Protein AF-0000000067839248 (afdb_homodimer)

Structure (mmCIF, N/CA/C/O backbone):
data_AF-0000000067839248-model_v1
#
loop_
_entity.id
_entity.type
_entity.pdbx_description
1 polymer 'CBS domain-containing protein'
#
loop_
_atom_site.group_PDB
_atom_site.id
_atom_site.type_symbol
_atom_site.label_atom_id
_atom_site.label_alt_id
_atom_site.label_comp_id
_atom_site.label_asym_id
_atom_site.label_entity_id
_atom_site.label_seq_id
_atom_site.pdbx_PDB_ins_code
_atom_site.Cartn_x
_atom_site.Cartn_y
_atom_site.Cartn_z
_atom_site.occupancy
_atom_site.B_iso_or_equiv
_atom_site.auth_seq_id
_atom_site.auth_comp_id
_atom_site.auth_asym_id
_atom_site.auth_atom_id
_atom_site.pdbx_PDB_model_num
ATOM 1 N N . MET A 1 1 ? 16.812 -4.574 10.031 1 22.66 1 MET A N 1
ATOM 2 C CA . MET A 1 1 ? 16.094 -4.441 11.305 1 22.66 1 MET A CA 1
ATOM 3 C C . MET A 1 1 ? 14.625 -4.109 11.078 1 22.66 1 MET A C 1
ATOM 5 O O . MET A 1 1 ? 14.305 -3.066 10.508 1 22.66 1 MET A O 1
ATOM 9 N N . SER A 1 2 ? 13.789 -5.133 10.984 1 28.45 2 SER A N 1
ATOM 10 C CA . SER A 1 2 ? 12.336 -5.137 10.789 1 28.45 2 SER A CA 1
ATOM 11 C C . SER A 1 2 ? 11.641 -4.273 11.836 1 28.45 2 SER A C 1
ATOM 13 O O . SER A 1 2 ? 12.055 -4.23 12.992 1 28.45 2 SER A O 1
ATOM 15 N N . VAL A 1 3 ? 11.047 -3.254 11.461 1 34.28 3 VAL A N 1
ATOM 16 C CA . VAL A 1 3 ? 10.148 -2.605 12.406 1 34.28 3 VAL A CA 1
ATOM 17 C C . VAL A 1 3 ? 9.445 -3.66 13.258 1 34.28 3 VAL A C 1
ATOM 19 O O . VAL A 1 3 ? 8.977 -4.676 12.734 1 34.28 3 VAL A O 1
ATOM 22 N N . PRO A 1 4 ? 9.688 -3.688 14.555 1 31.14 4 PRO A N 1
ATOM 23 C CA . PRO A 1 4 ? 8.977 -4.668 15.375 1 31.14 4 PRO A CA 1
ATOM 24 C C . PRO A 1 4 ? 7.488 -4.754 15.031 1 31.14 4 PRO A C 1
ATOM 26 O O . PRO A 1 4 ? 6.891 -3.766 14.602 1 31.14 4 PRO A O 1
ATOM 29 N N . PRO A 1 5 ? 6.934 -6.02 14.789 1 31.59 5 PRO A N 1
ATOM 30 C CA . PRO A 1 5 ? 5.48 -6.125 14.617 1 31.59 5 PRO A CA 1
ATOM 31 C C . PRO A 1 5 ? 4.707 -5.395 15.719 1 31.59 5 PRO A C 1
ATOM 33 O O . PRO A 1 5 ? 4.801 -5.762 16.891 1 31.59 5 PRO A O 1
ATOM 36 N N . GLN A 1 6 ? 4.762 -4.16 15.898 1 31.19 6 GLN A N 1
ATOM 37 C CA . GLN A 1 6 ? 3.861 -3.709 16.953 1 31.19 6 GLN A CA 1
ATOM 38 C C . GLN A 1 6 ? 2.57 -4.523 16.953 1 31.19 6 GLN A C 1
ATOM 40 O O . GLN A 1 6 ? 2.191 -5.105 15.945 1 31.19 6 GLN A O 1
ATOM 45 N N . GLY A 1 7 ? 1.897 -4.719 18.109 1 30.78 7 GLY A N 1
ATOM 46 C CA . GLY A 1 7 ? 0.679 -5.469 18.359 1 30.78 7 GLY A CA 1
ATOM 47 C C . GLY A 1 7 ? -0.285 -5.461 17.188 1 30.78 7 GLY A C 1
ATOM 48 O O . GLY A 1 7 ? -0.151 -4.648 16.266 1 30.78 7 GLY A O 1
ATOM 49 N N . GLU A 1 8 ? -1.078 -6.586 16.891 1 36.09 8 GLU A N 1
ATOM 50 C CA . GLU A 1 8 ? -2.133 -6.973 15.961 1 36.09 8 GLU A CA 1
ATOM 51 C C . GLU A 1 8 ? -3.041 -5.793 15.633 1 36.09 8 GLU A C 1
ATOM 53 O O . GLU A 1 8 ? -4.203 -5.766 16.047 1 36.09 8 GLU A O 1
ATOM 58 N N . GLN A 1 9 ? -2.674 -4.605 15.852 1 37.56 9 GLN A N 1
ATOM 59 C CA . GLN A 1 9 ? -3.703 -3.592 15.641 1 37.56 9 GLN A CA 1
ATOM 60 C C . GLN A 1 9 ? -4.238 -3.646 14.211 1 37.56 9 GLN A C 1
ATOM 62 O O . GLN A 1 9 ? -3.467 -3.625 13.25 1 37.56 9 GLN A O 1
ATOM 67 N N . THR A 1 10 ? -5.27 -4.34 13.844 1 44.19 10 THR A N 1
ATOM 68 C CA . THR A 1 10 ? -6.102 -4.246 12.648 1 44.19 10 THR A CA 1
ATOM 69 C C . THR A 1 10 ? -5.902 -2.902 11.953 1 44.19 10 THR A C 1
ATOM 71 O O . THR A 1 10 ? -6.34 -1.865 12.461 1 44.19 10 THR A O 1
ATOM 74 N N . THR A 1 11 ? -4.809 -2.695 11.391 1 53.12 11 THR A N 1
ATOM 75 C CA . THR A 1 11 ? -4.527 -1.387 10.805 1 53.12 11 THR A CA 1
ATOM 76 C C . THR A 1 11 ? -5.66 -0.953 9.883 1 53.12 11 THR A C 1
ATOM 78 O O . THR A 1 11 ? -6.004 -1.661 8.93 1 53.12 11 THR A O 1
ATOM 81 N N . SER A 1 12 ? -6.527 -0.133 10.383 1 62.44 12 SER A N 1
ATOM 82 C CA . SER A 1 12 ? -7.652 0.557 9.758 1 62.44 12 SER A CA 1
ATOM 83 C C . SER A 1 12 ? -7.27 1.115 8.391 1 62.44 12 SER A C 1
ATOM 85 O O . SER A 1 12 ? -6.094 1.381 8.133 1 62.44 12 SER A O 1
ATOM 87 N N . ARG A 1 13 ? -8.086 0.992 7.445 1 65.94 13 ARG A N 1
ATOM 88 C CA . ARG A 1 13 ? -7.992 1.507 6.086 1 65.94 13 ARG A CA 1
ATOM 89 C C . ARG A 1 13 ? -7.547 2.965 6.078 1 65.94 13 ARG A C 1
ATOM 91 O O . ARG A 1 13 ? -6.965 3.438 5.102 1 65.94 13 ARG A O 1
ATOM 98 N N . THR A 1 14 ? -7.676 3.576 7.215 1 73.38 14 THR A N 1
ATOM 99 C CA . THR A 1 14 ? -7.414 5.012 7.227 1 73.38 14 THR A CA 1
ATOM 100 C C . THR A 1 14 ? -6.289 5.352 8.203 1 73.38 14 THR A C 1
ATOM 102 O O . THR A 1 14 ? -6.074 6.52 8.523 1 73.38 14 THR A O 1
ATOM 105 N N . ALA A 1 15 ? -5.617 4.301 8.617 1 76.19 15 ALA A N 1
ATOM 106 C CA . ALA A 1 15 ? -4.605 4.512 9.648 1 76.19 15 ALA A CA 1
ATOM 107 C C . ALA A 1 15 ? -3.545 5.508 9.188 1 76.19 15 ALA A C 1
ATOM 109 O O . ALA A 1 15 ? -3.104 6.359 9.961 1 76.19 15 ALA A O 1
ATOM 110 N N . VAL A 1 16 ? -3.246 5.555 7.941 1 83.25 16 VAL A N 1
ATOM 111 C CA . VAL A 1 16 ? -2.168 6.379 7.406 1 83.25 16 VAL A CA 1
ATOM 112 C C . VAL A 1 16 ? -2.539 7.855 7.523 1 83.25 16 VAL A C 1
ATOM 114 O O . VAL A 1 16 ? -1.663 8.719 7.652 1 83.25 16 VAL A O 1
ATOM 117 N N . PHE A 1 17 ? -3.779 8.172 7.535 1 85.56 17 PHE A N 1
ATOM 118 C CA . PHE A 1 17 ? -4.219 9.562 7.582 1 85.56 17 PHE A CA 1
ATOM 119 C C . PHE A 1 17 ? -4.172 10.102 9.008 1 85.56 17 PHE A C 1
ATOM 121 O O . PHE A 1 17 ? -4.023 11.305 9.219 1 85.56 17 PHE A O 1
ATOM 128 N N . SER A 1 18 ? -4.273 9.18 9.961 1 86.06 18 SER A N 1
ATOM 129 C CA . SER A 1 18 ? -4.379 9.641 11.344 1 86.06 18 SER A CA 1
ATOM 130 C C . SER A 1 18 ? -3.096 9.359 12.125 1 86.06 18 SER A C 1
ATOM 132 O O . SER A 1 18 ? -2.932 9.828 13.25 1 86.06 18 SER A O 1
ATOM 134 N N . MET A 1 19 ? -2.176 8.68 11.492 1 87.69 19 MET A N 1
ATOM 135 C CA . MET A 1 19 ? -0.908 8.383 12.156 1 87.69 19 MET A CA 1
ATOM 136 C C . MET A 1 19 ? 0.045 9.57 12.07 1 87.69 19 MET A C 1
ATOM 138 O O . MET A 1 19 ? 0.131 10.227 11.031 1 87.69 19 MET A O 1
ATOM 142 N N . LEU A 1 20 ? 0.708 9.758 13.195 1 90.88 20 LEU A N 1
ATOM 143 C CA . LEU A 1 20 ? 1.718 10.812 13.219 1 90.88 20 LEU A CA 1
ATOM 144 C C . LEU A 1 20 ? 3.08 10.266 12.797 1 90.88 20 LEU A C 1
ATOM 146 O O . LEU A 1 20 ? 3.363 9.078 12.984 1 90.88 20 LEU A O 1
ATOM 150 N N . VAL A 1 21 ? 3.908 11.148 12.258 1 93.75 21 VAL A N 1
ATOM 151 C CA . VAL A 1 21 ? 5.242 10.797 11.781 1 93.75 21 VAL A CA 1
ATOM 152 C C . VAL A 1 21 ? 6.055 10.188 12.93 1 93.75 21 VAL A C 1
ATOM 154 O O . VAL A 1 21 ? 6.727 9.172 12.742 1 93.75 21 VAL A O 1
ATOM 157 N N . ARG A 1 22 ? 5.914 10.695 14.117 1 93.44 22 ARG A N 1
ATOM 158 C CA . ARG A 1 22 ? 6.707 10.258 15.266 1 93.44 22 ARG A CA 1
ATOM 159 C C . ARG A 1 22 ? 6.391 8.805 15.617 1 93.44 22 ARG A C 1
ATOM 161 O O . ARG A 1 22 ? 7.234 8.102 16.172 1 93.44 22 ARG A O 1
ATOM 168 N N . ASP A 1 23 ? 5.195 8.383 15.32 1 90.12 23 ASP A N 1
ATOM 169 C CA . ASP A 1 23 ? 4.77 7.035 15.695 1 90.12 23 ASP A CA 1
ATOM 170 C C . ASP A 1 23 ? 5.312 5.996 14.719 1 90.12 23 ASP A C 1
ATOM 172 O O . ASP A 1 23 ? 5.27 4.797 14.992 1 90.12 23 ASP A O 1
ATOM 176 N N . PHE A 1 24 ? 5.934 6.5 13.68 1 89.81 24 PHE A N 1
ATOM 177 C CA . PHE A 1 24 ? 6.34 5.574 12.633 1 89.81 24 PHE A CA 1
ATOM 178 C C . PHE A 1 24 ? 7.812 5.766 12.281 1 89.81 24 PHE A C 1
ATOM 180 O O . PHE A 1 24 ? 8.461 4.848 11.773 1 89.81 24 PHE A O 1
ATOM 187 N N . MET A 1 25 ? 8.352 6.797 12.5 1 93.88 25 MET A N 1
ATOM 188 C CA . MET A 1 25 ? 9.695 7.16 12.062 1 93.88 25 MET A CA 1
ATOM 189 C C . MET A 1 25 ? 10.742 6.281 12.734 1 93.88 25 MET A C 1
ATOM 191 O O . MET A 1 25 ? 10.492 5.719 13.805 1 93.88 25 MET A O 1
ATOM 195 N N . ARG A 1 26 ? 11.836 6.086 12.039 1 94.56 26 ARG A N 1
ATOM 196 C CA . ARG A 1 26 ? 13.031 5.582 12.711 1 94.56 26 ARG A CA 1
ATOM 197 C C . ARG A 1 26 ? 13.586 6.613 13.695 1 94.56 26 ARG A C 1
ATOM 199 O O . ARG A 1 26 ? 13.797 7.77 13.328 1 94.56 26 ARG A O 1
ATOM 206 N N . PRO A 1 27 ? 13.789 6.148 14.883 1 95.5 27 PRO A N 1
ATOM 207 C CA . PRO A 1 27 ? 14.273 7.105 15.883 1 95.5 27 PRO A CA 1
ATOM 208 C C . PRO A 1 27 ? 15.688 7.598 15.586 1 95.5 27 PRO A C 1
ATOM 210 O O . PRO A 1 27 ? 16.422 6.973 14.812 1 95.5 27 PRO A O 1
ATOM 213 N N . ARG A 1 28 ? 16.062 8.68 16.203 1 95.12 28 ARG A N 1
ATOM 214 C CA . ARG A 1 28 ? 17.344 9.359 15.977 1 95.12 28 ARG A CA 1
ATOM 215 C C . ARG A 1 28 ? 18.516 8.398 16.141 1 95.12 28 ARG A C 1
ATOM 217 O O . ARG A 1 28 ? 19.5 8.477 15.406 1 95.12 28 ARG A O 1
ATOM 224 N N . LYS A 1 29 ? 18.422 7.473 17.031 1 93.5 29 LYS A N 1
ATOM 225 C CA . LYS A 1 29 ? 19.516 6.555 17.344 1 93.5 29 LYS A CA 1
ATOM 226 C C . LYS A 1 29 ? 19.797 5.617 16.172 1 93.5 29 LYS A C 1
ATOM 228 O O . LYS A 1 29 ? 20.906 5.07 16.062 1 93.5 29 LYS A O 1
ATOM 233 N N . GLU A 1 30 ? 18.875 5.492 15.297 1 94.44 30 GLU A N 1
ATOM 234 C CA . GLU A 1 30 ? 19.016 4.586 14.164 1 94.44 30 GLU A CA 1
ATOM 235 C C . GLU A 1 30 ? 19.344 5.348 12.883 1 94.44 30 GLU A C 1
ATOM 237 O O . GLU A 1 30 ? 19.375 4.766 11.797 1 94.44 30 GLU A O 1
ATOM 242 N N . VAL A 1 31 ? 19.484 6.613 12.984 1 96.56 31 VAL A N 1
ATOM 243 C CA . VAL A 1 31 ? 19.828 7.461 11.844 1 96.56 31 VAL A CA 1
ATOM 244 C C . VAL A 1 31 ? 21.297 7.879 11.93 1 96.56 31 VAL A C 1
ATOM 246 O O . VAL A 1 31 ? 21.734 8.438 12.938 1 96.56 31 VAL A O 1
ATOM 249 N N . LEU A 1 32 ? 22.062 7.543 10.953 1 97.56 32 LEU A N 1
ATOM 250 C CA . LEU A 1 32 ? 23.469 7.949 10.938 1 97.56 32 LEU A CA 1
ATOM 251 C C . LEU A 1 32 ? 23.594 9.461 10.758 1 97.56 32 LEU A C 1
ATOM 253 O O . LEU A 1 32 ? 23.266 9.992 9.703 1 97.56 32 LEU A O 1
ATOM 257 N N . ALA A 1 33 ? 24 10.109 11.789 1 97.81 33 ALA A N 1
ATOM 258 C CA . ALA A 1 33 ? 24.281 11.539 11.766 1 97.81 33 ALA A CA 1
ATOM 259 C C . ALA A 1 33 ? 25.781 11.812 11.914 1 97.81 33 ALA A C 1
ATOM 261 O O . ALA A 1 33 ? 26.438 11.242 12.789 1 97.81 33 ALA A O 1
ATOM 262 N N . ILE A 1 34 ? 26.328 12.594 11.016 1 97.81 34 ILE A N 1
ATOM 263 C CA . ILE A 1 34 ? 27.75 12.914 11.055 1 97.81 34 ILE A CA 1
ATOM 264 C C . ILE A 1 34 ? 27.938 14.43 11.078 1 97.81 34 ILE A C 1
ATOM 266 O O . ILE A 1 34 ? 27 15.18 10.789 1 97.81 34 ILE A O 1
ATOM 270 N N . ARG A 1 35 ? 29.109 14.867 11.383 1 96.56 35 ARG A N 1
ATOM 271 C CA . ARG A 1 35 ? 29.406 16.297 11.484 1 96.56 35 ARG A CA 1
ATOM 272 C C . ARG A 1 35 ? 29.938 16.844 10.164 1 96.56 35 ARG A C 1
ATOM 274 O O . ARG A 1 35 ? 30.5 16.094 9.359 1 96.56 35 ARG A O 1
ATOM 281 N N . ALA A 1 36 ? 29.656 18.188 10.047 1 95.44 36 ALA A N 1
ATOM 282 C CA . ALA A 1 36 ? 30.328 18.891 8.953 1 95.44 36 ALA A CA 1
ATOM 283 C C . ALA A 1 36 ? 31.844 18.703 9.031 1 95.44 36 ALA A C 1
ATOM 285 O O . ALA A 1 36 ? 32.406 18.656 10.117 1 95.44 36 ALA A O 1
ATOM 286 N N . GLY A 1 37 ? 32.469 18.484 7.844 1 95.88 37 GLY A N 1
ATOM 287 C CA . GLY A 1 37 ? 33.906 18.328 7.809 1 95.88 37 GLY A CA 1
ATOM 288 C C . GLY A 1 37 ? 34.344 16.875 7.785 1 95.88 37 GLY A C 1
ATOM 289 O O . GLY A 1 37 ? 35.5 16.578 7.5 1 95.88 37 GLY A O 1
ATOM 290 N N . THR A 1 38 ? 33.469 15.938 8.109 1 97.12 38 THR A N 1
ATOM 291 C CA . THR A 1 38 ? 33.781 14.523 8.055 1 97.12 38 THR A CA 1
ATOM 292 C C . THR A 1 38 ? 34.281 14.141 6.668 1 97.12 38 THR A C 1
ATOM 294 O O . THR A 1 38 ? 33.75 14.586 5.656 1 97.12 38 THR A O 1
ATOM 297 N N . ARG A 1 39 ? 35.375 13.328 6.633 1 96.94 39 ARG A N 1
ATOM 298 C CA . ARG A 1 39 ? 35.938 12.875 5.359 1 96.94 39 ARG A CA 1
ATOM 299 C C . ARG A 1 39 ? 35.031 11.844 4.703 1 96.94 39 ARG A C 1
ATOM 301 O O . ARG A 1 39 ? 34.406 11.008 5.387 1 96.94 39 ARG A O 1
ATOM 308 N N . CYS A 1 40 ? 34.906 11.828 3.328 1 97.25 40 CYS A N 1
ATOM 309 C CA . CYS A 1 40 ? 34.062 10.898 2.576 1 97.25 40 CYS A CA 1
ATOM 310 C C . CYS A 1 40 ? 34.375 9.453 2.932 1 97.25 40 CYS A C 1
ATOM 312 O O . CYS A 1 40 ? 33.469 8.641 3.117 1 97.25 40 CYS A O 1
ATOM 314 N N . ALA A 1 41 ? 35.625 9.164 3.072 1 96.69 41 ALA A N 1
ATOM 315 C CA . ALA A 1 41 ? 36.031 7.801 3.402 1 96.69 41 ALA A CA 1
ATOM 316 C C . ALA A 1 41 ? 35.469 7.383 4.762 1 96.69 41 ALA A C 1
ATOM 318 O O . ALA A 1 41 ? 35 6.25 4.93 1 96.69 41 ALA A O 1
ATOM 319 N N . ASP A 1 42 ? 35.562 8.25 5.738 1 97.31 42 ASP A N 1
ATOM 320 C CA . ASP A 1 42 ? 35.031 7.965 7.07 1 97.31 42 ASP A CA 1
ATOM 321 C C . ASP A 1 42 ? 33.531 7.789 7.047 1 97.31 42 ASP A C 1
ATOM 323 O O . ASP A 1 42 ? 33 6.902 7.711 1 97.31 42 ASP A O 1
ATOM 327 N N . MET A 1 43 ? 32.875 8.641 6.316 1 97.38 43 MET A N 1
ATOM 328 C CA . MET A 1 43 ? 31.438 8.555 6.176 1 97.38 43 MET A CA 1
ATOM 329 C C . MET A 1 43 ? 31.016 7.211 5.578 1 97.38 43 MET A C 1
ATOM 331 O O . MET A 1 43 ? 30.109 6.555 6.082 1 97.38 43 MET A O 1
ATOM 335 N N . VAL A 1 44 ? 31.672 6.805 4.516 1 96.75 44 VAL A N 1
ATOM 336 C CA . VAL A 1 44 ? 31.375 5.535 3.859 1 96.75 44 VAL A CA 1
ATOM 337 C C . VAL A 1 44 ? 31.625 4.383 4.824 1 96.75 44 VAL A C 1
ATOM 339 O O . VAL A 1 44 ? 30.828 3.432 4.883 1 96.75 44 VAL A O 1
ATOM 342 N N . GLY A 1 45 ? 32.688 4.473 5.562 1 96.12 45 GLY A N 1
ATOM 343 C CA . GLY A 1 45 ? 32.969 3.475 6.578 1 96.12 45 GLY A CA 1
ATOM 344 C C . GLY A 1 45 ? 31.875 3.363 7.629 1 96.12 45 GLY A C 1
ATOM 345 O O . GLY A 1 45 ? 31.469 2.258 7.996 1 96.12 45 GLY A O 1
ATOM 346 N N . GLN A 1 46 ? 31.453 4.465 8.094 1 96.44 46 GLN A N 1
ATOM 347 C CA . GLN A 1 46 ? 30.391 4.488 9.094 1 96.44 46 GLN A CA 1
ATOM 348 C C . GLN A 1 46 ? 29.078 3.969 8.523 1 96.44 46 GLN A C 1
ATOM 350 O O . GLN A 1 46 ? 28.344 3.238 9.195 1 96.44 46 GLN A O 1
ATOM 355 N N . LEU A 1 47 ? 28.797 4.434 7.332 1 95.75 47 LEU A N 1
ATOM 356 C CA . LEU A 1 47 ? 27.594 3.982 6.641 1 95.75 47 LEU A CA 1
ATOM 357 C C . LEU A 1 47 ? 27.562 2.461 6.539 1 95.75 47 LEU A C 1
ATOM 359 O O . LEU A 1 47 ? 26.516 1.841 6.766 1 95.75 47 LEU A O 1
ATOM 363 N N . THR A 1 48 ? 28.625 1.881 6.234 1 93.12 48 THR A N 1
ATOM 364 C CA . THR A 1 48 ? 28.766 0.434 6.105 1 93.12 48 THR A CA 1
ATOM 365 C C . THR A 1 48 ? 28.641 -0.245 7.465 1 93.12 48 THR A C 1
ATOM 367 O O . THR A 1 48 ? 27.906 -1.231 7.605 1 93.12 48 THR A O 1
ATOM 370 N N . ALA A 1 49 ? 29.297 0.273 8.445 1 94.25 49 ALA A N 1
ATOM 371 C CA . ALA A 1 49 ? 29.312 -0.309 9.789 1 94.25 49 ALA A CA 1
ATOM 372 C C . ALA A 1 49 ? 27.906 -0.314 10.391 1 94.25 49 ALA A C 1
ATOM 374 O O . ALA A 1 49 ? 27.531 -1.258 11.086 1 94.25 49 ALA A O 1
ATOM 375 N N . GLU A 1 50 ? 27.109 0.653 10.062 1 93.56 50 GLU A N 1
ATOM 376 C CA . GLU A 1 50 ? 25.781 0.798 10.672 1 93.56 50 GLU A CA 1
ATOM 377 C C . GLU A 1 50 ? 24.688 0.287 9.742 1 93.56 50 GLU A C 1
ATOM 379 O O . GLU A 1 50 ? 23.5 0.344 10.078 1 93.56 50 GLU A O 1
ATOM 384 N N . ASN A 1 51 ? 25.062 -0.153 8.602 1 91.62 51 ASN A N 1
ATOM 385 C CA . ASN A 1 51 ? 24.109 -0.59 7.59 1 91.62 51 ASN A CA 1
ATOM 386 C C . ASN A 1 51 ? 23.062 0.484 7.309 1 91.62 51 ASN A C 1
ATOM 388 O O . ASN A 1 51 ? 21.859 0.202 7.309 1 91.62 51 ASN A O 1
ATOM 392 N N . ALA A 1 52 ? 23.562 1.737 7.18 1 93.44 52 ALA A N 1
ATOM 393 C CA . ALA A 1 52 ? 22.688 2.873 6.945 1 93.44 52 ALA A CA 1
ATOM 394 C C . ALA A 1 52 ? 22.484 3.115 5.453 1 93.44 52 ALA A C 1
ATOM 396 O O . ALA A 1 52 ? 23.344 2.775 4.641 1 93.44 52 ALA A O 1
ATOM 397 N N . SER A 1 53 ? 21.297 3.697 5.098 1 91.38 53 SER A N 1
ATOM 398 C CA . SER A 1 53 ? 20.984 3.965 3.699 1 91.38 53 SER A CA 1
ATOM 399 C C . SER A 1 53 ? 21.266 5.418 3.338 1 91.38 53 SER A C 1
ATOM 401 O O . SER A 1 53 ? 21.188 5.801 2.168 1 91.38 53 SER A O 1
ATOM 403 N N . CYS A 1 54 ? 21.578 6.195 4.305 1 94.94 54 CYS A N 1
ATOM 404 C CA . CYS A 1 54 ? 22.016 7.566 4.074 1 94.94 54 CYS A CA 1
ATOM 405 C C . CYS A 1 54 ? 22.766 8.109 5.281 1 94.94 54 CYS A C 1
ATOM 407 O O . CYS A 1 54 ? 22.734 7.516 6.359 1 94.94 54 CYS A O 1
ATOM 409 N N . ALA A 1 55 ? 23.547 9.148 5.078 1 97.5 55 ALA A N 1
ATOM 410 C CA . ALA A 1 55 ? 24.219 9.898 6.133 1 97.5 55 ALA A CA 1
ATOM 411 C C . ALA A 1 55 ? 23.703 11.336 6.191 1 97.5 55 ALA A C 1
ATOM 413 O O . ALA A 1 55 ? 23.656 12.031 5.172 1 97.5 55 ALA A O 1
ATOM 414 N N . VAL A 1 56 ? 23.266 11.703 7.406 1 98.19 56 VAL A N 1
ATOM 415 C CA . VAL A 1 56 ? 22.766 13.062 7.594 1 98.19 56 VAL A CA 1
ATOM 416 C C . VAL A 1 56 ? 23.859 13.93 8.219 1 98.19 56 VAL A C 1
ATOM 418 O O . VAL A 1 56 ? 24.422 13.578 9.25 1 98.19 56 VAL A O 1
ATOM 421 N N . VAL A 1 57 ? 24.188 15.047 7.539 1 98.31 57 VAL A N 1
ATOM 422 C CA . VAL A 1 57 ? 25.141 16 8.094 1 98.31 57 VAL A CA 1
ATOM 423 C C . VAL A 1 57 ? 24.422 16.984 9 1 98.31 57 VAL A C 1
ATOM 425 O O . VAL A 1 57 ? 23.469 17.656 8.57 1 98.31 57 VAL A O 1
ATOM 428 N N . VAL A 1 58 ? 24.812 17.109 10.242 1 97.38 58 VAL A N 1
ATOM 429 C CA . VAL A 1 58 ? 24.125 17.969 11.195 1 97.38 58 VAL A CA 1
ATOM 430 C C . VAL A 1 58 ? 25.094 19.062 11.68 1 97.38 58 VAL A C 1
ATOM 432 O O . VAL A 1 58 ? 26.297 18.859 11.68 1 97.38 58 VAL A O 1
ATOM 435 N N . ASP A 1 59 ? 24.547 20.172 12.047 1 95.5 59 ASP A N 1
ATOM 436 C CA . ASP A 1 59 ? 25.359 21.25 12.609 1 95.5 59 ASP A CA 1
ATOM 437 C C . ASP A 1 59 ? 25.516 21.094 14.117 1 95.5 59 ASP A C 1
ATOM 439 O O . ASP A 1 59 ? 25.234 20.031 14.672 1 95.5 59 ASP A O 1
ATOM 443 N N . ALA A 1 60 ? 26.031 22.141 14.773 1 93.75 60 ALA A N 1
ATOM 444 C CA . ALA A 1 60 ? 26.359 22.094 16.203 1 93.75 60 ALA A CA 1
ATOM 445 C C . ALA A 1 60 ? 25.094 21.953 17.031 1 93.75 60 ALA A C 1
ATOM 447 O O . ALA A 1 60 ? 25.125 21.422 18.156 1 93.75 60 ALA A O 1
ATOM 448 N N . ASN A 1 61 ? 23.969 22.344 16.484 1 93.12 61 ASN A N 1
ATOM 449 C CA . ASN A 1 61 ? 22.703 22.281 17.203 1 93.12 61 ASN A CA 1
ATOM 450 C C . ASN A 1 61 ? 21.875 21.062 16.766 1 93.12 61 ASN A C 1
ATOM 452 O O . ASN A 1 61 ? 20.672 21.016 16.969 1 93.12 61 ASN A O 1
ATOM 456 N N . ALA A 1 62 ? 22.453 20.141 16.109 1 94.81 62 ALA A N 1
ATOM 457 C CA . ALA A 1 62 ? 21.875 18.875 15.664 1 94.81 62 ALA A CA 1
ATOM 458 C C . ALA A 1 62 ? 20.812 19.109 14.594 1 94.81 62 ALA A C 1
ATOM 460 O O . ALA A 1 62 ? 19.891 18.312 14.422 1 94.81 62 ALA A O 1
ATOM 461 N N . ARG A 1 63 ? 20.922 20.25 13.953 1 94.94 63 ARG A N 1
ATOM 462 C CA . ARG A 1 63 ? 20.031 20.516 12.828 1 94.94 63 ARG A CA 1
ATOM 463 C C . ARG A 1 63 ? 20.594 19.922 11.539 1 94.94 63 ARG A C 1
ATOM 465 O O . ARG A 1 63 ? 21.781 20.062 11.242 1 94.94 63 ARG A O 1
ATOM 472 N N . PRO A 1 64 ? 19.734 19.203 10.773 1 96.88 64 PRO A N 1
ATOM 473 C CA . PRO A 1 64 ? 20.219 18.641 9.508 1 96.88 64 PRO A CA 1
ATOM 474 C C . PRO A 1 64 ? 20.516 19.719 8.461 1 96.88 64 PRO A C 1
ATOM 476 O O . PRO A 1 64 ? 19.656 20.531 8.141 1 96.88 64 PRO A O 1
ATOM 479 N N . ILE A 1 65 ? 21.75 19.719 7.957 1 96.12 65 ILE A N 1
ATOM 480 C CA . ILE A 1 65 ? 22.156 20.75 7.004 1 96.12 65 ILE A CA 1
ATOM 481 C C . ILE A 1 65 ? 22.469 20.109 5.652 1 96.12 65 ILE A C 1
ATOM 483 O O . ILE A 1 65 ? 22.609 20.797 4.645 1 96.12 65 ILE A O 1
ATOM 487 N N . GLY A 1 66 ? 22.578 18.797 5.586 1 96.75 66 GLY A N 1
ATOM 488 C CA . GLY A 1 66 ? 22.828 18.062 4.355 1 96.75 66 GLY A CA 1
ATOM 489 C C . GLY A 1 66 ? 22.531 16.578 4.473 1 96.75 66 GLY A C 1
ATOM 490 O O . GLY A 1 66 ? 22.375 16.062 5.578 1 96.75 66 GLY A O 1
ATOM 491 N N . VAL A 1 67 ? 22.422 15.93 3.369 1 97.12 67 VAL A N 1
ATOM 492 C CA . VAL A 1 67 ? 22.188 14.492 3.342 1 97.12 67 VAL A CA 1
ATOM 493 C C . VAL A 1 67 ? 22.969 13.859 2.199 1 97.12 67 VAL A C 1
ATOM 495 O O . VAL A 1 67 ? 23.156 14.477 1.145 1 97.12 67 VAL A O 1
ATOM 498 N N . ILE A 1 68 ? 23.578 12.758 2.412 1 97 68 ILE A N 1
ATOM 499 C CA . ILE A 1 68 ? 24.266 11.961 1.401 1 97 68 ILE A CA 1
ATOM 500 C C . ILE A 1 68 ? 23.656 10.57 1.33 1 97 68 ILE A C 1
ATOM 502 O O . ILE A 1 68 ? 23.656 9.828 2.316 1 97 68 ILE A O 1
ATOM 506 N N . THR A 1 69 ? 23.047 10.234 0.189 1 94.5 69 THR A N 1
ATOM 507 C CA . THR A 1 69 ? 22.391 8.945 0.008 1 94.5 69 THR A CA 1
ATOM 508 C C . THR A 1 69 ? 23.312 7.965 -0.715 1 94.5 69 THR A C 1
ATOM 510 O O . THR A 1 69 ? 24.391 8.344 -1.178 1 94.5 69 THR A O 1
ATOM 513 N N . LEU A 1 70 ? 22.891 6.738 -0.802 1 94 70 LEU A N 1
ATOM 514 C CA . LEU A 1 70 ? 23.625 5.73 -1.562 1 94 70 LEU A CA 1
ATOM 515 C C . LEU A 1 70 ? 23.75 6.133 -3.027 1 94 70 LEU A C 1
ATOM 517 O O . LEU A 1 70 ? 24.766 5.883 -3.66 1 94 70 LEU A O 1
ATOM 521 N N . GLN A 1 71 ? 22.75 6.715 -3.482 1 92.5 71 GLN A N 1
ATOM 522 C CA . GLN A 1 71 ? 22.781 7.215 -4.852 1 92.5 71 GLN A CA 1
ATOM 523 C C . GLN A 1 71 ? 23.875 8.273 -5.02 1 92.5 71 GLN A C 1
ATOM 525 O O . GLN A 1 71 ? 24.594 8.281 -6.023 1 92.5 71 GLN A O 1
ATOM 530 N N . ASP A 1 72 ? 23.969 9.156 -4.062 1 93.88 72 ASP A N 1
ATOM 531 C CA . ASP A 1 72 ? 25 10.18 -4.09 1 93.88 72 ASP A CA 1
ATOM 532 C C . ASP A 1 72 ? 26.391 9.555 -4.082 1 93.88 72 ASP A C 1
ATOM 534 O O . ASP A 1 72 ? 27.281 9.992 -4.824 1 93.88 72 ASP A O 1
ATOM 538 N N . ILE A 1 73 ? 26.578 8.617 -3.277 1 95.94 73 ILE A N 1
ATOM 539 C CA . ILE A 1 73 ? 27.859 7.945 -3.162 1 95.94 73 ILE A CA 1
ATOM 540 C C . ILE A 1 73 ? 28.219 7.277 -4.488 1 95.94 73 ILE A C 1
ATOM 542 O O . ILE A 1 73 ? 29.328 7.434 -4.992 1 95.94 73 ILE A O 1
ATOM 546 N N . ALA A 1 74 ? 27.266 6.594 -5.047 1 93.88 74 ALA A N 1
ATOM 547 C CA . ALA A 1 74 ? 27.5 5.855 -6.285 1 93.88 74 ALA A CA 1
ATOM 548 C C . ALA A 1 74 ? 27.781 6.805 -7.445 1 93.88 74 ALA A C 1
ATOM 550 O O . ALA A 1 74 ? 28.703 6.582 -8.227 1 93.88 74 ALA A O 1
ATOM 551 N N . ARG A 1 75 ? 27.094 7.922 -7.504 1 92.06 75 ARG A N 1
ATOM 552 C CA . ARG A 1 75 ? 27.094 8.742 -8.711 1 92.06 75 ARG A CA 1
ATOM 553 C C . ARG A 1 75 ? 28.078 9.906 -8.578 1 92.06 75 ARG A C 1
ATOM 555 O O . ARG A 1 75 ? 28.641 10.367 -9.57 1 92.06 75 ARG A O 1
ATOM 562 N N . ARG A 1 76 ? 28.297 10.336 -7.355 1 93.06 76 ARG A N 1
ATOM 563 C CA . ARG A 1 76 ? 29.047 11.578 -7.207 1 93.06 76 ARG A CA 1
ATOM 564 C C . ARG A 1 76 ? 30.375 11.336 -6.488 1 93.06 76 ARG A C 1
ATOM 566 O O . ARG A 1 76 ? 31.297 12.148 -6.582 1 93.06 76 ARG A O 1
ATOM 573 N N . ILE A 1 77 ? 30.531 10.227 -5.871 1 95.25 77 ILE A N 1
ATOM 574 C CA . ILE A 1 77 ? 31.688 10.047 -5.012 1 95.25 77 ILE A CA 1
ATOM 575 C C . ILE A 1 77 ? 32.594 8.953 -5.582 1 95.25 77 ILE A C 1
ATOM 577 O O . ILE A 1 77 ? 33.812 9.148 -5.723 1 95.25 77 ILE A O 1
ATOM 581 N N . THR A 1 78 ? 32.031 7.852 -5.957 1 95.94 78 THR A N 1
ATOM 582 C CA . THR A 1 78 ? 32.781 6.664 -6.359 1 95.94 78 THR A CA 1
ATOM 583 C C . THR A 1 78 ? 33.656 6.961 -7.582 1 95.94 78 THR A C 1
ATOM 585 O O . THR A 1 78 ? 33.125 7.316 -8.641 1 95.94 78 THR A O 1
ATOM 588 N N . PHE A 1 79 ? 34.938 6.914 -7.418 1 94.19 79 PHE A N 1
ATOM 589 C CA . PHE A 1 79 ? 35.969 7.113 -8.414 1 94.19 79 PHE A CA 1
ATOM 590 C C . PHE A 1 79 ? 36 8.562 -8.891 1 94.19 79 PHE A C 1
ATOM 592 O O . PHE A 1 79 ? 36.531 8.859 -9.969 1 94.19 79 PHE A O 1
ATOM 599 N N . GLN A 1 80 ? 35.375 9.484 -8.18 1 92.88 80 GLN A N 1
ATOM 600 C CA . GLN A 1 80 ? 35.25 10.867 -8.633 1 92.88 80 GLN A CA 1
ATOM 601 C C . GLN A 1 80 ? 35.844 11.828 -7.605 1 92.88 80 GLN A C 1
ATOM 603 O O . GLN A 1 80 ? 36.281 12.938 -7.953 1 92.88 80 GLN A O 1
ATOM 608 N N . VAL A 1 81 ? 35.781 11.43 -6.402 1 94.19 81 VAL A N 1
ATOM 609 C CA . VAL A 1 81 ? 36.281 12.305 -5.348 1 94.19 81 VAL A CA 1
ATOM 610 C C . VAL A 1 81 ? 37.312 11.562 -4.508 1 94.19 81 VAL A C 1
ATOM 612 O O . VAL A 1 81 ? 37.281 10.336 -4.402 1 94.19 81 VAL A O 1
ATOM 615 N N . ASP A 1 82 ? 38.219 12.43 -3.943 1 94.81 82 ASP A N 1
ATOM 616 C CA . ASP A 1 82 ? 39.25 11.859 -3.066 1 94.81 82 ASP A CA 1
ATOM 617 C C . ASP A 1 82 ? 38.625 11.43 -1.729 1 94.81 82 ASP A C 1
ATOM 619 O O . ASP A 1 82 ? 37.719 12.062 -1.229 1 94.81 82 ASP A O 1
ATOM 623 N N . ALA A 1 83 ? 39.219 10.398 -1.159 1 95.06 83 ALA A N 1
ATOM 624 C CA . ALA A 1 83 ? 38.781 9.82 0.104 1 95.06 83 ALA A CA 1
ATOM 625 C C . ALA A 1 83 ? 38.781 10.867 1.217 1 95.06 83 ALA A C 1
ATOM 627 O O . ALA A 1 83 ? 37.969 10.789 2.152 1 95.06 83 ALA A O 1
ATOM 628 N N . SER A 1 84 ? 39.625 11.844 1.087 1 96.19 84 SER A N 1
ATOM 629 C CA . SER A 1 84 ? 39.812 12.82 2.152 1 96.19 84 SER A CA 1
ATOM 630 C C . SER A 1 84 ? 38.906 14.031 1.967 1 96.19 84 SER A C 1
ATOM 632 O O . SER A 1 84 ? 38.844 14.906 2.832 1 96.19 84 SER A O 1
ATOM 634 N N . THR A 1 85 ? 38.156 14.062 0.88 1 96.94 85 THR A N 1
ATOM 635 C CA . THR A 1 85 ? 37.25 15.18 0.615 1 96.94 85 THR A CA 1
ATOM 636 C C . THR A 1 85 ? 36.188 15.281 1.702 1 96.94 85 THR A C 1
ATOM 638 O O . THR A 1 85 ? 35.594 14.273 2.088 1 96.94 85 THR A O 1
ATOM 641 N N . PRO A 1 86 ? 36 16.484 2.238 1 97.5 86 PRO A N 1
ATOM 642 C CA . PRO A 1 86 ? 34.938 16.641 3.238 1 97.5 86 PRO A CA 1
ATOM 643 C C . PRO A 1 86 ? 33.562 16.453 2.656 1 97.5 86 PRO A C 1
ATOM 645 O O . PRO A 1 86 ? 33.281 16.859 1.52 1 97.5 86 PRO A O 1
ATOM 648 N N . VAL A 1 87 ? 32.594 15.938 3.438 1 97.38 87 VAL A N 1
ATOM 649 C CA . VAL A 1 87 ? 31.25 15.594 2.992 1 97.38 87 VAL A CA 1
ATOM 650 C C . VAL A 1 87 ? 30.516 16.859 2.574 1 97.38 87 VAL A C 1
ATOM 652 O O . VAL A 1 87 ? 29.562 16.797 1.786 1 97.38 87 VAL A O 1
ATOM 655 N N . ASP A 1 88 ? 30.891 18.031 3.053 1 95.69 88 ASP A N 1
ATOM 656 C CA . ASP A 1 88 ? 30.25 19.312 2.777 1 95.69 88 ASP A CA 1
ATOM 657 C C . ASP A 1 88 ? 30.25 19.609 1.281 1 95.69 88 ASP A C 1
ATOM 659 O O . ASP A 1 88 ? 29.344 20.266 0.773 1 95.69 88 ASP A O 1
ATOM 663 N N . VAL A 1 89 ? 31.188 19.062 0.604 1 94.75 89 VAL A N 1
ATOM 664 C CA . VAL A 1 89 ? 31.391 19.344 -0.812 1 94.75 89 VAL A CA 1
ATOM 665 C C . VAL A 1 89 ? 30.438 18.5 -1.652 1 94.75 89 VAL A C 1
ATOM 667 O O . VAL A 1 89 ? 30.078 18.891 -2.762 1 94.75 89 VAL A O 1
ATOM 670 N N . VAL A 1 90 ? 30 17.406 -1.083 1 95.5 90 VAL A N 1
ATOM 671 C CA . VAL A 1 90 ? 29.297 16.453 -1.925 1 95.5 90 VAL A CA 1
ATOM 672 C C . VAL A 1 90 ? 27.859 16.297 -1.432 1 95.5 90 VAL A C 1
ATOM 674 O O . VAL A 1 90 ? 27.016 15.727 -2.127 1 95.5 90 VAL A O 1
ATOM 677 N N . MET A 1 91 ? 27.531 16.766 -0.266 1 95.88 91 MET A N 1
ATOM 678 C CA . MET A 1 91 ? 26.203 16.547 0.327 1 95.88 91 MET A CA 1
ATOM 679 C C . MET A 1 91 ? 25.125 17.312 -0.442 1 95.88 91 MET A C 1
ATOM 681 O O . MET A 1 91 ? 25.422 18.281 -1.135 1 95.88 91 MET A O 1
ATOM 685 N N . THR A 1 92 ? 23.906 16.828 -0.417 1 94.44 92 THR A N 1
ATOM 686 C CA . THR A 1 92 ? 22.766 17.531 -0.975 1 94.44 92 THR A CA 1
ATOM 687 C C . THR A 1 92 ? 22.188 18.516 0.038 1 94.44 92 THR A C 1
ATOM 689 O O . THR A 1 92 ? 21.938 18.156 1.192 1 94.44 92 THR A O 1
ATOM 692 N N . THR A 1 93 ? 22.062 19.734 -0.316 1 92.12 93 THR A N 1
ATOM 693 C CA . THR A 1 93 ? 21.484 20.828 0.462 1 92.12 93 THR A CA 1
ATOM 694 C C . THR A 1 93 ? 20.672 21.75 -0.432 1 92.12 93 THR A C 1
ATOM 696 O O . THR A 1 93 ? 20.953 21.891 -1.624 1 92.12 93 THR A O 1
ATOM 699 N N . PRO A 1 94 ? 19.484 22.453 -0.02 1 87.94 94 PRO A N 1
ATOM 700 C CA . PRO A 1 94 ? 18.906 22.312 1.324 1 87.94 94 PRO A CA 1
ATOM 701 C C . PRO A 1 94 ? 18.172 20.984 1.517 1 87.94 94 PRO A C 1
ATOM 703 O O . PRO A 1 94 ? 17.828 20.312 0.538 1 87.94 94 PRO A O 1
ATOM 706 N N . VAL A 1 95 ? 18.062 20.578 2.791 1 92.25 95 VAL A N 1
ATOM 707 C CA . VAL A 1 95 ? 17.406 19.312 3.102 1 92.25 95 VAL A CA 1
ATOM 708 C C . VAL A 1 95 ? 15.914 19.547 3.297 1 92.25 95 VAL A C 1
ATOM 710 O O . VAL A 1 95 ? 15.5 20.578 3.832 1 92.25 95 VAL A O 1
ATOM 713 N N . MET A 1 96 ? 15.117 18.688 2.85 1 89.88 96 MET A N 1
ATOM 714 C CA . MET A 1 96 ? 13.688 18.703 3.131 1 89.88 96 MET A CA 1
ATOM 715 C C . MET A 1 96 ? 13.367 17.922 4.398 1 89.88 96 MET A C 1
ATOM 717 O O . MET A 1 96 ? 13.852 16.797 4.574 1 89.88 96 MET A O 1
ATOM 721 N N . THR A 1 97 ? 12.625 18.547 5.254 1 93.81 97 THR A N 1
ATOM 722 C CA . THR A 1 97 ? 12.297 17.922 6.531 1 93.81 97 THR A CA 1
ATOM 723 C C . THR A 1 97 ? 10.789 17.922 6.758 1 93.81 97 THR A C 1
ATOM 725 O O . THR A 1 97 ? 10.039 18.562 6.02 1 93.81 97 THR A O 1
ATOM 728 N N . ILE A 1 98 ? 10.367 17.125 7.711 1 93.56 98 ILE A N 1
ATOM 729 C CA . ILE A 1 98 ? 8.984 17.078 8.172 1 93.56 98 ILE A CA 1
ATOM 730 C C . ILE A 1 98 ? 8.945 17.062 9.695 1 93.56 98 ILE A C 1
ATOM 732 O O . ILE A 1 98 ? 9.891 16.594 10.336 1 93.56 98 ILE A O 1
ATOM 736 N N . GLY A 1 99 ? 7.906 17.641 10.172 1 92.81 99 GLY A N 1
ATOM 737 C CA . GLY A 1 99 ? 7.781 17.656 11.625 1 92.81 99 GLY A CA 1
ATOM 738 C C . GLY A 1 99 ? 7.336 16.328 12.195 1 92.81 99 GLY A C 1
ATOM 739 O O . GLY A 1 99 ? 6.551 15.602 11.578 1 92.81 99 GLY A O 1
ATOM 740 N N . ARG A 1 100 ? 7.793 16.047 13.453 1 93.75 100 ARG A N 1
ATOM 741 C CA . ARG A 1 100 ? 7.453 14.773 14.094 1 93.75 100 ARG A CA 1
ATOM 742 C C . ARG A 1 100 ? 5.961 14.688 14.383 1 93.75 100 ARG A C 1
ATOM 744 O O . ARG A 1 100 ? 5.414 13.594 14.539 1 93.75 100 ARG A O 1
ATOM 751 N N . HIS A 1 101 ? 5.227 15.852 14.414 1 88.44 101 HIS A N 1
ATOM 752 C CA . HIS A 1 101 ? 3.803 15.852 14.734 1 88.44 101 HIS A CA 1
ATOM 753 C C . HIS A 1 101 ? 2.957 16 13.477 1 88.44 101 HIS A C 1
ATOM 755 O O . HIS A 1 101 ? 1.738 16.172 13.555 1 88.44 101 HIS A O 1
ATOM 761 N N . ASP A 1 102 ? 3.611 15.984 12.328 1 90.06 102 ASP A N 1
ATOM 762 C CA . ASP A 1 102 ? 2.865 15.945 11.07 1 90.06 102 ASP A CA 1
ATOM 763 C C . ASP A 1 102 ? 2.271 14.555 10.828 1 90.06 102 ASP A C 1
ATOM 765 O O . ASP A 1 102 ? 2.643 13.594 11.5 1 90.06 102 ASP A O 1
ATOM 769 N N . TYR A 1 103 ? 1.355 14.562 9.93 1 91.12 103 TYR A N 1
ATOM 770 C CA . TYR A 1 103 ? 0.698 13.289 9.641 1 91.12 103 TYR A CA 1
ATOM 771 C C . TYR A 1 103 ? 1.479 12.5 8.602 1 91.12 103 TYR A C 1
ATOM 773 O O . TYR A 1 103 ? 2.08 13.078 7.691 1 91.12 103 TYR A O 1
ATOM 781 N N . LEU A 1 104 ? 1.4 11.203 8.695 1 91.38 104 LEU A N 1
ATOM 782 C CA . LEU A 1 104 ? 2.152 10.297 7.832 1 91.38 104 LEU A CA 1
ATOM 783 C C . LEU A 1 104 ? 1.734 10.461 6.375 1 91.38 104 LEU A C 1
ATOM 785 O O . LEU A 1 104 ? 2.576 10.422 5.477 1 91.38 104 LEU A O 1
ATOM 789 N N . TYR A 1 105 ? 0.462 10.617 6.07 1 90.12 105 TYR A N 1
ATOM 790 C CA . TYR A 1 105 ? 0.012 10.758 4.691 1 90.12 105 TYR A CA 1
ATOM 791 C C . TYR A 1 105 ? 0.664 11.961 4.023 1 90.12 105 TYR A C 1
ATOM 793 O O . TYR A 1 105 ? 0.943 11.938 2.82 1 90.12 105 TYR A O 1
ATOM 801 N N . HIS A 1 106 ? 0.85 12.992 4.836 1 90.38 106 HIS A N 1
ATOM 802 C CA . HIS A 1 106 ? 1.508 14.188 4.32 1 90.38 106 HIS A CA 1
ATOM 803 C C . HIS A 1 106 ? 2.967 13.906 3.973 1 90.38 106 HIS A C 1
ATOM 805 O O . HIS A 1 106 ? 3.473 14.398 2.961 1 90.38 106 HIS A O 1
ATOM 811 N N . ALA A 1 107 ? 3.607 13.18 4.828 1 92.12 107 ALA A N 1
ATOM 812 C CA . ALA A 1 107 ? 4.984 12.773 4.555 1 92.12 107 ALA A CA 1
ATOM 813 C C . ALA A 1 107 ? 5.078 11.984 3.25 1 92.12 107 ALA A C 1
ATOM 815 O O . ALA A 1 107 ? 5.938 12.266 2.41 1 92.12 107 ALA A O 1
ATOM 816 N N . ILE A 1 108 ? 4.219 11.023 3.092 1 89.88 108 ILE A N 1
ATOM 817 C CA . ILE A 1 108 ? 4.199 10.188 1.9 1 89.88 108 ILE A CA 1
ATOM 818 C C . ILE A 1 108 ? 3.982 11.047 0.661 1 89.88 108 ILE A C 1
ATOM 820 O O . ILE A 1 108 ? 4.688 10.898 -0.34 1 89.88 108 ILE A O 1
ATOM 824 N N . ALA A 1 109 ? 3.076 11.945 0.732 1 87.81 109 ALA A N 1
ATOM 825 C CA . ALA A 1 109 ? 2.773 12.836 -0.389 1 87.81 109 ALA A CA 1
ATOM 826 C C . ALA A 1 109 ? 3.998 13.656 -0.785 1 87.81 109 ALA A C 1
ATOM 828 O O . ALA A 1 109 ? 4.324 13.766 -1.97 1 87.81 109 ALA A O 1
ATOM 829 N N . GLN A 1 110 ? 4.621 14.227 0.19 1 88.31 110 GLN A N 1
ATOM 830 C CA . GLN A 1 110 ? 5.797 15.055 -0.071 1 88.31 110 GLN A CA 1
ATOM 831 C C . GLN A 1 110 ? 6.926 14.227 -0.675 1 88.31 110 GLN A C 1
ATOM 833 O O . GLN A 1 110 ? 7.598 14.672 -1.608 1 88.31 110 GLN A O 1
ATOM 838 N N . MET A 1 111 ? 7.133 13.102 -0.157 1 90.69 111 MET A N 1
ATOM 839 C CA . MET A 1 111 ? 8.203 12.234 -0.643 1 90.69 111 MET A CA 1
ATOM 840 C C . MET A 1 111 ? 7.953 11.82 -2.09 1 90.69 111 MET A C 1
ATOM 842 O O . MET A 1 111 ? 8.867 11.836 -2.912 1 90.69 111 MET A O 1
ATOM 846 N N . ARG A 1 112 ? 6.777 11.469 -2.375 1 84.25 112 ARG A N 1
ATOM 847 C CA . ARG A 1 112 ? 6.43 11.07 -3.734 1 84.25 112 ARG A CA 1
ATOM 848 C C . ARG A 1 112 ? 6.551 12.242 -4.699 1 84.25 112 ARG A C 1
ATOM 850 O O . ARG A 1 112 ? 7.086 12.094 -5.801 1 84.25 112 ARG A O 1
ATOM 857 N N . ARG A 1 113 ? 6.098 13.367 -4.273 1 82.31 113 ARG A N 1
ATOM 858 C CA . ARG A 1 113 ? 6.125 14.562 -5.109 1 82.31 113 ARG A CA 1
ATOM 859 C C . ARG A 1 113 ? 7.559 14.961 -5.445 1 82.31 113 ARG A C 1
ATOM 861 O O . ARG A 1 113 ? 7.828 15.453 -6.543 1 82.31 113 ARG A O 1
ATOM 868 N N . HIS A 1 114 ? 8.422 14.805 -4.508 1 86.5 114 HIS A N 1
ATOM 869 C CA . HIS A 1 114 ? 9.789 15.273 -4.684 1 86.5 114 HIS A CA 1
ATOM 870 C C . HIS A 1 114 ? 10.734 14.109 -4.973 1 86.5 114 HIS A C 1
ATOM 872 O O . HIS A 1 114 ? 11.953 14.273 -4.949 1 86.5 114 HIS A O 1
ATOM 878 N N . ASP A 1 115 ? 10.172 12.93 -5.129 1 84.88 115 ASP A N 1
ATOM 879 C CA . ASP A 1 115 ? 10.922 11.727 -5.453 1 84.88 115 ASP A CA 1
ATOM 880 C C . ASP A 1 115 ? 11.992 11.445 -4.395 1 84.88 115 ASP A C 1
ATOM 882 O O . ASP A 1 115 ? 13.172 11.281 -4.727 1 84.88 115 ASP A O 1
ATOM 886 N N . LEU A 1 116 ? 11.547 11.508 -3.17 1 90.38 116 LEU A N 1
ATOM 887 C CA . LEU A 1 116 ? 12.445 11.25 -2.051 1 90.38 116 LEU A CA 1
ATOM 888 C C . LEU A 1 116 ? 12.234 9.852 -1.489 1 90.38 116 LEU A C 1
ATOM 890 O O . LEU A 1 116 ? 11.102 9.438 -1.251 1 90.38 116 LEU A O 1
ATOM 894 N N . ARG A 1 117 ? 13.336 9.164 -1.238 1 88.94 117 ARG A N 1
ATOM 895 C CA . ARG A 1 117 ? 13.266 7.859 -0.593 1 88.94 117 ARG A CA 1
ATOM 896 C C . ARG A 1 117 ? 13.344 7.996 0.924 1 88.94 117 ARG A C 1
ATOM 898 O O . ARG A 1 117 ? 12.891 7.109 1.654 1 88.94 117 ARG A O 1
ATOM 905 N N . HIS A 1 118 ? 14.023 9.125 1.357 1 92.94 118 HIS A N 1
ATOM 906 C CA . HIS A 1 118 ? 14.188 9.438 2.773 1 92.94 118 HIS A CA 1
ATOM 907 C C . HIS A 1 118 ? 13.672 10.836 3.088 1 92.94 118 HIS A C 1
ATOM 909 O O . HIS A 1 118 ? 13.836 11.758 2.281 1 92.94 118 HIS A O 1
ATOM 915 N N . MET A 1 119 ? 13.062 10.906 4.203 1 95.88 119 MET A N 1
ATOM 916 C CA . MET A 1 119 ? 12.664 12.219 4.703 1 95.88 119 MET A CA 1
ATOM 917 C C . MET A 1 119 ? 13.062 12.391 6.164 1 95.88 119 MET A C 1
ATOM 919 O O . MET A 1 119 ? 12.781 11.523 6.996 1 95.88 119 MET A O 1
ATOM 923 N N . LEU A 1 120 ? 13.812 13.469 6.398 1 97.5 120 LEU A N 1
ATOM 924 C CA . LEU A 1 120 ? 14.328 13.734 7.734 1 97.5 120 LEU A CA 1
ATOM 925 C C . LEU A 1 120 ? 13.242 14.328 8.633 1 97.5 120 LEU A C 1
ATOM 927 O O . LEU A 1 120 ? 12.453 15.164 8.188 1 97.5 120 LEU A O 1
ATOM 931 N N . VAL A 1 121 ? 13.094 13.836 9.852 1 97.69 121 VAL A N 1
ATOM 932 C CA . VAL A 1 121 ? 12.102 14.297 10.82 1 97.69 121 VAL A CA 1
ATOM 933 C C . VAL A 1 121 ? 12.758 15.211 11.844 1 97.69 121 VAL A C 1
ATOM 935 O O . VAL A 1 121 ? 13.805 14.875 12.406 1 97.69 121 VAL A O 1
ATOM 938 N N . VAL A 1 122 ? 12.133 16.359 12.07 1 95.81 122 VAL A N 1
ATOM 939 C CA . VAL A 1 122 ? 12.695 17.328 13.008 1 95.81 122 VAL A CA 1
ATOM 940 C C . VAL A 1 122 ? 11.672 17.672 14.086 1 95.81 122 VAL A C 1
ATOM 942 O O . VAL A 1 122 ? 10.477 17.422 13.914 1 95.81 122 VAL A O 1
ATOM 945 N N . ASN A 1 123 ? 12.164 18.078 15.242 1 92.75 123 ASN A N 1
ATOM 946 C CA . ASN A 1 123 ? 11.281 18.609 16.281 1 92.75 123 ASN A CA 1
ATOM 947 C C . ASN A 1 123 ? 11.023 20.109 16.078 1 92.75 123 ASN A C 1
ATOM 949 O O . ASN A 1 123 ? 11.344 20.656 15.023 1 92.75 123 ASN A O 1
ATOM 953 N N . ARG A 1 124 ? 10.383 20.766 17.047 1 81.38 124 ARG A N 1
ATOM 954 C CA . ARG A 1 124 ? 9.977 22.172 16.953 1 81.38 124 ARG A CA 1
ATOM 955 C C . ARG A 1 124 ? 11.188 23.094 16.859 1 81.38 124 ARG A C 1
ATOM 957 O O . ARG A 1 124 ? 11.125 24.156 16.234 1 81.38 124 ARG A O 1
ATOM 964 N N . GLN A 1 125 ? 12.297 22.656 17.359 1 82.88 125 GLN A N 1
ATOM 965 C CA . GLN A 1 125 ? 13.516 23.453 17.375 1 82.88 125 GLN A CA 1
ATOM 966 C C . GLN A 1 125 ? 14.328 23.219 16.094 1 82.88 125 GLN A C 1
ATOM 968 O O . GLN A 1 125 ? 15.367 23.859 15.891 1 82.88 125 GLN A O 1
ATOM 973 N N . GLY A 1 126 ? 13.883 22.297 15.258 1 89.44 126 GLY A N 1
ATOM 974 C CA . GLY A 1 126 ? 14.57 22.016 14 1 89.44 126 GLY A CA 1
ATOM 975 C C . GLY A 1 126 ? 15.625 20.938 14.133 1 89.44 126 GLY A C 1
ATOM 976 O O . GLY A 1 126 ? 16.375 20.688 13.188 1 89.44 126 GLY A O 1
ATOM 977 N N . GLU A 1 127 ? 15.625 20.359 15.305 1 95.19 127 GLU A N 1
ATOM 978 C CA . GLU A 1 127 ? 16.609 19.297 15.539 1 95.19 127 GLU A CA 1
ATOM 979 C C . GLU A 1 127 ? 16.172 18 14.883 1 95.19 127 GLU A C 1
ATOM 981 O O . GLU A 1 127 ? 14.984 17.672 14.867 1 95.19 127 GLU A O 1
ATOM 986 N N . LEU A 1 128 ? 17.266 17.234 14.398 1 97.19 128 LEU A N 1
ATOM 987 C CA . LEU A 1 128 ? 16.984 15.93 13.812 1 97.19 128 LEU A CA 1
ATOM 988 C C . LEU A 1 128 ? 16.531 14.938 14.883 1 97.19 128 LEU A C 1
ATOM 990 O O . LEU A 1 128 ? 17.25 14.695 15.859 1 97.19 128 LEU A O 1
ATOM 994 N N . VAL A 1 129 ? 15.359 14.352 14.648 1 97.62 129 VAL A N 1
ATOM 995 C CA . VAL A 1 129 ? 14.867 13.438 15.68 1 97.62 129 VAL A CA 1
ATOM 996 C C . VAL A 1 129 ? 14.562 12.078 15.055 1 97.62 129 VAL A C 1
ATOM 998 O O . VAL A 1 129 ? 14.273 11.117 15.773 1 97.62 129 VAL A O 1
ATOM 1001 N N . GLY A 1 130 ? 14.602 11.984 13.805 1 97.5 130 GLY A N 1
ATOM 1002 C CA . GLY A 1 130 ? 14.344 10.703 13.164 1 97.5 130 GLY A CA 1
ATOM 1003 C C . GLY A 1 130 ? 14.328 10.789 11.648 1 97.5 130 GLY A C 1
ATOM 1004 O O . GLY A 1 130 ? 14.781 11.781 11.07 1 97.5 130 GLY A O 1
ATOM 1005 N N . MET A 1 131 ? 13.883 9.695 11.016 1 97 131 MET A N 1
ATOM 1006 C CA . MET A 1 131 ? 13.82 9.609 9.555 1 97 131 MET A CA 1
ATOM 1007 C C . MET A 1 131 ? 12.711 8.656 9.117 1 97 131 MET A C 1
ATOM 1009 O O . MET A 1 131 ? 12.398 7.695 9.82 1 97 131 MET A O 1
ATOM 1013 N N . ILE A 1 132 ? 12.102 9.008 7.984 1 95.25 132 ILE A N 1
ATOM 1014 C CA . ILE A 1 132 ? 11.102 8.125 7.383 1 95.25 132 ILE A CA 1
ATOM 1015 C C . ILE A 1 132 ? 11.625 7.598 6.047 1 95.25 132 ILE A C 1
ATOM 1017 O O . ILE A 1 132 ? 12.219 8.344 5.266 1 95.25 132 ILE A O 1
ATOM 1021 N N . ASP A 1 133 ? 11.445 6.316 5.859 1 91.75 133 ASP A N 1
ATOM 1022 C CA . ASP A 1 133 ? 11.703 5.699 4.559 1 91.75 133 ASP A CA 1
ATOM 1023 C C . ASP A 1 133 ? 10.398 5.496 3.785 1 91.75 133 ASP A C 1
ATOM 1025 O O . ASP A 1 133 ? 9.414 5.004 4.34 1 91.75 133 ASP A O 1
ATOM 1029 N N . LEU A 1 134 ? 10.438 5.852 2.535 1 88.5 134 LEU A N 1
ATOM 1030 C CA . LEU A 1 134 ? 9.227 5.773 1.729 1 88.5 134 LEU A CA 1
ATOM 1031 C C . LEU A 1 134 ? 8.703 4.34 1.666 1 88.5 134 LEU A C 1
ATOM 1033 O O . LEU A 1 134 ? 7.5 4.109 1.757 1 88.5 134 LEU A O 1
ATOM 1037 N N . HIS A 1 135 ? 9.562 3.367 1.454 1 83.06 135 HIS A N 1
ATOM 1038 C CA . HIS A 1 135 ? 9.117 1.983 1.35 1 83.06 135 HIS A CA 1
ATOM 1039 C C . HIS A 1 135 ? 8.438 1.525 2.635 1 83.06 135 HIS A C 1
ATOM 1041 O O . HIS A 1 135 ? 7.438 0.802 2.59 1 83.06 135 HIS A O 1
ATOM 1047 N N . ASP A 1 136 ? 8.984 1.905 3.746 1 84.25 136 ASP A N 1
ATOM 1048 C CA . ASP A 1 136 ? 8.367 1.557 5.023 1 84.25 136 ASP A CA 1
ATOM 1049 C C . ASP A 1 136 ? 7 2.213 5.176 1 84.25 136 ASP A C 1
ATOM 1051 O O . ASP A 1 136 ? 6.055 1.589 5.668 1 84.25 136 ASP A O 1
ATOM 1055 N N . ALA A 1 137 ? 7.004 3.445 4.812 1 86.94 137 ALA A N 1
ATOM 1056 C CA . ALA A 1 137 ? 5.746 4.184 4.91 1 86.94 137 ALA A CA 1
ATOM 1057 C C . ALA A 1 137 ? 4.672 3.549 4.027 1 86.94 137 ALA A C 1
ATOM 1059 O O . ALA A 1 137 ? 3.52 3.408 4.449 1 86.94 137 ALA A O 1
ATOM 1060 N N . LEU A 1 138 ? 5.055 3.182 2.822 1 83.94 138 LEU A N 1
ATOM 1061 C CA . LEU A 1 138 ? 4.113 2.574 1.886 1 83.94 138 LEU A CA 1
ATOM 1062 C C . LEU A 1 138 ? 3.672 1.199 2.375 1 83.94 138 LEU A C 1
ATOM 1064 O O . LEU A 1 138 ? 2.521 0.802 2.166 1 83.94 138 LEU A O 1
ATOM 1068 N N . ALA A 1 139 ? 4.551 0.529 2.936 1 79.56 139 ALA A N 1
ATOM 1069 C CA . ALA A 1 139 ? 4.203 -0.772 3.504 1 79.56 139 ALA A CA 1
ATOM 1070 C C . ALA A 1 139 ? 3.15 -0.629 4.598 1 79.56 139 ALA A C 1
ATOM 1072 O O . ALA A 1 139 ? 2.23 -1.445 4.691 1 79.56 139 ALA A O 1
ATOM 1073 N N . VAL A 1 140 ? 3.283 0.349 5.363 1 77 140 VAL A N 1
ATOM 1074 C CA . VAL A 1 140 ? 2.301 0.621 6.406 1 77 140 VAL A CA 1
ATOM 1075 C C . VAL A 1 140 ? 0.962 0.992 5.773 1 77 140 VAL A C 1
ATOM 1077 O O . VAL A 1 140 ? -0.092 0.535 6.219 1 77 140 VAL A O 1
ATOM 1080 N N . ALA A 1 141 ? 1.078 1.766 4.832 1 76.25 141 ALA A N 1
ATOM 1081 C CA . ALA A 1 141 ? -0.116 2.209 4.117 1 76.25 141 ALA A CA 1
ATOM 1082 C C . ALA A 1 141 ? -0.852 1.025 3.492 1 76.25 141 ALA A C 1
ATOM 1084 O O . ALA A 1 141 ? -2.084 1.01 3.439 1 76.25 141 ALA A O 1
ATOM 1085 N N . ALA A 1 142 ? -0.051 0.086 3.102 1 76.94 142 ALA A N 1
ATOM 1086 C CA . ALA A 1 142 ? -0.622 -1.101 2.471 1 76.94 142 ALA A CA 1
ATOM 1087 C C . ALA A 1 142 ? -0.778 -2.236 3.477 1 76.94 142 ALA A C 1
ATOM 1089 O O . ALA A 1 142 ? -0.779 -3.412 3.1 1 76.94 142 ALA A O 1
ATOM 1090 N N . GLY A 1 143 ? -0.804 -1.942 4.68 1 76 143 GLY A N 1
ATOM 1091 C CA . GLY A 1 143 ? -0.698 -2.918 5.75 1 76 143 GLY A CA 1
ATOM 1092 C C . GLY A 1 143 ? -1.692 -4.059 5.621 1 76 143 GLY A C 1
ATOM 1093 O O . GLY A 1 143 ? -1.328 -5.227 5.773 1 76 143 GLY A O 1
ATOM 1094 N N . ARG A 1 144 ? -2.938 -3.73 5.398 1 73.5 144 ARG A N 1
ATOM 1095 C CA . ARG A 1 144 ? -3.953 -4.77 5.27 1 73.5 144 ARG A CA 1
ATOM 1096 C C . ARG A 1 144 ? -3.639 -5.707 4.109 1 73.5 144 ARG A C 1
ATOM 1098 O O . ARG A 1 144 ? -3.779 -6.926 4.23 1 73.5 144 ARG A O 1
ATOM 1105 N N . LEU A 1 145 ? -3.301 -5.133 3.049 1 77.25 145 LEU A N 1
ATOM 1106 C CA . LEU A 1 145 ? -2.941 -5.926 1.878 1 77.25 145 LEU A CA 1
ATOM 1107 C C . LEU A 1 145 ? -1.702 -6.77 2.152 1 77.25 145 LEU A C 1
ATOM 1109 O O . LEU A 1 145 ? -1.644 -7.938 1.764 1 77.25 145 LEU A O 1
ATOM 1113 N N . MET A 1 146 ? -0.757 -6.199 2.816 1 79.88 146 MET A N 1
ATOM 1114 C CA . MET A 1 146 ? 0.47 -6.918 3.143 1 79.88 146 MET A CA 1
ATOM 1115 C C . MET A 1 146 ? 0.175 -8.117 4.039 1 79.88 146 MET A C 1
ATOM 1117 O O . MET A 1 146 ? 0.772 -9.18 3.875 1 79.88 146 MET A O 1
ATOM 1121 N N . ARG A 1 147 ? -0.692 -7.902 4.891 1 81.12 147 ARG A N 1
ATOM 1122 C CA . ARG A 1 147 ? -1.073 -9.008 5.762 1 81.12 147 ARG A CA 1
ATOM 1123 C C . ARG A 1 147 ? -1.715 -10.141 4.961 1 81.12 147 ARG A C 1
ATOM 1125 O O . ARG A 1 147 ? -1.47 -11.312 5.234 1 81.12 147 ARG A O 1
ATOM 1132 N N . GLN A 1 148 ? -2.523 -9.805 4.121 1 84 148 GLN A N 1
ATOM 1133 C CA . GLN A 1 148 ? -3.162 -10.797 3.271 1 84 148 GLN A CA 1
ATOM 1134 C C . GLN A 1 148 ? -2.131 -11.547 2.432 1 84 148 GLN A C 1
ATOM 1136 O O . GLN A 1 148 ? -2.209 -12.773 2.289 1 84 148 GLN A O 1
ATOM 1141 N N . ILE A 1 149 ? -1.201 -10.844 1.869 1 85.62 149 ILE A N 1
ATOM 1142 C CA . ILE A 1 149 ? -0.124 -11.461 1.099 1 85.62 149 ILE A CA 1
ATOM 1143 C C . ILE A 1 149 ? 0.68 -12.398 1.993 1 85.62 149 ILE A C 1
ATOM 1145 O O . ILE A 1 149 ? 0.987 -13.531 1.602 1 85.62 149 ILE A O 1
ATOM 1149 N N . ASP A 1 150 ? 0.925 -11.953 3.154 1 83.94 150 ASP A N 1
ATOM 1150 C CA . ASP A 1 150 ? 1.71 -12.75 4.09 1 83.94 150 ASP A CA 1
ATOM 1151 C C . ASP A 1 150 ? 0.981 -14.047 4.453 1 83.94 150 ASP A C 1
ATOM 1153 O O . ASP A 1 150 ? 1.607 -15.102 4.594 1 83.94 150 ASP A O 1
ATOM 1157 N N . ARG A 1 151 ? -0.266 -13.93 4.648 1 84.56 151 ARG A N 1
ATOM 1158 C CA . ARG A 1 151 ? -1.06 -15.102 4.988 1 84.56 151 ARG A CA 1
ATOM 1159 C C . ARG A 1 151 ? -0.988 -16.156 3.883 1 84.56 151 ARG A C 1
ATOM 1161 O O . ARG A 1 151 ? -1.029 -17.359 4.156 1 84.56 151 ARG A O 1
ATOM 1168 N N . LEU A 1 152 ? -0.822 -15.695 2.701 1 87.44 152 LEU A N 1
ATOM 1169 C CA . LEU A 1 152 ? -0.815 -16.594 1.558 1 87.44 152 LEU A CA 1
ATOM 1170 C C . LEU A 1 152 ? 0.589 -17.141 1.297 1 87.44 152 LEU A C 1
ATOM 1172 O O . LEU A 1 152 ? 0.75 -18.188 0.681 1 87.44 152 LEU A O 1
ATOM 1176 N N . THR A 1 153 ? 1.638 -16.359 1.819 1 82.06 153 THR A N 1
ATOM 1177 C CA . THR A 1 153 ? 2.969 -16.641 1.303 1 82.06 153 THR A CA 1
ATOM 1178 C C . THR A 1 153 ? 3.928 -16.984 2.439 1 82.06 153 THR A C 1
ATOM 1180 O O . THR A 1 153 ? 5.004 -17.547 2.207 1 82.06 153 THR A O 1
ATOM 1183 N N . HIS A 1 154 ? 3.766 -16.469 3.564 1 67.06 154 HIS A N 1
ATOM 1184 C CA . HIS A 1 154 ? 4.844 -16.344 4.539 1 67.06 154 HIS A CA 1
ATOM 1185 C C . HIS A 1 154 ? 5.18 -17.688 5.168 1 67.06 154 HIS A C 1
ATOM 1187 O O . HIS A 1 154 ? 6.352 -18.062 5.27 1 67.06 154 HIS A O 1
ATOM 1193 N N . ASP A 1 155 ? 4.27 -18.484 5.578 1 65.75 155 ASP A N 1
ATOM 1194 C CA . ASP A 1 155 ? 4.59 -19.531 6.551 1 65.75 155 ASP A CA 1
ATOM 1195 C C . ASP A 1 155 ? 5.195 -20.75 5.871 1 65.75 155 ASP A C 1
ATOM 1197 O O . ASP A 1 155 ? 4.707 -21.203 4.832 1 65.75 155 ASP A O 1
ATOM 1201 N N . THR A 1 156 ? 6.434 -21.031 6.387 1 72.31 156 THR A N 1
ATOM 1202 C CA . THR A 1 156 ? 7.043 -22.266 5.891 1 72.31 156 THR A CA 1
ATOM 1203 C C . THR A 1 156 ? 6.723 -23.422 6.816 1 72.31 156 THR A C 1
ATOM 1205 O O . THR A 1 156 ? 7.078 -24.578 6.523 1 72.31 156 THR A O 1
ATOM 1208 N N . THR A 1 157 ? 5.98 -23.125 7.812 1 80.81 157 THR A N 1
ATOM 1209 C CA . THR A 1 157 ? 5.598 -24.188 8.727 1 80.81 157 THR A CA 1
ATOM 1210 C C . THR A 1 157 ? 4.27 -24.812 8.305 1 80.81 157 THR A C 1
ATOM 1212 O O . THR A 1 157 ? 3.461 -24.172 7.637 1 80.81 157 THR A O 1
ATOM 1215 N N . ILE A 1 158 ? 4.156 -26.047 8.648 1 84.94 158 ILE A N 1
ATOM 1216 C CA . ILE A 1 158 ? 2.924 -26.75 8.336 1 84.94 158 ILE A CA 1
ATOM 1217 C C . ILE A 1 158 ? 1.732 -26.016 8.938 1 84.94 158 ILE A C 1
ATOM 1219 O O . ILE A 1 158 ? 0.71 -25.828 8.273 1 84.94 158 ILE A O 1
ATOM 1223 N N . GLU A 1 159 ? 1.879 -25.594 10.148 1 81.75 159 GLU A N 1
ATOM 1224 C CA . GLU A 1 159 ? 0.803 -24.891 10.828 1 81.75 159 GLU A CA 1
ATOM 1225 C C . GLU A 1 159 ? 0.449 -23.594 10.094 1 81.75 159 GLU A C 1
ATOM 1227 O O . GLU A 1 159 ? -0.729 -23.281 9.914 1 81.75 159 GLU A O 1
ATOM 1232 N N . GLY A 1 160 ? 1.509 -22.906 9.75 1 80.94 160 GLY A N 1
ATOM 1233 C CA . GLY A 1 160 ? 1.286 -21.688 9.008 1 80.94 160 GLY A CA 1
ATOM 1234 C C . GLY A 1 160 ? 0.626 -21.906 7.664 1 80.94 160 GLY A C 1
ATOM 1235 O O . GLY A 1 160 ? -0.215 -21.109 7.238 1 80.94 160 GLY A O 1
ATOM 1236 N N . MET A 1 161 ? 0.912 -22.953 7.027 1 86.38 161 MET A N 1
ATOM 1237 C CA . MET A 1 161 ? 0.405 -23.203 5.684 1 86.38 161 MET A CA 1
ATOM 1238 C C . MET A 1 161 ? -1.036 -23.703 5.734 1 86.38 161 MET A C 1
ATOM 1240 O O . MET A 1 161 ? -1.743 -23.672 4.727 1 86.38 161 MET A O 1
ATOM 1244 N N . LYS A 1 162 ? -1.451 -24.188 6.879 1 85.62 162 LYS A N 1
ATOM 1245 C CA . LYS A 1 162 ? -2.859 -24.531 7.047 1 85.62 162 LYS A CA 1
ATOM 1246 C C . LYS A 1 162 ? -3.752 -23.297 6.895 1 85.62 162 LYS A C 1
ATOM 1248 O O . LYS A 1 162 ? -4.883 -23.406 6.422 1 85.62 162 LYS A O 1
ATOM 1253 N N . GLU A 1 163 ? -3.197 -22.188 7.273 1 87 163 GLU A N 1
ATOM 1254 C CA . GLU A 1 163 ? -3.943 -20.938 7.199 1 87 163 GLU A CA 1
ATOM 1255 C C . GLU A 1 163 ? -4.094 -20.453 5.758 1 87 163 GLU A C 1
ATOM 1257 O O . GLU A 1 163 ? -4.988 -19.672 5.445 1 87 163 GLU A O 1
ATOM 1262 N N . VAL A 1 164 ? -3.285 -20.969 4.918 1 89.44 164 VAL A N 1
ATOM 1263 C CA . VAL A 1 164 ? -3.291 -20.562 3.52 1 89.44 164 VAL A CA 1
ATOM 1264 C C . VAL A 1 164 ? -4.641 -20.906 2.887 1 89.44 164 VAL A C 1
ATOM 1266 O O . VAL A 1 164 ? -5.168 -20.125 2.082 1 89.44 164 VAL A O 1
ATOM 1269 N N . LYS A 1 165 ? -5.203 -22.016 3.264 1 86 165 LYS A N 1
ATOM 1270 C CA . LYS A 1 165 ? -6.465 -22.469 2.674 1 86 165 LYS A CA 1
ATOM 1271 C C . LYS A 1 165 ? -7.594 -21.5 3.01 1 86 165 LYS A C 1
ATOM 1273 O O . LYS A 1 165 ? -8.391 -21.125 2.139 1 86 165 LYS A O 1
ATOM 1278 N N . ALA A 1 166 ? -7.645 -21.141 4.27 1 87.94 166 ALA A N 1
ATOM 1279 C CA . ALA A 1 166 ? -8.656 -20.172 4.676 1 87.94 166 ALA A CA 1
ATOM 1280 C C . ALA A 1 166 ? -8.461 -18.844 3.949 1 87.94 166 ALA A C 1
ATOM 1282 O O . ALA A 1 166 ? -9.43 -18.234 3.498 1 87.94 166 ALA A O 1
ATOM 1283 N N . ALA A 1 167 ? -7.246 -18.453 3.879 1 90 167 ALA A N 1
ATOM 1284 C CA . ALA A 1 167 ? -6.922 -17.203 3.195 1 90 167 ALA A CA 1
ATOM 1285 C C . ALA A 1 167 ? -7.273 -17.281 1.713 1 90 167 ALA A C 1
ATOM 1287 O O . ALA A 1 167 ? -7.68 -16.281 1.11 1 90 167 ALA A O 1
ATOM 1288 N N . GLN A 1 168 ? -7.098 -18.406 1.173 1 91.94 168 GLN A N 1
ATOM 1289 C CA . GLN A 1 168 ? -7.414 -18.641 -0.232 1 91.94 168 GLN A CA 1
ATOM 1290 C C . GLN A 1 168 ? -8.906 -18.453 -0.497 1 91.94 168 GLN A C 1
ATOM 1292 O O . GLN A 1 168 ? -9.297 -17.859 -1.507 1 91.94 168 GLN A O 1
ATOM 1297 N N . VAL A 1 169 ? -9.711 -19 0.361 1 93.62 169 VAL A N 1
ATOM 1298 C CA . VAL A 1 169 ? -11.156 -18.891 0.216 1 93.62 169 VAL A CA 1
ATOM 1299 C C . VAL A 1 169 ? -11.578 -17.422 0.317 1 93.62 169 VAL A C 1
ATOM 1301 O O . VAL A 1 169 ? -12.383 -16.938 -0.486 1 93.62 169 VAL A O 1
ATOM 1304 N N . GLU A 1 170 ? -11.031 -16.734 1.28 1 91.69 170 GLU A N 1
ATOM 1305 C CA . GLU A 1 170 ? -11.32 -15.312 1.459 1 91.69 170 GLU A CA 1
ATOM 1306 C C . GLU A 1 170 ? -10.938 -14.516 0.22 1 91.69 170 GLU A C 1
ATOM 1308 O O . GLU A 1 170 ? -11.688 -13.633 -0.212 1 91.69 170 GLU A O 1
ATOM 1313 N N . LEU A 1 171 ? -9.82 -14.789 -0.278 1 91 171 LEU A N 1
ATOM 1314 C CA . LEU A 1 171 ? -9.352 -14.086 -1.467 1 91 171 LEU A CA 1
ATOM 1315 C C . LEU A 1 171 ? -10.266 -14.359 -2.656 1 91 171 LEU A C 1
ATOM 1317 O O . LEU A 1 171 ? -10.617 -13.43 -3.396 1 91 171 LEU A O 1
ATOM 1321 N N . ALA A 1 172 ? -10.594 -15.594 -2.838 1 94.5 172 ALA A N 1
ATOM 1322 C CA . ALA A 1 172 ? -11.484 -15.945 -3.938 1 94.5 172 ALA A CA 1
ATOM 1323 C C . ALA A 1 172 ? -12.797 -15.172 -3.854 1 94.5 172 ALA A C 1
ATOM 1325 O O . ALA A 1 172 ? -13.305 -14.68 -4.867 1 94.5 172 ALA A O 1
ATOM 1326 N N . GLU A 1 173 ? -13.328 -15.07 -2.691 1 94 173 GLU A N 1
ATOM 1327 C CA . GLU A 1 173 ? -14.555 -14.312 -2.469 1 94 173 GLU A CA 1
ATOM 1328 C C . GLU A 1 173 ? -14.383 -12.852 -2.867 1 94 173 GLU A C 1
ATOM 1330 O O . GLU A 1 173 ? -15.266 -12.266 -3.498 1 94 173 GLU A O 1
ATOM 1335 N N . GLN A 1 174 ? -13.305 -12.305 -2.477 1 87.81 174 GLN A N 1
ATOM 1336 C CA . GLN A 1 174 ? -13.031 -10.906 -2.787 1 87.81 174 GLN A CA 1
ATOM 1337 C C . GLN A 1 174 ? -12.883 -10.695 -4.289 1 87.81 174 GLN A C 1
ATOM 1339 O O . GLN A 1 174 ? -13.352 -9.688 -4.828 1 87.81 174 GLN A O 1
ATOM 1344 N N . LEU A 1 175 ? -12.25 -11.578 -4.941 1 90.62 175 LEU A N 1
ATOM 1345 C CA . LEU A 1 175 ? -12.039 -11.484 -6.379 1 90.62 175 LEU A CA 1
ATOM 1346 C C . LEU A 1 175 ? -13.375 -11.555 -7.125 1 90.62 175 LEU A C 1
ATOM 1348 O O . LEU A 1 175 ? -13.586 -10.812 -8.086 1 90.62 175 LEU A O 1
ATOM 1352 N N . PHE A 1 176 ? -14.227 -12.461 -6.676 1 91.81 176 PHE A N 1
ATOM 1353 C CA . PHE A 1 176 ? -15.555 -12.555 -7.277 1 91.81 176 PHE A CA 1
ATOM 1354 C C . PHE A 1 176 ? -16.344 -11.281 -7.035 1 91.81 176 PHE A C 1
ATOM 1356 O O . PHE A 1 176 ? -17.094 -10.828 -7.906 1 91.81 176 PHE A O 1
ATOM 1363 N N . ALA A 1 177 ? -16.219 -10.75 -5.852 1 88.94 177 ALA A N 1
ATOM 1364 C CA . ALA A 1 177 ? -16.906 -9.5 -5.531 1 88.94 177 ALA A CA 1
ATOM 1365 C C . ALA A 1 177 ? -16.453 -8.375 -6.457 1 88.94 177 ALA A C 1
ATOM 1367 O O . ALA A 1 177 ? -17.219 -7.457 -6.754 1 88.94 177 ALA A O 1
ATOM 1368 N N . GLU A 1 178 ? -15.297 -8.461 -6.953 1 84.12 178 GLU A N 1
ATOM 1369 C CA . GLU A 1 178 ? -14.758 -7.453 -7.859 1 84.12 178 GLU A CA 1
ATOM 1370 C C . GLU A 1 178 ? -14.961 -7.852 -9.32 1 84.12 178 GLU A C 1
ATOM 1372 O O . GLU A 1 178 ? -14.352 -7.273 -10.219 1 84.12 178 GLU A O 1
ATOM 1377 N N . ASN A 1 179 ? -15.641 -8.859 -9.562 1 89.81 179 ASN A N 1
ATOM 1378 C CA . ASN A 1 179 ? -16.125 -9.312 -10.859 1 89.81 179 ASN A CA 1
ATOM 1379 C C . ASN A 1 179 ? -14.992 -9.875 -11.719 1 89.81 179 ASN A C 1
ATOM 1381 O O . ASN A 1 179 ? -14.992 -9.695 -12.938 1 89.81 179 ASN A O 1
ATOM 1385 N N . LEU A 1 180 ? -13.977 -10.383 -11.07 1 90.25 180 LEU A N 1
ATOM 1386 C CA . LEU A 1 180 ? -12.969 -11.102 -11.844 1 90.25 180 LEU A CA 1
ATOM 1387 C C . LEU A 1 180 ? -13.555 -12.375 -12.445 1 90.25 180 LEU A C 1
ATOM 1389 O O . LEU A 1 180 ? -14.305 -13.094 -11.773 1 90.25 180 LEU A O 1
ATOM 1393 N N . PRO A 1 181 ? -13.203 -12.641 -13.719 1 94.12 181 PRO A N 1
ATOM 1394 C CA . PRO A 1 181 ? -13.711 -13.867 -14.336 1 94.12 181 PRO A CA 1
ATOM 1395 C C . PRO A 1 181 ? -13.258 -15.125 -13.602 1 94.12 181 PRO A C 1
ATOM 1397 O O . PRO A 1 181 ? -12.109 -15.203 -13.148 1 94.12 181 PRO A O 1
ATOM 1400 N N . ALA A 1 182 ? -14.117 -16.141 -13.562 1 96.44 182 ALA A N 1
ATOM 1401 C CA . ALA A 1 182 ? -13.914 -17.344 -12.766 1 96.44 182 ALA A CA 1
ATOM 1402 C C . ALA A 1 182 ? -12.641 -18.078 -13.18 1 96.44 182 ALA A C 1
ATOM 1404 O O . ALA A 1 182 ? -11.883 -18.562 -12.328 1 96.44 182 ALA A O 1
ATOM 1405 N N . PRO A 1 183 ? -12.344 -18.172 -14.492 1 96.44 183 PRO A N 1
ATOM 1406 C CA . PRO A 1 183 ? -11.117 -18.859 -14.867 1 96.44 183 PRO A CA 1
ATOM 1407 C C . PRO A 1 183 ? -9.859 -18.188 -14.328 1 96.44 183 PRO A C 1
ATOM 1409 O O . PRO A 1 183 ? -8.875 -18.844 -14.016 1 96.44 183 PRO A O 1
ATOM 1412 N N . GLU A 1 184 ? -9.906 -16.891 -14.211 1 93.62 184 GLU A N 1
ATOM 1413 C CA . GLU A 1 184 ? -8.773 -16.172 -13.641 1 93.62 184 GLU A CA 1
ATOM 1414 C C . GLU A 1 184 ? -8.656 -16.438 -12.141 1 93.62 184 GLU A C 1
ATOM 1416 O O . GLU A 1 184 ? -7.547 -16.578 -11.617 1 93.62 184 GLU A O 1
ATOM 1421 N N . VAL A 1 185 ? -9.758 -16.453 -11.477 1 95.38 185 VAL A N 1
ATOM 1422 C CA . VAL A 1 185 ? -9.773 -16.797 -10.062 1 95.38 185 VAL A CA 1
ATOM 1423 C C . VAL A 1 185 ? -9.211 -18.203 -9.859 1 95.38 185 VAL A C 1
ATOM 1425 O O . VAL A 1 185 ? -8.391 -18.422 -8.961 1 95.38 185 VAL A O 1
ATOM 1428 N N . GLN A 1 186 ? -9.641 -19.031 -10.703 1 96.75 186 GLN A N 1
ATOM 1429 C CA . GLN A 1 186 ? -9.18 -20.422 -10.641 1 96.75 186 GLN A CA 1
ATOM 1430 C C . GLN A 1 186 ? -7.668 -20.5 -10.836 1 96.75 186 GLN A C 1
ATOM 1432 O O . GLN A 1 186 ? -6.988 -21.266 -10.148 1 96.75 186 GLN A O 1
ATOM 1437 N N . GLN A 1 187 ? -7.199 -19.844 -11.789 1 94.38 187 GLN A N 1
ATOM 1438 C CA . GLN A 1 187 ? -5.766 -19.828 -12.062 1 94.38 187 GLN A CA 1
ATOM 1439 C C . GLN A 1 187 ? -4.977 -19.344 -10.852 1 94.38 187 GLN A C 1
ATOM 1441 O O . GLN A 1 187 ? -3.928 -19.906 -10.516 1 94.38 187 GLN A O 1
ATOM 1446 N N . LEU A 1 188 ? -5.469 -18.344 -10.266 1 92.31 188 LEU A N 1
ATOM 1447 C CA . LEU A 1 188 ? -4.809 -17.797 -9.086 1 92.31 188 LEU A CA 1
ATOM 1448 C C . LEU A 1 188 ? -4.824 -18.797 -7.938 1 92.31 188 LEU A C 1
ATOM 1450 O O . LEU A 1 188 ? -3.809 -18.984 -7.262 1 92.31 188 LEU A O 1
ATOM 1454 N N . ILE A 1 189 ? -5.941 -19.391 -7.738 1 94.12 189 ILE A N 1
ATOM 1455 C CA . ILE A 1 189 ? -6.066 -20.422 -6.711 1 94.12 189 ILE A CA 1
ATOM 1456 C C . ILE A 1 189 ? -5.051 -21.531 -6.969 1 94.12 189 ILE A C 1
ATOM 1458 O O . ILE A 1 189 ? -4.379 -22 -6.047 1 94.12 189 ILE A O 1
ATOM 1462 N N . SER A 1 190 ? -4.953 -21.906 -8.164 1 94.81 190 SER A N 1
ATOM 1463 C CA . SER A 1 190 ? -4.012 -22.953 -8.539 1 94.81 190 SER A CA 1
ATOM 1464 C C . SER A 1 190 ? -2.572 -22.531 -8.266 1 94.81 190 SER A C 1
ATOM 1466 O O . SER A 1 190 ? -1.759 -23.328 -7.812 1 94.81 190 SER A O 1
ATOM 1468 N N . HIS A 1 191 ? -2.312 -21.328 -8.586 1 91.88 191 HIS A N 1
ATOM 1469 C CA . HIS A 1 191 ? -0.973 -20.812 -8.344 1 91.88 191 HIS A CA 1
ATOM 1470 C C . HIS A 1 191 ? -0.633 -20.844 -6.855 1 91.88 191 HIS A C 1
ATOM 1472 O O . HIS A 1 191 ? 0.503 -21.141 -6.48 1 91.88 191 HIS A O 1
ATOM 1478 N N . ILE A 1 192 ? -1.547 -20.469 -6.016 1 92.06 192 ILE A N 1
ATOM 1479 C CA . ILE A 1 192 ? -1.351 -20.5 -4.57 1 92.06 192 ILE A CA 1
ATOM 1480 C C . ILE A 1 192 ? -1.096 -21.922 -4.109 1 92.06 192 ILE A C 1
ATOM 1482 O O . ILE A 1 192 ? -0.206 -22.172 -3.291 1 92.06 192 ILE A O 1
ATOM 1486 N N . ASN A 1 193 ? -1.852 -22.844 -4.641 1 92.88 193 ASN A N 1
ATOM 1487 C CA . ASN A 1 193 ? -1.632 -24.25 -4.316 1 92.88 193 ASN A CA 1
ATOM 1488 C C . ASN A 1 193 ? -0.238 -24.719 -4.738 1 92.88 193 ASN A C 1
ATOM 1490 O O . ASN A 1 193 ? 0.437 -25.422 -3.988 1 92.88 193 ASN A O 1
ATOM 1494 N N . ASN A 1 194 ? 0.12 -24.359 -5.879 1 91.44 194 ASN A N 1
ATOM 1495 C CA . ASN A 1 194 ? 1.437 -24.75 -6.379 1 91.44 194 ASN A CA 1
ATOM 1496 C C . ASN A 1 194 ? 2.555 -24.156 -5.531 1 91.44 194 ASN A C 1
ATOM 1498 O O . ASN A 1 194 ? 3.615 -24.75 -5.375 1 91.44 194 ASN A O 1
ATOM 1502 N N . ASP A 1 195 ? 2.324 -23 -5.035 1 89.56 195 ASP A N 1
ATOM 1503 C CA . ASP A 1 195 ? 3.299 -22.375 -4.145 1 89.56 195 ASP A CA 1
ATOM 1504 C C . ASP A 1 195 ? 3.455 -23.188 -2.857 1 89.56 195 ASP A C 1
ATOM 1506 O O . ASP A 1 195 ? 4.555 -23.297 -2.312 1 89.56 195 ASP A O 1
ATOM 1510 N N . VAL A 1 196 ? 2.344 -23.672 -2.408 1 91.06 196 VAL A N 1
ATOM 1511 C CA . VAL A 1 196 ? 2.393 -24.547 -1.241 1 91.06 196 VAL A CA 1
ATOM 1512 C C . VAL A 1 196 ? 3.234 -25.781 -1.557 1 91.06 196 VAL A C 1
ATOM 1514 O O . VAL A 1 196 ? 4.09 -26.188 -0.761 1 91.06 196 VAL A O 1
ATOM 1517 N N . TYR A 1 197 ? 3.014 -26.359 -2.752 1 92.38 197 TYR A N 1
ATOM 1518 C CA . TYR A 1 197 ? 3.824 -27.484 -3.209 1 92.38 197 TYR A CA 1
ATOM 1519 C C . TYR A 1 197 ? 5.305 -27.125 -3.197 1 92.38 197 TYR A C 1
ATOM 1521 O O . TYR A 1 197 ? 6.129 -27.891 -2.691 1 92.38 197 TYR A O 1
ATOM 1529 N N . ARG A 1 198 ? 5.594 -26.047 -3.729 1 90.19 198 ARG A N 1
ATOM 1530 C CA . ARG A 1 198 ? 6.973 -25.594 -3.875 1 90.19 198 ARG A CA 1
ATOM 1531 C C . ARG A 1 198 ? 7.641 -25.422 -2.514 1 90.19 198 ARG A C 1
ATOM 1533 O O . ARG A 1 198 ? 8.766 -25.875 -2.303 1 90.19 198 ARG A O 1
AT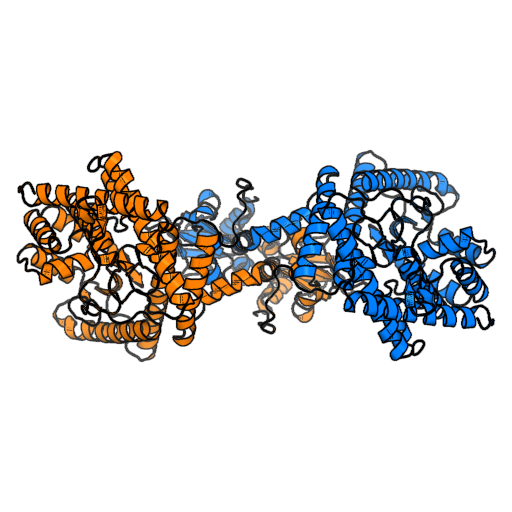OM 1540 N N . ARG A 1 199 ? 6.969 -24.766 -1.638 1 89.12 199 ARG A N 1
ATOM 1541 C CA . ARG A 1 199 ? 7.516 -24.484 -0.314 1 89.12 199 ARG A CA 1
ATOM 1542 C C . ARG A 1 199 ? 7.746 -25.781 0.469 1 89.12 199 ARG A C 1
ATOM 1544 O O . ARG A 1 199 ? 8.781 -25.938 1.122 1 89.12 199 ARG A O 1
ATOM 1551 N N . ILE A 1 200 ? 6.801 -26.672 0.366 1 92.88 200 ILE A N 1
ATOM 1552 C CA . ILE A 1 200 ? 6.93 -27.938 1.081 1 92.88 200 ILE A CA 1
ATOM 1553 C C . ILE A 1 200 ? 8.062 -28.766 0.473 1 92.88 200 ILE A C 1
ATOM 1555 O O . ILE A 1 200 ? 8.898 -29.312 1.196 1 92.88 200 ILE A O 1
ATOM 1559 N N . ALA A 1 201 ? 8.078 -28.844 -0.831 1 92.81 201 ALA A N 1
ATOM 1560 C CA . ALA A 1 201 ? 9.133 -29.609 -1.5 1 92.81 201 ALA A CA 1
ATOM 1561 C C . ALA A 1 201 ? 10.508 -29.047 -1.156 1 92.81 201 ALA A C 1
ATOM 1563 O O . ALA A 1 201 ? 11.445 -29.797 -0.881 1 92.81 201 ALA A O 1
ATOM 1564 N N . ALA A 1 202 ? 10.656 -27.75 -1.159 1 88.25 202 ALA A N 1
ATOM 1565 C CA . ALA A 1 202 ? 11.922 -27.109 -0.826 1 88.25 202 ALA A CA 1
ATOM 1566 C C . ALA A 1 202 ? 12.32 -27.391 0.618 1 88.25 202 ALA A C 1
ATOM 1568 O O . ALA A 1 202 ? 13.492 -27.641 0.904 1 88.25 202 ALA A O 1
ATOM 1569 N N . ALA A 1 203 ? 11.352 -27.297 1.492 1 89.94 203 ALA A N 1
ATOM 1570 C CA . ALA A 1 203 ? 11.602 -27.562 2.902 1 89.94 203 ALA A CA 1
ATOM 1571 C C . ALA A 1 203 ? 12.047 -29.016 3.107 1 89.94 203 ALA A C 1
ATOM 1573 O O . ALA A 1 203 ? 12.953 -29.281 3.902 1 89.94 203 ALA A O 1
ATOM 1574 N N . VAL A 1 204 ? 11.398 -29.891 2.414 1 94.44 204 VAL A N 1
ATOM 1575 C CA . VAL A 1 204 ? 11.727 -31.312 2.508 1 94.44 204 VAL A CA 1
ATOM 1576 C C . VAL A 1 204 ? 13.172 -31.547 2.066 1 94.44 204 VAL A C 1
ATOM 1578 O O . VAL A 1 204 ? 13.93 -32.219 2.752 1 94.44 204 VAL A O 1
ATOM 1581 N N . LEU A 1 205 ? 13.555 -31.031 0.945 1 93.38 205 LEU A N 1
ATOM 1582 C CA . LEU A 1 205 ? 14.906 -31.203 0.421 1 93.38 205 LEU A CA 1
ATOM 1583 C C . LEU A 1 205 ? 15.938 -30.594 1.36 1 93.38 205 LEU A C 1
ATOM 1585 O O . LEU A 1 205 ? 17 -31.172 1.581 1 93.38 205 LEU A O 1
ATOM 1589 N N . LYS A 1 206 ? 15.609 -29.469 1.899 1 90.75 206 LYS A N 1
ATOM 1590 C CA . LYS A 1 206 ? 16.5 -28.797 2.852 1 90.75 206 LYS A CA 1
ATOM 1591 C C . LYS A 1 206 ? 16.688 -29.641 4.105 1 90.75 206 LYS A C 1
ATOM 1593 O O . LYS A 1 206 ? 17.812 -29.812 4.582 1 90.75 206 LYS A O 1
ATOM 1598 N N . ASP A 1 207 ? 15.562 -30.141 4.617 1 94 207 ASP A N 1
ATOM 1599 C CA . ASP A 1 207 ? 15.609 -30.984 5.809 1 94 207 ASP A CA 1
ATOM 1600 C C . ASP A 1 207 ? 16.422 -32.25 5.559 1 94 207 ASP A C 1
ATOM 1602 O O . ASP A 1 207 ? 17.203 -32.656 6.418 1 94 207 ASP A O 1
ATOM 1606 N N . MET A 1 208 ? 16.234 -32.812 4.445 1 96.69 208 MET A N 1
ATOM 1607 C CA . MET A 1 208 ? 16.969 -34.031 4.113 1 96.69 208 MET A CA 1
ATOM 1608 C C . MET A 1 208 ? 18.453 -33.781 4.02 1 96.69 208 MET A C 1
ATOM 1610 O O . MET A 1 208 ? 19.266 -34.594 4.465 1 96.69 208 MET A O 1
ATOM 1614 N N . THR A 1 209 ? 18.75 -32.688 3.426 1 95 209 THR A N 1
ATOM 1615 C CA . THR A 1 209 ? 20.156 -32.312 3.379 1 95 209 THR A CA 1
ATOM 1616 C C . THR A 1 209 ? 20.719 -32.125 4.785 1 95 209 THR A C 1
ATOM 1618 O O . THR A 1 209 ? 21.797 -32.625 5.098 1 95 209 THR A O 1
ATOM 1621 N N . ALA A 1 210 ? 20 -31.5 5.602 1 94.88 210 ALA A N 1
ATOM 1622 C CA . ALA A 1 210 ? 20.422 -31.234 6.977 1 94.88 210 ALA A CA 1
ATOM 1623 C C . ALA A 1 210 ? 20.547 -32.531 7.773 1 94.88 210 ALA A C 1
ATOM 1625 O O . ALA A 1 210 ? 21.375 -32.625 8.68 1 94.88 210 ALA A O 1
ATOM 1626 N N . GLU A 1 211 ? 19.766 -33.5 7.402 1 96.88 211 GLU A N 1
ATOM 1627 C CA . GLU A 1 211 ? 19.734 -34.781 8.125 1 96.88 211 GLU A CA 1
ATOM 1628 C C . GLU A 1 211 ? 20.766 -35.75 7.57 1 96.88 211 GLU A C 1
ATOM 1630 O O . GLU A 1 211 ? 20.828 -36.906 8.008 1 96.88 211 GLU A O 1
ATOM 1635 N N . GLY A 1 212 ? 21.484 -35.312 6.559 1 96.12 212 GLY A N 1
ATOM 1636 C CA . GLY A 1 212 ? 22.609 -36.125 6.109 1 96.12 212 GLY A CA 1
ATOM 1637 C C . GLY A 1 212 ? 22.328 -36.875 4.836 1 96.12 212 GLY A C 1
ATOM 1638 O O . GLY A 1 212 ? 23.188 -37.625 4.34 1 96.12 212 GLY A O 1
ATOM 1639 N N . TRP A 1 213 ? 21.141 -36.75 4.242 1 96.44 213 TRP A N 1
ATOM 1640 C CA . TRP A 1 213 ? 20.828 -37.438 2.986 1 96.44 213 TRP A CA 1
ATOM 1641 C C . TRP A 1 213 ? 21.625 -36.844 1.835 1 96.44 213 TRP A C 1
ATOM 1643 O O . TRP A 1 213 ? 21.781 -37.469 0.789 1 96.44 213 TRP A O 1
ATOM 1653 N N . GLY A 1 214 ? 22.141 -35.562 2.127 1 94.44 214 GLY A N 1
ATOM 1654 C CA . GLY A 1 214 ? 22.844 -34.844 1.071 1 94.44 214 GLY A CA 1
ATOM 1655 C C . GLY A 1 214 ? 21.922 -34.219 0.053 1 94.44 214 GLY A C 1
ATOM 1656 O O . GLY A 1 214 ? 20.703 -34.219 0.233 1 94.44 214 GLY A O 1
ATOM 1657 N N . GLU A 1 215 ? 22.547 -33.656 -1.02 1 94.38 215 GLU A N 1
ATOM 1658 C CA . GLU A 1 215 ? 21.797 -33.094 -2.129 1 94.38 215 GLU A CA 1
ATOM 1659 C C . GLU A 1 215 ? 21.188 -34.188 -3.012 1 94.38 215 GLU A C 1
ATOM 1661 O O . GLU A 1 215 ? 21.625 -35.344 -2.957 1 94.38 215 GLU A O 1
ATOM 1666 N N . PRO A 1 216 ? 20.156 -33.844 -3.773 1 96.38 216 PRO A N 1
ATOM 1667 C CA . PRO A 1 216 ? 19.656 -34.875 -4.707 1 96.38 216 PRO A CA 1
ATOM 1668 C C . PRO A 1 216 ? 20.766 -35.469 -5.559 1 96.38 216 PRO A C 1
ATOM 1670 O O . PRO A 1 216 ? 21.578 -34.75 -6.141 1 96.38 216 PRO A O 1
ATOM 1673 N N . PRO A 1 217 ? 20.766 -36.688 -5.621 1 96.75 217 PRO A N 1
ATOM 1674 C CA . PRO A 1 217 ? 21.875 -37.375 -6.289 1 96.75 217 PRO A CA 1
ATOM 1675 C C . PRO A 1 217 ? 21.906 -37.125 -7.797 1 96.75 217 PRO A C 1
ATOM 1677 O O . PRO A 1 217 ? 22.938 -37.312 -8.445 1 96.75 217 PRO A O 1
ATOM 1680 N N . VAL A 1 218 ? 20.797 -36.812 -8.391 1 97.12 218 VAL A N 1
ATOM 1681 C CA . VAL A 1 218 ? 20.688 -36.438 -9.797 1 97.12 218 VAL A CA 1
ATOM 1682 C C . VAL A 1 218 ? 19.781 -35.219 -9.922 1 97.12 218 VAL A C 1
ATOM 1684 O O . VAL A 1 218 ? 19.062 -34.875 -8.984 1 97.12 218 VAL A O 1
ATOM 1687 N N . SER A 1 219 ? 19.891 -34.562 -11.125 1 96.5 219 SER A N 1
ATOM 1688 C CA . SER A 1 219 ? 18.938 -33.5 -11.391 1 96.5 219 SER A CA 1
ATOM 1689 C C . SER A 1 219 ? 17.5 -34 -11.297 1 96.5 219 SER A C 1
ATOM 1691 O O . SER A 1 219 ? 17.203 -35.156 -11.664 1 96.5 219 SER A O 1
ATOM 1693 N N . SER A 1 220 ? 16.656 -33.188 -10.742 1 97.56 220 SER A N 1
ATOM 1694 C CA . SER A 1 220 ? 15.281 -33.656 -10.539 1 97.56 220 SER A CA 1
ATOM 1695 C C . SER A 1 220 ? 14.312 -32.469 -10.562 1 97.56 220 SER A C 1
ATOM 1697 O O . SER A 1 220 ? 14.711 -31.312 -10.375 1 97.56 220 SER A O 1
ATOM 1699 N N . VAL A 1 221 ? 13.07 -32.781 -10.828 1 96.88 221 VAL A N 1
ATOM 1700 C CA . VAL A 1 221 ? 12 -31.812 -10.727 1 96.88 221 VAL A CA 1
ATOM 1701 C C . VAL A 1 221 ? 10.734 -32.469 -10.18 1 96.88 221 VAL A C 1
ATOM 1703 O O . VAL A 1 221 ? 10.383 -33.594 -10.602 1 96.88 221 VAL A O 1
ATOM 1706 N N . ALA A 1 222 ? 10.203 -31.875 -9.133 1 97.06 222 ALA A N 1
ATOM 1707 C CA . ALA A 1 222 ? 8.867 -32.25 -8.68 1 97.06 222 ALA A CA 1
ATOM 1708 C C . ALA A 1 222 ? 7.789 -31.672 -9.578 1 97.06 222 ALA A C 1
ATOM 1710 O O . ALA A 1 222 ? 7.863 -30.5 -9.969 1 97.06 222 ALA A O 1
ATOM 1711 N N . ILE A 1 223 ? 6.785 -32.5 -9.93 1 96.81 223 ILE A N 1
ATOM 1712 C CA . ILE A 1 223 ? 5.727 -32.031 -10.812 1 96.81 223 ILE A CA 1
ATOM 1713 C C . ILE A 1 223 ? 4.367 -32.219 -10.141 1 96.81 223 ILE A C 1
ATOM 1715 O O . ILE A 1 223 ? 4.223 -33.094 -9.266 1 96.81 223 ILE A O 1
ATOM 1719 N N . VAL A 1 224 ? 3.438 -31.391 -10.5 1 96.81 224 VAL A N 1
ATOM 1720 C CA . VAL A 1 224 ? 2.023 -31.562 -10.18 1 96.81 224 VAL A CA 1
ATOM 1721 C C . VAL A 1 224 ? 1.251 -31.969 -11.43 1 96.81 224 VAL A C 1
ATOM 1723 O O . VAL A 1 224 ? 1.566 -31.516 -12.531 1 96.81 224 VAL A O 1
ATOM 1726 N N . MET A 1 225 ? 0.266 -32.812 -11.273 1 96.12 225 MET A N 1
ATOM 1727 C CA . MET A 1 225 ? -0.434 -33.375 -12.422 1 96.12 225 MET A CA 1
ATOM 1728 C C . MET A 1 225 ? -1.937 -33.125 -12.32 1 96.12 225 MET A C 1
ATOM 1730 O O . MET A 1 225 ? -2.408 -32.531 -11.344 1 96.12 225 MET A O 1
ATOM 1734 N N . GLY A 1 226 ? -2.711 -33.562 -13.352 1 93.94 226 GLY A N 1
ATOM 1735 C CA . GLY A 1 226 ? -4.156 -33.375 -13.367 1 93.94 226 GLY A CA 1
ATOM 1736 C C . GLY A 1 226 ? -4.586 -31.922 -13.422 1 93.94 226 GLY A C 1
ATOM 1737 O O . GLY A 1 226 ? -4.062 -31.141 -14.219 1 93.94 226 GLY A O 1
ATOM 1738 N N . SER A 1 227 ? -5.594 -31.625 -12.562 1 95.06 227 SER A N 1
ATOM 1739 C CA . SER A 1 227 ? -6.094 -30.25 -12.555 1 95.06 227 SER A CA 1
ATOM 1740 C C . SER A 1 227 ? -5.016 -29.266 -12.109 1 95.06 227 SER A C 1
ATOM 1742 O O . SER A 1 227 ? -4.977 -28.125 -12.57 1 95.06 227 SER A O 1
ATOM 1744 N N . GLY A 1 228 ? -4.145 -29.703 -11.242 1 94.31 228 GLY A N 1
ATOM 1745 C CA . GLY A 1 228 ? -3.018 -28.875 -10.844 1 94.31 228 GLY A CA 1
ATOM 1746 C C . GLY A 1 228 ? -2.029 -28.625 -11.977 1 94.31 228 GLY A C 1
ATOM 1747 O O . GLY A 1 228 ? -1.487 -27.531 -12.109 1 94.31 228 GLY A O 1
ATOM 1748 N N . GLY A 1 229 ? -1.822 -29.625 -12.758 1 94.81 229 GLY A N 1
ATOM 1749 C CA . GLY A 1 229 ? -0.947 -29.516 -13.914 1 94.81 229 GLY A CA 1
ATOM 1750 C C . GLY A 1 229 ? -1.474 -28.562 -14.969 1 94.81 229 GLY A C 1
ATOM 1751 O O . GLY A 1 229 ? -0.695 -27.922 -15.68 1 94.81 229 GLY A O 1
ATOM 1752 N N . ARG A 1 230 ? -2.787 -28.469 -15.047 1 95.88 230 ARG A N 1
ATOM 1753 C CA . ARG A 1 230 ? -3.432 -27.562 -15.992 1 95.88 230 ARG A CA 1
ATOM 1754 C C . ARG A 1 230 ? -3.566 -26.172 -15.406 1 95.88 230 ARG A C 1
ATOM 1756 O O . ARG A 1 230 ? -3.932 -25.219 -16.125 1 95.88 230 ARG A O 1
ATOM 1763 N N . GLY A 1 231 ? -3.297 -26.031 -14.102 1 94.88 231 GLY A N 1
ATOM 1764 C CA . GLY A 1 231 ? -3.574 -24.766 -13.43 1 94.88 231 GLY A CA 1
ATOM 1765 C C . GLY A 1 231 ? -5.055 -24.516 -13.219 1 94.88 231 GLY A C 1
ATOM 1766 O O . GLY A 1 231 ? -5.52 -23.391 -13.32 1 94.88 231 GLY A O 1
ATOM 1767 N N . GLU A 1 232 ? -5.77 -25.562 -13 1 97.56 232 GLU A N 1
ATOM 1768 C CA . GLU A 1 232 ? -7.227 -25.484 -12.922 1 97.56 232 GLU A CA 1
ATOM 1769 C C . GLU A 1 232 ? -7.754 -26.125 -11.648 1 97.56 232 GLU A C 1
ATOM 1771 O O . GLU A 1 232 ? -8.773 -26.812 -11.672 1 97.56 232 GLU A O 1
ATOM 1776 N N . ASN A 1 233 ? -7.016 -25.891 -10.586 1 96.19 233 ASN A N 1
ATOM 1777 C CA . ASN A 1 233 ? -7.508 -26.375 -9.305 1 96.19 233 ASN A CA 1
ATOM 1778 C C . ASN A 1 233 ? -8.727 -25.594 -8.836 1 96.19 233 ASN A C 1
ATOM 1780 O O . ASN A 1 233 ? -8.844 -24.406 -9.109 1 96.19 233 ASN A O 1
ATOM 1784 N N . TYR A 1 234 ? -9.555 -26.328 -8.219 1 95.69 234 TYR A N 1
ATOM 1785 C CA . TYR A 1 234 ? -10.578 -25.672 -7.418 1 95.69 234 TYR A CA 1
ATOM 1786 C C . TYR A 1 234 ? -10.117 -25.5 -5.977 1 95.69 234 TYR A C 1
ATOM 1788 O O . TYR A 1 234 ? -8.914 -25.531 -5.695 1 95.69 234 TYR A O 1
ATOM 1796 N N . LEU A 1 235 ? -10.883 -25.219 -4.934 1 93 235 LEU A N 1
ATOM 1797 C CA . LEU A 1 235 ? -10.477 -24.781 -3.604 1 93 235 LEU A CA 1
ATOM 1798 C C . LEU A 1 235 ? -9.852 -25.922 -2.818 1 93 235 LEU A C 1
ATOM 1800 O O . LEU A 1 235 ? -8.93 -25.703 -2.027 1 93 235 LEU A O 1
ATOM 1804 N N . PHE A 1 236 ? -10.219 -27.156 -2.988 1 90.38 236 PHE A N 1
ATOM 1805 C CA . PHE A 1 236 ? -9.711 -28.234 -2.154 1 90.38 236 PHE A CA 1
ATOM 1806 C C . PHE A 1 236 ? -9.391 -29.469 -2.998 1 90.38 236 PHE A C 1
ATOM 1808 O O . PHE A 1 236 ? -10.023 -30.516 -2.846 1 90.38 236 PHE A O 1
ATOM 1815 N N . PRO A 1 237 ? -8.312 -29.297 -3.787 1 93.06 237 PRO A N 1
ATOM 1816 C CA . PRO A 1 237 ? -7.93 -30.438 -4.613 1 93.06 237 PRO A CA 1
ATOM 1817 C C . PRO A 1 237 ? -7.172 -31.516 -3.826 1 93.06 237 PRO A C 1
ATOM 1819 O O . PRO A 1 237 ? -6.629 -31.219 -2.756 1 93.06 237 PRO A O 1
ATOM 1822 N N . ASP A 1 238 ? -7.203 -32.719 -4.297 1 94.19 238 ASP A N 1
ATOM 1823 C CA . ASP A 1 238 ? -6.312 -33.75 -3.768 1 94.19 238 ASP A CA 1
ATOM 1824 C C . ASP A 1 238 ? -4.938 -33.688 -4.43 1 94.19 238 ASP A C 1
ATOM 1826 O O . ASP A 1 238 ? -4.715 -32.875 -5.324 1 94.19 238 ASP A O 1
ATOM 1830 N N . GLN A 1 239 ? -4.062 -34.562 -3.934 1 95.44 239 GLN A N 1
ATOM 1831 C CA . GLN A 1 239 ? -2.697 -34.531 -4.449 1 95.44 239 GLN A CA 1
ATOM 1832 C C . GLN A 1 239 ? -2.582 -35.406 -5.711 1 95.44 239 GLN A C 1
ATOM 1834 O O . GLN A 1 239 ? -3.146 -36.5 -5.781 1 95.44 239 GLN A O 1
ATOM 1839 N N . ASP A 1 240 ? -1.988 -34.906 -6.703 1 95.75 240 ASP A N 1
ATOM 1840 C CA . ASP A 1 240 ? -1.438 -35.594 -7.871 1 95.75 240 ASP A CA 1
ATOM 1841 C C . ASP A 1 240 ? -0.041 -35.062 -8.203 1 95.75 240 ASP A C 1
ATOM 1843 O O . ASP A 1 240 ? 0.107 -33.969 -8.719 1 95.75 240 ASP A O 1
ATOM 1847 N N . ASN A 1 241 ? 0.933 -35.875 -7.895 1 97.38 241 ASN A N 1
ATOM 1848 C CA . ASN A 1 241 ? 2.283 -35.375 -8.062 1 97.38 241 ASN A CA 1
ATOM 1849 C C . ASN A 1 241 ? 3.271 -36.469 -8.438 1 97.38 241 ASN A C 1
ATOM 1851 O O . ASN A 1 241 ? 2.922 -37.656 -8.438 1 97.38 241 ASN A O 1
ATOM 1855 N N . GLY A 1 242 ? 4.445 -36.062 -8.867 1 97.19 242 GLY A N 1
ATOM 1856 C CA . GLY A 1 242 ? 5.504 -36.969 -9.266 1 97.19 242 GLY A CA 1
ATOM 1857 C C . GLY A 1 242 ? 6.863 -36.312 -9.359 1 97.19 242 GLY A C 1
ATOM 1858 O O . GLY A 1 242 ? 7.004 -35.125 -9.023 1 97.19 242 GLY A O 1
ATOM 1859 N N . PHE A 1 243 ? 7.871 -37.156 -9.68 1 98 243 PHE A N 1
ATOM 1860 C CA . PHE A 1 243 ? 9.219 -36.656 -9.938 1 98 243 PHE A CA 1
ATOM 1861 C C . PHE A 1 243 ? 9.68 -37.062 -11.344 1 98 243 PHE A C 1
ATOM 1863 O O . PHE A 1 243 ? 9.406 -38.156 -11.805 1 98 243 PHE A O 1
ATOM 1870 N N . ILE A 1 244 ? 10.297 -36.125 -11.984 1 98.25 244 ILE A N 1
ATOM 1871 C CA . ILE A 1 244 ? 11.109 -36.438 -13.156 1 98.25 244 ILE A CA 1
ATOM 1872 C C . ILE A 1 244 ? 12.586 -36.312 -12.812 1 98.25 244 ILE A C 1
ATOM 1874 O O . ILE A 1 244 ? 13.047 -35.219 -12.406 1 98.25 244 ILE A O 1
ATOM 1878 N N . LEU A 1 245 ? 13.289 -37.344 -12.992 1 98.31 245 LEU A N 1
ATOM 1879 C CA . LEU A 1 245 ? 14.695 -37.406 -12.602 1 98.31 245 LEU A CA 1
ATOM 1880 C C . LEU A 1 245 ? 15.602 -37.406 -13.82 1 98.31 245 LEU A C 1
ATOM 1882 O O . LEU A 1 245 ? 15.227 -37.875 -14.883 1 98.31 245 LEU A O 1
ATOM 1886 N N . GLY A 1 246 ? 16.781 -36.812 -13.625 1 97.94 246 GLY A N 1
ATOM 1887 C CA . GLY A 1 246 ? 17.812 -37 -14.641 1 97.94 246 GLY A CA 1
ATOM 1888 C C . GLY A 1 246 ? 18.188 -38.469 -14.836 1 97.94 246 GLY A C 1
ATOM 1889 O O . GLY A 1 246 ? 18.062 -39.281 -13.906 1 97.94 246 GLY A O 1
ATOM 1890 N N . ASN A 1 247 ? 18.625 -38.75 -16.047 1 97.56 247 ASN A N 1
ATOM 1891 C CA . ASN A 1 247 ? 18.984 -40.125 -16.328 1 97.56 247 ASN A CA 1
ATOM 1892 C C . ASN A 1 247 ? 20.188 -40.594 -15.492 1 97.56 247 ASN A C 1
ATOM 1894 O O . ASN A 1 247 ? 21.062 -39.781 -15.188 1 97.56 247 ASN A O 1
ATOM 1898 N N . TYR A 1 248 ? 20.172 -41.812 -15.133 1 96.56 248 TYR A N 1
ATOM 1899 C CA . TYR A 1 248 ? 21.25 -42.438 -14.375 1 96.56 248 TYR A CA 1
ATOM 1900 C C . TYR A 1 248 ? 21.438 -43.875 -14.75 1 96.56 248 TYR A C 1
ATOM 1902 O O . TYR A 1 248 ? 20.562 -44.5 -15.375 1 96.56 248 T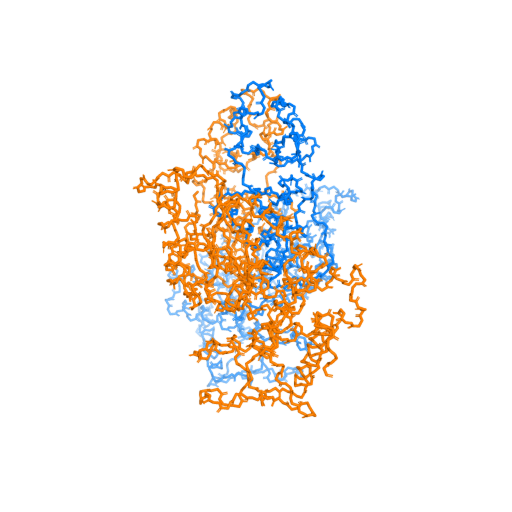YR A O 1
ATOM 1910 N N . ALA A 1 249 ? 22.594 -44.438 -14.312 1 95.94 249 ALA A N 1
ATOM 1911 C CA . ALA A 1 249 ? 22.875 -45.844 -14.594 1 95.94 249 ALA A CA 1
ATOM 1912 C C . ALA A 1 249 ? 21.969 -46.75 -13.758 1 95.94 249 ALA A C 1
ATOM 1914 O O . ALA A 1 249 ? 21.688 -46.469 -12.594 1 95.94 249 ALA A O 1
ATOM 1915 N N . ASP A 1 250 ? 21.531 -47.875 -14.32 1 93.38 250 ASP A N 1
ATOM 1916 C CA . ASP A 1 250 ? 20.625 -48.812 -13.672 1 93.38 250 ASP A CA 1
ATOM 1917 C C . ASP A 1 250 ? 21.203 -49.281 -12.344 1 93.38 250 ASP A C 1
ATOM 1919 O O . ASP A 1 250 ? 20.469 -49.531 -11.391 1 93.38 250 ASP A O 1
ATOM 1923 N N . ALA A 1 251 ? 22.531 -49.406 -12.352 1 95.06 251 ALA A N 1
ATOM 1924 C CA . ALA A 1 251 ? 23.203 -49.875 -11.156 1 95.06 251 ALA A CA 1
ATOM 1925 C C . ALA A 1 251 ? 22.984 -48.938 -9.977 1 95.06 251 ALA A C 1
ATOM 1927 O O . ALA A 1 251 ? 23.078 -49.344 -8.812 1 95.06 251 ALA A O 1
ATOM 1928 N N . GLU A 1 252 ? 22.641 -47.719 -10.273 1 96.5 252 GLU A N 1
ATOM 1929 C CA . GLU A 1 252 ? 22.484 -46.719 -9.227 1 96.5 252 GLU A CA 1
ATOM 1930 C C . GLU A 1 252 ? 21.016 -46.594 -8.797 1 96.5 252 GLU A C 1
ATOM 1932 O O . GLU A 1 252 ? 20.703 -45.781 -7.902 1 96.5 252 GLU A O 1
ATOM 1937 N N . HIS A 1 253 ? 20.109 -47.281 -9.328 1 95.31 253 HIS A N 1
ATOM 1938 C CA . HIS A 1 253 ? 18.672 -47.125 -9.117 1 95.31 253 HIS A CA 1
ATOM 1939 C C . HIS A 1 253 ? 18.312 -47.25 -7.641 1 95.31 253 HIS A C 1
ATOM 1941 O O . HIS A 1 253 ? 17.531 -46.438 -7.121 1 95.31 253 HIS A O 1
ATOM 1947 N N . GLY A 1 254 ? 18.797 -48.25 -7.016 1 95.38 254 GLY A N 1
ATOM 1948 C CA . GLY A 1 254 ? 18.484 -48.469 -5.617 1 95.38 254 GLY A CA 1
ATOM 1949 C C . GLY A 1 254 ? 18.766 -47.281 -4.738 1 95.38 254 GLY A C 1
ATOM 1950 O O . GLY A 1 254 ? 17.922 -46.844 -3.949 1 95.38 254 GLY A O 1
ATOM 1951 N N . ARG A 1 255 ? 19.922 -46.781 -4.922 1 96 255 ARG A N 1
ATOM 1952 C CA . ARG A 1 255 ? 20.359 -45.625 -4.125 1 96 255 ARG A CA 1
ATOM 1953 C C . ARG A 1 255 ? 19.547 -44.375 -4.461 1 96 255 ARG A C 1
ATOM 1955 O O . ARG A 1 255 ? 19.094 -43.656 -3.564 1 96 255 ARG A O 1
ATOM 1962 N N . ILE A 1 256 ? 19.422 -44.125 -5.715 1 97.31 256 ILE A N 1
ATOM 1963 C CA . ILE A 1 256 ? 18.75 -42.938 -6.18 1 97.31 256 ILE A CA 1
ATOM 1964 C C . ILE A 1 256 ? 17.266 -43 -5.832 1 97.31 256 ILE A C 1
ATOM 1966 O O . ILE A 1 256 ? 16.703 -42.031 -5.328 1 97.31 256 ILE A O 1
ATOM 1970 N N . ASP A 1 257 ? 16.656 -44.094 -6.047 1 96.81 257 ASP A N 1
ATOM 1971 C CA . ASP A 1 257 ? 15.227 -44.25 -5.742 1 96.81 257 ASP A CA 1
ATOM 1972 C C . ASP A 1 257 ? 14.969 -44.125 -4.242 1 96.81 257 ASP A C 1
ATOM 1974 O O . ASP A 1 257 ? 13.93 -43.625 -3.828 1 96.81 257 ASP A O 1
ATOM 1978 N N . ALA A 1 258 ? 15.875 -44.594 -3.461 1 97.56 258 ALA A N 1
ATOM 1979 C CA . ALA A 1 258 ? 15.719 -44.5 -2.014 1 97.56 258 ALA A CA 1
ATOM 1980 C C . ALA A 1 258 ? 15.648 -43.031 -1.577 1 97.56 258 ALA A C 1
ATOM 1982 O O . ALA A 1 258 ? 14.852 -42.688 -0.703 1 97.56 258 ALA A O 1
ATOM 1983 N N . TYR A 1 259 ? 16.5 -42.281 -2.121 1 98 259 TYR A N 1
ATOM 1984 C CA . TYR A 1 259 ? 16.5 -40.844 -1.811 1 98 259 TYR A CA 1
ATOM 1985 C C . TYR A 1 259 ? 15.164 -40.219 -2.162 1 98 259 TYR A C 1
ATOM 1987 O O . TYR A 1 259 ? 14.57 -39.5 -1.344 1 98 259 TYR A O 1
ATOM 1995 N N . PHE A 1 260 ? 14.703 -40.5 -3.344 1 98.25 260 PHE A N 1
ATOM 1996 C CA . PHE A 1 260 ? 13.516 -39.781 -3.828 1 98.25 260 PHE A CA 1
ATOM 1997 C C . PHE A 1 260 ? 12.25 -40.406 -3.238 1 98.25 260 PHE A C 1
ATOM 1999 O O . PHE A 1 260 ? 11.203 -39.75 -3.184 1 98.25 260 PHE A O 1
ATOM 2006 N N . LEU A 1 261 ? 12.281 -41.625 -2.801 1 98.19 261 LEU A N 1
ATOM 2007 C CA . LEU A 1 261 ? 11.172 -42.188 -2.039 1 98.19 261 LEU A CA 1
ATOM 2008 C C . LEU A 1 261 ? 11 -41.469 -0.71 1 98.19 261 LEU A C 1
ATOM 2010 O O . LEU A 1 261 ? 9.883 -41.125 -0.311 1 98.19 261 LEU A O 1
ATOM 2014 N N . GLU A 1 262 ? 12.117 -41.25 -0.051 1 98.25 262 GLU A N 1
ATOM 2015 C CA . GLU A 1 262 ? 12.07 -40.5 1.199 1 98.25 262 GLU A CA 1
ATOM 2016 C C . GLU A 1 262 ? 11.508 -39.094 0.981 1 98.25 262 GLU A C 1
ATOM 2018 O O . GLU A 1 262 ? 10.648 -38.656 1.743 1 98.25 262 GLU A O 1
ATOM 2023 N N . ALA A 1 263 ? 11.992 -38.469 -0.046 1 98.06 263 ALA A N 1
ATOM 2024 C CA . ALA A 1 263 ? 11.492 -37.125 -0.38 1 98.06 263 ALA A CA 1
ATOM 2025 C C . ALA A 1 263 ? 10 -37.156 -0.667 1 98.06 263 ALA A C 1
ATOM 2027 O O . ALA A 1 263 ? 9.258 -36.281 -0.228 1 98.06 263 ALA A O 1
ATOM 2028 N N . ALA A 1 264 ? 9.586 -38.125 -1.396 1 98.19 264 ALA A N 1
ATOM 2029 C CA . ALA A 1 264 ? 8.18 -38.281 -1.778 1 98.19 264 ALA A CA 1
ATOM 2030 C C . ALA A 1 264 ? 7.301 -38.5 -0.554 1 98.19 264 ALA A C 1
ATOM 2032 O O . ALA A 1 264 ? 6.207 -37.938 -0.459 1 98.19 264 ALA A O 1
ATOM 2033 N N . GLU A 1 265 ? 7.719 -39.312 0.308 1 98.25 265 GLU A N 1
ATOM 2034 C CA . GLU A 1 265 ? 6.945 -39.625 1.511 1 98.25 265 GLU A CA 1
ATOM 2035 C C . GLU A 1 265 ? 6.746 -38.344 2.359 1 98.25 265 GLU A C 1
ATOM 2037 O O . GLU A 1 265 ? 5.637 -38.094 2.836 1 98.25 265 GLU A O 1
ATOM 2042 N N . ARG A 1 266 ? 7.758 -37.656 2.52 1 97.75 266 ARG A N 1
ATOM 2043 C CA . ARG A 1 266 ? 7.672 -36.406 3.297 1 97.75 266 ARG A CA 1
ATOM 2044 C C . ARG A 1 266 ? 6.793 -35.375 2.598 1 97.75 266 ARG A C 1
ATOM 2046 O O . ARG A 1 266 ? 5.973 -34.719 3.238 1 97.75 266 ARG A O 1
ATOM 2053 N N . LEU A 1 267 ? 7.043 -35.281 1.288 1 97.06 267 LEU A N 1
ATOM 2054 C CA . LEU A 1 267 ? 6.262 -34.344 0.499 1 97.06 267 LEU A CA 1
ATOM 2055 C C . LEU A 1 267 ? 4.77 -34.625 0.615 1 97.06 267 LEU A C 1
ATOM 2057 O O . LEU A 1 267 ? 3.977 -33.75 0.938 1 97.06 267 LEU A O 1
ATOM 2061 N N . CYS A 1 268 ? 4.414 -35.875 0.362 1 98 268 CYS A N 1
ATOM 2062 C CA . CYS A 1 268 ? 3.01 -36.281 0.365 1 98 268 CYS A CA 1
ATOM 2063 C C . CYS A 1 268 ? 2.41 -36.156 1.761 1 98 268 CYS A C 1
ATOM 2065 O O . CYS A 1 268 ? 1.262 -35.719 1.912 1 98 268 CYS A O 1
ATOM 2067 N N . ARG A 1 269 ? 3.133 -36.5 2.754 1 97.19 269 ARG A N 1
ATOM 2068 C CA . ARG A 1 269 ? 2.682 -36.375 4.137 1 97.19 269 ARG A CA 1
ATOM 2069 C C . ARG A 1 269 ? 2.398 -34.906 4.5 1 97.19 269 ARG A C 1
ATOM 2071 O O . ARG A 1 269 ? 1.337 -34.594 5.039 1 97.19 269 ARG A O 1
ATOM 2078 N N . ASP A 1 270 ? 3.375 -34.094 4.242 1 95.44 270 ASP A N 1
ATOM 2079 C CA . ASP A 1 270 ? 3.252 -32.688 4.621 1 95.44 270 ASP A CA 1
ATOM 2080 C C . ASP A 1 270 ? 2.123 -32 3.85 1 95.44 270 ASP A C 1
ATOM 2082 O O . ASP A 1 270 ? 1.415 -31.172 4.395 1 95.44 270 ASP A O 1
ATOM 2086 N N . LEU A 1 271 ? 1.981 -32.312 2.566 1 95.75 271 LEU A N 1
ATOM 2087 C CA . LEU A 1 271 ? 0.866 -31.797 1.785 1 95.75 271 LEU A CA 1
ATOM 2088 C C . LEU A 1 271 ? -0.468 -32.219 2.402 1 95.75 271 LEU A C 1
ATOM 2090 O O . LEU A 1 271 ? -1.382 -31.391 2.508 1 95.75 271 LEU A O 1
ATOM 2094 N N . ASN A 1 272 ? -0.566 -33.438 2.777 1 95.88 272 ASN A N 1
ATOM 2095 C CA . ASN A 1 272 ? -1.776 -33.938 3.432 1 95.88 272 ASN A CA 1
ATOM 2096 C C . ASN A 1 272 ? -2.07 -33.156 4.711 1 95.88 272 ASN A C 1
ATOM 2098 O O . ASN A 1 272 ? -3.221 -32.812 4.98 1 95.88 272 ASN A O 1
ATOM 2102 N N . GLU A 1 273 ? -1.092 -32.906 5.461 1 93.25 273 GLU A N 1
ATOM 2103 C CA . GLU A 1 273 ? -1.235 -32.219 6.73 1 93.25 273 GLU A CA 1
ATOM 2104 C C . GLU A 1 273 ? -1.722 -30.781 6.512 1 93.25 273 GLU A C 1
ATOM 2106 O O . GLU A 1 273 ? -2.463 -30.234 7.336 1 93.25 273 GLU A O 1
ATOM 2111 N N . VAL A 1 274 ? -1.268 -30.203 5.477 1 91.5 274 VAL A N 1
ATOM 2112 C CA . VAL A 1 274 ? -1.604 -28.812 5.25 1 91.5 274 VAL A CA 1
ATOM 2113 C C . VAL A 1 274 ? -3.006 -28.703 4.652 1 91.5 274 VAL A C 1
ATOM 2115 O O . VAL A 1 274 ? -3.6 -27.625 4.633 1 91.5 274 VAL A O 1
ATOM 2118 N N . GLY A 1 275 ? -3.541 -29.797 4.137 1 89.75 275 GLY A N 1
ATOM 2119 C CA . GLY A 1 275 ? -4.918 -29.766 3.664 1 89.75 275 GLY A CA 1
ATOM 2120 C C . GLY A 1 275 ? -5.051 -30.109 2.195 1 89.75 275 GLY A C 1
ATOM 2121 O O . GLY A 1 275 ? -6.066 -29.797 1.568 1 89.75 275 GLY A O 1
ATOM 2122 N N . ILE A 1 276 ? -4.094 -30.594 1.594 1 93.81 276 ILE A N 1
ATOM 2123 C CA . ILE A 1 276 ? -4.16 -31.219 0.276 1 93.81 276 ILE A CA 1
ATOM 2124 C C . ILE A 1 276 ? -4.07 -32.75 0.417 1 93.81 276 ILE A C 1
ATOM 2126 O O . ILE A 1 276 ? -2.977 -33.312 0.415 1 93.81 276 ILE A O 1
ATOM 2130 N N . PRO A 1 277 ? -5.164 -33.312 0.494 1 95.06 277 PRO A N 1
ATOM 2131 C CA . PRO A 1 277 ? -5.227 -34.719 0.925 1 95.06 277 PRO A CA 1
ATOM 2132 C C . PRO A 1 277 ? -4.637 -35.688 -0.106 1 95.06 277 PRO A C 1
ATOM 2134 O O . PRO A 1 277 ? -4.492 -35.312 -1.276 1 95.06 277 PRO A O 1
ATOM 2137 N N . TYR A 1 278 ? -4.375 -36.781 0.333 1 96.38 278 TYR A N 1
ATOM 2138 C CA . TYR A 1 278 ? -3.859 -37.875 -0.517 1 96.38 278 TYR A CA 1
ATOM 2139 C C . TYR A 1 278 ? -4.816 -38.156 -1.666 1 96.38 278 TYR A C 1
ATOM 2141 O O . TYR A 1 278 ? -6.031 -38.031 -1.517 1 96.38 278 TYR A O 1
ATOM 2149 N N . CYS A 1 279 ? -4.223 -38.469 -2.742 1 93.56 279 CYS A N 1
ATOM 2150 C CA . CYS A 1 279 ? -5.027 -38.875 -3.889 1 93.56 279 CYS A CA 1
ATOM 2151 C C . CYS A 1 279 ? -5.539 -40.312 -3.711 1 93.56 279 CYS A C 1
ATOM 2153 O O . CYS A 1 279 ? -4.754 -41.219 -3.482 1 93.56 279 CYS A O 1
ATOM 2155 N N . ASN A 1 280 ? -6.789 -40.5 -3.934 1 88.06 280 ASN A N 1
ATOM 2156 C CA . ASN A 1 280 ? -7.395 -41.844 -3.797 1 88.06 280 ASN A CA 1
ATOM 2157 C C . ASN A 1 280 ? -6.875 -42.812 -4.855 1 88.06 280 ASN A C 1
ATOM 2159 O O . ASN A 1 280 ? -6.789 -44 -4.613 1 88.06 280 ASN A O 1
ATOM 2163 N N . GLY A 1 281 ? -6.535 -42.281 -5.98 1 87.56 281 GLY A N 1
ATOM 2164 C CA . GLY A 1 281 ? -6.012 -43.094 -7.066 1 87.56 281 GLY A CA 1
ATOM 2165 C C . GLY A 1 281 ? -4.527 -43.375 -6.949 1 87.56 281 GLY A C 1
ATOM 2166 O O . GLY A 1 281 ? -3.93 -43.969 -7.832 1 87.56 281 GLY A O 1
ATOM 2167 N N . TYR A 1 282 ? -3.977 -42.875 -5.926 1 91.94 282 TYR A N 1
ATOM 2168 C CA . TYR A 1 282 ? -2.578 -43.094 -5.582 1 91.94 282 TYR A CA 1
ATOM 2169 C C . TYR A 1 282 ? -1.656 -42.562 -6.672 1 91.94 282 TYR A C 1
ATOM 2171 O O . TYR A 1 282 ? -0.659 -43.188 -7.023 1 91.94 282 TYR A O 1
ATOM 2179 N N . CYS A 1 283 ? -2.014 -41.562 -7.281 1 94.25 283 CYS A N 1
ATOM 2180 C CA . CYS A 1 283 ? -1.198 -40.844 -8.258 1 94.25 283 CYS A CA 1
ATOM 2181 C C . CYS A 1 283 ? -0.269 -39.844 -7.57 1 94.25 283 CYS A C 1
ATOM 2183 O O . CYS A 1 283 ? -0.394 -38.625 -7.762 1 94.25 283 CYS A O 1
ATOM 2185 N N . MET A 1 284 ? 0.664 -40.406 -6.816 1 97.12 284 MET A N 1
ATOM 2186 C CA . MET A 1 284 ? 1.596 -39.594 -6.02 1 97.12 284 MET A CA 1
ATOM 2187 C C . MET A 1 284 ? 3.02 -40.125 -6.168 1 97.12 284 MET A C 1
ATOM 2189 O O . MET A 1 284 ? 3.225 -41.281 -6.52 1 97.12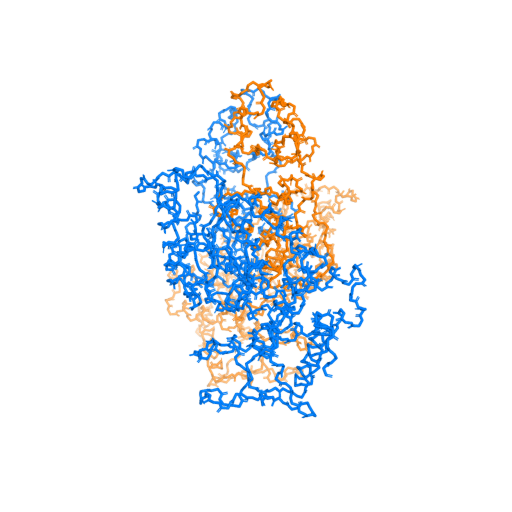 284 MET A O 1
ATOM 2193 N N . ALA A 1 285 ? 3.918 -39.344 -5.797 1 96.88 285 ALA A N 1
ATOM 2194 C CA . ALA A 1 285 ? 5.336 -39.625 -5.988 1 96.88 285 ALA A CA 1
ATOM 2195 C C . ALA A 1 285 ? 5.773 -40.812 -5.129 1 96.88 285 ALA A C 1
ATOM 2197 O O . ALA A 1 285 ? 6.812 -41.406 -5.387 1 96.88 285 ALA A O 1
ATOM 2198 N N . VAL A 1 286 ? 4.996 -41.094 -4.094 1 96.94 286 VAL A N 1
ATOM 2199 C CA . VAL A 1 286 ? 5.32 -42.219 -3.252 1 96.94 286 VAL A CA 1
ATOM 2200 C C . VAL A 1 286 ? 5.191 -43.531 -4.062 1 96.94 286 VAL A C 1
ATOM 2202 O O . VAL A 1 286 ? 5.82 -44.531 -3.74 1 96.94 286 VAL A O 1
ATOM 2205 N N . ASN A 1 287 ? 4.293 -43.531 -5.031 1 96.12 287 ASN A N 1
ATOM 2206 C CA . ASN A 1 287 ? 4.156 -44.625 -6.004 1 96.12 287 ASN A CA 1
ATOM 2207 C C . ASN A 1 287 ? 5.27 -44.594 -7.043 1 96.12 287 ASN A C 1
ATOM 2209 O O . ASN A 1 287 ? 5.441 -43.594 -7.742 1 96.12 287 ASN A O 1
ATOM 2213 N N . PRO A 1 288 ? 6.031 -45.688 -7.16 1 95.25 288 PRO A N 1
ATOM 2214 C CA . PRO A 1 288 ? 7.164 -45.688 -8.086 1 95.25 288 PRO A CA 1
ATOM 2215 C C . PRO A 1 288 ? 6.746 -45.375 -9.523 1 95.25 288 PRO A C 1
ATOM 2217 O O . PRO A 1 288 ? 7.566 -44.906 -10.328 1 95.25 288 PRO A O 1
ATOM 2220 N N . LEU A 1 289 ? 5.508 -45.531 -9.844 1 94.25 289 LEU A N 1
ATOM 2221 C CA . LEU A 1 289 ? 4.996 -45.25 -11.18 1 94.25 289 LEU A CA 1
ATOM 2222 C C . LEU A 1 289 ? 5.164 -43.75 -11.508 1 94.25 289 LEU A C 1
ATOM 2224 O O . LEU A 1 289 ? 5.234 -43.375 -12.672 1 94.25 289 LEU A O 1
ATOM 2228 N N . TRP A 1 290 ? 5.27 -42.969 -10.469 1 96.62 290 TRP A N 1
ATOM 2229 C CA . TRP A 1 290 ? 5.281 -41.531 -10.672 1 96.62 290 TRP A CA 1
ATOM 2230 C C . TRP A 1 290 ? 6.641 -40.938 -10.297 1 96.62 290 TRP A C 1
ATOM 2232 O O . TRP A 1 290 ? 6.77 -39.719 -10.117 1 96.62 290 TRP A O 1
ATOM 2242 N N . ARG A 1 291 ? 7.609 -41.719 -10.125 1 96.62 291 ARG A N 1
ATOM 2243 C CA . ARG A 1 291 ? 8.992 -41.344 -9.82 1 96.62 291 ARG A CA 1
ATOM 2244 C C . ARG A 1 291 ? 9.961 -42.031 -10.781 1 96.62 291 ARG A C 1
ATOM 2246 O O . ARG A 1 291 ? 10.438 -43.125 -10.508 1 96.62 291 ARG A O 1
ATOM 2253 N N . LYS A 1 292 ? 10.297 -41.344 -11.875 1 96.94 292 LYS A N 1
ATOM 2254 C CA . LYS A 1 292 ? 11.062 -42 -12.945 1 96.94 292 LYS A CA 1
ATOM 2255 C C . LYS A 1 292 ? 12.07 -41.031 -13.555 1 96.94 292 LYS A C 1
ATOM 2257 O O . LYS A 1 292 ? 11.883 -39.812 -13.492 1 96.94 292 LYS A O 1
ATOM 2262 N N . SER A 1 293 ? 13.133 -41.594 -14.078 1 97.62 293 SER A N 1
ATOM 2263 C CA . SER A 1 293 ? 14.047 -40.812 -14.891 1 97.62 293 SER A CA 1
ATOM 2264 C C . SER A 1 293 ? 13.398 -40.406 -16.203 1 97.62 293 SER A C 1
ATOM 2266 O O . SER A 1 293 ? 12.352 -40.938 -16.578 1 97.62 293 SER A O 1
ATOM 2268 N N . LEU A 1 294 ? 14 -39.438 -16.875 1 97.31 294 LEU A N 1
ATOM 2269 C CA . LEU A 1 294 ? 13.469 -38.969 -18.141 1 97.31 294 LEU A CA 1
ATOM 2270 C C . LEU A 1 294 ? 13.289 -40.094 -19.125 1 97.31 294 LEU A C 1
ATOM 2272 O O . LEU A 1 294 ? 12.227 -40.25 -19.75 1 97.31 294 LEU A O 1
ATOM 2276 N N . SER A 1 295 ? 14.281 -40.969 -19.266 1 96.44 295 SER A N 1
ATOM 2277 C CA . SER A 1 295 ? 14.219 -42.094 -20.188 1 96.44 295 SER A CA 1
ATOM 2278 C C . SER A 1 295 ? 13.156 -43.094 -19.766 1 96.44 295 SER A C 1
ATOM 2280 O O . SER A 1 295 ? 12.461 -43.656 -20.609 1 96.44 295 SER A O 1
ATOM 2282 N N . GLN A 1 296 ? 13.07 -43.344 -18.516 1 95.75 296 GLN A N 1
ATOM 2283 C CA . GLN A 1 296 ? 12.062 -44.25 -17.984 1 95.75 296 GLN A CA 1
ATOM 2284 C C . GLN A 1 296 ? 10.656 -43.719 -18.266 1 95.75 296 GLN A C 1
ATOM 2286 O O . GLN A 1 296 ? 9.742 -44.5 -18.562 1 95.75 296 GLN A O 1
ATOM 2291 N N . TRP A 1 297 ? 10.422 -42.469 -18.109 1 95.88 297 TRP A N 1
ATOM 2292 C CA . TRP A 1 297 ? 9.133 -41.875 -18.438 1 95.88 297 TRP A CA 1
ATOM 2293 C C . TRP A 1 297 ? 8.789 -42.062 -19.906 1 95.88 297 TRP A C 1
ATOM 2295 O O . TRP A 1 297 ? 7.656 -42.438 -20.234 1 95.88 297 TRP A O 1
ATOM 2305 N N . ILE A 1 298 ? 9.719 -41.781 -20.719 1 93.75 298 ILE A N 1
ATOM 2306 C CA . ILE A 1 298 ? 9.508 -41.938 -22.156 1 93.75 298 ILE A CA 1
ATOM 2307 C C . ILE A 1 298 ? 9.133 -43.375 -22.484 1 93.75 298 ILE A C 1
ATOM 2309 O O . ILE A 1 298 ? 8.195 -43.625 -23.25 1 93.75 298 ILE A O 1
ATOM 2313 N N . GLU A 1 299 ? 9.836 -44.281 -21.906 1 92.88 299 GLU A N 1
ATOM 2314 C CA . GLU A 1 299 ? 9.523 -45.688 -22.109 1 92.88 299 GLU A CA 1
ATOM 2315 C C . GLU A 1 299 ? 8.133 -46.031 -21.594 1 92.88 299 GLU A C 1
ATOM 2317 O O . GLU A 1 299 ? 7.406 -46.812 -22.203 1 92.88 299 GLU A O 1
ATOM 2322 N N . GLN A 1 300 ? 7.82 -45.5 -20.469 1 91.25 300 GLN A N 1
ATOM 2323 C CA . GLN A 1 300 ? 6.504 -45.75 -19.891 1 91.25 300 GLN A CA 1
ATOM 2324 C C . GLN A 1 300 ? 5.395 -45.25 -20.812 1 91.25 300 GLN A C 1
ATOM 2326 O O . GLN A 1 300 ? 4.379 -45.938 -20.984 1 91.25 300 GLN A O 1
ATOM 2331 N N . ILE A 1 301 ? 5.523 -44.188 -21.375 1 87.69 301 ILE A N 1
ATOM 2332 C CA . ILE A 1 301 ? 4.516 -43.625 -22.266 1 87.69 301 ILE A CA 1
ATOM 2333 C C . ILE A 1 301 ? 4.41 -44.469 -23.531 1 87.69 301 ILE A C 1
ATOM 2335 O O . ILE A 1 301 ? 3.312 -44.688 -24.047 1 87.69 301 ILE A O 1
ATOM 2339 N N . ARG A 1 302 ? 5.539 -44.938 -23.984 1 86.81 302 ARG A N 1
ATOM 2340 C CA . ARG A 1 302 ? 5.531 -45.844 -25.125 1 86.81 302 ARG A CA 1
ATOM 2341 C C . ARG A 1 302 ? 4.742 -47.125 -24.797 1 86.81 302 ARG A C 1
ATOM 2343 O O . ARG A 1 302 ? 3.986 -47.625 -25.641 1 86.81 302 ARG A O 1
ATOM 2350 N N . LEU A 1 303 ? 4.977 -47.531 -23.609 1 86.06 303 LEU A N 1
ATOM 2351 C CA . LEU A 1 303 ? 4.285 -48.75 -23.172 1 86.06 303 LEU A CA 1
ATOM 2352 C C . LEU A 1 303 ? 2.785 -48.5 -23.062 1 86.06 303 LEU A C 1
ATOM 2354 O O . LEU A 1 303 ? 1.985 -49.344 -23.453 1 86.06 303 LEU A O 1
ATOM 2358 N N . TRP A 1 304 ? 2.369 -47.375 -22.5 1 83.62 304 TRP A N 1
ATOM 2359 C CA . TRP A 1 304 ? 0.954 -47.031 -22.422 1 83.62 304 TRP A CA 1
ATOM 2360 C C . TRP A 1 304 ? 0.332 -46.938 -23.797 1 83.62 304 TRP A C 1
ATOM 2362 O O . TRP A 1 304 ? -0.833 -47.312 -24 1 83.62 304 TRP A O 1
ATOM 2372 N N . GLY A 1 305 ? 1.054 -46.531 -24.734 1 78.75 305 GLY A N 1
ATOM 2373 C CA . GLY A 1 305 ? 0.579 -46.406 -26.109 1 78.75 305 GLY A CA 1
ATOM 2374 C C . GLY A 1 305 ? 0.403 -47.719 -26.812 1 78.75 305 GLY A C 1
ATOM 2375 O O . GLY A 1 305 ? -0.439 -47.875 -27.703 1 78.75 305 GLY A O 1
ATOM 2376 N N . LYS A 1 306 ? 1.269 -48.688 -26.469 1 77.94 306 LYS A N 1
ATOM 2377 C CA . LYS A 1 306 ? 1.263 -50 -27.141 1 77.94 306 LYS A CA 1
ATOM 2378 C C . LYS A 1 306 ? 0.224 -50.938 -26.516 1 77.94 306 LYS A C 1
ATOM 2380 O O . LYS A 1 306 ? -0.477 -51.656 -27.234 1 77.94 306 LYS A O 1
ATOM 2385 N N . LYS A 1 307 ? 0.307 -51.094 -25.219 1 68.06 307 LYS A N 1
ATOM 2386 C CA . LYS A 1 307 ? -0.572 -52 -24.516 1 68.06 307 LYS A CA 1
ATOM 2387 C C . LYS A 1 307 ? -1.6 -51.25 -23.672 1 68.06 307 LYS A C 1
ATOM 2389 O O . LYS A 1 307 ? -1.397 -51.031 -22.469 1 68.06 307 LYS A O 1
ATOM 2394 N N . SER A 1 308 ? -2.746 -50.875 -24.328 1 63.38 308 SER A N 1
ATOM 2395 C CA . SER A 1 308 ? -3.646 -49.938 -23.656 1 63.38 308 SER A CA 1
ATOM 2396 C C . SER A 1 308 ? -4.746 -50.688 -22.906 1 63.38 308 SER A C 1
ATOM 2398 O O . SER A 1 308 ? -5.453 -51.531 -23.484 1 63.38 308 SER A O 1
ATOM 2400 N N . ASN A 1 309 ? -4.477 -50.812 -21.547 1 71.88 309 ASN A N 1
ATOM 2401 C CA . ASN A 1 309 ? -5.637 -51.188 -20.75 1 71.88 309 ASN A CA 1
ATOM 2402 C C . ASN A 1 309 ? -6.238 -49.969 -20.047 1 71.88 309 ASN A C 1
ATOM 2404 O O . ASN A 1 309 ? -5.68 -48.875 -20.109 1 71.88 309 ASN A O 1
ATOM 2408 N N . PHE A 1 310 ? -7.398 -50.156 -19.562 1 69.88 310 PHE A N 1
ATOM 2409 C CA . PHE A 1 310 ? -8.203 -49.094 -19.016 1 69.88 310 PHE A CA 1
ATOM 2410 C C . PHE A 1 310 ? -7.434 -48.312 -17.938 1 69.88 310 PHE A C 1
ATOM 2412 O O . PHE A 1 310 ? -7.484 -47.094 -17.875 1 69.88 310 PHE A O 1
ATOM 2419 N N . VAL A 1 311 ? -6.73 -49.031 -17.156 1 72.38 311 VAL A N 1
ATOM 2420 C CA . VAL A 1 311 ? -5.984 -48.406 -16.062 1 72.38 311 VAL A CA 1
ATOM 2421 C C . VAL A 1 311 ? -4.855 -47.562 -16.609 1 72.38 311 VAL A C 1
ATOM 2423 O O . VAL A 1 311 ? -4.652 -46.406 -16.172 1 72.38 311 VAL A O 1
ATOM 2426 N N . ALA A 1 312 ? -4.172 -48.062 -17.641 1 76.81 312 ALA A N 1
ATOM 2427 C CA . ALA A 1 312 ? -3.066 -47.344 -18.266 1 76.81 312 ALA A CA 1
ATOM 2428 C C . ALA A 1 312 ? -3.547 -46.031 -18.906 1 76.81 312 ALA A C 1
ATOM 2430 O O . ALA A 1 312 ? -2.861 -45.031 -18.828 1 76.81 312 ALA A O 1
ATOM 2431 N N . ILE A 1 313 ? -4.691 -46.125 -19.438 1 76.31 313 ILE A N 1
ATOM 2432 C CA . ILE A 1 313 ? -5.258 -44.969 -20.109 1 76.31 313 ILE A CA 1
ATOM 2433 C C . ILE A 1 313 ? -5.609 -43.875 -19.078 1 76.31 313 ILE A C 1
ATOM 2435 O O . ILE A 1 313 ? -5.328 -42.719 -19.297 1 76.31 313 ILE A O 1
ATOM 2439 N N . ARG A 1 314 ? -6.215 -44.281 -18.016 1 76.56 314 ARG A N 1
ATOM 2440 C CA . ARG A 1 314 ? -6.566 -43.344 -16.953 1 76.56 314 ARG A CA 1
ATOM 2441 C C . ARG A 1 314 ? -5.324 -42.656 -16.391 1 76.56 314 ARG A C 1
ATOM 2443 O O . ARG A 1 314 ? -5.328 -41.469 -16.125 1 76.56 314 ARG A O 1
ATOM 2450 N N . LEU A 1 315 ? -4.332 -43.438 -16.172 1 79.69 315 LEU A N 1
ATOM 2451 C CA . LEU A 1 315 ? -3.08 -42.938 -15.633 1 79.69 315 LEU A CA 1
ATOM 2452 C C . LEU A 1 315 ? -2.418 -41.969 -16.625 1 79.69 315 LEU A C 1
ATOM 2454 O O . LEU A 1 315 ? -1.884 -40.938 -16.219 1 79.69 315 LEU A O 1
ATOM 2458 N N . ALA A 1 316 ? -2.553 -42.344 -17.844 1 82.5 316 ALA A N 1
ATOM 2459 C CA . ALA A 1 316 ? -1.991 -41.469 -18.891 1 82.5 316 ALA A CA 1
ATOM 2460 C C . ALA A 1 316 ? -2.709 -40.125 -18.922 1 82.5 316 ALA A C 1
ATOM 2462 O O . ALA A 1 316 ? -2.078 -39.094 -19.125 1 82.5 316 ALA A O 1
ATOM 2463 N N . ASP A 1 317 ? -3.963 -40.188 -18.688 1 83.75 317 ASP A N 1
ATOM 2464 C CA . ASP A 1 317 ? -4.777 -38.969 -18.703 1 83.75 317 ASP A CA 1
ATOM 2465 C C . ASP A 1 317 ? -4.293 -38 -17.641 1 83.75 317 ASP A C 1
ATOM 2467 O O . ASP A 1 317 ? -4.203 -36.781 -17.906 1 83.75 317 ASP A O 1
ATOM 2471 N N . ILE A 1 318 ? -4.031 -38.469 -16.531 1 86.25 318 ILE A N 1
ATOM 2472 C CA . ILE A 1 318 ? -3.59 -37.656 -15.422 1 86.25 318 ILE A CA 1
ATOM 2473 C C . ILE A 1 318 ? -2.184 -37.125 -15.695 1 86.25 318 ILE A C 1
ATOM 2475 O O . ILE A 1 318 ? -1.885 -35.938 -15.406 1 86.25 318 ILE A O 1
ATOM 2479 N N . PHE A 1 319 ? -1.396 -37.875 -16.328 1 90.38 319 PHE A N 1
ATOM 2480 C CA . PHE A 1 319 ? 0.011 -37.562 -16.547 1 90.38 319 PHE A CA 1
ATOM 2481 C C . PHE A 1 319 ? 0.168 -36.5 -17.594 1 90.38 319 PHE A C 1
ATOM 2483 O O . PHE A 1 319 ? 1.034 -35.625 -17.469 1 90.38 319 PHE A O 1
ATOM 2490 N N . PHE A 1 320 ? -0.649 -36.531 -18.594 1 91.5 320 PHE A N 1
ATOM 2491 C CA . PHE A 1 320 ? -0.451 -35.656 -19.719 1 91.5 320 PHE A CA 1
ATOM 2492 C C . PHE A 1 320 ? -0.614 -34.188 -19.312 1 91.5 320 PHE A C 1
ATOM 2494 O O . PHE A 1 320 ? -0.158 -33.281 -20 1 91.5 320 PHE A O 1
ATOM 2501 N N . ASP A 1 321 ? -1.244 -34.062 -18.266 1 95 321 ASP A N 1
ATOM 2502 C CA . ASP A 1 321 ? -1.366 -32.719 -17.703 1 95 321 ASP A CA 1
ATOM 2503 C C . ASP A 1 321 ? -0.43 -32.531 -16.5 1 95 321 ASP A C 1
ATOM 2505 O O . ASP A 1 321 ? -0.771 -32.906 -15.383 1 95 321 ASP A O 1
ATOM 2509 N N . PHE A 1 322 ? 0.777 -32.031 -16.75 1 95.94 322 PHE A N 1
ATOM 2510 C CA . PHE A 1 322 ? 1.69 -31.797 -15.633 1 95.94 322 PHE A CA 1
ATOM 2511 C C . PHE A 1 322 ? 2.42 -30.469 -15.789 1 95.94 322 PHE A C 1
ATOM 2513 O O . PHE A 1 322 ? 2.484 -29.906 -16.891 1 95.94 322 PHE A O 1
ATOM 2520 N N . GLN A 1 323 ? 2.844 -29.891 -14.695 1 94.44 323 GLN A N 1
ATOM 2521 C CA . GLN A 1 323 ? 3.729 -28.734 -14.695 1 94.44 323 GLN A CA 1
ATOM 2522 C C . GLN A 1 323 ? 4.773 -28.844 -13.586 1 94.44 323 GLN A C 1
ATOM 2524 O O . GLN A 1 323 ? 4.52 -29.453 -12.547 1 94.44 323 GLN A O 1
ATOM 2529 N N . PRO A 1 324 ? 5.934 -28.281 -13.852 1 93.69 324 PRO A N 1
ATOM 2530 C CA . PRO A 1 324 ? 6.973 -28.328 -12.82 1 93.69 324 PRO A CA 1
ATOM 2531 C C . PRO A 1 324 ? 6.688 -27.391 -11.656 1 93.69 324 PRO A C 1
ATOM 2533 O O . PRO A 1 324 ? 6.117 -26.312 -11.852 1 93.69 324 PRO A O 1
ATOM 2536 N N . VAL A 1 325 ? 7.113 -27.75 -10.445 1 90.62 325 VAL A N 1
ATOM 2537 C CA . VAL A 1 325 ? 6.906 -26.906 -9.266 1 90.62 325 VAL A CA 1
ATOM 2538 C C . VAL A 1 325 ? 8.258 -26.531 -8.664 1 90.62 325 VAL A C 1
ATOM 2540 O O . VAL A 1 325 ? 8.492 -25.359 -8.352 1 90.62 325 VAL A O 1
ATOM 2543 N N . VAL A 1 326 ? 9.164 -27.484 -8.438 1 89.88 326 VAL A N 1
ATOM 2544 C CA . VAL A 1 326 ? 10.477 -27.203 -7.867 1 89.88 326 VAL A CA 1
ATOM 2545 C C . VAL A 1 326 ? 11.523 -28.109 -8.508 1 89.88 326 VAL A C 1
ATOM 2547 O O . VAL A 1 326 ? 11.281 -29.297 -8.727 1 89.88 326 VAL A O 1
ATOM 2550 N N . GLY A 1 327 ? 12.617 -27.469 -8.836 1 90.5 327 GLY A N 1
ATOM 2551 C CA . GLY A 1 327 ? 13.719 -28.234 -9.398 1 90.5 327 GLY A CA 1
ATOM 2552 C C . GLY A 1 327 ? 14.094 -27.797 -10.805 1 90.5 327 GLY A C 1
ATOM 2553 O O . GLY A 1 327 ? 13.891 -26.641 -11.172 1 90.5 327 GLY A O 1
ATOM 2554 N N . ASP A 1 328 ? 14.656 -28.75 -11.547 1 91.5 328 ASP A N 1
ATOM 2555 C CA . ASP A 1 328 ? 15.148 -28.484 -12.891 1 91.5 328 ASP A CA 1
ATOM 2556 C C . ASP A 1 328 ? 14.008 -28.531 -13.914 1 91.5 328 ASP A C 1
ATOM 2558 O O . ASP A 1 328 ? 13.734 -29.594 -14.484 1 91.5 328 ASP A O 1
ATOM 2562 N N . ALA A 1 329 ? 13.531 -27.469 -14.281 1 89.12 329 ALA A N 1
ATOM 2563 C CA . ALA A 1 329 ? 12.352 -27.359 -15.133 1 89.12 329 ALA A CA 1
ATOM 2564 C C . ALA A 1 329 ? 12.648 -27.859 -16.547 1 89.12 329 ALA A C 1
ATOM 2566 O O . ALA A 1 329 ? 11.734 -28.188 -17.297 1 89.12 329 ALA A O 1
ATOM 2567 N N . GLU A 1 330 ? 13.898 -27.844 -16.875 1 90.06 330 GLU A N 1
ATOM 2568 C CA . GLU A 1 330 ? 14.266 -28.328 -18.203 1 90.06 330 GLU A CA 1
ATOM 2569 C C . GLU A 1 330 ? 13.883 -29.797 -18.391 1 90.06 330 GLU A C 1
ATOM 2571 O O . GLU A 1 330 ? 13.531 -30.219 -19.5 1 90.06 330 GLU A O 1
ATOM 2576 N N . LEU A 1 331 ? 13.93 -30.578 -17.328 1 95.56 331 LEU A N 1
ATOM 2577 C CA . LEU A 1 331 ? 13.508 -31.969 -17.375 1 95.56 331 LEU 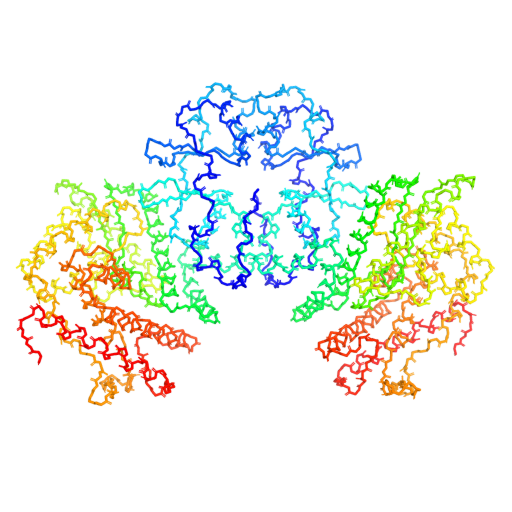A CA 1
ATOM 2578 C C . LEU A 1 331 ? 12.039 -32.094 -17.781 1 95.56 331 LEU A C 1
ATOM 2580 O O . LEU A 1 331 ? 11.688 -32.906 -18.625 1 95.56 331 LEU A O 1
ATOM 2584 N N . ALA A 1 332 ? 11.227 -31.297 -17.203 1 95.19 332 ALA A N 1
ATOM 2585 C CA . ALA A 1 332 ? 9.789 -31.281 -17.484 1 95.19 332 ALA A CA 1
ATOM 2586 C C . ALA A 1 332 ? 9.523 -30.844 -18.922 1 95.19 332 ALA A C 1
ATOM 2588 O O . ALA A 1 332 ? 8.664 -31.406 -19.609 1 95.19 332 ALA A O 1
ATOM 2589 N N . ARG A 1 333 ? 10.203 -29.828 -19.344 1 92.12 333 ARG A N 1
ATOM 2590 C CA . ARG A 1 333 ? 10.031 -29.328 -20.703 1 92.12 333 ARG A CA 1
ATOM 2591 C C . ARG A 1 333 ? 10.406 -30.375 -21.734 1 92.12 333 ARG A C 1
ATOM 2593 O O . ARG A 1 333 ? 9.695 -30.578 -22.719 1 92.12 333 ARG A O 1
ATOM 2600 N N . THR A 1 334 ? 11.508 -30.984 -21.484 1 94.75 334 THR A N 1
ATOM 2601 C CA . THR A 1 334 ? 11.977 -32.031 -22.375 1 94.75 334 THR A CA 1
ATOM 2602 C C . THR A 1 334 ? 10.969 -33.188 -22.438 1 94.75 334 THR A C 1
ATOM 2604 O O . THR A 1 334 ? 10.648 -33.656 -23.516 1 94.75 334 THR A O 1
ATOM 2607 N N . LEU A 1 335 ? 10.516 -33.562 -21.328 1 96.12 335 LEU A N 1
ATOM 2608 C CA . LEU A 1 335 ? 9.547 -34.656 -21.281 1 96.12 335 LEU A CA 1
ATOM 2609 C C . LEU A 1 335 ? 8.266 -34.281 -22.031 1 96.12 335 LEU A C 1
ATOM 2611 O O . LEU A 1 335 ? 7.703 -35.094 -22.766 1 96.12 335 LEU A O 1
ATOM 2615 N N . ARG A 1 336 ? 7.785 -33.062 -21.812 1 94.94 336 ARG A N 1
ATOM 2616 C CA . ARG A 1 336 ? 6.586 -32.594 -22.484 1 94.94 336 ARG A CA 1
ATOM 2617 C C . ARG A 1 336 ? 6.758 -32.688 -24 1 94.94 336 ARG A C 1
ATOM 2619 O O . ARG A 1 336 ? 5.855 -33.125 -24.719 1 94.94 336 ARG A O 1
ATOM 2626 N N . HIS A 1 337 ? 7.84 -32.219 -24.484 1 92.94 337 HIS A N 1
ATOM 2627 C CA . HIS A 1 337 ? 8.133 -32.25 -25.906 1 92.94 337 HIS A CA 1
ATOM 2628 C C . HIS A 1 337 ? 8.141 -33.656 -26.453 1 92.94 337 HIS A C 1
ATOM 2630 O O . HIS A 1 337 ? 7.547 -33.938 -27.5 1 92.94 337 HIS A O 1
ATOM 2636 N N . GLU A 1 338 ? 8.758 -34.5 -25.75 1 91.62 338 GLU A N 1
ATOM 2637 C CA . GLU A 1 338 ? 8.875 -35.875 -26.203 1 91.62 338 GLU A CA 1
ATOM 2638 C C . GLU A 1 338 ? 7.52 -36.594 -26.172 1 91.62 338 GLU A C 1
ATOM 2640 O O . GLU A 1 338 ? 7.188 -37.344 -27.078 1 91.62 338 GLU A O 1
ATOM 2645 N N . VAL A 1 339 ? 6.797 -36.375 -25.141 1 88.69 339 VAL A N 1
ATOM 2646 C CA . VAL A 1 339 ? 5.492 -37 -24.984 1 88.69 339 VAL A CA 1
ATOM 2647 C C . VAL A 1 339 ? 4.551 -36.531 -26.094 1 88.69 339 VAL A C 1
ATOM 2649 O O . VAL A 1 339 ? 3.816 -37.312 -26.688 1 88.69 339 VAL A O 1
ATOM 2652 N N . THR A 1 340 ? 4.551 -35.281 -26.344 1 90.88 340 THR A N 1
ATOM 2653 C CA . THR A 1 340 ? 3.703 -34.688 -27.375 1 90.88 340 THR A CA 1
ATOM 2654 C C . THR A 1 340 ? 4.039 -35.281 -28.734 1 90.88 340 THR A C 1
ATOM 2656 O O . THR A 1 340 ? 3.143 -35.625 -29.516 1 90.88 340 THR A O 1
ATOM 2659 N N . ARG A 1 341 ? 5.27 -35.438 -29.016 1 89.44 341 ARG A N 1
ATOM 2660 C CA . ARG A 1 341 ? 5.723 -36.031 -30.266 1 89.44 341 ARG A CA 1
ATOM 2661 C C . ARG A 1 341 ? 5.281 -37.469 -30.391 1 89.44 341 ARG A C 1
ATOM 2663 O O . ARG A 1 341 ? 4.777 -37.875 -31.438 1 89.44 341 ARG A O 1
ATOM 2670 N N . LEU A 1 342 ? 5.402 -38.219 -29.359 1 87.75 342 LEU A N 1
ATOM 2671 C CA . LEU A 1 342 ? 5.09 -39.656 -29.344 1 87.75 342 LEU A CA 1
ATOM 2672 C C . LEU A 1 342 ? 3.594 -39.875 -29.531 1 87.75 342 LEU A C 1
ATOM 2674 O O . LEU A 1 342 ? 3.184 -40.781 -30.25 1 87.75 342 LEU A O 1
ATOM 2678 N N . VAL A 1 343 ? 2.836 -39.062 -28.906 1 87.75 343 VAL A N 1
ATOM 2679 C CA . VAL A 1 343 ? 1.394 -39.281 -28.875 1 87.75 343 VAL A CA 1
ATOM 2680 C C . VAL A 1 343 ? 0.752 -38.75 -30.156 1 87.75 343 VAL A C 1
ATOM 2682 O O . VAL A 1 343 ? -0.211 -39.344 -30.656 1 87.75 343 VAL A O 1
ATOM 2685 N N . ARG A 1 344 ? 1.211 -37.594 -30.625 1 86.44 344 ARG A N 1
ATOM 2686 C CA . ARG A 1 344 ? 0.692 -37.031 -31.859 1 86.44 344 ARG A CA 1
ATOM 2687 C C . ARG A 1 344 ? 0.649 -38.031 -33 1 86.44 344 ARG A C 1
ATOM 2689 O O . ARG A 1 344 ? -0.282 -38.062 -33.781 1 86.44 344 ARG A O 1
ATOM 2696 N N . ASN A 1 345 ? 1.403 -38.938 -33.031 1 75.19 345 ASN A N 1
ATOM 2697 C CA . ASN A 1 345 ? 1.584 -39.906 -34.125 1 75.19 345 ASN A CA 1
ATOM 2698 C C . ASN A 1 345 ? 0.938 -41.25 -33.781 1 75.19 345 ASN A C 1
ATOM 2700 O O . ASN A 1 345 ? 1.11 -42.219 -34.5 1 75.19 345 ASN A O 1
ATOM 2704 N N . ASN A 1 346 ? 0.166 -41.281 -32.719 1 80 346 ASN A N 1
ATOM 2705 C CA . ASN A 1 346 ? -0.348 -42.594 -32.281 1 80 346 ASN A CA 1
ATOM 2706 C C . ASN A 1 346 ? -1.874 -42.594 -32.25 1 80 346 ASN A C 1
ATOM 2708 O O . ASN A 1 346 ? -2.467 -42.594 -31.172 1 80 346 ASN A O 1
ATOM 2712 N N . HIS A 1 347 ? -2.461 -42.844 -33.312 1 77.88 347 HIS A N 1
ATOM 2713 C CA . HIS A 1 347 ? -3.912 -42.781 -33.469 1 77.88 347 HIS A CA 1
ATOM 2714 C C . HIS A 1 347 ? -4.586 -43.906 -32.688 1 77.88 347 HIS A C 1
ATOM 2716 O O . HIS A 1 347 ? -5.676 -43.719 -32.125 1 77.88 347 HIS A O 1
ATOM 2722 N N . ALA A 1 348 ? -3.865 -44.938 -32.594 1 77.69 348 ALA A N 1
ATOM 2723 C CA . ALA A 1 348 ? -4.426 -46.062 -31.875 1 77.69 348 ALA A CA 1
ATOM 2724 C C . ALA A 1 348 ? -4.52 -45.75 -30.375 1 77.69 348 ALA A C 1
ATOM 2726 O O . ALA A 1 348 ? -5.531 -46.062 -29.75 1 77.69 348 ALA A O 1
ATOM 2727 N N . PHE A 1 349 ? -3.594 -45.219 -29.859 1 79.88 349 PHE A N 1
ATOM 2728 C CA . PHE A 1 349 ? -3.562 -44.844 -28.453 1 79.88 349 PHE A CA 1
ATOM 2729 C C . PHE A 1 349 ? -4.633 -43.812 -28.141 1 79.88 349 PHE A C 1
ATOM 2731 O O . PHE A 1 349 ? -5.344 -43.906 -27.141 1 79.88 349 PHE A O 1
ATOM 2738 N N . LEU A 1 350 ? -4.812 -42.844 -28.984 1 80.5 350 LEU A N 1
ATOM 2739 C CA . LEU A 1 350 ? -5.781 -41.781 -28.781 1 80.5 350 LEU A CA 1
ATOM 2740 C C . LEU A 1 350 ? -7.207 -42.312 -28.844 1 80.5 350 LEU A C 1
ATOM 2742 O O . LEU A 1 350 ? -8.078 -41.875 -28.109 1 80.5 350 LEU A O 1
ATOM 2746 N N . ARG A 1 351 ? -7.371 -43.25 -29.656 1 78.12 351 ARG A N 1
ATOM 2747 C CA . ARG A 1 351 ? -8.672 -43.906 -29.734 1 78.12 351 ARG A CA 1
ATOM 2748 C C . ARG A 1 351 ? -9.016 -44.625 -28.453 1 78.12 351 ARG A C 1
ATOM 2750 O O . ARG A 1 351 ? -10.164 -44.594 -28 1 78.12 351 ARG A O 1
ATOM 2757 N N . GLN A 1 352 ? -8.07 -45.219 -27.922 1 76.81 352 GLN A N 1
ATOM 2758 C CA . GLN A 1 352 ? -8.273 -45.938 -26.656 1 76.81 352 GLN A CA 1
ATOM 2759 C C . GLN A 1 352 ? -8.562 -44.969 -25.516 1 76.81 352 GLN A C 1
ATOM 2761 O O . GLN A 1 352 ? -9.391 -45.281 -24.641 1 76.81 352 GLN A O 1
ATOM 2766 N N . MET A 1 353 ? -7.902 -43.969 -25.5 1 78.12 353 MET A N 1
ATOM 2767 C CA . MET A 1 353 ? -8.125 -42.938 -24.484 1 78.12 353 MET A CA 1
ATOM 2768 C C . MET A 1 353 ? -9.555 -42.406 -24.531 1 78.12 353 MET A C 1
ATOM 2770 O O . MET A 1 353 ? -10.156 -42.125 -23.5 1 78.12 353 MET A O 1
ATOM 2774 N N . PHE A 1 354 ? -10.031 -42.312 -25.656 1 73.75 354 PHE A N 1
ATOM 2775 C CA . PHE A 1 354 ? -11.406 -41.875 -25.844 1 73.75 354 PHE A CA 1
ATOM 2776 C C . PHE A 1 354 ? -12.391 -42.875 -25.312 1 73.75 354 PHE A C 1
ATOM 2778 O O . PHE A 1 354 ? -13.375 -42.531 -24.656 1 73.75 354 PHE A O 1
ATOM 2785 N N . GLN A 1 355 ? -12.203 -44.062 -25.609 1 66.69 355 GLN A N 1
ATOM 2786 C CA . GLN A 1 355 ? -13.133 -45.125 -25.234 1 66.69 355 GLN A CA 1
ATOM 2787 C C . GLN A 1 355 ? -13.281 -45.219 -23.719 1 66.69 355 GLN A C 1
ATOM 2789 O O . GLN A 1 355 ? -14.352 -45.562 -23.219 1 66.69 355 GLN A O 1
ATOM 2794 N N . ASP A 1 356 ? -12.344 -44.875 -23.016 1 60.06 356 ASP A N 1
ATOM 2795 C CA . ASP A 1 356 ? -12.359 -44.906 -21.562 1 60.06 356 ASP A CA 1
ATOM 2796 C C . ASP A 1 356 ? -13.281 -43.812 -21.016 1 60.06 356 ASP A C 1
ATOM 2798 O O . ASP A 1 356 ? -13.812 -43.938 -19.906 1 60.06 356 ASP A O 1
ATOM 2802 N N . LYS A 1 357 ? -13.539 -42.812 -21.719 1 60.88 357 LYS A N 1
ATOM 2803 C CA . LYS A 1 357 ? -14.289 -41.656 -21.234 1 60.88 357 LYS A CA 1
ATOM 2804 C C . LYS A 1 357 ? -15.781 -41.812 -21.531 1 60.88 357 LYS A C 1
ATOM 2806 O O . LYS A 1 357 ? -16.594 -41.031 -21.031 1 60.88 357 LYS A O 1
ATOM 2811 N N . THR A 1 358 ? -16.109 -42.75 -22.328 1 56.03 358 THR A N 1
ATOM 2812 C CA . THR A 1 358 ? -17.484 -42.906 -22.766 1 56.03 358 THR A CA 1
ATOM 2813 C C . THR A 1 358 ? -18.406 -43.219 -21.594 1 56.03 358 THR A C 1
ATOM 2815 O O . THR A 1 358 ? -19.625 -43.125 -21.703 1 56.03 358 THR A O 1
ATOM 2818 N N . GLU A 1 359 ? -17.797 -43.469 -20.484 1 55.16 359 GLU A N 1
ATOM 2819 C CA . GLU A 1 359 ? -18.641 -43.781 -19.328 1 55.16 359 GLU A CA 1
ATOM 2820 C C . GLU A 1 359 ? -19.141 -42.5 -18.656 1 55.16 359 GLU A C 1
ATOM 2822 O O . GLU A 1 359 ? -20.125 -42.531 -17.922 1 55.16 359 GLU A O 1
ATOM 2827 N N . HIS A 1 360 ? -18.531 -41.406 -18.969 1 60.88 360 HIS A N 1
ATOM 2828 C CA . HIS A 1 360 ? -18.984 -40.188 -18.359 1 60.88 360 HIS A CA 1
ATOM 2829 C C . HIS A 1 360 ? -19.828 -39.344 -19.328 1 60.88 360 HIS A C 1
ATOM 2831 O O . HIS A 1 360 ? -19.281 -38.688 -20.219 1 60.88 360 HIS A O 1
ATOM 2837 N N . ASN A 1 361 ? -21.172 -39.531 -19.203 1 64.56 361 ASN A N 1
ATOM 2838 C CA . ASN A 1 361 ? -22.094 -38.781 -20.047 1 64.56 361 ASN A CA 1
ATOM 2839 C C . ASN A 1 361 ? -22.469 -37.438 -19.406 1 64.56 361 ASN A C 1
ATOM 2841 O O . ASN A 1 361 ? -22.359 -37.281 -18.188 1 64.56 361 ASN A O 1
ATOM 2845 N N . VAL A 1 362 ? -22.672 -36.469 -20.281 1 74.31 362 VAL A N 1
ATOM 2846 C CA . VAL A 1 362 ? -23.172 -35.188 -19.797 1 74.31 362 VAL A CA 1
ATOM 2847 C C . VAL A 1 362 ? -24.516 -35.375 -19.094 1 74.31 362 VAL A C 1
ATOM 2849 O O . VAL A 1 362 ? -25.297 -36.25 -19.484 1 74.31 362 VAL A O 1
ATOM 2852 N N . ALA A 1 363 ? -24.641 -34.719 -18.031 1 70.25 363 ALA A N 1
ATOM 2853 C CA . ALA A 1 363 ? -25.844 -34.875 -17.203 1 70.25 363 ALA A CA 1
ATOM 2854 C C . ALA A 1 363 ? -27.016 -34.094 -17.797 1 70.25 363 ALA A C 1
ATOM 2856 O O . ALA A 1 363 ? -27.688 -33.344 -17.109 1 70.25 363 ALA A O 1
ATOM 2857 N N . LEU A 1 364 ? -27.156 -34.25 -19.047 1 73.62 364 LEU A N 1
ATOM 2858 C CA . LEU A 1 364 ? -28.297 -33.594 -19.688 1 73.62 364 LEU A CA 1
ATOM 2859 C C . LEU A 1 364 ? -29.234 -34.625 -20.312 1 73.62 364 LEU A C 1
ATOM 2861 O O . LEU A 1 364 ? -28.781 -35.5 -21.062 1 73.62 364 LEU A O 1
ATOM 2865 N N . GLY A 1 365 ? -30.406 -34.656 -19.75 1 67 365 GLY A N 1
ATOM 2866 C CA . GLY A 1 365 ? -31.422 -35.531 -20.312 1 67 365 GLY A CA 1
ATOM 2867 C C . GLY A 1 365 ? -32.156 -34.906 -21.484 1 67 365 GLY A C 1
ATOM 2868 O O . GLY A 1 365 ? -31.703 -33.938 -22.062 1 67 365 GLY A O 1
ATOM 2869 N N . PHE A 1 366 ? -33.344 -35.594 -21.688 1 62.56 366 PHE A N 1
ATOM 2870 C CA . PHE A 1 366 ? -34.219 -35.094 -22.75 1 62.56 366 PHE A CA 1
ATOM 2871 C C . PHE A 1 366 ? -34.812 -33.75 -22.391 1 62.56 366 PHE A C 1
ATOM 2873 O O . PHE A 1 366 ? -35.156 -33.5 -21.234 1 62.56 366 PHE A O 1
ATOM 2880 N N . PHE A 1 367 ? -34.812 -32.812 -23.312 1 55.91 367 PHE A N 1
ATOM 2881 C CA . PHE A 1 367 ? -35.438 -31.484 -23.281 1 55.91 367 PHE A CA 1
ATOM 2882 C C . PHE A 1 367 ? -34.688 -30.547 -22.328 1 55.91 367 PHE A C 1
ATOM 2884 O O . PHE A 1 367 ? -35.281 -29.688 -21.688 1 55.91 367 PHE A O 1
ATOM 2891 N N . GLY A 1 368 ? -33.5 -30.859 -22 1 66.62 368 GLY A N 1
ATOM 2892 C CA . GLY A 1 368 ? -32.719 -29.922 -21.234 1 66.62 368 GLY A CA 1
ATOM 2893 C C . GLY A 1 368 ? -32.812 -30.141 -19.734 1 66.62 368 GLY A C 1
ATOM 2894 O O . GLY A 1 368 ? -32.469 -29.25 -18.953 1 66.62 368 GLY A O 1
ATOM 2895 N N . ARG A 1 369 ? -33.375 -31.234 -19.375 1 74.12 369 ARG A N 1
ATOM 2896 C CA . ARG A 1 369 ? -33.5 -31.547 -17.953 1 74.12 369 ARG A CA 1
ATOM 2897 C C . ARG A 1 369 ? -32.188 -32.125 -17.422 1 74.12 369 ARG A C 1
ATOM 2899 O O . ARG A 1 369 ? -31.578 -32.969 -18.078 1 74.12 369 ARG A O 1
ATOM 2906 N N . PHE A 1 370 ? -31.828 -31.703 -16.25 1 80 370 PHE A N 1
ATOM 2907 C CA . PHE A 1 370 ? -30.594 -32.188 -15.625 1 80 370 PHE A CA 1
ATOM 2908 C C . PHE A 1 370 ? -30.766 -33.594 -15.102 1 80 370 PHE A C 1
ATOM 2910 O O . PHE A 1 370 ? -31.812 -33.938 -14.547 1 80 370 PHE A O 1
ATOM 2917 N N . ILE A 1 371 ? -29.828 -34.406 -15.375 1 77.25 371 ILE A N 1
ATOM 2918 C CA . ILE A 1 371 ? -29.797 -35.719 -14.742 1 77.25 371 ILE A CA 1
ATOM 2919 C C . ILE A 1 371 ? -29.047 -35.625 -13.414 1 77.25 371 ILE A C 1
ATOM 2921 O O . ILE A 1 371 ? -27.828 -35.438 -13.391 1 77.25 371 ILE A O 1
ATOM 2925 N N . THR A 1 372 ? -29.828 -35.844 -12.336 1 80.69 372 THR A N 1
ATOM 2926 C CA . THR A 1 372 ? -29.266 -35.594 -11.016 1 80.69 372 THR A CA 1
ATOM 2927 C C . THR A 1 372 ? -28.906 -36.906 -10.32 1 80.69 372 THR A C 1
ATOM 2929 O O . THR A 1 372 ? -29.25 -38 -10.812 1 80.69 372 THR A O 1
ATOM 2932 N N . GLU A 1 373 ? -28.109 -36.844 -9.297 1 80.94 373 GLU A N 1
ATOM 2933 C CA . GLU A 1 373 ? -27.688 -37.969 -8.477 1 80.94 373 GLU A CA 1
ATOM 2934 C C . GLU A 1 373 ? -28.891 -38.625 -7.801 1 80.94 373 GLU A C 1
ATOM 2936 O O . GLU A 1 373 ? -29.734 -37.938 -7.234 1 80.94 373 GLU A O 1
ATOM 2941 N N . LYS A 1 374 ? -28.953 -39.938 -7.887 1 80.44 374 LYS A N 1
ATOM 2942 C CA . LYS A 1 374 ? -30.094 -40.656 -7.328 1 80.44 374 LYS A CA 1
ATOM 2943 C C . LYS A 1 374 ? -29.656 -41.625 -6.238 1 80.44 374 LYS A C 1
ATOM 2945 O O . LYS A 1 374 ? -30.422 -41.938 -5.324 1 80.44 374 LYS A O 1
ATOM 2950 N N . GLU A 1 375 ? -28.5 -42 -6.273 1 81.69 375 GLU A N 1
ATOM 2951 C CA . GLU A 1 375 ? -28.047 -43.125 -5.438 1 81.69 375 GLU A CA 1
ATOM 2952 C C . GLU A 1 375 ? -27.5 -42.625 -4.102 1 81.69 375 GLU A C 1
ATOM 2954 O O . GLU A 1 375 ? -27.844 -43.156 -3.047 1 81.69 375 GLU A O 1
ATOM 2959 N N . ASN A 1 376 ? -26.719 -41.688 -4.094 1 85 376 ASN A N 1
ATOM 2960 C CA . ASN A 1 376 ? -26.141 -41.156 -2.863 1 85 376 ASN A CA 1
ATOM 2961 C C . ASN A 1 376 ? -27.141 -40.281 -2.127 1 85 376 ASN A C 1
ATOM 2963 O O . ASN A 1 376 ? -27.484 -39.188 -2.607 1 85 376 ASN A O 1
ATOM 2967 N N . PRO A 1 377 ? -27.531 -40.625 -0.992 1 84.94 377 PRO A N 1
ATOM 2968 C CA . PRO A 1 377 ? -28.578 -39.875 -0.283 1 84.94 377 PRO A CA 1
ATOM 2969 C C . PRO A 1 377 ? -28.141 -38.469 0.108 1 84.94 377 PRO A C 1
ATOM 2971 O O . PRO A 1 377 ? -28.969 -37.562 0.181 1 84.94 377 PRO A O 1
ATOM 2974 N N . ASP A 1 378 ? -26.922 -38.344 0.29 1 86.94 378 ASP A N 1
ATOM 2975 C CA . ASP A 1 378 ? -26.406 -37.062 0.755 1 86.94 378 ASP A CA 1
ATOM 2976 C C . ASP A 1 378 ? -26.469 -36 -0.353 1 86.94 378 ASP A C 1
ATOM 2978 O O . ASP A 1 378 ? -26.484 -34.812 -0.078 1 86.94 378 ASP A O 1
ATOM 2982 N N . TYR A 1 379 ? -26.609 -36.438 -1.599 1 89.94 379 TYR A N 1
ATOM 2983 C CA . TYR A 1 379 ? -26.562 -35.5 -2.719 1 89.94 379 TYR A CA 1
ATOM 2984 C C . TYR A 1 379 ? -27.734 -35.719 -3.664 1 89.94 379 TYR A C 1
ATOM 2986 O O . TYR A 1 379 ? -27.656 -35.375 -4.848 1 89.94 379 TYR A O 1
ATOM 2994 N N . ARG A 1 380 ? -28.719 -36.312 -3.15 1 88.75 380 ARG A N 1
ATOM 2995 C CA . ARG A 1 380 ? -29.891 -36.594 -3.973 1 88.75 380 ARG A CA 1
ATOM 2996 C C . ARG A 1 380 ? -30.438 -35.281 -4.59 1 88.75 380 ARG A C 1
ATOM 2998 O O . ARG A 1 380 ? -30.578 -34.281 -3.9 1 88.75 380 ARG A O 1
ATOM 3005 N N . GLY A 1 381 ? -30.625 -35.406 -5.887 1 89.06 381 GLY A N 1
ATOM 3006 C CA . GLY A 1 381 ? -31.188 -34.25 -6.59 1 89.06 381 GLY A CA 1
ATOM 3007 C C . GLY A 1 381 ? -30.125 -33.25 -7.031 1 89.06 381 GLY A C 1
ATOM 3008 O O . GLY A 1 381 ? -30.438 -32.312 -7.738 1 89.06 381 GLY A O 1
ATOM 3009 N N . GLN A 1 382 ? -28.969 -33.5 -6.691 1 92.62 382 GLN A N 1
ATOM 3010 C CA . GLN A 1 382 ? -27.891 -32.594 -7.035 1 92.62 382 GLN A CA 1
ATOM 3011 C C . GLN A 1 382 ? -27.125 -33.062 -8.266 1 92.62 382 GLN A C 1
ATOM 3013 O O . GLN A 1 382 ? -27.281 -34.219 -8.695 1 92.62 382 GLN A O 1
ATOM 3018 N N . LEU A 1 383 ? -26.406 -32.125 -8.852 1 91.69 383 LEU A N 1
ATOM 3019 C CA . LEU A 1 383 ? -25.625 -32.375 -10.047 1 91.69 383 LEU A CA 1
ATOM 3020 C C . LEU A 1 383 ? -24.125 -32.344 -9.734 1 91.69 383 LEU A C 1
ATOM 3022 O O . LEU A 1 383 ? -23.641 -31.344 -9.188 1 91.69 383 LEU A O 1
ATOM 3026 N N . ASN A 1 384 ? -23.422 -33.469 -10 1 93.31 384 ASN A N 1
ATOM 3027 C CA . ASN A 1 384 ? -21.969 -33.438 -9.906 1 93.31 384 ASN A CA 1
ATOM 3028 C C . ASN A 1 384 ? -21.344 -32.875 -11.18 1 93.31 384 ASN A C 1
ATOM 3030 O O . ASN A 1 384 ? -21.141 -33.594 -12.156 1 93.31 384 ASN A O 1
ATOM 3034 N N . LEU A 1 385 ? -20.875 -31.688 -11.133 1 93.25 385 LEU A N 1
ATOM 3035 C CA . LEU A 1 385 ? -20.453 -30.969 -12.336 1 93.25 385 LEU A CA 1
ATOM 3036 C C . LEU A 1 385 ? -19.047 -31.391 -12.758 1 93.25 385 LEU A C 1
ATOM 3038 O O . LEU A 1 385 ? -18.625 -31.156 -13.891 1 93.25 385 LEU A O 1
ATOM 3042 N N . LYS A 1 386 ? -18.312 -31.984 -11.844 1 92.69 386 LYS A N 1
ATOM 3043 C CA . LYS A 1 386 ? -17.016 -32.531 -12.234 1 92.69 386 LYS A CA 1
ATOM 3044 C C . LYS A 1 386 ? -17.188 -33.656 -13.258 1 92.69 386 LYS A C 1
ATOM 3046 O O . LYS A 1 386 ? -16.562 -33.625 -14.328 1 92.69 386 LYS A O 1
ATOM 3051 N N . TYR A 1 387 ? -18.031 -34.531 -12.953 1 88.44 387 TYR A N 1
ATOM 3052 C CA . TYR A 1 387 ? -18.219 -35.719 -13.797 1 88.44 387 TYR A CA 1
ATOM 3053 C C . TYR A 1 387 ? -19.156 -35.406 -14.961 1 88.44 387 TYR A C 1
ATOM 3055 O O . TYR A 1 387 ? -18.969 -35.938 -16.062 1 88.44 387 TYR A O 1
ATOM 3063 N N . ALA A 1 388 ? -20.062 -34.531 -14.695 1 87.38 388 ALA A N 1
ATOM 3064 C CA . ALA A 1 388 ? -21.094 -34.25 -15.695 1 87.38 388 ALA A CA 1
ATOM 3065 C C . ALA A 1 388 ? -20.641 -33.219 -16.703 1 87.38 388 ALA A C 1
ATOM 3067 O O . ALA A 1 388 ? -21.219 -33.062 -17.781 1 87.38 388 ALA A O 1
ATOM 3068 N N . GLY A 1 389 ? -19.656 -32.531 -16.375 1 91 389 GLY A N 1
ATOM 3069 C CA . GLY A 1 389 ? -19.297 -31.438 -17.25 1 91 389 GLY A CA 1
ATOM 3070 C C . GLY A 1 389 ? -17.797 -31.281 -17.438 1 91 389 GLY A C 1
ATOM 3071 O O . GLY A 1 389 ? -17.297 -31.391 -18.547 1 91 389 GLY A O 1
ATOM 3072 N N . LEU A 1 390 ? -17.094 -31.156 -16.359 1 93.31 390 LEU A N 1
ATOM 3073 C CA . LEU A 1 390 ? -15.695 -30.781 -16.375 1 93.31 390 LEU A CA 1
ATOM 3074 C C . LEU A 1 390 ? -14.844 -31.859 -17.031 1 93.31 390 LEU A C 1
ATOM 3076 O O . LEU A 1 390 ? -14.055 -31.578 -17.938 1 93.31 390 LEU A O 1
ATOM 3080 N N . ILE A 1 391 ? -14.93 -33.094 -16.562 1 91 391 ILE A N 1
ATOM 3081 C CA . ILE A 1 391 ? -14.086 -34.188 -17.016 1 91 391 ILE A CA 1
ATOM 3082 C C . ILE A 1 391 ? -14.32 -34.406 -18.516 1 91 391 ILE A C 1
ATOM 3084 O O . ILE A 1 391 ? -13.375 -34.5 -19.297 1 91 391 ILE A O 1
ATOM 3088 N N . PRO A 1 392 ? -15.617 -34.438 -18.984 1 90.75 392 PRO A N 1
ATOM 3089 C CA . PRO A 1 392 ? -15.844 -34.625 -20.422 1 90.75 392 PRO A CA 1
ATOM 3090 C C . PRO A 1 392 ? -15.266 -33.469 -21.25 1 90.75 392 PRO A C 1
ATOM 3092 O O . PRO A 1 392 ? -14.711 -33.719 -22.328 1 90.75 392 PRO A O 1
ATOM 3095 N N . LEU A 1 393 ? -15.43 -32.312 -20.797 1 94.5 393 LEU A N 1
ATOM 3096 C CA . LEU A 1 393 ? -14.93 -31.156 -21.516 1 94.5 393 LEU A CA 1
ATOM 3097 C C . LEU A 1 393 ? -13.406 -31.188 -21.609 1 94.5 393 LEU A C 1
ATOM 3099 O O . LEU A 1 393 ? -12.844 -31.125 -22.719 1 94.5 393 LEU A O 1
ATOM 3103 N N . VAL A 1 394 ? -12.742 -31.297 -20.5 1 94.81 394 VAL A N 1
ATOM 3104 C CA . VAL A 1 394 ? -11.281 -31.281 -20.422 1 94.81 394 VAL A CA 1
ATOM 3105 C C . VAL A 1 394 ? -10.711 -32.469 -21.188 1 94.81 394 VAL A C 1
ATOM 3107 O O . VAL A 1 394 ? -9.719 -32.344 -21.906 1 94.81 394 VAL A O 1
ATOM 3110 N N . GLY A 1 395 ? -11.352 -33.594 -20.984 1 91.31 395 GLY A N 1
ATOM 3111 C CA . GLY A 1 395 ? -10.906 -34.781 -21.672 1 91.31 395 GLY A CA 1
ATOM 3112 C C . GLY A 1 395 ? -10.969 -34.688 -23.172 1 91.31 395 GLY A C 1
ATOM 3113 O O . GLY A 1 395 ? -10.031 -35.062 -23.875 1 91.31 395 GLY A O 1
ATOM 3114 N N . ALA A 1 396 ? -12.094 -34.156 -23.688 1 91.5 396 ALA A N 1
ATOM 3115 C CA . ALA A 1 396 ? -12.266 -34 -25.141 1 91.5 396 ALA A CA 1
ATOM 3116 C C . ALA A 1 396 ? -11.227 -33.062 -25.719 1 91.5 396 ALA A C 1
ATOM 3118 O O . ALA A 1 396 ? -10.602 -33.344 -26.734 1 91.5 396 ALA A O 1
ATOM 3119 N N . ILE A 1 397 ? -11.078 -31.969 -25.062 1 95.25 397 ILE A N 1
ATOM 3120 C CA . ILE A 1 397 ? -10.156 -30.953 -25.562 1 95.25 397 ILE A CA 1
ATOM 3121 C C . ILE A 1 397 ? -8.719 -31.469 -25.5 1 95.25 397 ILE A C 1
ATOM 3123 O O . ILE A 1 397 ? -7.922 -31.219 -26.406 1 95.25 397 ILE A O 1
ATOM 3127 N N . ARG A 1 398 ? -8.383 -32.188 -24.422 1 93.44 398 ARG A N 1
ATOM 3128 C CA . ARG A 1 398 ? -7.051 -32.75 -24.297 1 93.44 398 ARG A CA 1
ATOM 3129 C C . ARG A 1 398 ? -6.766 -33.719 -25.438 1 93.44 398 ARG A C 1
ATOM 3131 O O . ARG A 1 398 ? -5.672 -33.719 -26 1 93.44 398 ARG A O 1
ATOM 3138 N N . LEU A 1 399 ? -7.727 -34.562 -25.719 1 90.38 399 LEU A N 1
ATOM 3139 C CA . LEU A 1 399 ? -7.555 -35.562 -26.766 1 90.38 399 LEU A CA 1
ATOM 3140 C C . LEU A 1 399 ? -7.262 -34.875 -28.109 1 90.38 399 LEU A C 1
ATOM 3142 O O . LEU A 1 399 ? -6.367 -35.312 -28.844 1 90.38 399 LEU A O 1
ATOM 3146 N N . ILE A 1 400 ? -8.055 -33.875 -28.438 1 93 400 ILE A N 1
ATOM 3147 C CA . ILE A 1 400 ? -7.832 -33.156 -29.688 1 93 400 ILE A CA 1
ATOM 3148 C C . ILE A 1 400 ? -6.461 -32.5 -29.656 1 93 400 ILE A C 1
ATOM 3150 O O . ILE A 1 400 ? -5.738 -32.5 -30.656 1 93 400 ILE A O 1
ATOM 3154 N N . ALA A 1 401 ? -6.121 -31.953 -28.531 1 94.38 401 ALA A N 1
ATOM 3155 C CA . ALA A 1 401 ? -4.84 -31.266 -28.375 1 94.38 401 ALA A CA 1
ATOM 3156 C C . ALA A 1 401 ? -3.678 -32.25 -28.594 1 94.38 401 ALA A C 1
ATOM 3158 O O . ALA A 1 401 ? -2.709 -31.906 -29.281 1 94.38 401 ALA A O 1
ATOM 3159 N N . LEU A 1 402 ? -3.771 -33.406 -27.969 1 91.25 402 LEU A N 1
ATOM 3160 C CA . LEU A 1 402 ? -2.73 -34.406 -28.109 1 91.25 402 LEU A CA 1
ATOM 3161 C C . LEU A 1 402 ? -2.6 -34.844 -29.562 1 91.25 402 LEU A C 1
ATOM 3163 O O . LEU A 1 402 ? -1.486 -35 -30.062 1 91.25 402 LEU A O 1
ATOM 3167 N N . ARG A 1 403 ? -3.703 -35.062 -30.172 1 90.62 403 ARG A N 1
ATOM 3168 C CA . ARG A 1 403 ? -3.709 -35.469 -31.578 1 90.62 403 ARG A CA 1
ATOM 3169 C C . ARG A 1 403 ? -3.004 -34.406 -32.438 1 90.62 403 ARG A C 1
ATOM 3171 O O . ARG A 1 403 ? -2.291 -34.781 -33.375 1 90.62 403 ARG A O 1
ATOM 3178 N N . GLU A 1 404 ? -3.236 -33.156 -32.156 1 93.38 404 GLU A N 1
ATOM 3179 C CA . GLU A 1 404 ? -2.725 -32.062 -32.969 1 93.38 404 GLU A CA 1
ATOM 3180 C C . GLU A 1 404 ? -1.325 -31.641 -32.531 1 93.38 404 GLU A C 1
ATOM 3182 O O . GLU A 1 404 ? -0.703 -30.781 -33.125 1 93.38 404 GLU A O 1
ATOM 3187 N N . GLY A 1 405 ? -0.858 -32.219 -31.438 1 93.56 405 GLY A N 1
ATOM 3188 C CA . GLY A 1 405 ? 0.481 -31.906 -30.953 1 93.56 405 GLY A CA 1
ATOM 3189 C C . GLY A 1 405 ? 0.558 -30.594 -30.188 1 93.56 405 GLY A C 1
ATOM 3190 O O . GLY A 1 405 ? 1.583 -29.922 -30.219 1 93.56 405 GLY A O 1
ATOM 3191 N N . VAL A 1 406 ? -0.497 -30.203 -29.625 1 94.38 406 VAL A N 1
ATOM 3192 C CA . VAL A 1 406 ? -0.537 -29 -28.828 1 94.38 406 VAL A CA 1
ATOM 3193 C C . VAL A 1 406 ? 0.085 -29.266 -27.453 1 94.38 406 VAL A C 1
ATOM 3195 O O . VAL A 1 406 ? -0.346 -30.172 -26.734 1 94.38 406 VAL A O 1
ATOM 3198 N N . GLU A 1 407 ? 1.053 -28.438 -26.969 1 93.62 407 GLU A N 1
ATOM 3199 C CA . GLU A 1 407 ? 1.822 -28.719 -25.766 1 93.62 407 GLU A CA 1
ATOM 3200 C C . GLU A 1 407 ? 1.231 -28.016 -24.547 1 93.62 407 GLU A C 1
ATOM 3202 O O . GLU A 1 407 ? 1.469 -28.438 -23.406 1 93.62 407 GLU A O 1
ATOM 3207 N N . VAL A 1 408 ? 0.425 -26.938 -24.781 1 93.5 408 VAL A N 1
ATOM 3208 C CA . VAL A 1 408 ? -0.097 -26.203 -23.641 1 93.5 408 VAL A CA 1
ATOM 3209 C C . VAL A 1 408 ? -1.104 -27.078 -22.891 1 93.5 408 VAL A C 1
ATOM 3211 O O . VAL A 1 408 ? -1.805 -27.891 -23.484 1 93.5 408 VAL A O 1
ATOM 3214 N N . SER A 1 409 ? -1.198 -26.875 -21.562 1 93.5 409 SER A N 1
ATOM 3215 C CA . SER A 1 409 ? -2.002 -27.797 -20.766 1 93.5 409 SER A CA 1
ATOM 3216 C C . SER A 1 409 ? -3.318 -27.156 -20.344 1 93.5 409 SER A C 1
ATOM 3218 O O . SER A 1 409 ? -4.344 -27.828 -20.25 1 93.5 409 SER A O 1
ATOM 3220 N N . PRO A 1 410 ? -3.367 -25.828 -20.062 1 96.19 410 PRO A N 1
ATOM 3221 C CA . PRO A 1 410 ? -4.637 -25.25 -19.609 1 96.19 410 PRO A CA 1
ATOM 3222 C C . PRO A 1 410 ? -5.734 -25.344 -20.672 1 96.19 410 PRO A C 1
ATOM 3224 O O . PRO A 1 410 ? -5.469 -25.141 -21.859 1 96.19 410 PRO A O 1
ATOM 3227 N N . THR A 1 411 ? -6.891 -25.656 -20.25 1 98 411 THR A N 1
ATOM 3228 C CA . THR A 1 411 ? -7.996 -25.984 -21.156 1 98 411 THR A CA 1
ATOM 3229 C C . THR A 1 411 ? -8.312 -24.812 -22.062 1 98 411 THR A C 1
ATOM 3231 O O . THR A 1 411 ? -8.414 -24.984 -23.281 1 98 411 THR A O 1
ATOM 3234 N N . LEU A 1 412 ? -8.43 -23.625 -21.516 1 97.94 412 LEU A N 1
ATOM 3235 C CA . LEU A 1 412 ? -8.75 -22.469 -22.344 1 97.94 412 LEU A CA 1
ATOM 3236 C C . LEU A 1 412 ? -7.617 -22.156 -23.312 1 97.94 412 LEU A C 1
ATOM 3238 O O . LEU A 1 412 ? -7.855 -21.703 -24.438 1 97.94 412 LEU A O 1
ATOM 3242 N N . ALA A 1 413 ? -6.398 -22.359 -22.906 1 96.56 413 ALA A N 1
ATOM 3243 C CA . ALA A 1 413 ? -5.258 -22.172 -23.812 1 96.56 413 ALA A CA 1
ATOM 3244 C C . ALA A 1 413 ? -5.281 -23.188 -24.953 1 96.56 413 ALA A C 1
ATOM 3246 O O . ALA A 1 413 ? -4.953 -22.859 -26.094 1 96.56 413 ALA A O 1
ATOM 3247 N N . ARG A 1 414 ? -5.621 -24.406 -24.641 1 97.75 414 ARG A N 1
ATOM 3248 C CA . ARG A 1 414 ? -5.762 -25.438 -25.656 1 97.75 414 ARG A CA 1
ATOM 3249 C C . ARG A 1 414 ? -6.832 -25.062 -26.672 1 97.75 414 ARG A C 1
ATOM 3251 O O . ARG A 1 414 ? -6.613 -25.172 -27.891 1 97.75 414 ARG A O 1
ATOM 3258 N N . ILE A 1 415 ? -7.973 -24.609 -26.141 1 98.25 415 ILE A N 1
ATOM 3259 C CA . ILE A 1 415 ? -9.07 -24.203 -27.016 1 98.25 415 ILE A CA 1
ATOM 3260 C C . ILE A 1 415 ? -8.609 -23.094 -27.953 1 98.25 415 ILE A C 1
ATOM 3262 O O . ILE A 1 415 ? -8.867 -23.141 -29.156 1 98.25 415 ILE A O 1
ATOM 3266 N N . ARG A 1 416 ? -7.957 -22.156 -27.422 1 97.62 416 ARG A N 1
ATOM 3267 C CA . ARG A 1 416 ? -7.461 -21.031 -28.219 1 97.62 416 ARG A CA 1
ATOM 3268 C C . ARG A 1 416 ? -6.488 -21.516 -29.297 1 97.62 416 ARG A C 1
ATOM 3270 O O . ARG A 1 416 ? -6.582 -21.109 -30.453 1 97.62 416 ARG A O 1
ATOM 3277 N N . THR A 1 417 ? -5.523 -22.359 -28.906 1 97.5 417 THR A N 1
ATOM 3278 C CA . THR A 1 417 ? -4.516 -22.875 -29.828 1 97.5 417 THR A CA 1
ATOM 3279 C C . THR A 1 417 ? -5.168 -23.703 -30.938 1 97.5 417 THR A C 1
ATOM 3281 O O . THR A 1 417 ? -4.809 -23.578 -32.094 1 97.5 417 THR A O 1
ATOM 3284 N N . LEU A 1 418 ? -6.113 -24.5 -30.547 1 97.5 418 LEU A N 1
ATOM 3285 C CA . LEU A 1 418 ? -6.801 -25.359 -31.516 1 97.5 418 LEU A CA 1
ATOM 3286 C C . LEU A 1 418 ? -7.605 -24.531 -32.5 1 97.5 418 LEU A C 1
ATOM 3288 O O . LEU A 1 418 ? -7.738 -24.891 -33.688 1 97.5 418 LEU A O 1
ATOM 3292 N N . TYR A 1 419 ? -8.133 -23.422 -32 1 97.88 419 TYR A N 1
ATOM 3293 C CA . TYR A 1 419 ? -8.812 -22.484 -32.906 1 97.88 419 TYR A CA 1
ATOM 3294 C C . TYR A 1 419 ? -7.82 -21.828 -33.844 1 97.88 419 TYR A C 1
ATOM 3296 O O . TYR A 1 419 ? -8.07 -21.734 -35.062 1 97.88 419 TYR A O 1
ATOM 3304 N N . GLU A 1 420 ? -6.75 -21.359 -33.375 1 97.38 420 GLU A N 1
ATOM 3305 C CA . GLU A 1 420 ? -5.727 -20.719 -34.156 1 97.38 420 GLU A CA 1
ATOM 3306 C C . GLU A 1 420 ? -5.176 -21.656 -35.219 1 97.38 420 GLU A C 1
ATOM 3308 O O . GLU A 1 420 ? -4.805 -21.234 -36.312 1 97.38 420 GLU A O 1
ATOM 3313 N N . ASP A 1 421 ? -5.152 -22.938 -34.938 1 96.25 421 ASP A N 1
ATOM 3314 C CA . ASP A 1 421 ? -4.668 -23.969 -35.875 1 96.25 421 ASP A CA 1
ATOM 3315 C C . ASP A 1 421 ? -5.781 -24.438 -36.812 1 96.25 421 ASP A C 1
ATOM 3317 O O . ASP A 1 421 ? -5.613 -25.422 -37.531 1 96.25 421 ASP A O 1
ATOM 3321 N N . SER A 1 422 ? -6.961 -23.812 -36.688 1 96.44 422 SER A N 1
ATOM 3322 C CA . SER A 1 422 ? -8.117 -24.047 -37.562 1 96.44 422 SER A CA 1
ATOM 3323 C C . SER A 1 422 ? -8.688 -25.438 -37.344 1 96.44 422 SER A C 1
ATOM 3325 O O . SER A 1 422 ? -9.273 -26.031 -38.25 1 96.44 422 SER A O 1
ATOM 3327 N N . VAL A 1 423 ? -8.469 -26 -36.156 1 95.75 423 VAL A N 1
ATOM 3328 C CA . VAL A 1 423 ? -9.031 -27.297 -35.812 1 95.75 423 VAL A CA 1
ATOM 3329 C C . VAL A 1 423 ? -10.438 -27.109 -35.25 1 95.75 423 VAL A C 1
ATOM 3331 O O . VAL A 1 423 ? -11.328 -27.922 -35.5 1 95.75 423 VAL A O 1
ATOM 3334 N N . LEU A 1 424 ? -10.609 -26.062 -34.5 1 97 424 LEU A N 1
ATOM 3335 C CA . LEU A 1 424 ? -11.93 -25.688 -34 1 97 424 LEU A CA 1
ATOM 3336 C C . LEU A 1 424 ? -12.484 -24.5 -34.75 1 97 424 LEU A C 1
ATOM 3338 O O . LEU A 1 424 ? -11.742 -23.594 -35.125 1 97 424 LEU A O 1
ATOM 3342 N N . SER A 1 425 ? -13.805 -24.484 -35 1 96.88 425 SER A N 1
ATOM 3343 C CA . SER A 1 425 ? -14.469 -23.328 -35.562 1 96.88 425 SER A CA 1
ATOM 3344 C C . SER A 1 425 ? -14.602 -22.203 -34.562 1 96.88 425 SER A C 1
ATOM 3346 O O . SER A 1 425 ? -14.367 -22.406 -33.344 1 96.88 425 SER A O 1
ATOM 3348 N N . VAL A 1 426 ? -14.898 -21.047 -35.062 1 97.06 426 VAL A N 1
ATOM 3349 C CA . VAL A 1 426 ? -15.102 -19.891 -34.188 1 97.06 426 VAL A CA 1
ATOM 3350 C C . VAL A 1 426 ? -16.234 -20.188 -33.188 1 97.06 426 VAL A C 1
ATOM 3352 O O . VAL A 1 426 ? -16.156 -19.828 -32.031 1 97.06 426 VAL A O 1
ATOM 3355 N N . ARG A 1 427 ? -17.266 -20.781 -33.719 1 96.56 427 ARG A N 1
ATOM 3356 C CA . ARG A 1 427 ? -18.406 -21.125 -32.875 1 96.56 427 ARG A CA 1
ATOM 3357 C C . ARG A 1 427 ? -18.016 -22.109 -31.781 1 96.56 427 ARG A C 1
ATOM 3359 O O . ARG A 1 427 ? -18.406 -21.953 -30.625 1 96.56 427 ARG A O 1
ATOM 3366 N N . GLU A 1 428 ? -17.281 -23.125 -32.125 1 97.12 428 GLU A N 1
ATOM 3367 C CA . GLU A 1 428 ? -16.844 -24.109 -31.156 1 97.12 428 GLU A CA 1
ATOM 3368 C C . GLU A 1 428 ? -15.953 -23.469 -30.094 1 97.12 428 GLU A C 1
ATOM 3370 O O . GLU A 1 428 ? -16.109 -23.75 -28.891 1 97.12 428 GLU A O 1
ATOM 3375 N N . ARG A 1 429 ? -15 -22.641 -30.547 1 98 429 ARG A N 1
ATOM 3376 C CA . ARG A 1 429 ? -14.133 -21.938 -29.609 1 98 429 ARG A CA 1
ATOM 3377 C C . ARG A 1 429 ? -14.953 -21.172 -28.594 1 98 429 ARG A C 1
ATOM 3379 O O . ARG A 1 429 ? -14.719 -21.297 -27.375 1 98 429 ARG A O 1
ATOM 3386 N N . ASP A 1 430 ? -15.898 -20.406 -29.062 1 97.81 430 ASP A N 1
ATOM 3387 C CA . ASP A 1 430 ? -16.688 -19.547 -28.188 1 97.81 430 ASP A CA 1
ATOM 3388 C C . ASP A 1 430 ? -17.578 -20.359 -27.25 1 97.81 430 ASP A C 1
ATOM 3390 O O . ASP A 1 430 ? -17.656 -20.078 -26.047 1 97.81 430 ASP A O 1
ATOM 3394 N N . ASP A 1 431 ? -18.203 -21.375 -27.781 1 97.75 431 ASP A N 1
ATOM 3395 C CA . ASP A 1 431 ? -19.109 -22.203 -27 1 97.75 431 ASP A CA 1
ATOM 3396 C C . ASP A 1 431 ? -18.344 -22.969 -25.906 1 97.75 431 ASP A C 1
ATOM 3398 O O . ASP A 1 431 ? -18.797 -23.047 -24.766 1 97.75 431 ASP A O 1
ATOM 3402 N N . LEU A 1 432 ? -17.234 -23.516 -26.266 1 98.25 432 LEU A N 1
ATOM 3403 C CA . LEU A 1 432 ? -16.469 -24.344 -25.344 1 98.25 432 LEU A CA 1
ATOM 3404 C C . LEU A 1 432 ? -15.82 -23.469 -24.266 1 98.25 432 LEU A C 1
ATOM 3406 O O . LEU A 1 432 ? -15.758 -23.859 -23.094 1 98.25 432 LEU A O 1
ATOM 3410 N N . SER A 1 433 ? -15.297 -22.297 -24.688 1 98.5 433 SER A N 1
ATOM 3411 C CA . SER A 1 433 ? -14.727 -21.375 -23.703 1 98.5 433 SER A CA 1
ATOM 3412 C C . SER A 1 433 ? -15.773 -20.906 -22.703 1 98.5 433 SER A C 1
ATOM 3414 O O . SER A 1 433 ? -15.508 -20.828 -21.5 1 98.5 433 SER A O 1
ATOM 3416 N N . ARG A 1 434 ? -16.938 -20.594 -23.203 1 97.88 434 ARG A N 1
ATOM 3417 C CA . ARG A 1 434 ? -18.047 -20.188 -22.344 1 97.88 434 ARG A CA 1
ATOM 3418 C C . ARG A 1 434 ? -18.453 -21.328 -21.406 1 97.88 434 ARG A C 1
ATOM 3420 O O . ARG A 1 434 ? -18.75 -21.094 -20.234 1 97.88 434 ARG A O 1
ATOM 3427 N N . ALA A 1 435 ? -18.531 -22.516 -21.953 1 97.56 435 ALA A N 1
ATOM 3428 C CA . ALA A 1 435 ? -18.891 -23.672 -21.141 1 97.56 435 ALA A CA 1
ATOM 3429 C C . ALA A 1 435 ? -17.922 -23.844 -19.969 1 97.56 435 ALA A C 1
ATOM 3431 O O . ALA A 1 435 ? -18.359 -24.047 -18.828 1 97.56 435 ALA A O 1
ATOM 3432 N N . PHE A 1 436 ? -16.656 -23.766 -20.234 1 98.06 436 PHE A N 1
ATOM 3433 C CA . PHE A 1 436 ? -15.641 -23.875 -19.188 1 98.06 436 PHE A CA 1
ATOM 3434 C C . PHE A 1 436 ? -15.836 -22.781 -18.125 1 98.06 436 PHE A C 1
ATOM 3436 O O . PHE A 1 436 ? -15.773 -23.062 -16.922 1 98.06 436 PHE A O 1
ATOM 3443 N N . THR A 1 437 ? -16.062 -21.594 -18.641 1 98.06 437 THR A N 1
ATOM 3444 C CA . THR A 1 437 ? -16.219 -20.438 -17.75 1 98.06 437 THR A CA 1
ATOM 3445 C C . THR A 1 437 ? -17.453 -20.609 -16.859 1 98.06 437 THR A C 1
ATOM 3447 O O . THR A 1 437 ? -17.375 -20.359 -15.648 1 98.06 437 THR A O 1
ATOM 3450 N N . VAL A 1 438 ? -18.531 -21.047 -17.391 1 97.44 438 VAL A N 1
ATOM 3451 C CA . VAL A 1 438 ? -19.781 -21.203 -16.656 1 97.44 438 VAL A CA 1
ATOM 3452 C C . VAL A 1 438 ? -19.625 -22.281 -15.602 1 97.44 438 VAL A C 1
ATOM 3454 O O . VAL A 1 438 ? -20.031 -22.094 -14.453 1 97.44 438 VAL A O 1
ATOM 3457 N N . ILE A 1 439 ? -19.047 -23.375 -15.977 1 97.25 439 ILE A N 1
ATOM 3458 C CA . ILE A 1 439 ? -18.875 -24.484 -15.047 1 97.25 439 ILE A CA 1
ATOM 3459 C C . ILE A 1 439 ? -17.938 -24.078 -13.922 1 97.25 439 ILE A C 1
ATOM 3461 O O . ILE A 1 439 ? -18.203 -24.344 -12.742 1 97.25 439 ILE A O 1
ATOM 3465 N N . THR A 1 440 ? -16.844 -23.469 -14.273 1 97.88 440 THR A N 1
ATOM 3466 C CA . THR A 1 440 ? -15.859 -23.031 -13.289 1 97.88 440 THR A CA 1
ATOM 3467 C C . THR A 1 440 ? -16.469 -22.031 -12.32 1 97.88 440 THR A C 1
ATOM 3469 O O . THR A 1 440 ? -16.25 -22.109 -11.109 1 97.88 440 THR A O 1
ATOM 3472 N N . ASP A 1 441 ? -17.219 -21.078 -12.875 1 97.5 441 ASP A N 1
ATOM 3473 C CA . ASP A 1 441 ? -17.891 -20.078 -12.062 1 97.5 441 ASP A CA 1
ATOM 3474 C C . ASP A 1 441 ? -18.859 -20.734 -11.086 1 97.5 441 ASP A C 1
ATOM 3476 O O . ASP A 1 441 ? -18.859 -20.422 -9.891 1 97.5 441 ASP A O 1
ATOM 3480 N N . THR A 1 442 ? -19.656 -21.625 -11.586 1 96.94 442 THR A N 1
ATOM 3481 C CA . THR A 1 442 ? -20.672 -22.297 -10.797 1 96.94 442 THR A CA 1
ATOM 3482 C C . THR A 1 442 ? -20.031 -23.109 -9.672 1 96.94 442 THR A C 1
ATOM 3484 O O . THR A 1 442 ? -20.469 -23.031 -8.516 1 96.94 442 THR A O 1
ATOM 3487 N N . LEU A 1 443 ? -19 -23.797 -10.008 1 96.94 443 LEU A N 1
ATOM 3488 C CA . LEU A 1 443 ? -18.359 -24.688 -9.047 1 96.94 443 LEU A CA 1
ATOM 3489 C C . LEU A 1 443 ? -17.641 -23.875 -7.965 1 96.94 443 LEU A C 1
ATOM 3491 O O . LEU A 1 443 ? -17.781 -24.172 -6.773 1 96.94 443 LEU A O 1
ATOM 3495 N N . LEU A 1 444 ? -16.875 -22.891 -8.336 1 97.44 444 LEU A N 1
ATOM 3496 C CA . LEU A 1 444 ? -16.109 -22.125 -7.355 1 97.44 444 LEU A CA 1
ATOM 3497 C C . LEU A 1 444 ? -17.031 -21.375 -6.402 1 97.44 444 LEU A C 1
ATOM 3499 O O . LEU A 1 444 ? -16.781 -21.328 -5.195 1 97.44 444 LEU A O 1
ATOM 3503 N N . ARG A 1 445 ? -18.078 -20.781 -6.898 1 96.31 445 ARG A N 1
ATOM 3504 C CA . ARG A 1 445 ? -19.031 -20.078 -6.043 1 96.31 445 ARG A CA 1
ATOM 3505 C C . ARG A 1 445 ? -19.703 -21.031 -5.062 1 96.31 445 ARG A C 1
ATOM 3507 O O . ARG A 1 445 ? -19.875 -20.703 -3.889 1 96.31 445 ARG A O 1
ATOM 3514 N N . GLN A 1 446 ? -20.094 -22.203 -5.59 1 96.12 446 GLN A N 1
ATOM 3515 C CA . GLN A 1 446 ? -20.703 -23.219 -4.719 1 96.12 446 GLN A CA 1
ATOM 3516 C C . GLN A 1 446 ? -19.734 -23.641 -3.625 1 96.12 446 GLN A C 1
ATOM 3518 O O . GLN A 1 446 ? -20.125 -23.797 -2.465 1 96.12 446 GLN A O 1
ATOM 3523 N N . GLN A 1 447 ? -18.516 -23.844 -3.98 1 96.69 447 GLN A N 1
ATOM 3524 C CA . GLN A 1 447 ? -17.516 -24.312 -3.02 1 96.69 447 GLN A CA 1
ATOM 3525 C C . GLN A 1 447 ? -17.25 -23.25 -1.949 1 96.69 447 GLN A C 1
ATOM 3527 O O . GLN A 1 447 ? -17.078 -23.578 -0.773 1 96.69 447 GLN A O 1
ATOM 3532 N N . ILE A 1 448 ? -17.172 -22 -2.338 1 96.25 448 ILE A N 1
ATOM 3533 C CA . ILE A 1 448 ? -17.016 -20.906 -1.387 1 96.25 448 ILE A CA 1
ATOM 3534 C C . ILE A 1 448 ? -18.188 -20.891 -0.417 1 96.25 448 ILE A C 1
ATOM 3536 O O . ILE A 1 448 ? -18 -20.797 0.797 1 96.25 448 ILE A O 1
ATOM 3540 N N . HIS A 1 449 ? -19.391 -20.984 -0.987 1 95.44 449 HIS A N 1
ATOM 3541 C CA . HIS A 1 449 ? -20.625 -21.016 -0.189 1 95.44 449 HIS A CA 1
ATOM 3542 C C . HIS A 1 449 ? -20.594 -22.172 0.812 1 95.44 449 HIS A C 1
ATOM 3544 O O . HIS A 1 449 ? -20.891 -21.969 1.995 1 95.44 449 HIS A O 1
ATOM 3550 N N . ASP A 1 450 ? -20.25 -23.344 0.332 1 95.12 450 ASP A N 1
ATOM 3551 C CA . ASP A 1 450 ? -20.203 -24.531 1.185 1 95.12 450 ASP A CA 1
ATOM 3552 C C . ASP A 1 450 ? -19.172 -24.359 2.301 1 95.12 450 ASP A C 1
ATOM 3554 O O . ASP A 1 450 ? -19.438 -24.688 3.457 1 95.12 450 ASP A O 1
ATOM 3558 N N . TYR A 1 451 ? -18.047 -23.891 1.918 1 94.38 451 TYR A N 1
ATOM 3559 C CA . TYR A 1 451 ? -17 -23.656 2.902 1 94.38 451 TYR A CA 1
ATOM 3560 C C . TYR A 1 451 ? -17.469 -22.719 3.998 1 94.38 451 TYR A C 1
ATOM 3562 O O . TYR A 1 451 ? -17.266 -22.969 5.184 1 94.38 451 TYR A O 1
ATOM 3570 N N . ASN A 1 452 ? -18.062 -21.641 3.623 1 93.62 452 ASN A N 1
ATOM 3571 C CA . ASN A 1 452 ? -18.516 -20.609 4.559 1 93.62 452 ASN A CA 1
ATOM 3572 C C . ASN A 1 452 ? -19.594 -21.141 5.5 1 93.62 452 ASN A C 1
ATOM 3574 O O . ASN A 1 452 ? -19.719 -20.672 6.633 1 93.62 452 ASN A O 1
ATOM 3578 N N . LEU A 1 453 ? -20.328 -22.172 5.105 1 94.56 453 LEU A N 1
ATOM 3579 C CA . LEU A 1 453 ? -21.391 -22.766 5.91 1 94.56 453 LEU A CA 1
ATOM 3580 C C . LEU A 1 453 ? -20.859 -23.938 6.727 1 94.56 453 LEU A C 1
ATOM 3582 O O . LEU A 1 453 ? -21.609 -24.562 7.48 1 94.56 453 LEU A O 1
ATOM 3586 N N . GLY A 1 454 ? -19.594 -24.297 6.508 1 92.69 454 GLY A N 1
ATOM 3587 C CA . GLY A 1 454 ? -19 -25.406 7.219 1 92.69 454 GLY A CA 1
ATOM 3588 C C . GLY A 1 454 ? -19.406 -26.766 6.656 1 92.69 454 GLY A C 1
ATOM 3589 O O . GLY A 1 454 ? -19.375 -27.766 7.363 1 92.69 454 GLY A O 1
ATOM 3590 N N . GLN A 1 455 ? -19.891 -26.781 5.48 1 92.06 455 GLN A N 1
ATOM 3591 C CA . GLN A 1 455 ? -20.281 -28.016 4.797 1 92.06 455 GLN A CA 1
ATOM 3592 C C . GLN A 1 455 ? -19.109 -28.594 4 1 92.06 455 GLN A C 1
ATOM 3594 O O . GLN A 1 455 ? -18.156 -27.875 3.688 1 92.06 455 GLN A O 1
ATOM 3599 N N . PRO A 1 456 ? -19.188 -29.875 3.748 1 91.12 456 PRO A N 1
ATOM 3600 C CA . PRO A 1 456 ? -18.156 -30.438 2.887 1 91.12 456 PRO A CA 1
ATOM 3601 C C . PRO A 1 456 ? -18.094 -29.766 1.514 1 91.12 456 PRO A C 1
ATOM 3603 O O . PRO A 1 456 ? -19.141 -29.516 0.899 1 91.12 456 PRO A O 1
ATOM 3606 N N . VAL A 1 457 ? -16.938 -29.484 1.115 1 93.56 457 VAL A N 1
ATOM 3607 C CA . VAL A 1 457 ? -16.719 -28.875 -0.194 1 93.56 457 VAL A CA 1
ATOM 3608 C C . VAL A 1 457 ? -16.578 -29.969 -1.252 1 93.56 457 VAL A C 1
ATOM 3610 O O . VAL A 1 457 ? -15.688 -30.812 -1.169 1 93.56 457 VAL A O 1
ATOM 3613 N N . THR A 1 458 ? -17.453 -29.969 -2.193 1 93.75 458 THR A N 1
ATOM 3614 C CA . THR A 1 458 ? -17.516 -31 -3.215 1 93.75 458 THR A CA 1
ATOM 3615 C C . THR A 1 458 ? -17.734 -30.391 -4.598 1 93.75 458 THR A C 1
ATOM 3617 O O . THR A 1 458 ? -17.438 -29.219 -4.809 1 93.75 458 THR A O 1
ATOM 3620 N N . TYR A 1 459 ? -18.125 -31.219 -5.52 1 94.56 459 TYR A N 1
ATOM 3621 C CA . TYR A 1 459 ? -18.391 -30.766 -6.879 1 94.56 459 TYR A CA 1
ATOM 3622 C C . TYR A 1 459 ? -19.875 -30.828 -7.191 1 94.56 459 TYR A C 1
ATOM 3624 O O . TYR A 1 459 ? -20.281 -30.75 -8.359 1 94.56 459 TYR A O 1
ATOM 3632 N N . PHE A 1 460 ? -20.625 -31.016 -6.117 1 94.62 460 PHE A N 1
ATOM 3633 C CA . PHE A 1 460 ? -22.078 -31.094 -6.281 1 94.62 460 PHE A CA 1
ATOM 3634 C C . PHE A 1 460 ? -22.688 -29.703 -6.223 1 94.62 460 PHE A C 1
ATOM 3636 O O . PHE A 1 460 ? -22.266 -28.859 -5.43 1 94.62 460 PHE A O 1
ATOM 3643 N N . VAL A 1 461 ? -23.672 -29.484 -7.07 1 94.88 461 VAL A N 1
ATOM 3644 C CA . VAL A 1 461 ? -24.438 -28.25 -7.082 1 94.88 461 VAL A CA 1
ATOM 3645 C C . VAL A 1 461 ? -25.938 -28.562 -7.113 1 94.88 461 VAL A C 1
ATOM 3647 O O . VAL A 1 461 ? -26.344 -29.578 -7.672 1 94.88 461 VAL A O 1
ATOM 3650 N N . ASP A 1 462 ? -26.719 -27.703 -6.543 1 92.94 462 ASP A N 1
ATOM 3651 C CA . ASP A 1 462 ? -28.156 -27.859 -6.523 1 92.94 462 ASP A CA 1
ATOM 3652 C C . ASP A 1 462 ? -28.812 -27.062 -7.645 1 92.94 462 ASP A C 1
ATOM 3654 O O . ASP A 1 462 ? -28.906 -25.828 -7.559 1 92.94 462 ASP A O 1
ATOM 3658 N N . PRO A 1 463 ? -29.359 -27.75 -8.648 1 90.88 463 PRO A N 1
ATOM 3659 C CA . PRO A 1 463 ? -29.969 -27.047 -9.773 1 90.88 463 PRO A CA 1
ATOM 3660 C C . PRO A 1 463 ? -31.156 -26.172 -9.352 1 90.88 463 PRO A C 1
ATOM 3662 O O . PRO A 1 463 ? -31.469 -25.188 -10.016 1 90.88 463 PRO A O 1
ATOM 3665 N N . GLU A 1 464 ? -31.797 -26.484 -8.289 1 90.56 464 GLU A N 1
ATOM 3666 C CA . GLU A 1 464 ? -32.969 -25.75 -7.832 1 90.56 464 GLU A CA 1
ATOM 3667 C C . GLU A 1 464 ? -32.594 -24.391 -7.25 1 90.56 464 GLU A C 1
ATOM 3669 O O . GLU A 1 464 ? -33.406 -23.5 -7.141 1 90.56 464 GLU A O 1
ATOM 3674 N N . ALA A 1 465 ? -31.406 -24.328 -6.871 1 91.88 465 ALA A N 1
ATOM 3675 C CA . ALA A 1 465 ? -30.922 -23.094 -6.27 1 91.88 465 ALA A CA 1
ATOM 3676 C C . ALA A 1 465 ? -30.562 -22.062 -7.344 1 91.88 465 ALA A C 1
ATOM 3678 O O . ALA A 1 465 ? -30.375 -20.891 -7.047 1 91.88 465 ALA A O 1
ATOM 3679 N N . PHE A 1 466 ? -30.562 -22.453 -8.609 1 92.44 466 PHE A N 1
ATOM 3680 C CA . PHE A 1 466 ? -30.125 -21.578 -9.695 1 92.44 466 PHE A CA 1
ATOM 3681 C C . PHE A 1 466 ? -31.25 -20.625 -10.086 1 92.44 466 PHE A C 1
ATOM 3683 O O . PHE A 1 466 ? -32.438 -20.984 -10.086 1 92.44 466 PHE A O 1
ATOM 3690 N N . SER A 1 467 ? -30.844 -19.422 -10.422 1 93.69 467 SER A N 1
ATOM 3691 C CA . SER A 1 467 ? -31.766 -18.547 -11.125 1 93.69 467 SER A CA 1
ATOM 3692 C C . SER A 1 467 ? -32.094 -19.078 -12.523 1 93.69 467 SER A C 1
ATOM 3694 O O . SER A 1 467 ? -31.406 -20 -13.008 1 93.69 467 SER A O 1
ATOM 3696 N N . LYS A 1 468 ? -33.062 -18.484 -13.164 1 92.88 468 LYS A N 1
ATOM 3697 C CA . LYS A 1 468 ? -33.438 -18.875 -14.523 1 92.88 468 LYS A CA 1
ATOM 3698 C C . LYS A 1 468 ? -32.281 -18.688 -15.484 1 92.88 468 LYS A C 1
ATOM 3700 O O . LYS A 1 468 ? -32.031 -19.531 -16.344 1 92.88 468 LYS A O 1
ATOM 3705 N N . ARG A 1 469 ? -31.609 -17.641 -15.25 1 93.31 469 ARG A N 1
ATOM 3706 C CA . ARG A 1 469 ? -30.5 -17.328 -16.141 1 93.31 469 ARG A CA 1
ATOM 3707 C C . ARG A 1 469 ? -29.344 -18.312 -15.93 1 93.31 469 ARG A C 1
ATOM 3709 O O . ARG A 1 469 ? -28.766 -18.797 -16.906 1 93.31 469 ARG A O 1
ATOM 3716 N N . GLN A 1 470 ? -29.062 -18.625 -14.727 1 93.31 470 GLN A N 1
ATOM 3717 C CA . GLN A 1 470 ? -2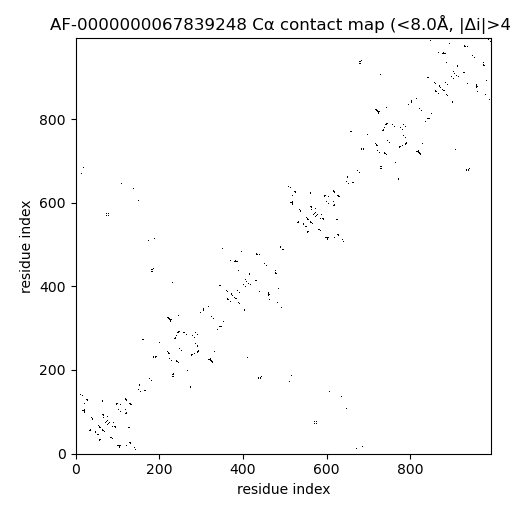7.984 -19.547 -14.406 1 93.31 470 GLN A CA 1
ATOM 3718 C C . GLN A 1 470 ? -28.281 -20.938 -14.977 1 93.31 470 GLN A C 1
ATOM 3720 O O . GLN A 1 470 ? -27.375 -21.609 -15.5 1 93.31 470 GLN A O 1
ATOM 3725 N N . ARG A 1 471 ? -29.484 -21.344 -14.844 1 92.5 471 ARG A N 1
ATOM 3726 C CA . ARG A 1 471 ? -29.906 -22.641 -15.359 1 92.5 471 ARG A CA 1
ATOM 3727 C C . ARG A 1 471 ? -29.75 -22.703 -16.875 1 92.5 471 ARG A C 1
ATOM 3729 O O . ARG A 1 471 ? -29.25 -23.688 -17.422 1 92.5 471 ARG A O 1
ATOM 3736 N N . ALA A 1 472 ? -30.172 -21.656 -17.5 1 93.31 472 ALA A N 1
ATOM 3737 C CA . ALA A 1 472 ? -30.062 -21.594 -18.953 1 93.31 472 ALA A CA 1
ATOM 3738 C C . ALA A 1 472 ? -28.609 -21.641 -19.406 1 93.31 472 ALA A C 1
ATOM 3740 O O . ALA A 1 472 ? -28.281 -22.328 -20.375 1 93.31 472 ALA A O 1
ATOM 3741 N N . ASP A 1 473 ? -27.781 -20.906 -18.75 1 94.56 473 ASP A N 1
ATOM 3742 C CA . ASP A 1 473 ? -26.359 -20.875 -19.078 1 94.56 473 ASP A CA 1
ATOM 3743 C C . ASP A 1 473 ? -25.734 -22.25 -18.922 1 94.56 473 ASP A C 1
ATOM 3745 O O . ASP A 1 473 ? -24.922 -22.672 -19.75 1 94.56 473 ASP A O 1
ATOM 3749 N N . LEU A 1 474 ? -26.078 -22.938 -17.844 1 94.44 474 LEU A N 1
ATOM 3750 C CA . LEU A 1 474 ? -25.5 -24.25 -17.578 1 94.44 474 LEU A CA 1
ATOM 3751 C C . LEU A 1 474 ? -25.984 -25.266 -18.609 1 94.44 474 LEU A C 1
ATOM 3753 O O . LEU A 1 474 ? -25.219 -26.141 -19.031 1 94.44 474 LEU A O 1
ATOM 3757 N N . ILE A 1 475 ? -27.234 -25.141 -19 1 93.44 475 ILE A N 1
ATOM 3758 C CA . ILE A 1 475 ? -27.781 -26.031 -20.016 1 93.44 475 ILE A CA 1
ATOM 3759 C C . ILE A 1 475 ? -27.031 -25.828 -21.328 1 93.44 475 ILE A C 1
ATOM 3761 O O . ILE A 1 475 ? -26.625 -26.797 -21.969 1 93.44 475 ILE A O 1
ATOM 3765 N N . GLU A 1 476 ? -26.859 -24.625 -21.656 1 94.19 476 GLU A N 1
ATOM 3766 C CA . GLU A 1 476 ? -26.125 -24.312 -22.891 1 94.19 476 GLU A CA 1
ATOM 3767 C C . GLU A 1 476 ? -24.703 -24.828 -22.828 1 94.19 476 GLU A C 1
ATOM 3769 O O . GLU A 1 476 ? -24.156 -25.312 -23.812 1 94.19 476 GLU A O 1
ATOM 3774 N N . ALA A 1 477 ? -24.109 -24.719 -21.688 1 95.38 477 ALA A N 1
ATOM 3775 C CA . ALA A 1 477 ? -22.75 -25.219 -21.484 1 95.38 477 ALA A CA 1
ATOM 3776 C C . ALA A 1 477 ? -22.688 -26.734 -21.672 1 95.38 477 ALA A C 1
ATOM 3778 O O . ALA A 1 477 ? -21.797 -27.25 -22.375 1 95.38 477 ALA A O 1
ATOM 3779 N N . LEU A 1 478 ? -23.578 -27.438 -21.078 1 93.69 478 LEU A N 1
ATOM 3780 C CA . LEU A 1 478 ? -23.594 -28.891 -21.156 1 93.69 478 LEU A CA 1
ATOM 3781 C C . LEU A 1 478 ? -23.891 -29.375 -22.578 1 93.69 478 LEU A C 1
ATOM 3783 O O . LEU A 1 478 ? -23.391 -30.406 -23.016 1 93.69 478 LEU A O 1
ATOM 3787 N N . LYS A 1 479 ? -24.688 -28.562 -23.297 1 93.5 479 LYS A N 1
ATOM 3788 C CA . LYS A 1 479 ? -24.938 -28.875 -24.703 1 93.5 479 LYS A CA 1
ATOM 3789 C C . LYS A 1 479 ? -23.672 -28.766 -25.547 1 93.5 479 LYS A C 1
ATOM 3791 O O . LYS A 1 479 ? -23.422 -29.594 -26.406 1 93.5 479 LYS A O 1
ATOM 3796 N N . ALA A 1 480 ? -23.031 -27.719 -25.297 1 94.94 480 ALA A N 1
ATOM 3797 C CA . ALA A 1 480 ? -21.766 -27.516 -26.016 1 94.94 480 ALA A CA 1
ATOM 3798 C C . ALA A 1 480 ? -20.797 -28.656 -25.734 1 94.94 480 ALA A C 1
ATOM 3800 O O . ALA A 1 480 ? -20.094 -29.109 -26.641 1 94.94 480 ALA A O 1
ATOM 3801 N N . ILE A 1 481 ? -20.719 -29.141 -24.516 1 94.25 481 ILE A N 1
ATOM 3802 C CA . ILE A 1 481 ? -19.844 -30.219 -24.109 1 94.25 481 ILE A CA 1
ATOM 3803 C C . ILE A 1 481 ? -20.281 -31.516 -24.781 1 94.25 481 ILE A C 1
ATOM 3805 O O . ILE A 1 481 ? -19.453 -32.281 -25.281 1 94.25 481 ILE A O 1
ATOM 3809 N N . ASP A 1 482 ? -21.531 -31.703 -24.797 1 90.88 482 ASP A N 1
ATOM 3810 C CA . ASP A 1 482 ? -22.062 -32.906 -25.453 1 90.88 482 ASP A CA 1
ATOM 3811 C C . ASP A 1 482 ? -21.719 -32.906 -26.938 1 90.88 482 ASP A C 1
ATOM 3813 O O . ASP A 1 482 ? -21.391 -33.938 -27.5 1 90.88 482 ASP A O 1
ATOM 3817 N N . ALA A 1 483 ? -21.844 -31.75 -27.516 1 92.31 483 ALA A N 1
ATOM 3818 C CA . ALA A 1 483 ? -21.562 -31.625 -28.953 1 92.31 483 ALA A CA 1
ATOM 3819 C C . ALA A 1 483 ? -20.109 -31.984 -29.25 1 92.31 483 ALA A C 1
ATOM 3821 O O . ALA A 1 483 ? -19.812 -32.688 -30.219 1 92.31 483 ALA A O 1
ATOM 3822 N N . ILE A 1 484 ? -19.219 -31.469 -28.469 1 93.12 484 ILE A N 1
ATOM 3823 C CA . ILE A 1 484 ? -17.812 -31.719 -28.734 1 93.12 484 ILE A CA 1
ATOM 3824 C C . ILE A 1 484 ? -17.484 -33.188 -28.438 1 93.12 484 ILE A C 1
ATOM 3826 O O . ILE A 1 484 ? -16.641 -33.781 -29.109 1 93.12 484 ILE A O 1
ATOM 3830 N N . ARG A 1 485 ? -18.047 -33.688 -27.453 1 88.94 485 ARG A N 1
ATOM 3831 C CA . ARG A 1 485 ? -17.875 -35.125 -27.141 1 88.94 485 ARG A CA 1
ATOM 3832 C C . ARG A 1 485 ? -18.281 -36 -28.328 1 88.94 485 ARG A C 1
ATOM 3834 O O . ARG A 1 485 ? -17.578 -36.938 -28.672 1 88.94 485 ARG A O 1
ATOM 3841 N N . LYS A 1 486 ? -19.375 -35.688 -28.891 1 86.56 486 LYS A N 1
ATOM 3842 C CA . LYS A 1 486 ? -19.875 -36.406 -30.047 1 86.56 486 LYS A CA 1
ATOM 3843 C C . LYS A 1 486 ? -18.922 -36.281 -31.234 1 86.56 486 LYS A C 1
ATOM 3845 O O . LYS A 1 486 ? -18.672 -37.25 -31.953 1 86.56 486 LYS A O 1
ATOM 3850 N N . ARG A 1 487 ? -18.516 -35.125 -31.344 1 89 487 ARG A N 1
ATOM 3851 C CA . ARG A 1 487 ? -17.578 -34.906 -32.438 1 89 487 ARG A CA 1
ATOM 3852 C C . ARG A 1 487 ? -16.312 -35.75 -32.219 1 89 487 ARG A C 1
ATOM 3854 O O . ARG A 1 487 ? -15.844 -36.375 -33.188 1 89 487 ARG A O 1
ATOM 3861 N N . VAL A 1 488 ? -15.789 -35.75 -31.062 1 87.12 488 VAL A N 1
ATOM 3862 C CA . VAL A 1 488 ? -14.57 -36.5 -30.75 1 87.12 488 VAL A CA 1
ATOM 3863 C C . VAL A 1 488 ? -14.836 -38 -30.906 1 87.12 488 VAL A C 1
ATOM 3865 O O . VAL A 1 488 ? -13.977 -38.719 -31.391 1 87.12 488 VAL A O 1
ATOM 3868 N N . HIS A 1 489 ? -15.977 -38.344 -30.469 1 81.25 489 HIS A N 1
ATOM 3869 C CA . HIS A 1 489 ? -16.359 -39.75 -30.641 1 81.25 489 HIS A CA 1
ATOM 3870 C C . HIS A 1 489 ? -16.344 -40.156 -32.125 1 81.25 489 HIS A C 1
ATOM 3872 O O . HIS A 1 489 ? -15.805 -41.219 -32.469 1 81.25 489 HIS A O 1
ATOM 3878 N N . MET A 1 490 ? -16.875 -39.344 -32.938 1 80.69 490 MET A N 1
ATOM 3879 C CA . MET A 1 490 ? -16.922 -39.625 -34.375 1 80.69 490 MET A CA 1
ATOM 3880 C C . MET A 1 490 ? -15.516 -39.625 -34.969 1 80.69 490 MET A C 1
ATOM 3882 O O . MET A 1 490 ? -15.195 -40.5 -35.781 1 80.69 490 MET A O 1
ATOM 3886 N N . GLU A 1 491 ? -14.797 -38.75 -34.562 1 82.69 491 GLU A N 1
ATOM 3887 C CA . GLU A 1 491 ? -13.461 -38.594 -35.156 1 82.69 491 GLU A CA 1
ATOM 3888 C C . GLU A 1 491 ? -12.539 -39.719 -34.75 1 82.69 491 GLU A C 1
ATOM 3890 O O . GLU A 1 491 ? -11.648 -40.125 -35.5 1 82.69 491 GLU A O 1
ATOM 3895 N N . PHE A 1 492 ? -12.75 -40.25 -33.562 1 78.38 492 PHE A N 1
ATOM 3896 C CA . PHE A 1 492 ? -11.781 -41.219 -33.031 1 78.38 492 PHE A CA 1
ATOM 3897 C C . PHE A 1 492 ? -12.305 -42.625 -33.188 1 78.38 492 PHE A C 1
ATOM 3899 O O . PHE A 1 492 ? -11.531 -43.594 -33.125 1 78.38 492 PHE A O 1
ATOM 3906 N N . THR A 1 493 ? -13.508 -42.844 -33.219 1 72.12 493 THR A N 1
ATOM 3907 C CA . THR A 1 493 ? -14.031 -44.188 -33.344 1 72.12 493 THR A CA 1
ATOM 3908 C C . THR A 1 493 ? -14.547 -44.438 -34.75 1 72.12 493 THR A C 1
ATOM 3910 O O . THR A 1 493 ? -14.719 -45.594 -35.188 1 72.12 493 THR A O 1
ATOM 3913 N N . GLY A 1 494 ? -14.695 -43.5 -35.656 1 62.84 494 GLY A N 1
ATOM 3914 C CA . GLY A 1 494 ? -15.32 -43.625 -36.969 1 62.84 494 GLY A CA 1
ATOM 3915 C C . GLY A 1 494 ? -16.812 -43.906 -36.906 1 62.84 494 GLY A C 1
ATOM 3916 O O . GLY A 1 494 ? -17.469 -44.125 -37.906 1 62.84 494 GLY A O 1
ATOM 3917 N N . GLN A 1 495 ? -17.328 -44.156 -35.656 1 56.03 495 GLN A N 1
ATOM 3918 C CA . GLN A 1 495 ? -18.719 -44.531 -35.469 1 56.03 495 GLN A CA 1
ATOM 3919 C C . GLN A 1 495 ? -19.578 -43.312 -35.125 1 56.03 495 GLN A C 1
ATOM 3921 O O . GLN A 1 495 ? -19.109 -42.406 -34.438 1 56.03 495 GLN A O 1
ATOM 3926 N N . VAL A 1 496 ? -20.703 -43.062 -36.031 1 47.22 496 VAL A N 1
ATOM 3927 C CA . VAL A 1 496 ? -21.656 -42 -35.781 1 47.22 496 VAL A CA 1
ATOM 3928 C C . VAL A 1 496 ? -22.5 -42.375 -34.562 1 47.22 496 VAL A C 1
ATOM 3930 O O . VAL A 1 496 ? -22.875 -43.531 -34.375 1 47.22 496 VAL A O 1
ATOM 3933 N N . PHE A 1 497 ? -22.672 -41.469 -33.469 1 45.28 497 PHE A N 1
ATOM 3934 C CA . PHE A 1 497 ? -23.562 -41.688 -32.312 1 45.28 497 PHE A CA 1
ATOM 3935 C C . PHE A 1 497 ? -24.969 -42 -32.781 1 45.28 497 PHE A C 1
ATOM 3937 O O . PHE A 1 497 ? -25.469 -41.375 -33.719 1 45.28 497 PHE A O 1
ATOM 3944 N N . MET B 1 1 ? 11.609 8.703 -14.281 1 22.78 1 MET B N 1
ATOM 3945 C CA . MET B 1 1 ? 10.602 8.391 -15.297 1 22.78 1 MET B CA 1
ATOM 3946 C C . MET B 1 1 ? 9.398 7.684 -14.672 1 22.78 1 MET B C 1
ATOM 3948 O O . MET B 1 1 ? 9.539 6.59 -14.125 1 22.78 1 MET B O 1
ATOM 3952 N N . SER B 1 2 ? 8.383 8.414 -14.305 1 28.08 2 SER B N 1
ATOM 3953 C CA . SER B 1 2 ? 7.098 8.047 -13.711 1 28.08 2 SER B CA 1
ATOM 3954 C C . SER B 1 2 ? 6.367 7.023 -14.578 1 28.08 2 SER B C 1
ATOM 3956 O O . SER B 1 2 ? 6.383 7.117 -15.805 1 28.08 2 SER B O 1
ATOM 3958 N N . VAL B 1 3 ? 6.23 5.855 -14.133 1 33.84 3 VAL B N 1
ATOM 3959 C CA . VAL B 1 3 ? 5.289 5 -14.844 1 33.84 3 VAL B CA 1
ATOM 3960 C C . VAL B 1 3 ? 4.102 5.828 -15.328 1 33.84 3 VAL B C 1
ATOM 3962 O O . VAL B 1 3 ? 3.555 6.637 -14.57 1 33.84 3 VAL B O 1
ATOM 3965 N N . PRO B 1 4 ? 3.945 6.004 -16.609 1 31.48 4 PRO B N 1
ATOM 3966 C CA . PRO B 1 4 ? 2.758 6.723 -17.062 1 31.48 4 PRO B CA 1
ATOM 3967 C C . PRO B 1 4 ? 1.483 6.285 -16.344 1 31.48 4 PRO B C 1
ATOM 3969 O O . PRO B 1 4 ? 1.383 5.141 -15.906 1 31.48 4 PRO B O 1
ATOM 3972 N N . PRO B 1 5 ? 0.672 7.277 -15.828 1 31.77 5 PRO B N 1
ATOM 3973 C CA . PRO B 1 5 ? -0.632 6.895 -15.281 1 31.77 5 PRO B CA 1
ATOM 3974 C C . PRO B 1 5 ? -1.408 5.957 -16.203 1 31.77 5 PRO B C 1
ATOM 3976 O O . PRO B 1 5 ? -1.757 6.336 -17.328 1 31.77 5 PRO B O 1
ATOM 3979 N N . GLN B 1 6 ? -1.034 4.805 -16.469 1 31.3 6 GLN B N 1
ATOM 3980 C CA . GLN B 1 6 ? -2.006 4.082 -17.281 1 31.3 6 GLN B CA 1
ATOM 3981 C C . GLN B 1 6 ? -3.434 4.477 -16.906 1 31.3 6 GLN B C 1
ATOM 3983 O O . GLN B 1 6 ? -3.684 4.953 -15.805 1 31.3 6 GLN B O 1
ATOM 3988 N N . GLY B 1 7 ? -4.402 4.402 -17.812 1 30.94 7 GLY B N 1
ATOM 3989 C CA . GLY B 1 7 ? -5.805 4.766 -17.719 1 30.94 7 GLY B CA 1
ATOM 3990 C C . GLY B 1 7 ? -6.387 4.531 -16.344 1 30.94 7 GLY B C 1
ATOM 3991 O O . GLY B 1 7 ? -5.801 3.812 -15.523 1 30.94 7 GLY B O 1
ATOM 3992 N N . GLU B 1 8 ? -7.336 5.422 -15.812 1 36.62 8 GLU B N 1
ATOM 3993 C CA . GLU B 1 8 ? -8.164 5.539 -14.617 1 36.62 8 GLU B CA 1
ATOM 3994 C C . GLU B 1 8 ? -8.594 4.164 -14.109 1 36.62 8 GLU B C 1
ATOM 3996 O O . GLU B 1 8 ? -9.766 3.807 -14.188 1 36.62 8 GLU B O 1
ATOM 4001 N N . GLN B 1 9 ? -8.008 3.102 -14.469 1 38.19 9 GLN B N 1
ATOM 4002 C CA . GLN B 1 9 ? -8.625 1.864 -14.008 1 38.19 9 GLN B CA 1
ATOM 4003 C C . GLN B 1 9 ? -8.734 1.834 -12.484 1 38.19 9 GLN B C 1
ATOM 4005 O O . GLN B 1 9 ? -7.746 2.053 -11.781 1 38.19 9 GLN B O 1
ATOM 4010 N N . THR B 1 10 ? -9.766 2.234 -11.836 1 44.47 10 THR B N 1
ATOM 4011 C CA . THR B 1 10 ? -10.164 1.977 -10.453 1 44.47 10 THR B CA 1
ATOM 4012 C C . THR B 1 10 ? -9.43 0.759 -9.898 1 44.47 10 THR B C 1
ATOM 4014 O O . THR B 1 10 ? -9.711 -0.375 -10.297 1 44.47 10 THR B O 1
ATOM 4017 N N . THR B 1 11 ? -8.211 0.875 -9.672 1 53.41 11 THR B N 1
ATOM 4018 C CA . THR B 1 11 ? -7.438 -0.282 -9.234 1 53.41 11 THR B CA 1
ATOM 4019 C C . THR B 1 11 ? -8.117 -0.966 -8.055 1 53.41 11 THR B C 1
ATOM 4021 O O . THR B 1 11 ? -8.375 -0.336 -7.023 1 53.41 11 THR B O 1
ATOM 4024 N N . SER B 1 12 ? -8.836 -2.014 -8.328 1 62.62 12 SER B N 1
ATOM 4025 C CA . SER B 1 12 ? -9.523 -2.951 -7.441 1 62.62 12 SER B CA 1
ATOM 4026 C C . SER B 1 12 ? -8.648 -3.334 -6.254 1 62.62 12 SER B C 1
ATOM 4028 O O . SER B 1 12 ? -7.418 -3.264 -6.336 1 62.62 12 SER B O 1
ATOM 4030 N N . ARG B 1 13 ? -9.18 -3.406 -5.117 1 65.94 13 ARG B N 1
ATOM 4031 C CA . ARG B 1 13 ? -8.586 -3.822 -3.85 1 65.94 13 ARG B CA 1
ATOM 4032 C C . ARG B 1 13 ? -7.773 -5.098 -4.02 1 65.94 13 ARG B C 1
ATOM 4034 O O . ARG B 1 13 ? -6.84 -5.352 -3.256 1 65.94 13 ARG B O 1
ATOM 4041 N N . THR B 1 14 ? -8.008 -5.762 -5.117 1 73.62 14 THR B N 1
ATOM 4042 C CA . THR B 1 14 ? -7.379 -7.07 -5.25 1 73.62 14 THR B CA 1
ATOM 4043 C C . THR B 1 14 ? -6.512 -7.129 -6.504 1 73.62 14 THR B C 1
ATOM 4045 O O . THR B 1 14 ? -6.086 -8.203 -6.922 1 73.62 14 THR B O 1
ATOM 4048 N N . ALA B 1 15 ? -6.289 -5.961 -7.055 1 76.62 15 ALA B N 1
ATOM 4049 C CA . ALA B 1 15 ? -5.574 -5.926 -8.328 1 76.62 15 ALA B CA 1
ATOM 4050 C C . ALA B 1 15 ? -4.199 -6.574 -8.203 1 76.62 15 ALA B C 1
ATOM 4052 O O . ALA B 1 15 ? -3.764 -7.309 -9.094 1 76.62 15 ALA B O 1
ATOM 4053 N N . VAL B 1 16 ? -3.566 -6.5 -7.09 1 83.88 16 VAL B N 1
ATOM 4054 C CA . VAL B 1 16 ? -2.201 -6.977 -6.898 1 83.88 16 VAL B CA 1
ATOM 4055 C C . VAL B 1 16 ? -2.172 -8.5 -6.969 1 83.88 16 VAL B C 1
ATOM 4057 O O . VAL B 1 16 ? -1.163 -9.094 -7.363 1 83.88 16 VAL B O 1
ATOM 4060 N N . PHE B 1 17 ? -3.234 -9.141 -6.652 1 85.81 17 PHE B N 1
ATOM 4061 C CA . PHE B 1 17 ? -3.27 -10.594 -6.629 1 85.81 17 PHE B CA 1
ATOM 4062 C C . PHE B 1 17 ? -3.459 -11.148 -8.039 1 85.81 17 PHE B C 1
ATOM 4064 O O . PHE B 1 17 ? -3.047 -12.281 -8.32 1 85.81 17 PHE B O 1
ATOM 4071 N N . SER B 1 18 ? -4.059 -10.336 -8.898 1 86.31 18 SER B N 1
ATOM 4072 C CA . SER B 1 18 ? -4.398 -10.859 -10.219 1 86.31 18 SER B CA 1
ATOM 4073 C C . SER B 1 18 ? -3.496 -10.258 -11.297 1 86.31 18 SER B C 1
ATOM 4075 O O . SER B 1 18 ? -3.518 -10.703 -12.445 1 86.31 18 SER B O 1
ATOM 4077 N N . MET B 1 19 ? -2.664 -9.336 -10.914 1 87.94 19 MET B N 1
ATOM 4078 C CA . MET B 1 19 ? -1.751 -8.719 -11.867 1 87.94 19 MET B CA 1
ATOM 4079 C C . MET B 1 19 ? -0.519 -9.594 -12.086 1 87.94 19 MET B C 1
ATOM 4081 O O . MET B 1 19 ? 0.021 -10.164 -11.133 1 87.94 19 MET B O 1
ATOM 4085 N N . LEU B 1 20 ? -0.163 -9.648 -13.359 1 91.06 20 LEU B N 1
ATOM 4086 C CA . LEU B 1 20 ? 1.054 -10.383 -13.688 1 91.06 20 LEU B CA 1
ATOM 4087 C C . LEU B 1 20 ? 2.273 -9.469 -13.633 1 91.06 20 LEU B C 1
ATOM 4089 O O . LEU B 1 20 ? 2.158 -8.258 -13.844 1 91.06 20 LEU B O 1
ATOM 4093 N N . VAL B 1 21 ? 3.422 -10.07 -13.359 1 93.94 21 VAL B N 1
ATOM 4094 C CA . VAL B 1 21 ? 4.684 -9.344 -13.25 1 93.94 21 VAL B CA 1
ATOM 4095 C C . VAL B 1 21 ? 4.961 -8.586 -14.539 1 93.94 21 VAL B C 1
ATOM 4097 O O . VAL B 1 21 ? 5.348 -7.414 -14.508 1 93.94 21 VAL B O 1
ATOM 4100 N N . ARG B 1 22 ? 4.652 -9.148 -15.664 1 93.62 22 ARG B N 1
ATOM 4101 C CA . ARG B 1 22 ? 4.953 -8.555 -16.969 1 93.62 22 ARG B CA 1
ATOM 4102 C C . ARG B 1 22 ? 4.16 -7.27 -17.172 1 93.62 22 ARG B C 1
ATOM 4104 O O . ARG B 1 22 ? 4.59 -6.383 -17.922 1 93.62 22 ARG B O 1
ATOM 4111 N N . ASP B 1 23 ? 3.023 -7.18 -16.547 1 90.25 23 ASP B N 1
ATOM 4112 C CA . ASP B 1 23 ? 2.154 -6.02 -16.734 1 90.25 23 ASP B CA 1
ATOM 4113 C C . ASP B 1 23 ? 2.633 -4.832 -15.906 1 90.25 23 ASP B C 1
ATOM 4115 O O . ASP B 1 23 ? 2.176 -3.705 -16.109 1 90.25 23 ASP B O 1
ATOM 4119 N N . PHE B 1 24 ? 3.611 -5.098 -15.094 1 89.88 24 PHE B N 1
ATOM 4120 C CA . PHE B 1 24 ? 4.016 -4.059 -14.156 1 89.88 24 PHE B CA 1
ATOM 4121 C C . PHE B 1 24 ? 5.52 -3.82 -14.234 1 89.88 24 PHE B C 1
ATOM 4123 O O . PHE B 1 24 ? 5.996 -2.73 -13.906 1 89.88 24 PHE B O 1
ATOM 4130 N N . MET B 1 25 ? 6.254 -4.668 -14.609 1 94.12 25 MET B N 1
ATOM 4131 C CA . MET B 1 25 ? 7.715 -4.629 -14.562 1 94.12 25 MET B CA 1
ATOM 4132 C C . MET B 1 25 ? 8.258 -3.521 -15.461 1 94.12 25 MET B C 1
ATOM 4134 O O . MET B 1 25 ? 7.586 -3.092 -16.406 1 94.12 25 MET B O 1
ATOM 4138 N N . ARG B 1 26 ? 9.406 -3.006 -15.062 1 94.69 26 ARG B N 1
ATOM 4139 C CA . ARG B 1 26 ? 10.188 -2.219 -16 1 94.69 26 ARG B CA 1
ATOM 4140 C C . ARG B 1 26 ? 10.727 -3.092 -17.141 1 94.69 26 ARG B C 1
ATOM 4142 O O . ARG B 1 26 ? 11.344 -4.129 -16.891 1 94.69 26 ARG B O 1
ATOM 4149 N N . PRO B 1 27 ? 10.469 -2.641 -18.328 1 95.56 27 PRO B N 1
ATOM 4150 C CA . PRO B 1 27 ? 10.922 -3.467 -19.453 1 95.56 27 PRO B CA 1
ATOM 4151 C C . PRO B 1 27 ? 12.438 -3.533 -19.562 1 95.56 27 PRO B C 1
ATOM 4153 O O . PRO B 1 27 ? 13.141 -2.699 -18.984 1 95.56 27 PRO B O 1
ATOM 4156 N N . ARG B 1 28 ? 12.922 -4.496 -20.297 1 95.19 28 ARG B N 1
ATOM 4157 C CA . ARG B 1 28 ? 14.344 -4.793 -20.438 1 95.19 28 ARG B CA 1
ATOM 4158 C C . ARG B 1 28 ? 15.117 -3.551 -20.875 1 95.19 28 ARG B C 1
ATOM 4160 O O . ARG B 1 28 ? 16.25 -3.326 -20.422 1 95.19 28 ARG B O 1
ATOM 4167 N N . LYS B 1 29 ? 14.555 -2.713 -21.672 1 93.5 29 LYS B N 1
ATOM 4168 C CA . LYS B 1 29 ? 15.219 -1.541 -22.219 1 93.5 29 LYS B CA 1
ATOM 4169 C C . LYS B 1 29 ? 15.539 -0.518 -21.141 1 93.5 29 LYS B C 1
ATOM 4171 O O . LYS B 1 29 ? 16.438 0.314 -21.297 1 93.5 29 LYS B O 1
ATOM 4176 N N . GLU B 1 30 ? 14.883 -0.618 -20.047 1 94.44 30 GLU B N 1
ATOM 4177 C CA . GLU B 1 30 ? 15.062 0.337 -18.969 1 94.44 30 GLU B CA 1
ATOM 4178 C C . GLU B 1 30 ? 15.906 -0.258 -17.844 1 94.44 30 GLU B C 1
ATOM 4180 O O . GLU B 1 30 ? 16.062 0.353 -16.781 1 94.44 30 GLU B O 1
ATOM 4185 N N . VAL B 1 31 ? 16.359 -1.433 -18.031 1 96.56 31 VAL B N 1
ATOM 4186 C CA . VAL B 1 31 ? 17.219 -2.107 -17.062 1 96.56 31 VAL B CA 1
ATOM 4187 C C . VAL B 1 31 ? 18.656 -2.105 -17.547 1 96.56 31 VAL B C 1
ATOM 4189 O O . VAL B 1 31 ? 18.953 -2.564 -18.656 1 96.56 31 VAL B O 1
ATOM 4192 N N . LEU B 1 32 ? 19.547 -1.516 -16.781 1 97.62 32 LEU B N 1
ATOM 4193 C CA . LEU B 1 32 ? 20.969 -1.517 -17.156 1 97.62 32 LEU B CA 1
ATOM 4194 C C . LEU B 1 32 ? 21.547 -2.924 -17.078 1 97.62 32 LEU B C 1
ATOM 4196 O O . LEU B 1 32 ? 21.672 -3.488 -15.984 1 97.62 32 LEU B O 1
ATOM 4200 N N . ALA B 1 33 ? 21.828 -3.482 -18.203 1 97.81 33 ALA B N 1
ATOM 4201 C CA . ALA B 1 33 ? 22.484 -4.781 -18.297 1 97.81 33 ALA B CA 1
ATOM 4202 C C . ALA B 1 33 ? 23.891 -4.637 -18.844 1 97.81 33 ALA B C 1
ATOM 4204 O O . ALA B 1 33 ? 24.109 -3.949 -19.844 1 97.81 33 ALA B O 1
ATOM 4205 N N . ILE B 1 34 ? 24.859 -5.199 -18.156 1 97.81 34 ILE B N 1
ATOM 4206 C CA . ILE B 1 34 ? 26.25 -5.117 -18.594 1 97.81 34 ILE B CA 1
ATOM 4207 C C . ILE B 1 34 ? 26.844 -6.52 -18.719 1 97.81 34 ILE B C 1
ATOM 4209 O O . ILE B 1 34 ? 26.266 -7.488 -18.219 1 97.81 34 ILE B O 1
ATOM 4213 N N . ARG B 1 35 ? 27.969 -6.625 -19.328 1 96.56 35 ARG B N 1
ATOM 4214 C CA . ARG B 1 35 ? 28.609 -7.914 -19.562 1 96.56 35 ARG B CA 1
ATOM 4215 C C . ARG B 1 35 ? 29.594 -8.242 -18.453 1 96.56 35 ARG B C 1
ATOM 4217 O O . ARG B 1 35 ? 30.125 -7.34 -17.797 1 96.56 35 ARG B O 1
ATOM 4224 N N . ALA B 1 36 ? 29.734 -9.617 -18.312 1 95.38 36 ALA B N 1
ATOM 4225 C CA . ALA B 1 36 ? 30.828 -10.062 -17.469 1 95.38 36 ALA B CA 1
ATOM 4226 C C . ALA B 1 36 ? 32.156 -9.469 -17.922 1 95.38 36 ALA B C 1
ATOM 4228 O O . ALA B 1 36 ? 32.406 -9.312 -19.125 1 95.38 36 ALA B O 1
ATOM 4229 N N . GLY B 1 37 ? 33 -9.039 -16.938 1 95.81 37 GLY B N 1
ATOM 4230 C CA . GLY B 1 37 ? 34.281 -8.484 -17.297 1 95.81 37 GLY B CA 1
ATOM 4231 C C . GLY B 1 37 ? 34.312 -6.969 -17.328 1 95.81 37 GLY B C 1
ATOM 4232 O O . GLY B 1 37 ? 35.375 -6.355 -17.344 1 95.81 37 GLY B O 1
ATOM 4233 N N . THR B 1 38 ? 33.125 -6.332 -17.375 1 97.12 38 THR B N 1
ATOM 4234 C CA . THR B 1 38 ? 33.062 -4.875 -17.359 1 97.12 38 THR B CA 1
ATOM 4235 C C . THR B 1 38 ? 33.781 -4.316 -16.141 1 97.12 38 THR B C 1
ATOM 4237 O O . THR B 1 38 ? 33.688 -4.859 -15.031 1 97.12 38 THR B O 1
ATOM 4240 N N . ARG B 1 39 ? 34.562 -3.229 -16.359 1 97 39 ARG B N 1
ATOM 4241 C CA . ARG B 1 39 ? 35.281 -2.59 -15.266 1 97 39 ARG B CA 1
ATOM 4242 C C . ARG B 1 39 ? 34.344 -1.825 -14.352 1 97 39 ARG B C 1
ATOM 4244 O O . ARG B 1 39 ? 33.375 -1.224 -14.82 1 97 39 ARG B O 1
ATOM 4251 N N . CYS B 1 40 ? 34.594 -1.794 -13.008 1 97.31 40 CYS B N 1
ATOM 4252 C CA . CYS B 1 40 ? 33.75 -1.106 -12.023 1 97.31 40 CYS B CA 1
ATOM 4253 C C . CYS B 1 40 ? 33.562 0.357 -12.406 1 97.31 40 CYS B C 1
ATOM 4255 O O . CYS B 1 40 ? 32.469 0.888 -12.305 1 97.31 40 CYS B O 1
ATOM 4257 N N . ALA B 1 41 ? 34.594 0.979 -12.859 1 96.75 41 ALA B N 1
ATOM 4258 C CA . ALA B 1 41 ? 34.5 2.387 -13.242 1 96.75 41 ALA B CA 1
ATOM 4259 C C . ALA B 1 41 ? 33.5 2.584 -14.383 1 96.75 41 ALA B C 1
ATOM 4261 O O . ALA B 1 41 ? 32.719 3.535 -14.375 1 96.75 41 ALA B O 1
ATOM 4262 N N . ASP B 1 42 ? 33.594 1.736 -15.375 1 97.38 42 ASP B N 1
ATOM 4263 C CA . ASP B 1 42 ? 32.688 1.815 -16.516 1 97.38 42 ASP B CA 1
ATOM 4264 C C . ASP B 1 42 ? 31.234 1.567 -16.078 1 97.38 42 ASP B C 1
ATOM 4266 O O . ASP B 1 42 ? 30.312 2.246 -16.531 1 97.38 42 ASP B O 1
ATOM 4270 N N . MET B 1 43 ? 31.062 0.592 -15.234 1 97.38 43 MET B N 1
ATOM 4271 C CA . MET B 1 43 ? 29.734 0.279 -14.711 1 97.38 43 MET B CA 1
ATOM 4272 C C . MET B 1 43 ? 29.141 1.477 -13.977 1 97.38 43 MET B C 1
ATOM 4274 O O . MET B 1 43 ? 27.984 1.838 -14.195 1 97.38 43 MET B O 1
ATOM 4278 N N . VAL B 1 44 ? 29.922 2.098 -13.109 1 96.81 44 VAL B N 1
ATOM 4279 C CA . VAL B 1 44 ? 29.469 3.256 -12.352 1 96.81 44 VAL B CA 1
ATOM 4280 C C . VAL B 1 44 ? 29.125 4.398 -13.305 1 96.81 44 VAL B C 1
ATOM 4282 O O . VAL B 1 44 ? 28.109 5.09 -13.109 1 96.81 44 VAL B O 1
ATOM 4285 N N . GLY B 1 45 ? 29.922 4.578 -14.297 1 96.19 45 GLY B N 1
ATOM 4286 C CA . GLY B 1 45 ? 29.641 5.578 -15.312 1 96.19 45 GLY B CA 1
ATOM 4287 C C . GLY B 1 45 ? 28.328 5.344 -16.031 1 96.19 45 GLY B C 1
ATOM 4288 O O . GLY B 1 45 ? 27.547 6.277 -16.234 1 96.19 45 GLY B O 1
ATOM 4289 N N . GLN B 1 46 ? 28.109 4.152 -16.406 1 96.44 46 GLN B N 1
ATOM 4290 C CA . GLN B 1 46 ? 26.875 3.801 -17.094 1 96.44 46 GLN B CA 1
ATOM 4291 C C . GLN B 1 46 ? 25.672 3.955 -16.172 1 96.44 46 GLN B C 1
ATOM 4293 O O . GLN B 1 46 ? 24.625 4.426 -16.594 1 96.44 46 GLN B O 1
ATOM 4298 N N . LEU B 1 47 ? 25.859 3.473 -14.969 1 95.81 47 LEU B N 1
ATOM 4299 C CA . LEU B 1 47 ? 24.812 3.598 -13.969 1 95.81 47 LEU B CA 1
ATOM 4300 C C . LEU B 1 47 ? 24.391 5.055 -13.805 1 95.81 47 LEU B C 1
ATOM 4302 O O . LEU B 1 47 ? 23.188 5.355 -13.719 1 95.81 47 LEU B O 1
ATOM 4306 N N . THR B 1 48 ? 25.297 5.922 -13.766 1 93.19 48 THR B N 1
ATOM 4307 C CA . THR B 1 48 ? 25.062 7.352 -13.617 1 93.19 48 THR B CA 1
ATOM 4308 C C . THR B 1 48 ? 24.391 7.918 -14.867 1 93.19 48 THR B C 1
ATOM 4310 O O . THR B 1 48 ? 23.406 8.656 -14.773 1 93.19 48 THR B O 1
ATOM 4313 N N . ALA B 1 49 ? 24.875 7.562 -16.016 1 94.19 49 ALA B N 1
ATOM 4314 C CA . ALA B 1 49 ? 24.359 8.07 -17.281 1 94.19 49 ALA B CA 1
ATOM 4315 C C . ALA B 1 49 ? 22.906 7.668 -17.484 1 94.19 49 ALA B C 1
ATOM 4317 O O . ALA B 1 49 ? 22.109 8.445 -18.016 1 94.19 49 ALA B O 1
ATOM 4318 N N . GLU B 1 50 ? 22.516 6.527 -17 1 93.62 50 GLU B N 1
ATOM 4319 C CA . GLU B 1 50 ? 21.188 6 -17.234 1 93.62 50 GLU B CA 1
ATOM 4320 C C . GLU B 1 50 ? 20.281 6.223 -16.031 1 93.62 50 GLU B C 1
ATOM 4322 O O . GLU B 1 50 ? 19.109 5.828 -16.047 1 93.62 50 GLU B O 1
ATOM 4327 N N . ASN B 1 51 ? 20.812 6.793 -15.016 1 91.62 51 ASN B N 1
ATOM 4328 C CA . ASN B 1 51 ? 20.062 6.984 -13.766 1 91.62 51 ASN B CA 1
ATOM 4329 C C . ASN B 1 51 ? 19.469 5.672 -13.266 1 91.62 51 ASN B C 1
ATOM 4331 O O . ASN B 1 51 ? 18.281 5.609 -12.938 1 91.62 51 ASN B O 1
ATOM 4335 N N . ALA B 1 52 ? 20.328 4.613 -13.32 1 93.56 52 ALA B N 1
ATOM 4336 C CA . ALA B 1 52 ? 19.875 3.285 -12.906 1 93.56 52 ALA B CA 1
ATOM 4337 C C . ALA B 1 52 ? 20.156 3.055 -11.422 1 93.56 52 ALA B C 1
ATOM 4339 O O . ALA B 1 52 ? 21.078 3.646 -10.859 1 93.56 52 ALA B O 1
ATOM 4340 N N . SER B 1 53 ? 19.312 2.186 -10.797 1 91.5 53 SER B N 1
ATOM 4341 C CA . SER B 1 53 ? 19.469 1.893 -9.375 1 91.5 53 SER B CA 1
ATOM 4342 C C . SER B 1 53 ? 20.234 0.595 -9.164 1 91.5 53 SER B C 1
ATOM 4344 O O . SER B 1 53 ? 20.578 0.251 -8.031 1 91.5 53 SER B O 1
ATOM 4346 N N . CYS B 1 54 ? 20.484 -0.098 -10.211 1 95 54 CYS B N 1
ATOM 4347 C CA . CYS B 1 54 ? 21.328 -1.285 -10.156 1 95 54 CYS B CA 1
ATOM 4348 C C . CYS B 1 54 ? 21.859 -1.648 -11.539 1 95 54 CYS B C 1
ATOM 4350 O O . CYS B 1 54 ? 21.375 -1.127 -12.547 1 95 54 CYS B O 1
ATOM 4352 N N . ALA B 1 55 ? 22.922 -2.41 -11.586 1 97.56 55 ALA B N 1
ATOM 4353 C CA . ALA B 1 55 ? 23.469 -2.992 -12.805 1 97.56 55 ALA B CA 1
ATOM 4354 C C . ALA B 1 55 ? 23.375 -4.516 -12.781 1 97.56 55 ALA B C 1
ATOM 4356 O O . ALA B 1 55 ? 23.797 -5.152 -11.812 1 97.56 55 ALA B O 1
ATOM 4357 N N . VAL B 1 56 ? 22.734 -5.047 -13.844 1 98.19 56 VAL B N 1
ATOM 4358 C CA . VAL B 1 56 ? 22.594 -6.496 -13.945 1 98.19 56 VAL B CA 1
ATOM 4359 C C . VAL B 1 56 ? 23.688 -7.059 -14.859 1 98.19 56 VAL B C 1
ATOM 4361 O O . VAL B 1 56 ? 23.844 -6.605 -16 1 98.19 56 VAL B O 1
ATOM 4364 N N . VAL B 1 57 ? 24.484 -8 -14.336 1 98.31 57 VAL B N 1
ATOM 4365 C CA . VAL B 1 57 ? 25.484 -8.68 -15.148 1 98.31 57 VAL B CA 1
ATOM 4366 C C . VAL B 1 57 ? 24.859 -9.867 -15.867 1 98.31 57 VAL B C 1
ATOM 4368 O O . VAL B 1 57 ? 24.281 -10.75 -15.227 1 98.31 57 VAL B O 1
ATOM 4371 N N . VAL B 1 58 ? 24.906 -9.922 -17.172 1 97.38 58 VAL B N 1
ATOM 4372 C CA . VAL B 1 58 ? 24.281 -10.977 -17.938 1 97.38 58 VAL B CA 1
ATOM 4373 C C . VAL B 1 58 ? 25.328 -11.781 -18.688 1 97.38 58 VAL B C 1
ATOM 4375 O O . VAL B 1 58 ? 26.406 -11.258 -19 1 97.38 58 VAL B O 1
ATOM 4378 N N . ASP B 1 59 ? 25.047 -13.023 -18.953 1 95.44 59 ASP B N 1
ATOM 4379 C CA . ASP B 1 59 ? 25.938 -13.867 -19.734 1 95.44 59 ASP B CA 1
ATOM 4380 C C . ASP B 1 59 ? 25.656 -13.727 -21.234 1 95.44 59 ASP B C 1
ATOM 4382 O O . ASP B 1 59 ? 24.938 -12.805 -21.656 1 95.44 59 ASP B O 1
ATOM 4386 N N . ALA B 1 60 ? 26.25 -14.617 -22.031 1 93.69 60 ALA B N 1
ATOM 4387 C CA . ALA B 1 60 ? 26.156 -14.539 -23.484 1 93.69 60 ALA B CA 1
ATOM 4388 C C . ALA B 1 60 ? 24.719 -14.797 -23.953 1 93.69 60 ALA B C 1
ATOM 4390 O O . ALA B 1 60 ? 24.312 -14.32 -25.016 1 93.69 60 ALA B O 1
ATOM 4391 N N . ASN B 1 61 ? 23.938 -15.453 -23.141 1 92.94 61 ASN B N 1
ATOM 4392 C CA . ASN B 1 61 ? 22.562 -15.766 -23.484 1 92.94 61 ASN B CA 1
ATOM 4393 C C . ASN B 1 61 ? 21.578 -14.805 -22.812 1 92.94 61 ASN B C 1
ATOM 4395 O O . ASN B 1 61 ? 20.391 -15.109 -22.688 1 92.94 61 ASN B O 1
ATOM 4399 N N . ALA B 1 62 ? 22.031 -13.734 -22.297 1 94.75 62 ALA B N 1
ATOM 4400 C CA . ALA B 1 62 ? 21.25 -12.672 -21.672 1 94.75 62 ALA B CA 1
ATOM 4401 C C . ALA B 1 62 ? 20.625 -13.148 -20.375 1 94.75 62 ALA B C 1
ATOM 4403 O O . ALA B 1 62 ? 19.594 -12.625 -19.938 1 94.75 62 ALA B O 1
ATOM 4404 N N . ARG B 1 63 ? 21.219 -14.172 -19.828 1 95 63 ARG B N 1
ATOM 4405 C CA . ARG B 1 63 ? 20.766 -14.633 -18.516 1 95 63 ARG B CA 1
ATOM 4406 C C . ARG B 1 63 ? 21.453 -13.852 -17.391 1 95 63 ARG B C 1
ATOM 4408 O O . ARG B 1 63 ? 22.672 -13.656 -17.438 1 95 63 ARG B O 1
ATOM 4415 N N . PRO B 1 64 ? 20.672 -13.359 -16.406 1 96.94 64 PRO B N 1
ATOM 4416 C CA . PRO B 1 64 ? 21.297 -12.633 -15.297 1 96.94 64 PRO B CA 1
ATOM 4417 C C . PRO B 1 64 ? 22.141 -13.539 -14.406 1 96.94 64 PRO B C 1
ATOM 4419 O O . PRO B 1 64 ? 21.656 -14.547 -13.891 1 96.94 64 PRO B O 1
ATOM 4422 N N . ILE B 1 65 ? 23.406 -13.172 -14.25 1 96.19 65 ILE B N 1
ATOM 4423 C CA . ILE B 1 65 ? 24.312 -14.008 -13.469 1 96.19 65 ILE B CA 1
ATOM 4424 C C . ILE B 1 65 ? 24.781 -13.258 -12.227 1 96.19 65 ILE B C 1
ATOM 4426 O O . ILE B 1 65 ? 25.375 -13.844 -11.32 1 96.19 65 ILE B O 1
ATOM 4430 N N . GLY B 1 66 ? 24.531 -11.984 -12.148 1 96.88 66 GLY B N 1
ATOM 4431 C CA . GLY B 1 66 ? 24.891 -11.156 -11.008 1 96.88 66 GLY B CA 1
ATOM 4432 C C . GLY B 1 66 ? 24.188 -9.82 -10.992 1 96.88 66 GLY B C 1
ATOM 4433 O O . GLY B 1 66 ? 23.594 -9.406 -11.992 1 96.88 66 GLY B O 1
ATOM 4434 N N . VAL B 1 67 ? 24.188 -9.18 -9.883 1 97.19 67 VAL B N 1
ATOM 4435 C CA . VAL B 1 67 ? 23.578 -7.859 -9.742 1 97.19 67 VAL B CA 1
ATOM 4436 C C . VAL B 1 67 ? 24.438 -6.988 -8.828 1 97.19 67 VAL B C 1
ATOM 4438 O O . VAL B 1 67 ? 25.062 -7.488 -7.883 1 97.19 67 VAL B O 1
ATOM 4441 N N . ILE B 1 68 ? 24.641 -5.77 -9.148 1 97.06 68 ILE B N 1
ATOM 4442 C CA . ILE B 1 68 ? 25.328 -4.773 -8.328 1 97.06 68 ILE B CA 1
ATOM 4443 C C . ILE B 1 68 ? 24.391 -3.604 -8.047 1 97.06 68 ILE B C 1
ATOM 4445 O O . ILE B 1 68 ? 23.938 -2.932 -8.977 1 97.06 68 ILE B O 1
ATOM 4449 N N . THR B 1 69 ? 24.031 -3.404 -6.777 1 94.5 69 THR B N 1
ATOM 4450 C CA . THR B 1 69 ? 23.125 -2.342 -6.383 1 94.5 69 THR B CA 1
ATOM 4451 C C . THR B 1 69 ? 23.891 -1.118 -5.891 1 94.5 69 THR B C 1
ATOM 4453 O O . THR B 1 69 ? 25.109 -1.165 -5.746 1 94.5 69 THR B O 1
ATOM 4456 N N . LEU B 1 70 ? 23.188 -0.048 -5.652 1 94.06 70 LEU B N 1
ATOM 4457 C CA . LEU B 1 70 ? 23.781 1.152 -5.078 1 94.06 70 LEU B CA 1
ATOM 4458 C C . LEU B 1 70 ? 24.406 0.853 -3.713 1 94.06 70 LEU B C 1
ATOM 4460 O O . LEU B 1 70 ? 25.453 1.401 -3.365 1 94.06 70 LEU B O 1
ATOM 4464 N N . GLN B 1 71 ? 23.75 0.029 -3.037 1 92.5 71 GLN B N 1
ATOM 4465 C CA . GLN B 1 71 ? 24.281 -0.392 -1.745 1 92.5 71 GLN B CA 1
ATOM 4466 C C . GLN B 1 71 ? 25.625 -1.104 -1.908 1 92.5 71 GLN B C 1
ATOM 4468 O O . GLN B 1 71 ? 26.562 -0.874 -1.133 1 92.5 71 GLN B O 1
ATOM 4473 N N . ASP B 1 72 ? 25.719 -1.954 -2.887 1 93.94 72 ASP B N 1
ATOM 4474 C CA . ASP B 1 72 ? 26.969 -2.652 -3.174 1 93.94 72 ASP B CA 1
ATOM 4475 C C . ASP B 1 72 ? 28.078 -1.666 -3.525 1 93.94 72 ASP B C 1
ATOM 4477 O O . ASP B 1 72 ? 29.219 -1.812 -3.062 1 93.94 72 ASP B O 1
ATOM 4481 N N . ILE B 1 73 ? 27.781 -0.745 -4.316 1 95.94 73 ILE B N 1
ATOM 4482 C CA . ILE B 1 73 ? 28.75 0.249 -4.746 1 95.94 73 ILE B CA 1
ATOM 4483 C C . ILE B 1 73 ? 29.25 1.043 -3.539 1 95.94 73 ILE B C 1
ATOM 4485 O O . ILE B 1 73 ? 30.453 1.221 -3.355 1 95.94 73 ILE B O 1
ATOM 4489 N N . ALA B 1 74 ? 28.312 1.451 -2.711 1 93.94 74 ALA B N 1
ATOM 4490 C CA . ALA B 1 74 ? 28.672 2.275 -1.556 1 93.94 74 ALA B CA 1
ATOM 4491 C C . ALA B 1 74 ? 29.484 1.485 -0.545 1 93.94 74 ALA B C 1
ATOM 4493 O O . ALA B 1 74 ? 30.5 1.984 -0.028 1 93.94 74 ALA B O 1
ATOM 4494 N N . ARG B 1 75 ? 29.156 0.22 -0.348 1 92 75 ARG B N 1
ATOM 4495 C CA . ARG B 1 75 ? 29.703 -0.522 0.782 1 92 75 ARG B CA 1
ATOM 4496 C C . ARG B 1 75 ? 30.906 -1.376 0.353 1 92 75 ARG B C 1
ATOM 4498 O O . ARG B 1 75 ? 31.812 -1.628 1.146 1 92 75 ARG B O 1
ATOM 4505 N N . ARG B 1 76 ? 30.906 -1.771 -0.898 1 92.88 76 ARG B N 1
ATOM 4506 C CA . ARG B 1 76 ? 31.906 -2.764 -1.285 1 92.88 76 ARG B CA 1
ATOM 4507 C C . ARG B 1 76 ? 32.875 -2.197 -2.318 1 92.88 76 ARG B C 1
ATOM 4509 O O . ARG B 1 76 ? 33.969 -2.727 -2.508 1 92.88 76 ARG B O 1
ATOM 4516 N N . ILE B 1 77 ? 32.531 -1.115 -2.914 1 95.25 77 ILE B N 1
ATOM 4517 C CA . ILE B 1 77 ? 33.344 -0.657 -4.043 1 95.25 77 ILE B CA 1
ATOM 4518 C C . ILE B 1 77 ? 34.031 0.664 -3.689 1 95.25 77 ILE B C 1
ATOM 4520 O O . ILE B 1 77 ? 35.25 0.816 -3.879 1 95.25 77 ILE B O 1
ATOM 4524 N N . THR B 1 78 ? 33.312 1.595 -3.154 1 95.94 78 THR B N 1
ATOM 4525 C CA . THR B 1 78 ? 33.781 2.955 -2.92 1 95.94 78 THR B CA 1
ATOM 4526 C C . THR B 1 78 ? 35 2.957 -1.979 1 95.94 78 THR B C 1
ATOM 4528 O O . THR B 1 78 ? 34.875 2.518 -0.832 1 95.94 78 THR B O 1
ATOM 4531 N N . PHE B 1 79 ? 36.125 3.34 -2.471 1 94.31 79 PHE B N 1
ATOM 4532 C CA . PHE B 1 79 ? 37.406 3.473 -1.789 1 94.31 79 PHE B CA 1
ATOM 4533 C C . PHE B 1 79 ? 37.938 2.107 -1.389 1 94.31 79 PHE B C 1
ATOM 4535 O O . PHE B 1 79 ? 38.812 2.008 -0.501 1 94.31 79 PHE B O 1
ATOM 4542 N N . GLN B 1 80 ? 37.438 1.025 -1.94 1 92.94 80 GLN B N 1
ATOM 4543 C CA . GLN B 1 80 ? 37.812 -0.316 -1.528 1 92.94 80 GLN B CA 1
ATOM 4544 C C . GLN B 1 80 ? 38.375 -1.112 -2.707 1 92.94 80 GLN B C 1
ATOM 4546 O O . GLN B 1 80 ? 39.156 -2.047 -2.521 1 92.94 80 GLN B O 1
ATOM 4551 N N . VAL B 1 81 ? 37.875 -0.803 -3.838 1 94.25 81 VAL B N 1
ATOM 4552 C CA . VAL B 1 81 ? 38.312 -1.547 -5.02 1 94.25 81 VAL B CA 1
ATOM 4553 C C . VAL B 1 81 ? 38.844 -0.581 -6.074 1 94.25 81 VAL B C 1
ATOM 4555 O O . VAL B 1 81 ? 38.438 0.587 -6.109 1 94.25 81 VAL B O 1
ATOM 4558 N N . ASP B 1 82 ? 39.75 -1.18 -6.891 1 94.88 82 ASP B N 1
ATOM 4559 C CA . ASP B 1 82 ? 40.312 -0.386 -7.984 1 94.88 82 ASP B CA 1
ATOM 4560 C C . ASP B 1 82 ? 39.281 -0.189 -9.094 1 94.88 82 ASP B C 1
ATOM 4562 O O . ASP B 1 82 ? 38.469 -1.073 -9.352 1 94.88 82 ASP B O 1
ATOM 4566 N N . ALA B 1 83 ? 39.406 0.945 -9.766 1 95.12 83 ALA B N 1
ATOM 4567 C CA . ALA B 1 83 ? 38.469 1.325 -10.844 1 95.12 83 ALA B CA 1
ATOM 4568 C C . ALA B 1 83 ? 38.469 0.282 -11.953 1 95.12 83 ALA B C 1
ATOM 4570 O O . ALA B 1 83 ? 37.469 0.095 -12.633 1 95.12 83 ALA B O 1
ATOM 4571 N N . SER B 1 84 ? 39.562 -0.423 -12.086 1 96.25 84 SER B N 1
ATOM 4572 C CA . SER B 1 84 ? 39.719 -1.349 -13.203 1 96.25 84 SER B CA 1
ATOM 4573 C C . SER B 1 84 ? 39.25 -2.754 -12.828 1 96.25 84 SER B C 1
ATOM 4575 O O . SER B 1 84 ? 39.219 -3.646 -13.68 1 96.25 84 SER B O 1
ATOM 4577 N N . THR B 1 85 ? 38.844 -2.955 -11.594 1 96.94 85 THR B N 1
ATOM 4578 C CA . THR B 1 85 ? 38.406 -4.266 -11.133 1 96.94 85 THR B CA 1
ATOM 4579 C C . THR B 1 85 ? 37.156 -4.703 -11.906 1 96.94 85 THR B C 1
ATOM 4581 O O . THR B 1 85 ? 36.219 -3.918 -12.078 1 96.94 85 THR B O 1
ATOM 4584 N N . PRO B 1 86 ? 37.188 -5.922 -12.414 1 97.5 86 PRO B N 1
ATOM 4585 C CA . PRO B 1 86 ? 36 -6.406 -13.109 1 97.5 86 PRO B CA 1
ATOM 4586 C C . PRO B 1 86 ? 34.812 -6.578 -12.164 1 97.5 86 PRO B C 1
ATOM 4588 O O . PRO B 1 86 ? 34.969 -6.992 -11.016 1 97.5 86 PRO B O 1
ATOM 4591 N N . VAL B 1 87 ? 33.562 -6.383 -12.648 1 97.38 87 VAL B N 1
ATOM 4592 C CA . VAL B 1 87 ? 32.344 -6.402 -11.852 1 97.38 87 VAL B CA 1
ATOM 4593 C C . VAL B 1 87 ? 32.125 -7.809 -11.297 1 97.38 87 VAL B C 1
ATOM 4595 O O . VAL B 1 87 ? 31.438 -7.98 -10.289 1 97.38 87 VAL B O 1
ATOM 4598 N N . ASP B 1 88 ? 32.688 -8.844 -11.898 1 95.62 88 ASP B N 1
ATOM 4599 C CA . ASP B 1 88 ? 32.5 -10.234 -11.508 1 95.62 88 ASP B CA 1
ATOM 4600 C C . ASP B 1 88 ? 33 -10.469 -10.078 1 95.62 88 ASP B C 1
ATOM 4602 O O . ASP B 1 88 ? 32.469 -11.336 -9.375 1 95.62 88 ASP B O 1
ATOM 4606 N N . VAL B 1 89 ? 33.906 -9.656 -9.664 1 94.81 89 VAL B N 1
ATOM 4607 C CA . VAL B 1 89 ? 34.531 -9.82 -8.367 1 94.81 89 VAL B CA 1
ATOM 4608 C C . VAL B 1 89 ? 33.656 -9.234 -7.27 1 94.81 89 VAL B C 1
ATOM 4610 O O . VAL B 1 89 ? 33.719 -9.672 -6.117 1 94.81 89 VAL B O 1
ATOM 4613 N N . VAL B 1 90 ? 32.781 -8.328 -7.66 1 95.56 90 VAL B N 1
ATOM 4614 C CA . VAL B 1 90 ? 32.094 -7.57 -6.625 1 95.56 90 VAL B CA 1
ATOM 4615 C C . VAL B 1 90 ? 30.594 -7.832 -6.711 1 95.56 90 VAL B C 1
ATOM 4617 O O . VAL B 1 90 ? 29.844 -7.48 -5.801 1 95.56 90 VAL B O 1
ATOM 4620 N N . MET B 1 91 ? 30.109 -8.43 -7.762 1 95.88 91 MET B N 1
ATOM 4621 C CA . MET B 1 91 ? 28.672 -8.609 -7.977 1 95.88 91 MET B CA 1
ATOM 4622 C C . MET B 1 91 ? 28.094 -9.602 -6.977 1 95.88 91 MET B C 1
ATOM 4624 O O . MET B 1 91 ? 28.828 -10.43 -6.422 1 95.88 91 MET B O 1
ATOM 4628 N N . THR B 1 92 ? 26.828 -9.469 -6.656 1 94.56 92 THR B N 1
ATOM 4629 C CA . THR B 1 92 ? 26.109 -10.445 -5.84 1 94.56 92 THR B CA 1
ATOM 4630 C C . THR B 1 92 ? 25.578 -11.586 -6.703 1 94.56 92 THR B C 1
ATOM 4632 O O . THR B 1 92 ? 24.969 -11.352 -7.742 1 94.56 92 THR B O 1
ATOM 4635 N N . THR B 1 93 ? 25.906 -12.781 -6.367 1 92.19 93 THR B N 1
ATOM 4636 C CA . THR B 1 93 ? 25.469 -14.016 -7.004 1 92.19 93 THR B CA 1
ATOM 4637 C C . THR B 1 93 ? 25.219 -15.102 -5.961 1 92.19 93 THR B C 1
ATOM 4639 O O . THR B 1 93 ? 25.828 -15.102 -4.898 1 92.19 93 THR B O 1
ATOM 4642 N N . PRO B 1 94 ? 24.188 -16.125 -6.082 1 88.06 94 PRO B N 1
ATOM 4643 C CA . PRO B 1 94 ? 23.281 -16.188 -7.223 1 88.06 94 PRO B CA 1
ATOM 4644 C C . PRO B 1 94 ? 22.172 -15.125 -7.156 1 88.06 94 PRO B C 1
ATOM 4646 O O . PRO B 1 94 ? 21.938 -14.547 -6.098 1 88.06 94 PRO B O 1
ATOM 4649 N N . VAL B 1 95 ? 21.625 -14.82 -8.336 1 92.31 95 VAL B N 1
ATOM 4650 C CA . VAL B 1 95 ? 20.594 -13.797 -8.406 1 92.31 95 VAL B CA 1
ATOM 4651 C C . VAL B 1 95 ? 19.219 -14.445 -8.211 1 92.31 95 VAL B C 1
ATOM 4653 O O . VAL B 1 95 ? 18.984 -15.57 -8.664 1 92.31 95 VAL B O 1
ATOM 4656 N N . MET B 1 96 ? 18.375 -13.828 -7.531 1 90.06 96 MET B N 1
ATOM 4657 C CA . MET B 1 96 ? 16.984 -14.258 -7.426 1 90.06 96 MET B CA 1
ATOM 4658 C C . MET B 1 96 ? 16.125 -13.641 -8.531 1 90.06 96 MET B C 1
ATOM 4660 O O . MET B 1 96 ? 16.219 -12.438 -8.781 1 90.06 96 MET B O 1
ATOM 4664 N N . THR B 1 97 ? 15.383 -14.477 -9.172 1 93.88 97 THR B N 1
ATOM 4665 C CA . THR B 1 97 ? 14.57 -14.023 -10.297 1 93.88 97 THR B CA 1
ATOM 4666 C C . THR B 1 97 ? 13.117 -14.438 -10.109 1 93.88 97 THR B C 1
ATOM 4668 O O . THR B 1 97 ? 12.797 -15.234 -9.219 1 93.88 97 THR B O 1
ATOM 4671 N N . ILE B 1 98 ? 12.25 -13.836 -10.891 1 93.69 98 ILE B N 1
ATOM 4672 C CA . ILE B 1 98 ? 10.844 -14.195 -10.969 1 93.69 98 ILE B CA 1
ATOM 4673 C C . ILE B 1 98 ? 10.398 -14.25 -12.43 1 93.69 98 ILE B C 1
ATOM 4675 O O . ILE B 1 98 ? 10.961 -13.555 -13.281 1 93.69 98 ILE B O 1
ATOM 4679 N N . GLY B 1 99 ? 9.477 -15.109 -12.633 1 92.88 99 GLY B N 1
ATOM 4680 C CA . GLY B 1 99 ? 8.977 -15.211 -13.992 1 92.88 99 GLY B CA 1
ATOM 4681 C C . GLY B 1 99 ? 8.047 -14.078 -14.375 1 92.88 99 GLY B C 1
ATOM 4682 O O . GLY B 1 99 ? 7.285 -13.578 -13.547 1 92.88 99 GLY B O 1
ATOM 4683 N N . ARG B 1 100 ? 8.055 -13.742 -15.703 1 93.88 100 ARG B N 1
ATOM 4684 C CA . ARG B 1 100 ? 7.219 -12.641 -16.188 1 93.88 100 ARG B CA 1
ATOM 4685 C C . ARG B 1 100 ? 5.738 -12.984 -16.062 1 93.88 100 ARG B C 1
ATOM 4687 O O . ARG B 1 100 ? 4.887 -12.094 -16.031 1 93.88 100 ARG B O 1
ATOM 4694 N N . HIS B 1 101 ? 5.367 -14.305 -15.93 1 88.44 101 HIS B N 1
ATOM 4695 C CA . HIS B 1 101 ? 3.967 -14.711 -15.859 1 88.44 101 HIS B CA 1
ATOM 4696 C C . HIS B 1 101 ? 3.562 -15.039 -14.43 1 88.44 101 HIS B C 1
ATOM 4698 O O . HIS B 1 101 ? 2.461 -15.539 -14.188 1 88.44 101 HIS B O 1
ATOM 4704 N N . ASP B 1 102 ? 4.469 -14.781 -13.492 1 90.06 102 ASP B N 1
ATOM 4705 C CA . ASP B 1 102 ? 4.102 -14.898 -12.086 1 90.06 102 ASP B CA 1
ATOM 4706 C C . ASP B 1 102 ? 3.23 -13.719 -11.648 1 90.06 102 ASP B C 1
ATOM 4708 O O . ASP B 1 102 ? 3.131 -12.719 -12.352 1 90.06 102 ASP B O 1
ATOM 4712 N N . TYR B 1 103 ? 2.615 -13.945 -10.539 1 91.19 103 TYR B N 1
ATOM 4713 C CA . TYR B 1 103 ? 1.735 -12.898 -10.039 1 91.19 103 TYR B CA 1
ATOM 4714 C C . TYR B 1 103 ? 2.516 -11.883 -9.211 1 91.19 103 TYR B C 1
ATOM 4716 O O . TYR B 1 103 ? 3.469 -12.234 -8.516 1 91.19 103 TYR B O 1
ATOM 4724 N N . LEU B 1 104 ? 2.068 -10.664 -9.234 1 91.5 104 LEU B N 1
ATOM 4725 C CA . LEU B 1 104 ? 2.744 -9.547 -8.578 1 91.5 104 LEU B CA 1
ATOM 4726 C C . LEU B 1 104 ? 2.787 -9.766 -7.066 1 91.5 104 LEU B C 1
ATOM 4728 O O . LEU B 1 104 ? 3.791 -9.461 -6.418 1 91.5 104 LEU B O 1
ATOM 4732 N N . TYR B 1 105 ? 1.736 -10.266 -6.445 1 90.19 105 TYR B N 1
ATOM 4733 C CA . TYR B 1 105 ? 1.723 -10.469 -5 1 90.19 105 TYR B CA 1
ATOM 4734 C C . TYR B 1 105 ? 2.836 -11.414 -4.574 1 90.19 105 TYR B C 1
ATOM 4736 O O . TYR B 1 105 ? 3.406 -11.266 -3.488 1 90.19 105 TYR B O 1
ATOM 4744 N N . HIS B 1 106 ? 3.072 -12.375 -5.441 1 90.38 106 HIS B N 1
ATOM 4745 C CA . HIS B 1 106 ? 4.145 -13.328 -5.168 1 90.38 106 HIS B CA 1
ATOM 4746 C C . HIS B 1 106 ? 5.508 -12.641 -5.211 1 90.38 106 HIS B C 1
ATOM 4748 O O . HIS B 1 106 ? 6.379 -12.93 -4.387 1 90.38 106 HIS B O 1
ATOM 4754 N N . ALA B 1 107 ? 5.668 -11.805 -6.172 1 92.25 107 ALA B N 1
ATOM 4755 C CA . ALA B 1 107 ? 6.902 -11.031 -6.262 1 92.25 107 ALA B CA 1
ATOM 4756 C C . ALA B 1 107 ? 7.121 -10.195 -5 1 92.25 107 ALA B C 1
ATOM 4758 O O . ALA B 1 107 ? 8.211 -10.195 -4.43 1 92.25 107 ALA B O 1
ATOM 4759 N N . ILE B 1 108 ? 6.105 -9.5 -4.586 1 89.94 108 ILE B N 1
ATOM 4760 C CA . ILE B 1 108 ? 6.172 -8.648 -3.4 1 89.94 108 ILE B CA 1
ATOM 4761 C C . ILE B 1 108 ? 6.539 -9.492 -2.182 1 89.94 108 ILE B C 1
ATOM 4763 O O . ILE B 1 108 ? 7.414 -9.117 -1.398 1 89.94 108 ILE B O 1
ATOM 4767 N N . ALA B 1 109 ? 5.93 -10.602 -2.045 1 87.75 109 ALA B N 1
ATOM 4768 C CA . ALA B 1 109 ? 6.191 -11.5 -0.92 1 87.75 109 ALA B CA 1
ATOM 4769 C C . ALA B 1 109 ? 7.656 -11.93 -0.897 1 87.75 109 ALA B C 1
ATOM 4771 O O . ALA B 1 109 ? 8.305 -11.906 0.153 1 87.75 109 ALA B O 1
ATOM 4772 N N . GLN B 1 110 ? 8.125 -12.344 -2.023 1 88.38 110 GLN B N 1
ATOM 4773 C CA . GLN B 1 110 ? 9.508 -12.805 -2.115 1 88.38 110 GLN B CA 1
ATOM 4774 C C . GLN B 1 110 ? 10.492 -11.68 -1.802 1 88.38 110 GLN B C 1
ATOM 4776 O O . GLN B 1 110 ? 11.477 -11.883 -1.095 1 88.38 110 GLN B O 1
ATOM 4781 N N . MET B 1 111 ? 10.234 -10.57 -2.32 1 90.75 111 MET B N 1
ATOM 4782 C CA . MET B 1 111 ? 11.117 -9.422 -2.104 1 90.75 111 MET B CA 1
ATOM 4783 C C . MET B 1 111 ? 11.156 -9.039 -0.627 1 90.75 111 MET B C 1
ATOM 4785 O O . MET B 1 111 ? 12.227 -8.766 -0.082 1 90.75 111 MET B O 1
ATOM 4789 N N . ARG B 1 112 ? 10.055 -9.008 -0.025 1 84.19 112 ARG B N 1
ATOM 4790 C CA . ARG B 1 112 ? 9.984 -8.664 1.392 1 84.19 112 ARG B CA 1
ATOM 4791 C C . ARG B 1 112 ? 10.68 -9.727 2.244 1 84.19 112 ARG B C 1
ATOM 4793 O O . ARG B 1 112 ? 11.422 -9.391 3.168 1 84.19 112 ARG B O 1
ATOM 4800 N N . ARG B 1 113 ? 10.445 -10.945 1.909 1 82.31 113 ARG B N 1
ATOM 4801 C CA . ARG B 1 113 ? 11.023 -12.055 2.658 1 82.31 113 ARG B CA 1
ATOM 4802 C C . ARG B 1 113 ? 12.547 -12.031 2.588 1 82.31 113 ARG B C 1
ATOM 4804 O O . ARG B 1 113 ? 13.227 -12.383 3.555 1 82.31 113 ARG B O 1
ATOM 4811 N N . HIS B 1 114 ? 13.047 -11.672 1.469 1 86.62 114 HIS B N 1
ATOM 4812 C CA . HIS B 1 114 ? 14.492 -11.734 1.257 1 86.62 114 HIS B CA 1
ATOM 4813 C C . HIS B 1 114 ? 15.117 -10.344 1.331 1 86.62 114 HIS B C 1
ATOM 4815 O O . HIS B 1 114 ? 16.281 -10.164 0.98 1 86.62 114 HIS B O 1
ATOM 4821 N N . ASP B 1 115 ? 14.312 -9.375 1.673 1 84.81 115 ASP B N 1
ATOM 4822 C CA . ASP B 1 115 ? 14.758 -7.992 1.832 1 84.81 115 ASP B CA 1
ATOM 4823 C C . ASP B 1 115 ? 15.391 -7.465 0.543 1 84.81 115 ASP B C 1
ATOM 4825 O O . ASP B 1 115 ? 16.516 -6.969 0.554 1 84.81 115 ASP B O 1
ATOM 4829 N N . LEU B 1 116 ? 14.68 -7.688 -0.524 1 90.38 116 LEU B N 1
ATOM 4830 C CA . LEU B 1 116 ? 15.141 -7.238 -1.832 1 90.38 116 LEU B CA 1
ATOM 4831 C C . LEU B 1 116 ? 14.414 -5.969 -2.262 1 90.38 116 LEU B C 1
ATOM 4833 O O . LEU B 1 116 ? 13.188 -5.891 -2.166 1 90.38 116 LEU B O 1
ATOM 4837 N N . ARG B 1 117 ? 15.18 -5.02 -2.779 1 88.88 117 ARG B N 1
ATOM 4838 C CA . ARG B 1 117 ? 14.586 -3.809 -3.338 1 88.88 117 ARG B CA 1
ATOM 4839 C C . ARG B 1 117 ? 14.281 -3.979 -4.824 1 88.88 117 ARG B C 1
ATOM 4841 O O . ARG B 1 117 ? 13.422 -3.289 -5.371 1 88.88 117 ARG B O 1
ATOM 4848 N N . HIS B 1 118 ? 15.117 -4.891 -5.457 1 93 118 HIS B N 1
ATOM 4849 C CA . HIS B 1 118 ? 14.977 -5.199 -6.879 1 93 118 HIS B CA 1
ATOM 4850 C C . HIS B 1 118 ? 14.805 -6.699 -7.098 1 93 118 HIS B C 1
ATOM 4852 O O . HIS B 1 118 ? 15.422 -7.508 -6.402 1 93 118 HIS B O 1
ATOM 4858 N N . MET B 1 119 ? 13.961 -6.977 -8.008 1 96 119 MET B N 1
ATOM 4859 C CA . MET B 1 119 ? 13.828 -8.367 -8.43 1 96 119 MET B CA 1
ATOM 4860 C C . MET B 1 119 ? 13.852 -8.477 -9.953 1 96 119 MET B C 1
ATOM 4862 O O . MET B 1 119 ? 13.133 -7.754 -10.648 1 96 119 MET B O 1
ATOM 4866 N N . LEU B 1 120 ? 14.758 -9.32 -10.414 1 97.56 120 LEU B N 1
ATOM 4867 C CA . LEU B 1 120 ? 14.953 -9.484 -11.852 1 97.56 120 LEU B CA 1
ATOM 4868 C C . LEU B 1 120 ? 13.883 -10.391 -12.445 1 97.56 120 LEU B C 1
ATOM 4870 O O . LEU B 1 120 ? 13.508 -11.398 -11.836 1 97.56 120 LEU B O 1
ATOM 4874 N N . VAL B 1 121 ? 13.297 -10.008 -13.562 1 97.75 121 VAL B N 1
ATOM 4875 C CA . VAL B 1 121 ? 12.25 -10.766 -14.242 1 97.75 121 VAL B CA 1
ATOM 4876 C C . VAL B 1 121 ? 12.836 -11.5 -15.438 1 97.75 121 VAL B C 1
ATOM 4878 O O . VAL B 1 121 ? 13.562 -10.914 -16.25 1 97.75 121 VAL B O 1
ATOM 4881 N N . VAL B 1 122 ? 12.508 -12.781 -15.547 1 95.88 122 VAL B N 1
ATOM 4882 C CA . VAL B 1 122 ? 13.055 -13.594 -16.625 1 95.88 122 VAL B CA 1
ATOM 4883 C C . VAL B 1 122 ? 11.914 -14.25 -17.406 1 95.88 122 VAL B C 1
ATOM 4885 O O . VAL B 1 122 ? 10.781 -14.336 -16.906 1 95.88 122 VAL B O 1
ATOM 4888 N N . ASN B 1 123 ? 12.18 -14.555 -18.672 1 92.75 123 ASN B N 1
ATOM 4889 C CA . ASN B 1 123 ? 11.242 -15.359 -19.438 1 92.75 123 ASN B CA 1
ATOM 4890 C C . ASN B 1 123 ? 11.461 -16.844 -19.234 1 92.75 123 ASN B C 1
ATOM 4892 O O . ASN B 1 123 ? 12.195 -17.25 -18.328 1 92.75 123 ASN B O 1
ATOM 4896 N N . ARG B 1 124 ? 10.805 -17.719 -20.016 1 81.31 124 ARG B N 1
ATOM 4897 C CA . ARG B 1 124 ? 10.836 -19.172 -19.859 1 81.31 124 ARG B CA 1
ATOM 4898 C C . ARG B 1 124 ? 12.234 -19.719 -20.109 1 81.31 124 ARG B C 1
ATOM 4900 O O . ARG B 1 124 ? 12.633 -20.734 -19.531 1 81.31 124 ARG B O 1
ATOM 4907 N N . GLN B 1 125 ? 13.008 -19 -20.891 1 82.69 125 GLN B N 1
ATOM 4908 C CA . GLN B 1 125 ? 14.359 -19.438 -21.25 1 82.69 125 GLN B CA 1
ATOM 4909 C C . GLN B 1 125 ? 15.383 -18.938 -20.234 1 82.69 125 GLN B C 1
ATOM 4911 O O . GLN B 1 125 ? 16.562 -19.25 -20.344 1 82.69 125 GLN B O 1
ATOM 4916 N N . GLY B 1 126 ? 14.93 -18.141 -19.266 1 89.56 126 GLY B N 1
ATOM 4917 C CA . GLY B 1 126 ? 15.82 -17.641 -18.234 1 89.56 126 GLY B CA 1
ATOM 4918 C C . GLY B 1 126 ? 16.469 -16.312 -18.609 1 89.56 126 GLY B C 1
ATOM 4919 O O . GLY B 1 126 ? 17.344 -15.82 -17.891 1 89.56 126 GLY B O 1
ATOM 4920 N N . GLU B 1 127 ? 15.992 -15.797 -19.719 1 95.19 127 GLU B N 1
ATOM 4921 C CA . GLU B 1 127 ? 16.547 -14.523 -20.172 1 95.19 127 GLU B CA 1
ATOM 4922 C C . GLU B 1 127 ? 15.953 -13.359 -19.375 1 95.19 127 GLU B C 1
ATOM 4924 O O . GLU B 1 127 ? 14.766 -13.375 -19.031 1 95.19 127 GLU B O 1
ATOM 4929 N N . LEU B 1 128 ? 16.875 -12.312 -19.188 1 97.19 128 LEU B N 1
ATOM 4930 C CA . LEU B 1 128 ? 16.422 -11.109 -18.5 1 97.19 128 LEU B CA 1
ATOM 4931 C C . LEU B 1 128 ? 15.445 -10.32 -19.375 1 97.19 128 LEU B C 1
ATOM 4933 O O . LEU B 1 128 ? 15.781 -9.945 -20.5 1 97.19 128 LEU B O 1
ATOM 4937 N N . VAL B 1 129 ? 14.25 -10.07 -18.812 1 97.69 129 VAL B N 1
ATOM 4938 C CA . VAL B 1 129 ? 13.273 -9.375 -19.641 1 97.69 129 VAL B CA 1
ATOM 4939 C C . VAL B 1 129 ? 12.773 -8.125 -18.906 1 97.69 129 VAL B C 1
ATOM 4941 O O . VAL B 1 129 ? 12.047 -7.312 -19.484 1 97.69 129 VAL B O 1
ATOM 4944 N N . GLY B 1 130 ? 13.117 -7.977 -17.703 1 97.56 130 GLY B N 1
ATOM 4945 C CA . GLY B 1 130 ? 12.695 -6.793 -16.969 1 97.56 130 GLY B CA 1
ATOM 4946 C C . GLY B 1 130 ? 13.109 -6.816 -15.516 1 97.56 130 GLY B C 1
ATOM 4947 O O . GLY B 1 130 ? 13.953 -7.621 -15.117 1 97.56 130 GLY B O 1
ATOM 4948 N N . MET B 1 131 ? 12.562 -5.863 -14.75 1 97.06 131 MET B N 1
ATOM 4949 C CA . MET B 1 131 ? 12.867 -5.746 -13.32 1 97.06 131 MET B CA 1
ATOM 4950 C C . MET B 1 131 ? 11.703 -5.113 -12.57 1 97.06 131 MET B C 1
ATOM 4952 O O . MET B 1 131 ? 10.953 -4.312 -13.133 1 97.06 131 MET B O 1
ATOM 4956 N N . ILE B 1 132 ? 11.539 -5.574 -11.328 1 95.44 132 ILE B N 1
ATOM 4957 C CA . ILE B 1 132 ? 10.539 -4.984 -10.445 1 95.44 132 ILE B CA 1
ATOM 4958 C C . ILE B 1 132 ? 11.227 -4.273 -9.281 1 95.44 132 ILE B C 1
ATOM 4960 O O . ILE B 1 132 ? 12.195 -4.785 -8.727 1 95.44 132 ILE B O 1
ATOM 4964 N N . ASP B 1 133 ? 10.75 -3.072 -9 1 91.88 133 ASP B N 1
ATOM 4965 C CA . ASP B 1 133 ? 11.156 -2.355 -7.797 1 91.88 133 ASP B CA 1
ATOM 4966 C C . ASP B 1 133 ? 10.109 -2.492 -6.695 1 91.88 133 ASP B C 1
ATOM 4968 O O . ASP B 1 133 ? 8.914 -2.322 -6.945 1 91.88 133 ASP B O 1
ATOM 4972 N N . LEU B 1 134 ? 10.578 -2.781 -5.523 1 88.56 134 LEU B N 1
ATOM 4973 C CA . LEU B 1 134 ? 9.648 -3.018 -4.422 1 88.56 134 LEU B CA 1
ATOM 4974 C C . LEU B 1 134 ? 8.781 -1.789 -4.164 1 88.56 134 LEU B C 1
ATOM 4976 O O . LEU B 1 134 ? 7.582 -1.911 -3.92 1 88.56 134 LEU B O 1
ATOM 4980 N N . HIS B 1 135 ? 9.352 -0.598 -4.145 1 83.44 135 HIS B N 1
ATOM 4981 C CA . HIS B 1 135 ? 8.578 0.604 -3.867 1 83.44 135 HIS B CA 1
ATOM 4982 C C . HIS B 1 135 ? 7.48 0.805 -4.91 1 83.44 135 HIS B C 1
ATOM 4984 O O . HIS B 1 135 ? 6.371 1.221 -4.574 1 83.44 135 HIS B O 1
ATOM 4990 N N . ASP B 1 136 ? 7.797 0.545 -6.141 1 84.5 136 ASP B N 1
ATOM 4991 C CA . ASP B 1 136 ? 6.797 0.658 -7.195 1 84.5 136 ASP B CA 1
ATOM 4992 C C . ASP B 1 136 ? 5.676 -0.362 -7.004 1 84.5 136 ASP B C 1
ATOM 4994 O O . ASP B 1 136 ? 4.5 -0.049 -7.207 1 84.5 136 ASP B O 1
ATOM 4998 N N . ALA B 1 137 ? 6.121 -1.533 -6.699 1 87.38 137 ALA B N 1
ATOM 4999 C CA . ALA B 1 137 ? 5.141 -2.596 -6.484 1 87.38 137 ALA B CA 1
ATOM 5000 C C . ALA B 1 137 ? 4.207 -2.256 -5.328 1 87.38 137 ALA B C 1
ATOM 5002 O O . ALA B 1 137 ? 2.994 -2.459 -5.422 1 87.38 137 ALA B O 1
ATOM 5003 N N . LEU B 1 138 ? 4.785 -1.737 -4.254 1 84 138 LEU B N 1
ATOM 5004 C CA . LEU B 1 138 ? 3.996 -1.38 -3.08 1 84 138 LEU B CA 1
ATOM 5005 C C . LEU B 1 138 ? 3.07 -0.206 -3.385 1 84 138 LEU B C 1
ATOM 5007 O O . LEU B 1 138 ? 1.952 -0.143 -2.867 1 84 138 LEU B O 1
ATOM 5011 N N . ALA B 1 139 ? 3.549 0.667 -4.129 1 79.94 139 ALA B N 1
ATOM 5012 C CA . ALA B 1 139 ? 2.713 1.794 -4.535 1 79.94 139 ALA B CA 1
ATOM 5013 C C . ALA B 1 139 ? 1.488 1.317 -5.312 1 79.94 139 ALA B C 1
ATOM 5015 O O . ALA B 1 139 ? 0.386 1.839 -5.129 1 79.94 139 ALA B O 1
ATOM 5016 N N . VAL B 1 140 ? 1.674 0.378 -6.121 1 77.5 140 VAL B N 1
ATOM 5017 C CA . VAL B 1 140 ? 0.565 -0.202 -6.871 1 77.5 140 VAL B CA 1
ATOM 5018 C C . VAL B 1 140 ? -0.396 -0.903 -5.918 1 77.5 140 VAL B C 1
ATOM 5020 O O . VAL B 1 140 ? -1.616 -0.777 -6.047 1 77.5 140 VAL B O 1
ATOM 5023 N N . ALA B 1 141 ? 0.188 -1.571 -5.07 1 76.69 141 ALA B N 1
ATOM 5024 C CA . ALA B 1 141 ? -0.6 -2.299 -4.078 1 76.69 141 ALA B CA 1
ATOM 5025 C C . ALA B 1 141 ? -1.442 -1.344 -3.238 1 76.69 141 ALA B C 1
ATOM 5027 O O . ALA B 1 141 ? -2.568 -1.671 -2.855 1 76.69 141 ALA B O 1
ATOM 5028 N N . ALA B 1 142 ? -0.861 -0.2 -3.049 1 77.06 142 ALA B N 1
ATOM 5029 C CA . ALA B 1 142 ? -1.55 0.805 -2.242 1 77.06 142 ALA B CA 1
ATOM 5030 C C . ALA B 1 142 ? -2.275 1.814 -3.127 1 77.06 142 ALA B C 1
ATOM 5032 O O . ALA B 1 142 ? -2.49 2.961 -2.725 1 77.06 142 ALA B O 1
ATOM 5033 N N . GLY B 1 143 ? -2.555 1.476 -4.285 1 76.12 143 GLY B N 1
ATOM 5034 C CA . GLY B 1 143 ? -3.016 2.4 -5.309 1 76.12 143 GLY B CA 1
ATOM 5035 C C . GLY B 1 143 ? -4.207 3.229 -4.871 1 76.12 143 GLY B C 1
ATOM 5036 O O . GLY B 1 143 ? -4.234 4.445 -5.07 1 76.12 143 GLY B O 1
ATOM 5037 N N . ARG B 1 144 ? -5.215 2.582 -4.336 1 73.75 144 ARG B N 1
ATOM 5038 C CA . ARG B 1 144 ? -6.406 3.307 -3.898 1 73.75 144 ARG B CA 1
ATOM 5039 C C . ARG B 1 144 ? -6.055 4.336 -2.83 1 73.75 144 ARG B C 1
ATOM 5041 O O . ARG B 1 144 ? -6.551 5.465 -2.861 1 73.75 144 ARG B O 1
ATOM 5048 N N . LEU B 1 145 ? -5.301 3.92 -1.922 1 77.31 145 LEU B N 1
ATOM 5049 C CA . LEU B 1 145 ? -4.867 4.824 -0.861 1 77.31 145 LEU B CA 1
ATOM 5050 C C . LEU B 1 145 ? -4.031 5.965 -1.426 1 77.31 145 LEU B C 1
ATOM 5052 O O . LEU B 1 145 ? -4.188 7.117 -1.02 1 77.31 145 LEU B O 1
ATOM 5056 N N . MET B 1 146 ? -3.178 5.656 -2.336 1 80 146 MET B N 1
ATOM 5057 C CA . MET B 1 146 ? -2.328 6.672 -2.955 1 80 146 MET B CA 1
ATOM 5058 C C . MET B 1 146 ? -3.168 7.703 -3.697 1 80 146 MET B C 1
ATOM 5060 O O . MET B 1 146 ? -2.865 8.898 -3.66 1 80 146 MET B O 1
ATOM 5064 N N . ARG B 1 147 ? -4.145 7.227 -4.281 1 81.25 147 ARG B N 1
ATOM 5065 C CA . ARG B 1 147 ? -5.031 8.148 -4.98 1 81.25 147 ARG B CA 1
ATOM 5066 C C . ARG B 1 147 ? -5.723 9.094 -4 1 81.25 147 ARG B C 1
ATOM 5068 O O . ARG B 1 147 ? -5.902 10.281 -4.289 1 81.25 147 ARG B O 1
ATOM 5075 N N . GLN B 1 148 ? -6.152 8.586 -2.982 1 84.06 148 GLN B N 1
ATOM 5076 C CA . GLN B 1 148 ? -6.793 9.398 -1.958 1 84.06 148 GLN B CA 1
ATOM 5077 C C . GLN B 1 148 ? -5.824 10.438 -1.4 1 84.06 148 GLN B C 1
ATOM 5079 O O . GLN B 1 148 ? -6.195 11.602 -1.198 1 84.06 148 GLN B O 1
ATOM 5084 N N . ILE B 1 149 ? -4.613 10.047 -1.138 1 85.75 149 ILE B N 1
ATOM 5085 C CA . ILE B 1 149 ? -3.582 10.961 -0.661 1 85.75 149 ILE B CA 1
ATOM 5086 C C . ILE B 1 149 ? -3.338 12.047 -1.702 1 85.75 149 ILE B C 1
ATOM 5088 O O . ILE B 1 149 ? -3.258 13.234 -1.364 1 85.75 149 ILE B O 1
ATOM 5092 N N . ASP B 1 150 ? -3.305 11.648 -2.898 1 83.94 150 ASP B N 1
ATOM 5093 C CA . ASP B 1 150 ? -3.053 12.594 -3.979 1 83.94 150 ASP B CA 1
ATOM 5094 C C . ASP B 1 150 ? -4.18 13.617 -4.082 1 83.94 150 ASP B C 1
ATOM 5096 O O . ASP B 1 150 ? -3.932 14.797 -4.344 1 83.94 150 ASP B O 1
ATOM 5100 N N . ARG B 1 151 ? -5.355 13.164 -3.941 1 84.62 151 ARG B N 1
ATOM 5101 C CA . ARG B 1 151 ? -6.504 14.062 -4.012 1 84.62 151 ARG B CA 1
ATOM 5102 C C . ARG B 1 151 ? -6.438 15.125 -2.926 1 84.62 151 ARG B C 1
ATOM 5104 O O . ARG B 1 151 ? -6.887 16.25 -3.129 1 84.62 151 ARG B O 1
ATOM 5111 N N . LEU B 1 152 ? -5.836 14.766 -1.849 1 87.69 152 LEU B N 1
ATOM 5112 C CA . LEU B 1 152 ? -5.781 15.68 -0.711 1 87.69 152 LEU B CA 1
ATOM 5113 C C . LEU B 1 152 ? -4.566 16.594 -0.808 1 87.69 152 LEU B C 1
ATOM 5115 O O . LEU B 1 152 ? -4.539 17.672 -0.197 1 87.69 152 LEU B O 1
ATOM 5119 N N . THR B 1 153 ? -3.525 16.125 -1.629 1 81.88 153 THR B N 1
ATOM 5120 C CA . THR B 1 153 ? -2.242 16.812 -1.477 1 81.88 153 THR B CA 1
ATOM 5121 C C . THR B 1 153 ? -1.764 17.375 -2.812 1 81.88 153 THR B C 1
ATOM 5123 O O . THR B 1 153 ? -0.866 18.219 -2.852 1 81.88 153 THR B O 1
ATOM 5126 N N . HIS B 1 154 ? -2.072 16.781 -3.875 1 67.12 154 HIS B N 1
ATOM 5127 C CA . HIS B 1 154 ? -1.307 16.922 -5.109 1 67.12 154 HIS B CA 1
ATOM 5128 C C . HIS B 1 154 ? -1.533 18.297 -5.738 1 67.12 154 HIS B C 1
ATOM 5130 O O . HIS B 1 154 ? -0.578 18.969 -6.129 1 67.12 154 HIS B O 1
ATOM 5136 N N . ASP B 1 155 ? -2.705 18.797 -5.871 1 65.81 155 ASP B N 1
ATOM 5137 C CA . ASP B 1 155 ? -2.951 19.844 -6.863 1 65.81 155 ASP B CA 1
ATOM 5138 C C . ASP B 1 155 ? -2.547 21.219 -6.332 1 65.81 155 ASP B C 1
ATOM 5140 O O . ASP B 1 155 ? -2.832 21.547 -5.18 1 65.81 155 ASP B O 1
ATOM 5144 N N . THR B 1 156 ? -1.62 21.797 -7.145 1 72.06 156 THR B N 1
ATOM 5145 C CA . THR B 1 156 ? -1.271 23.172 -6.789 1 72.06 156 THR B CA 1
ATOM 5146 C C . THR B 1 156 ? -2.141 24.156 -7.555 1 72.06 156 THR B C 1
ATOM 5148 O O . THR B 1 156 ? -2.051 25.375 -7.336 1 72.06 156 THR B O 1
ATOM 5151 N N . THR B 1 157 ? -3.016 23.625 -8.305 1 80.69 157 THR B N 1
ATOM 5152 C CA . THR B 1 157 ? -3.918 24.5 -9.047 1 80.69 157 THR B CA 1
ATOM 5153 C C . THR B 1 157 ? -5.199 24.75 -8.258 1 80.69 157 THR B C 1
ATOM 5155 O O . THR B 1 157 ? -5.59 23.922 -7.422 1 80.69 157 THR B O 1
ATOM 5158 N N . ILE B 1 158 ? -5.723 25.875 -8.508 1 84.62 158 ILE B N 1
ATOM 5159 C CA . ILE B 1 158 ? -6.973 26.234 -7.844 1 84.62 158 ILE B CA 1
ATOM 5160 C C . ILE B 1 158 ? -8.031 25.172 -8.125 1 84.62 158 ILE B C 1
ATOM 5162 O O . ILE B 1 158 ? -8.75 24.734 -7.223 1 84.62 158 ILE B O 1
ATOM 5166 N N . GLU B 1 159 ? -8.102 24.766 -9.344 1 81.44 159 GLU B N 1
ATOM 5167 C CA . GLU B 1 159 ? -9.086 23.75 -9.727 1 81.44 159 GLU B CA 1
ATOM 5168 C C . GLU B 1 159 ? -8.852 22.438 -8.977 1 81.44 159 GLU B C 1
ATOM 5170 O O . GLU B 1 159 ? -9.805 21.812 -8.5 1 81.44 159 GLU B O 1
ATOM 5175 N N . GLY B 1 160 ? -7.602 22.094 -8.961 1 80.62 160 GLY B N 1
ATOM 5176 C CA . GLY B 1 160 ? -7.266 20.875 -8.234 1 80.62 160 GLY B CA 1
ATOM 5177 C C . GLY B 1 160 ? -7.57 20.969 -6.75 1 80.62 160 GLY B C 1
ATOM 5178 O O . GLY B 1 160 ? -8.008 20 -6.141 1 80.62 160 GLY B O 1
ATOM 5179 N N . MET B 1 161 ? -7.422 22.078 -6.184 1 85.94 161 MET B N 1
ATOM 5180 C CA . MET B 1 161 ? -7.598 22.25 -4.742 1 85.94 161 MET B CA 1
ATOM 5181 C C . MET B 1 161 ? -9.078 22.328 -4.383 1 85.94 161 MET B C 1
ATOM 5183 O O . MET B 1 161 ? -9.453 22.125 -3.225 1 85.94 161 MET B O 1
ATOM 5187 N N . LYS B 1 162 ? -9.906 22.625 -5.34 1 85 162 LYS B N 1
ATOM 5188 C CA . LYS B 1 162 ? -11.344 22.562 -5.109 1 85 162 LYS B CA 1
ATOM 5189 C C . LYS B 1 162 ? -11.781 21.141 -4.793 1 85 162 LYS B C 1
ATOM 5191 O O . LYS B 1 162 ? -12.727 20.938 -4.027 1 85 162 LYS B O 1
ATOM 5196 N N . GLU B 1 163 ? -11.062 20.219 -5.355 1 86.62 163 GLU B N 1
ATOM 5197 C CA . GLU B 1 163 ? -11.383 18.797 -5.145 1 86.62 163 GLU B CA 1
ATOM 5198 C C . GLU B 1 163 ? -11 18.359 -3.736 1 86.62 163 GLU B C 1
ATOM 5200 O O . GLU B 1 163 ? -11.531 17.359 -3.23 1 86.62 163 GLU B O 1
ATOM 5205 N N . VAL B 1 164 ? -10.172 19.094 -3.135 1 89.31 164 VAL B N 1
ATOM 5206 C CA . VAL B 1 164 ? -9.688 18.75 -1.802 1 89.31 164 VAL B CA 1
ATOM 5207 C C . VAL B 1 164 ? -10.859 18.719 -0.819 1 89.31 164 VAL B C 1
ATOM 5209 O O . VAL B 1 164 ? -10.922 17.875 0.065 1 89.31 164 VAL B O 1
ATOM 5212 N N . LYS B 1 165 ? -11.805 19.641 -0.99 1 85.81 165 LYS B N 1
ATOM 5213 C CA . LYS B 1 165 ? -12.93 19.734 -0.064 1 85.81 165 LYS B CA 1
ATOM 5214 C C . LYS B 1 165 ? -13.797 18.484 -0.124 1 85.81 165 LYS B C 1
ATOM 5216 O O . LYS B 1 165 ? -14.195 17.953 0.913 1 85.81 165 LYS B O 1
ATOM 5221 N N . ALA B 1 166 ? -14.078 18.078 -1.331 1 87.88 166 ALA B N 1
ATOM 5222 C CA . ALA B 1 166 ? -14.859 16.859 -1.487 1 87.88 166 ALA B CA 1
ATOM 5223 C C . ALA B 1 166 ? -14.117 15.656 -0.89 1 87.88 166 ALA B C 1
ATOM 5225 O O . ALA B 1 166 ? -14.727 14.812 -0.222 1 87.88 166 ALA B O 1
ATOM 5226 N N . ALA B 1 167 ? -12.867 15.609 -1.176 1 89.81 167 ALA B N 1
ATOM 5227 C CA . ALA B 1 167 ? -12.047 14.523 -0.653 1 89.81 167 ALA B CA 1
ATOM 5228 C C . ALA B 1 167 ? -11.992 14.562 0.872 1 89.81 167 ALA B C 1
ATOM 5230 O O . ALA B 1 167 ? -11.93 13.516 1.522 1 89.81 167 ALA B O 1
ATOM 5231 N N . GLN B 1 168 ? -11.984 15.711 1.389 1 91.88 168 GLN B N 1
ATOM 5232 C CA . GLN B 1 168 ? -11.961 15.906 2.834 1 91.88 168 GLN B CA 1
ATOM 5233 C C . GLN B 1 168 ? -13.219 15.336 3.486 1 91.88 168 GLN B C 1
ATOM 5235 O O . GLN B 1 168 ? -13.141 14.703 4.543 1 91.88 168 GLN B O 1
ATOM 5240 N N . VAL B 1 169 ? -14.336 15.609 2.898 1 93.56 169 VAL B N 1
ATOM 5241 C CA . VAL B 1 169 ? -15.602 15.117 3.426 1 93.56 169 VAL B CA 1
ATOM 5242 C C . VAL B 1 169 ? -15.617 13.586 3.387 1 93.56 169 VAL B C 1
ATOM 5244 O O . VAL B 1 169 ? -16.016 12.938 4.359 1 93.56 169 VAL B O 1
ATOM 5247 N N . GLU B 1 170 ? -15.188 13.039 2.289 1 91.62 170 GLU B N 1
ATOM 5248 C CA . GLU B 1 170 ? -15.117 11.586 2.141 1 91.62 170 GLU B CA 1
ATOM 5249 C C . GLU B 1 170 ? -14.211 10.969 3.201 1 91.62 170 GLU B C 1
ATOM 5251 O O . GLU B 1 170 ? -14.547 9.93 3.781 1 91.62 170 GLU B O 1
ATOM 5256 N N . LEU B 1 171 ? -13.117 11.555 3.387 1 90.94 171 LEU B N 1
ATOM 5257 C CA . LEU B 1 171 ? -12.172 11.055 4.379 1 90.94 171 LEU B CA 1
ATOM 5258 C C . LEU B 1 171 ? -12.773 11.102 5.777 1 90.94 171 LEU B C 1
ATOM 5260 O O . LEU B 1 171 ? -12.641 10.148 6.551 1 90.94 171 LEU B O 1
ATOM 5264 N N . ALA B 1 172 ? -13.367 12.219 6.098 1 94.44 172 ALA B N 1
ATOM 5265 C CA . ALA B 1 172 ? -13.992 12.359 7.406 1 94.44 172 ALA B CA 1
ATOM 5266 C C . ALA B 1 172 ? -15.016 11.25 7.648 1 94.44 172 ALA B C 1
ATOM 5268 O O . ALA B 1 172 ? -15.078 10.68 8.742 1 94.44 172 ALA B O 1
ATOM 5269 N N . GLU B 1 173 ? -15.789 10.961 6.668 1 94 173 GLU B N 1
ATOM 5270 C CA . GLU B 1 173 ? -16.781 9.891 6.754 1 94 173 GLU B CA 1
ATOM 5271 C C . GLU B 1 173 ? -16.109 8.547 7.035 1 94 173 GLU B C 1
ATOM 5273 O O . GLU B 1 173 ? -16.594 7.766 7.859 1 94 173 GLU B O 1
ATOM 5278 N N . GLN B 1 174 ? -15.07 8.305 6.344 1 87.81 174 GLN B N 1
ATOM 5279 C CA . GLN B 1 174 ? -14.352 7.043 6.516 1 87.81 174 GLN B CA 1
ATOM 5280 C C . GLN B 1 174 ? -13.758 6.938 7.914 1 87.81 174 GLN B C 1
ATOM 5282 O O . GLN B 1 174 ? -13.766 5.863 8.516 1 87.81 174 GLN B O 1
ATOM 5287 N N . LEU B 1 175 ? -13.234 7.992 8.406 1 90.62 175 LEU B N 1
ATOM 5288 C CA . LEU B 1 175 ? -12.633 8.008 9.734 1 90.62 175 LEU B CA 1
ATOM 5289 C C . LEU B 1 175 ? -13.68 7.738 10.812 1 90.62 175 LEU B C 1
ATOM 5291 O O . LEU B 1 175 ? -13.422 7.008 11.766 1 90.62 175 LEU B O 1
ATOM 5295 N N . PHE B 1 176 ? -14.844 8.352 10.641 1 91.69 176 PHE B N 1
ATOM 5296 C CA . PHE B 1 176 ? -15.938 8.102 11.578 1 91.69 176 PHE B CA 1
ATOM 5297 C C . PHE B 1 176 ? -16.391 6.648 11.508 1 91.69 176 PHE B C 1
ATOM 5299 O O . PHE B 1 176 ? -16.719 6.047 12.531 1 91.69 176 PHE B O 1
ATOM 5306 N N . ALA B 1 177 ? -16.438 6.121 10.312 1 88.88 177 ALA B N 1
ATOM 5307 C CA . ALA B 1 177 ? -16.797 4.719 10.133 1 88.88 177 ALA B CA 1
ATOM 5308 C C . ALA B 1 177 ? -15.828 3.797 10.867 1 88.88 177 ALA B C 1
ATOM 5310 O O . ALA B 1 177 ? -16.219 2.717 11.32 1 88.88 177 ALA B O 1
ATOM 5311 N N . GLU B 1 178 ? -14.656 4.223 11.039 1 84.12 178 GLU B N 1
ATOM 5312 C CA . GLU B 1 178 ? -13.641 3.439 11.727 1 84.12 178 GLU B CA 1
ATOM 5313 C C . GLU B 1 178 ? -13.555 3.82 13.203 1 84.12 178 GLU B C 1
ATOM 5315 O O . GLU B 1 178 ? -12.594 3.461 13.891 1 84.12 178 GLU B O 1
ATOM 5320 N N . ASN B 1 179 ? -14.383 4.621 13.656 1 89.81 179 ASN B N 1
ATOM 5321 C CA . ASN B 1 179 ? -14.617 4.973 15.047 1 89.81 179 ASN B CA 1
ATOM 5322 C C . ASN B 1 179 ? -13.492 5.848 15.602 1 89.81 179 ASN B C 1
ATOM 5324 O O . ASN B 1 179 ? -13.117 5.727 16.766 1 89.81 179 ASN B O 1
ATOM 5328 N N . LEU B 1 180 ? -12.859 6.582 14.727 1 90.31 180 LEU B N 1
ATOM 5329 C CA . LEU B 1 180 ? -11.922 7.582 15.234 1 90.31 180 LEU B CA 1
ATOM 5330 C C . LEU B 1 180 ? -12.656 8.664 16.016 1 90.31 180 LEU B C 1
ATOM 5332 O O . LEU B 1 180 ? -13.719 9.133 15.594 1 90.31 180 LEU B O 1
ATOM 5336 N N . PRO B 1 181 ? -12.062 9.07 17.156 1 94.12 181 PRO B N 1
ATOM 5337 C CA . PRO B 1 181 ? -12.711 10.125 17.938 1 94.12 181 PRO B CA 1
ATOM 5338 C C . PRO B 1 181 ? -12.828 11.438 17.156 1 94.12 181 PRO B C 1
ATOM 5340 O O . PRO B 1 181 ? -11.914 11.805 16.422 1 94.12 181 PRO B O 1
ATOM 5343 N N . ALA B 1 182 ? -13.914 12.172 17.391 1 96.44 182 ALA B N 1
ATOM 5344 C CA . ALA B 1 182 ? -14.273 13.359 16.609 1 96.44 182 ALA B CA 1
ATOM 5345 C C . ALA B 1 182 ? -13.18 14.422 16.703 1 96.44 182 ALA B C 1
ATOM 5347 O O . ALA B 1 182 ? -12.844 15.062 15.703 1 96.44 182 ALA B O 1
ATOM 5348 N N . PRO B 1 183 ? -12.578 14.633 17.891 1 96.44 183 PRO B N 1
ATOM 5349 C CA . PRO B 1 183 ? -11.531 15.656 17.953 1 96.44 183 PRO B CA 1
ATOM 5350 C C . PRO B 1 183 ? -10.328 15.32 17.078 1 96.44 183 PRO B C 1
ATOM 5352 O O . PRO B 1 183 ? -9.688 16.219 16.547 1 96.44 183 PRO B O 1
ATOM 5355 N N . GLU B 1 184 ? -10.062 14.07 16.922 1 93.62 184 GLU B N 1
ATOM 5356 C CA . GLU B 1 184 ? -8.969 13.664 16.047 1 93.62 184 GLU B CA 1
ATOM 5357 C C . GLU B 1 184 ? -9.328 13.898 14.578 1 93.62 184 GLU B C 1
ATOM 5359 O O . GLU B 1 184 ? -8.477 14.32 13.789 1 93.62 184 GLU B O 1
ATOM 5364 N N . VAL B 1 185 ? -10.531 13.586 14.227 1 95.38 185 VAL B N 1
ATOM 5365 C CA . VAL B 1 185 ? -11.016 13.852 12.875 1 95.38 185 VAL B CA 1
ATOM 5366 C C . VAL B 1 185 ? -10.938 15.352 12.586 1 95.38 185 VAL B C 1
ATOM 5368 O O . VAL B 1 185 ? -10.484 15.758 11.516 1 95.38 185 VAL B O 1
ATOM 5371 N N . GLN B 1 186 ? -11.336 16.078 13.555 1 96.75 186 GLN B N 1
ATOM 5372 C CA . GLN B 1 186 ? -11.305 17.531 13.422 1 96.75 186 GLN B CA 1
ATOM 5373 C C . GLN B 1 186 ? -9.883 18.031 13.219 1 96.75 186 GLN B C 1
ATOM 5375 O O . GLN B 1 186 ? -9.648 18.938 12.398 1 96.75 186 GLN B O 1
ATOM 5380 N N . GLN B 1 187 ? -9.008 17.562 13.969 1 94.31 187 GLN B N 1
ATOM 5381 C CA . GLN B 1 187 ? -7.605 17.953 13.852 1 94.31 187 GLN B CA 1
ATOM 5382 C C . GLN B 1 187 ? -7.066 17.656 12.453 1 94.31 187 GLN B C 1
ATOM 5384 O O . GLN B 1 187 ? -6.34 18.469 11.875 1 94.31 187 GLN B O 1
ATOM 5389 N N . LEU B 1 188 ? -7.398 16.516 11.984 1 92.25 188 LEU B N 1
ATOM 5390 C CA . LEU B 1 188 ? -6.953 16.141 10.648 1 92.25 188 LEU B CA 1
ATOM 5391 C C . LEU B 1 188 ? -7.551 17.047 9.586 1 92.25 188 LEU B C 1
ATOM 5393 O O . LEU B 1 188 ? -6.848 17.484 8.672 1 92.25 188 LEU B O 1
ATOM 5397 N N . ILE B 1 189 ? -8.805 17.328 9.727 1 94.06 189 ILE B N 1
ATOM 5398 C CA . ILE B 1 189 ? -9.484 18.25 8.812 1 94.06 189 ILE B CA 1
ATOM 5399 C C . ILE B 1 189 ? -8.781 19.594 8.836 1 94.06 189 ILE B C 1
ATOM 5401 O O . ILE B 1 189 ? -8.531 20.203 7.781 1 94.06 189 ILE B O 1
ATOM 5405 N N . SER B 1 190 ? -8.469 20.016 9.969 1 94.81 190 SER B N 1
ATOM 5406 C CA . SER B 1 190 ? -7.781 21.297 10.125 1 94.81 190 SER B CA 1
ATOM 5407 C C . SER B 1 190 ? -6.41 21.281 9.453 1 94.81 190 SER B C 1
ATOM 5409 O O . SER B 1 190 ? -6 22.266 8.828 1 94.81 190 SER B O 1
ATOM 5411 N N . HIS B 1 191 ? -5.758 20.219 9.648 1 91.88 191 HIS B N 1
ATOM 5412 C CA . HIS B 1 191 ? -4.445 20.078 9.031 1 91.88 191 HIS B CA 1
ATOM 5413 C C . HIS B 1 191 ? -4.535 20.141 7.512 1 91.88 191 HIS B C 1
ATOM 5415 O O . HIS B 1 191 ? -3.664 20.719 6.855 1 91.88 191 HIS B O 1
ATOM 5421 N N . ILE B 1 192 ? -5.504 19.5 6.934 1 92 192 ILE B N 1
ATOM 5422 C CA . ILE B 1 192 ? -5.715 19.531 5.488 1 92 192 ILE B CA 1
ATOM 5423 C C . ILE B 1 192 ? -5.996 20.953 5.031 1 92 192 ILE B C 1
ATOM 5425 O O . ILE B 1 192 ? -5.465 21.406 4.012 1 92 192 ILE B O 1
ATOM 5429 N N . ASN B 1 193 ? -6.805 21.672 5.781 1 92.81 193 ASN B N 1
ATOM 5430 C CA . ASN B 1 193 ? -7.07 23.062 5.469 1 92.81 193 ASN B CA 1
ATOM 5431 C C . ASN B 1 193 ? -5.797 23.906 5.516 1 92.81 193 ASN B C 1
ATOM 5433 O O . ASN B 1 193 ? -5.57 24.75 4.648 1 92.81 193 ASN B O 1
ATOM 5437 N N . ASN B 1 194 ? -5.059 23.688 6.504 1 91.25 194 ASN B N 1
ATOM 5438 C CA . ASN B 1 194 ? -3.816 24.438 6.648 1 91.25 194 ASN B CA 1
ATOM 5439 C C . ASN B 1 194 ? -2.844 24.141 5.512 1 91.25 194 ASN B C 1
ATOM 5441 O O . ASN B 1 194 ? -2.074 25 5.098 1 91.25 194 ASN B O 1
ATOM 5445 N N . ASP B 1 195 ? -2.877 22.953 5.047 1 89.5 195 ASP B N 1
ATOM 5446 C CA . ASP B 1 195 ? -2.047 22.594 3.898 1 89.5 195 ASP B CA 1
ATOM 5447 C C . ASP B 1 195 ? -2.471 23.375 2.652 1 89.5 195 ASP B C 1
ATOM 5449 O O . ASP B 1 195 ? -1.631 23.75 1.836 1 89.5 195 ASP B O 1
ATOM 5453 N N . VAL B 1 196 ? -3.756 23.516 2.537 1 91 196 VAL B N 1
ATOM 5454 C CA . VAL B 1 196 ? -4.266 24.328 1.438 1 91 196 VAL B CA 1
ATOM 5455 C C . VAL B 1 196 ? -3.742 25.766 1.564 1 91 196 VAL B C 1
ATOM 5457 O O . VAL B 1 196 ? -3.283 26.344 0.583 1 91 196 VAL B O 1
ATOM 5460 N N . TYR B 1 197 ? -3.777 26.297 2.799 1 92.25 197 TYR B N 1
ATOM 5461 C CA . TYR B 1 197 ? -3.215 27.609 3.066 1 92.25 197 TYR B CA 1
ATOM 5462 C C . TYR B 1 197 ? -1.752 27.672 2.643 1 92.25 197 TYR B C 1
ATOM 5464 O O . TYR B 1 197 ? -1.336 28.625 1.968 1 92.25 197 TYR B O 1
ATOM 5472 N N . ARG B 1 198 ? -1.043 26.734 3.025 1 89.94 198 ARG B N 1
ATOM 5473 C CA . ARG B 1 198 ? 0.394 26.688 2.775 1 89.94 198 ARG B CA 1
ATOM 5474 C C . ARG B 1 198 ? 0.689 26.641 1.28 1 89.94 198 ARG B C 1
ATOM 5476 O O . ARG B 1 198 ? 1.547 27.391 0.79 1 89.94 198 ARG B O 1
ATOM 5483 N N . ARG B 1 199 ? 0.01 25.812 0.594 1 88.94 199 ARG B N 1
ATOM 5484 C CA . ARG B 1 199 ? 0.233 25.641 -0.837 1 88.94 199 ARG B CA 1
ATOM 5485 C C . ARG B 1 199 ? -0.118 26.906 -1.603 1 88.94 199 ARG B C 1
ATOM 5487 O O . ARG B 1 199 ? 0.612 27.312 -2.508 1 88.94 199 ARG B O 1
ATOM 5494 N N . ILE B 1 200 ? -1.213 27.516 -1.205 1 92.62 200 ILE B N 1
ATOM 5495 C CA . ILE B 1 200 ? -1.634 28.75 -1.875 1 92.62 200 ILE B CA 1
ATOM 5496 C C . ILE B 1 200 ? -0.648 29.875 -1.563 1 92.62 200 ILE B C 1
ATOM 5498 O O . ILE B 1 200 ? -0.231 30.609 -2.461 1 92.62 200 ILE B O 1
ATOM 5502 N N . ALA B 1 201 ? -0.307 30 -0.316 1 92.38 201 ALA B N 1
ATOM 5503 C CA . ALA B 1 201 ? 0.644 31.047 0.072 1 92.38 201 ALA B CA 1
ATOM 5504 C C . ALA B 1 201 ? 1.976 30.875 -0.653 1 92.38 201 ALA B C 1
ATOM 5506 O O . ALA B 1 201 ? 2.562 31.844 -1.131 1 92.38 201 ALA B O 1
ATOM 5507 N N . ALA B 1 202 ? 2.457 29.672 -0.738 1 87.75 202 ALA B N 1
ATOM 5508 C CA . ALA B 1 202 ? 3.711 29.375 -1.429 1 87.75 202 ALA B CA 1
ATOM 5509 C C . ALA B 1 202 ? 3.611 29.719 -2.914 1 87.75 202 ALA B C 1
ATOM 5511 O O . ALA B 1 202 ? 4.547 30.266 -3.496 1 87.75 202 ALA B O 1
ATOM 5512 N N . ALA B 1 203 ? 2.51 29.328 -3.486 1 89.62 203 ALA B N 1
ATOM 5513 C CA . ALA B 1 203 ? 2.287 29.609 -4.902 1 89.62 203 ALA B CA 1
ATOM 5514 C C . ALA B 1 203 ? 2.246 31.109 -5.156 1 89.62 203 ALA B C 1
ATOM 5516 O O . ALA B 1 203 ? 2.785 31.594 -6.156 1 89.62 203 ALA B O 1
ATOM 5517 N N . VAL B 1 204 ? 1.599 31.797 -4.277 1 94.19 204 VAL B N 1
ATOM 5518 C CA . VAL B 1 204 ? 1.484 33.25 -4.395 1 94.19 204 VAL B CA 1
ATOM 5519 C C . VAL B 1 204 ? 2.873 33.875 -4.352 1 94.19 204 VAL B C 1
ATOM 5521 O O . VAL B 1 204 ? 3.201 34.719 -5.188 1 94.19 204 VAL B O 1
ATOM 5524 N N . LEU B 1 205 ? 3.674 33.531 -3.416 1 93.06 205 LEU B N 1
ATOM 5525 C CA . LEU B 1 205 ? 5.012 34.094 -3.27 1 93.06 205 LEU B CA 1
ATOM 5526 C C . LEU B 1 205 ? 5.879 33.75 -4.48 1 93.06 205 LEU B C 1
ATOM 5528 O O . LEU B 1 205 ? 6.645 34.594 -4.957 1 93.06 205 LEU B O 1
ATOM 5532 N N . LYS B 1 206 ? 5.727 32.562 -4.945 1 90.44 206 LYS B N 1
ATOM 5533 C CA . LYS B 1 206 ? 6.465 32.125 -6.129 1 90.44 206 LYS B CA 1
ATOM 5534 C C . LYS B 1 206 ? 6.074 32.969 -7.348 1 90.44 206 LYS B C 1
ATOM 5536 O O . LYS B 1 206 ? 6.938 33.406 -8.102 1 90.44 206 LYS B O 1
ATOM 5541 N N . ASP B 1 207 ? 4.781 33.125 -7.52 1 93.94 207 ASP B N 1
ATOM 5542 C CA . ASP B 1 207 ? 4.266 33.906 -8.641 1 93.94 207 ASP B CA 1
ATOM 5543 C C . ASP B 1 207 ? 4.742 35.344 -8.562 1 93.94 207 ASP B C 1
ATOM 5545 O O . ASP B 1 207 ? 5.113 35.938 -9.578 1 93.94 207 ASP B O 1
ATOM 5549 N N . MET B 1 208 ? 4.711 35.875 -7.418 1 96.62 208 MET B N 1
ATOM 5550 C CA . MET B 1 208 ? 5.137 37.25 -7.242 1 96.62 208 MET B CA 1
ATOM 5551 C C . MET B 1 208 ? 6.621 37.406 -7.562 1 96.62 208 MET B C 1
ATOM 5553 O O . MET B 1 208 ? 7.023 38.406 -8.172 1 96.62 208 MET B O 1
ATOM 5557 N N . THR B 1 209 ? 7.336 36.469 -7.125 1 94.94 209 THR B N 1
ATOM 5558 C CA . THR B 1 209 ? 8.75 36.5 -7.477 1 94.94 209 THR B CA 1
ATOM 5559 C C . THR B 1 209 ? 8.938 36.438 -8.992 1 94.94 209 THR B C 1
ATOM 5561 O O . THR B 1 209 ? 9.719 37.219 -9.562 1 94.94 209 THR B O 1
ATOM 5564 N N . ALA B 1 210 ? 8.227 35.625 -9.602 1 94.81 210 ALA B N 1
ATOM 5565 C CA . ALA B 1 210 ? 8.305 35.438 -11.047 1 94.81 210 ALA B CA 1
ATOM 5566 C C . ALA B 1 210 ? 7.855 36.688 -11.789 1 94.81 210 ALA B C 1
ATOM 5568 O O . ALA B 1 210 ? 8.352 36.969 -12.883 1 94.81 210 ALA B O 1
ATOM 5569 N N . GLU B 1 211 ? 6.977 37.406 -11.18 1 96.88 211 GLU B N 1
ATOM 5570 C CA . GLU B 1 211 ? 6.406 38.594 -11.805 1 96.88 211 GLU B CA 1
ATOM 5571 C C . GLU B 1 211 ? 7.242 39.844 -11.508 1 96.88 211 GLU B C 1
ATOM 5573 O O . GLU B 1 211 ? 6.875 40.938 -11.898 1 96.88 211 GLU B O 1
ATOM 5578 N N . GLY B 1 212 ? 8.297 39.656 -10.758 1 96.06 212 GLY B N 1
ATOM 5579 C CA . GLY B 1 212 ? 9.234 40.75 -10.594 1 96.06 212 GLY B CA 1
ATOM 5580 C C . GLY B 1 212 ? 9.109 41.438 -9.25 1 96.06 212 GLY B C 1
ATOM 5581 O O . GLY B 1 212 ? 9.844 42.406 -8.977 1 96.06 212 GLY B O 1
ATOM 5582 N N . TRP B 1 213 ? 8.211 41 -8.375 1 96.38 213 TRP B N 1
ATOM 5583 C CA . TRP B 1 213 ? 8.07 41.625 -7.051 1 96.38 213 TRP B CA 1
ATOM 5584 C C . TRP B 1 213 ? 9.289 41.312 -6.184 1 96.38 213 TRP B C 1
ATOM 5586 O O . TRP B 1 213 ? 9.547 42 -5.191 1 96.38 213 TRP B O 1
ATOM 5596 N N . GLY B 1 214 ? 10.039 40.219 -6.668 1 94.38 214 GLY B N 1
ATOM 5597 C CA . GLY B 1 214 ? 11.172 39.75 -5.871 1 94.38 214 GLY B CA 1
ATOM 5598 C C . GLY B 1 214 ? 10.758 38.938 -4.668 1 94.38 214 GLY B C 1
ATOM 5599 O O . GLY B 1 214 ? 9.586 38.594 -4.512 1 94.38 214 GLY B O 1
ATOM 5600 N N . GLU B 1 215 ? 11.773 38.594 -3.824 1 94.25 215 GLU B N 1
ATOM 5601 C CA . GLU B 1 215 ? 11.523 37.875 -2.578 1 94.25 215 GLU B CA 1
ATOM 5602 C C . GLU B 1 215 ? 10.914 38.812 -1.52 1 94.25 215 GLU B C 1
ATOM 5604 O O . GLU B 1 215 ? 10.984 40.031 -1.638 1 94.25 215 GLU B O 1
ATOM 5609 N N . PRO B 1 216 ? 10.266 38.219 -0.512 1 96.31 216 PRO B N 1
ATOM 5610 C CA . PRO B 1 216 ? 9.781 39.094 0.569 1 96.31 216 PRO B CA 1
ATOM 5611 C C . PRO B 1 216 ? 10.859 40 1.119 1 96.31 216 PRO B C 1
ATOM 5613 O O . PRO B 1 216 ? 11.961 39.562 1.43 1 96.31 216 PRO B O 1
ATOM 5616 N N . PRO B 1 217 ? 10.562 41.188 1.223 1 96.69 217 PRO B N 1
ATOM 5617 C CA . PRO B 1 217 ? 11.578 42.156 1.6 1 96.69 217 PRO B CA 1
ATOM 5618 C C . PRO B 1 217 ? 12.07 41.969 3.031 1 96.69 217 PRO B C 1
ATOM 5620 O O . PRO B 1 217 ? 13.141 42.469 3.385 1 96.69 217 PRO B O 1
ATOM 5623 N N . VAL B 1 218 ? 11.297 41.406 3.891 1 97 218 VAL B N 1
ATOM 5624 C CA . VAL B 1 218 ? 11.672 41.062 5.258 1 97 218 VAL B CA 1
ATOM 5625 C C . VAL B 1 218 ? 11.219 39.625 5.57 1 97 218 VAL B C 1
ATOM 5627 O O . VAL B 1 218 ? 10.391 39.062 4.852 1 97 218 VAL B O 1
ATOM 5630 N N . SER B 1 219 ? 11.797 39.094 6.68 1 96.44 219 SER B N 1
ATOM 5631 C CA . SER B 1 219 ? 11.281 37.812 7.145 1 96.44 219 SER B CA 1
ATOM 5632 C C . SER B 1 219 ? 9.797 37.906 7.461 1 96.44 219 SER B C 1
ATOM 5634 O O . SER B 1 219 ? 9.312 38.938 7.941 1 96.44 219 SER B O 1
ATOM 5636 N N . SER B 1 220 ? 9.094 36.875 7.129 1 97.44 220 SER B N 1
ATOM 5637 C CA . SER B 1 220 ? 7.645 36.906 7.324 1 97.44 220 SER B CA 1
ATOM 5638 C C . SER B 1 220 ? 7.066 35.531 7.559 1 97.44 220 SER B C 1
ATOM 5640 O O . SER B 1 220 ? 7.695 34.531 7.219 1 97.44 220 SER B O 1
ATOM 5642 N N . VAL B 1 221 ? 5.902 35.5 8.164 1 96.69 221 VAL B N 1
ATOM 5643 C CA . VAL B 1 221 ? 5.145 34.281 8.312 1 96.69 221 VAL B CA 1
ATOM 5644 C C . VAL B 1 221 ? 3.654 34.562 8.148 1 96.69 221 VAL B C 1
ATOM 5646 O O . VAL B 1 221 ? 3.143 35.531 8.68 1 96.69 221 VAL B O 1
ATOM 5649 N N . ALA B 1 222 ? 3.053 33.781 7.262 1 96.88 222 ALA B N 1
ATOM 5650 C CA . ALA B 1 222 ? 1.594 33.781 7.199 1 96.88 222 ALA B CA 1
ATOM 5651 C C . ALA B 1 222 ? 0.996 32.938 8.336 1 96.88 222 ALA B C 1
ATOM 5653 O O . ALA B 1 222 ? 1.49 31.859 8.641 1 96.88 222 ALA B O 1
ATOM 5654 N N . ILE B 1 223 ? -0.061 33.469 8.969 1 96.62 223 ILE B N 1
ATOM 5655 C CA . ILE B 1 223 ? -0.679 32.75 10.086 1 96.62 223 ILE B CA 1
ATOM 5656 C C . ILE B 1 223 ? -2.168 32.562 9.812 1 96.62 223 ILE B C 1
ATOM 5658 O O . ILE B 1 223 ? -2.77 33.312 9.039 1 96.62 223 ILE B O 1
ATOM 5662 N N . VAL B 1 224 ? -2.699 31.516 10.367 1 96.62 224 VAL B N 1
ATOM 5663 C CA . VAL B 1 224 ? -4.141 31.297 10.438 1 96.62 224 VAL B CA 1
ATOM 5664 C C . VAL B 1 224 ? -4.625 31.516 11.875 1 96.62 224 VAL B C 1
ATOM 5666 O O . VAL B 1 224 ? -3.906 31.203 12.828 1 96.62 224 VAL B O 1
ATOM 5669 N N . MET B 1 225 ? -5.809 32.031 12.016 1 96.06 225 MET B N 1
ATOM 5670 C CA . MET B 1 225 ? -6.305 32.438 13.328 1 96.06 225 MET B CA 1
ATOM 5671 C C . MET B 1 225 ? -7.652 31.781 13.617 1 96.06 225 MET B C 1
ATOM 5673 O O . MET B 1 225 ? -8.188 31.047 12.789 1 96.06 225 MET B O 1
ATOM 5677 N N . GLY B 1 226 ? -8.211 32 14.836 1 93.75 226 GLY B N 1
ATOM 5678 C CA . GLY B 1 226 ? -9.492 31.453 15.227 1 93.75 226 GLY B CA 1
ATOM 5679 C C . GLY B 1 226 ? -9.477 29.938 15.336 1 93.75 226 GLY B C 1
ATOM 5680 O O . GLY B 1 226 ? -8.562 29.359 15.93 1 93.75 226 GLY B O 1
ATOM 5681 N N . SER B 1 227 ? -10.562 29.344 14.766 1 95 227 SER B N 1
ATOM 5682 C CA . SER B 1 227 ? -10.648 27.891 14.828 1 95 227 SER B CA 1
ATOM 5683 C C . SER B 1 227 ? -9.5 27.234 14.07 1 95 227 SER B C 1
ATOM 5685 O O . SER B 1 227 ? -9.023 26.156 14.461 1 95 227 SER B O 1
ATOM 5687 N N . GLY B 1 228 ? -9.039 27.844 13.039 1 94.25 228 GLY B N 1
ATOM 5688 C CA . GLY B 1 228 ? -7.879 27.344 12.32 1 94.25 228 GLY B CA 1
ATOM 5689 C C . GLY B 1 228 ? -6.598 27.422 13.133 1 94.25 228 GLY B C 1
ATOM 5690 O O . GLY B 1 228 ? -5.762 26.531 13.078 1 94.25 228 GLY B O 1
ATOM 5691 N N . GLY B 1 229 ? -6.473 28.484 13.875 1 94.81 229 GLY B N 1
ATOM 5692 C CA . GLY B 1 229 ? -5.324 28.656 14.75 1 94.81 229 GLY B CA 1
ATOM 5693 C C . GLY B 1 229 ? -5.266 27.625 15.867 1 94.81 229 GLY B C 1
ATOM 5694 O O . GLY B 1 229 ? -4.184 27.25 16.312 1 94.81 229 GLY B O 1
ATOM 5695 N N . ARG B 1 230 ? -6.43 27.188 16.281 1 95.81 230 ARG B N 1
ATOM 5696 C CA . ARG B 1 230 ? -6.523 26.172 17.328 1 95.81 230 ARG B CA 1
ATOM 5697 C C . ARG B 1 230 ? -6.418 24.766 16.75 1 95.81 230 ARG B C 1
ATOM 5699 O O . ARG B 1 230 ? -6.289 23.781 17.5 1 95.81 230 ARG B O 1
ATOM 5706 N N . GLY B 1 231 ? -6.488 24.656 15.406 1 94.81 231 GLY B N 1
ATOM 5707 C CA . GLY B 1 231 ? -6.578 23.344 14.781 1 94.81 231 GLY B CA 1
ATOM 5708 C C . GLY B 1 231 ? -7.934 22.688 14.969 1 94.81 231 GLY B C 1
ATOM 5709 O O . GLY B 1 231 ? -8.023 21.469 15.148 1 94.81 231 GLY B O 1
ATOM 5710 N N . GLU B 1 232 ? -8.945 23.484 15 1 97.56 232 GLU B N 1
ATOM 5711 C CA . GLU B 1 232 ? -10.281 23 15.305 1 97.56 232 GLU B CA 1
ATOM 5712 C C . GLU B 1 232 ? -11.289 23.438 14.242 1 97.56 232 GLU B C 1
ATOM 5714 O O . GLU B 1 232 ? -12.414 23.812 14.57 1 97.56 232 GLU B O 1
ATOM 5719 N N . ASN B 1 233 ? -10.836 23.375 13.016 1 96.12 233 ASN B N 1
ATOM 5720 C CA . ASN B 1 233 ? -11.766 23.672 11.93 1 96.12 233 ASN B CA 1
ATOM 5721 C C . ASN B 1 233 ? -12.805 22.562 11.773 1 96.12 233 ASN B C 1
ATOM 5723 O O . ASN B 1 233 ? -12.508 21.391 12.023 1 96.12 233 ASN B O 1
ATOM 5727 N N . TYR B 1 234 ? -13.93 23.016 11.43 1 95.56 234 TYR B N 1
ATOM 5728 C CA . TYR B 1 234 ? -14.906 22.062 10.898 1 95.56 234 TYR B CA 1
ATOM 5729 C C . TYR B 1 234 ? -14.82 21.984 9.375 1 95.56 234 TYR B C 1
ATOM 5731 O O . TYR B 1 234 ? -13.789 22.328 8.789 1 95.56 234 TYR B O 1
ATOM 5739 N N . LEU B 1 235 ? -15.727 21.469 8.562 1 92.81 235 LEU B N 1
ATOM 5740 C CA . LEU B 1 235 ? -15.578 21.094 7.156 1 92.81 235 LEU B CA 1
ATOM 5741 C C . LEU B 1 235 ? -15.531 22.344 6.277 1 92.81 235 LEU B C 1
ATOM 5743 O O . LEU B 1 235 ? -14.867 22.359 5.234 1 92.81 235 LEU B O 1
ATOM 5747 N 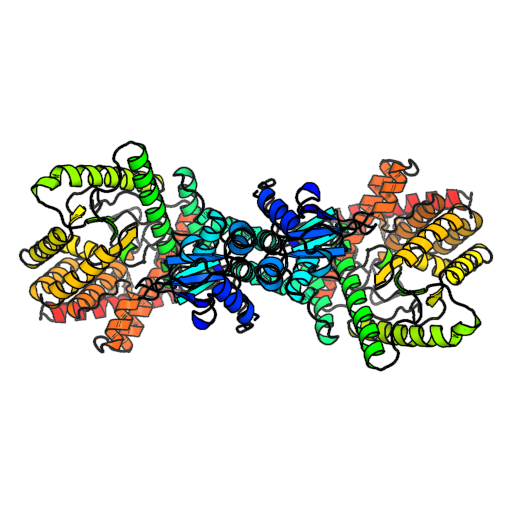N . PHE B 1 236 ? -16.172 23.438 6.602 1 90.12 236 PHE B N 1
ATOM 5748 C CA . PHE B 1 236 ? -16.219 24.594 5.707 1 90.12 236 PHE B CA 1
ATOM 5749 C C . PHE B 1 236 ? -16.031 25.891 6.484 1 90.12 236 PHE B C 1
ATOM 5751 O O . PHE B 1 236 ? -16.953 26.719 6.547 1 90.12 236 PHE B O 1
ATOM 5758 N N . PRO B 1 237 ? -14.789 26.047 6.945 1 92.81 237 PRO B N 1
ATOM 5759 C CA . PRO B 1 237 ? -14.523 27.297 7.684 1 92.81 237 PRO B CA 1
ATOM 5760 C C . PRO B 1 237 ? -14.32 28.5 6.77 1 92.81 237 PRO B C 1
ATOM 5762 O O . PRO B 1 237 ? -14.023 28.328 5.582 1 92.81 237 PRO B O 1
ATOM 5765 N N . ASP B 1 238 ? -14.562 29.672 7.285 1 94.12 238 ASP B N 1
ATOM 5766 C CA . ASP B 1 238 ? -14.164 30.875 6.574 1 94.12 238 ASP B CA 1
ATOM 5767 C C . ASP B 1 238 ? -12.695 31.219 6.844 1 94.12 238 ASP B C 1
ATOM 5769 O O . ASP B 1 238 ? -12.031 30.531 7.621 1 94.12 238 ASP B O 1
ATOM 5773 N N . GLN B 1 239 ? -12.242 32.25 6.172 1 95.31 239 GLN B N 1
ATOM 5774 C CA . GLN B 1 239 ? -10.844 32.656 6.305 1 95.31 239 GLN B CA 1
ATOM 5775 C C . GLN B 1 239 ? -10.633 33.531 7.527 1 95.31 239 GLN B C 1
ATOM 5777 O O . GLN B 1 239 ? -11.445 34.438 7.797 1 95.31 239 GLN B O 1
ATOM 5782 N N . ASP B 1 240 ? -9.688 33.281 8.305 1 95.69 240 ASP B N 1
ATOM 5783 C CA . ASP B 1 240 ? -9.055 34.125 9.312 1 95.69 240 ASP B CA 1
ATOM 5784 C C . ASP B 1 240 ? -7.531 34.031 9.234 1 95.69 240 ASP B C 1
ATOM 5786 O O . ASP B 1 240 ? -6.953 33 9.641 1 95.69 240 ASP B O 1
ATOM 5790 N N . ASN B 1 241 ? -6.934 35.062 8.719 1 97.19 241 ASN B N 1
ATOM 5791 C CA . ASN B 1 241 ? -5.5 34.938 8.492 1 97.19 241 ASN B CA 1
ATOM 5792 C C . ASN B 1 241 ? -4.781 36.281 8.641 1 97.19 241 ASN B C 1
ATOM 5794 O O . ASN B 1 241 ? -5.426 37.312 8.789 1 97.19 241 ASN B O 1
ATOM 5798 N N . GLY B 1 242 ? -3.477 36.25 8.711 1 97 242 GLY B N 1
ATOM 5799 C CA . GLY B 1 242 ? -2.637 37.406 8.852 1 97 242 GLY B CA 1
ATOM 5800 C C . GLY B 1 242 ? -1.176 37.156 8.547 1 97 242 GLY B C 1
ATOM 5801 O O . GLY B 1 242 ? -0.814 36.031 8.148 1 97 242 GLY B O 1
ATOM 5802 N N . PHE B 1 243 ? -0.392 38.25 8.617 1 97.94 243 PHE B N 1
ATOM 5803 C CA . PHE B 1 243 ? 1.057 38.156 8.484 1 97.94 243 PHE B CA 1
ATOM 5804 C C . PHE B 1 243 ? 1.752 38.688 9.719 1 97.94 243 PHE B C 1
ATOM 5806 O O . PHE B 1 243 ? 1.319 39.719 10.289 1 97.94 243 PHE B O 1
ATOM 5813 N N . ILE B 1 244 ? 2.744 38 10.141 1 98.19 244 ILE B N 1
ATOM 5814 C CA . ILE B 1 244 ? 3.729 38.562 11.07 1 98.19 244 ILE B CA 1
ATOM 5815 C C . ILE B 1 244 ? 5.039 38.812 10.336 1 98.19 244 ILE B C 1
ATOM 5817 O O . ILE B 1 244 ? 5.645 37.906 9.781 1 98.19 244 ILE B O 1
ATOM 5821 N N . LEU B 1 245 ? 5.449 40.031 10.359 1 98.31 245 LEU B N 1
ATOM 5822 C CA . LEU B 1 245 ? 6.625 40.469 9.602 1 98.31 245 LEU B CA 1
ATOM 5823 C C . LEU B 1 245 ? 7.797 40.75 10.531 1 98.31 245 LEU B C 1
ATOM 5825 O O . LEU B 1 245 ? 7.602 41.156 11.672 1 98.31 245 LEU B O 1
ATOM 5829 N N . GLY B 1 246 ? 9 40.5 10.008 1 97.94 246 GLY B N 1
ATOM 5830 C CA . GLY B 1 246 ? 10.164 41 10.711 1 97.94 246 GLY B CA 1
ATOM 5831 C C . GLY B 1 246 ? 10.164 42.5 10.852 1 97.94 246 GLY B C 1
ATOM 5832 O O . GLY B 1 246 ? 9.586 43.219 10.023 1 97.94 246 GLY B O 1
ATOM 5833 N N . ASN B 1 247 ? 10.812 42.938 11.914 1 97.56 247 ASN B N 1
ATOM 5834 C CA . ASN B 1 247 ? 10.859 44.375 12.148 1 97.56 247 ASN B CA 1
ATOM 5835 C C . ASN B 1 247 ? 11.609 45.125 11.031 1 97.56 247 ASN B C 1
ATOM 5837 O O . ASN B 1 247 ? 12.562 44.562 10.477 1 97.56 247 ASN B O 1
ATOM 5841 N N . TYR B 1 248 ? 11.172 46.281 10.75 1 96.5 248 TYR B N 1
ATOM 5842 C CA . TYR B 1 248 ? 11.805 47.125 9.742 1 96.5 248 TYR B CA 1
ATOM 5843 C C . TYR B 1 248 ? 11.664 48.594 10.117 1 96.5 248 TYR B C 1
ATOM 5845 O O . TYR B 1 248 ? 10.859 48.969 10.977 1 96.5 248 TYR B O 1
ATOM 5853 N N . ALA B 1 249 ? 12.469 49.438 9.43 1 95.88 249 ALA B N 1
ATOM 5854 C CA . ALA B 1 249 ? 12.422 50.875 9.68 1 95.88 249 ALA B CA 1
ATOM 5855 C C . ALA B 1 249 ? 11.117 51.5 9.148 1 95.88 249 ALA B C 1
ATOM 5857 O O . ALA B 1 249 ? 10.625 51.094 8.094 1 95.88 249 ALA B O 1
ATOM 5858 N N . ASP B 1 250 ? 10.555 52.438 9.859 1 93.31 250 ASP B N 1
ATOM 5859 C CA . ASP B 1 250 ? 9.289 53.094 9.508 1 93.31 250 ASP B CA 1
ATOM 5860 C C . ASP B 1 250 ? 9.336 53.656 8.094 1 93.31 250 ASP B C 1
ATOM 5862 O O . ASP B 1 250 ? 8.328 53.656 7.387 1 93.31 250 ASP B O 1
ATOM 5866 N N . ALA B 1 251 ? 10.539 54.094 7.762 1 95 251 ALA B N 1
ATOM 5867 C CA . ALA B 1 251 ? 10.703 54.719 6.449 1 95 251 ALA B CA 1
ATOM 5868 C C . ALA B 1 251 ? 10.438 53.719 5.332 1 95 251 ALA B C 1
ATOM 5870 O O . ALA B 1 251 ? 10.102 54.094 4.207 1 95 251 ALA B O 1
ATOM 5871 N N . GLU B 1 252 ? 10.531 52.438 5.664 1 96.44 252 GLU B N 1
ATOM 5872 C CA . GLU B 1 252 ? 10.383 51.406 4.66 1 96.44 252 GLU B CA 1
ATOM 5873 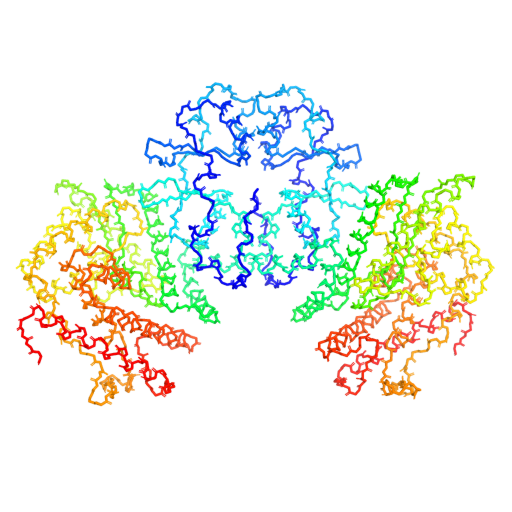C C . GLU B 1 252 ? 8.953 50.875 4.629 1 96.44 252 GLU B C 1
ATOM 5875 O O . GLU B 1 252 ? 8.625 50 3.822 1 96.44 252 GLU B O 1
ATOM 5880 N N . HIS B 1 253 ? 8.062 51.312 5.402 1 95.19 253 HIS B N 1
ATOM 5881 C CA . HIS B 1 253 ? 6.723 50.75 5.586 1 95.19 253 HIS B CA 1
ATOM 5882 C C . HIS B 1 253 ? 5.957 50.719 4.266 1 95.19 253 HIS B C 1
ATOM 5884 O O . HIS B 1 253 ? 5.312 49.719 3.947 1 95.19 253 HIS B O 1
ATOM 5890 N N . GLY B 1 254 ? 5.965 51.812 3.574 1 95.25 254 GLY B N 1
ATOM 5891 C CA . GLY B 1 254 ? 5.223 51.875 2.326 1 95.25 254 GLY B CA 1
ATOM 5892 C C . GLY B 1 254 ? 5.582 50.781 1.351 1 95.25 254 GLY B C 1
ATOM 5893 O O . GLY B 1 254 ? 4.699 50.094 0.804 1 95.25 254 GLY B O 1
ATOM 5894 N N . ARG B 1 255 ? 6.836 50.625 1.2 1 95.94 255 ARG B N 1
ATOM 5895 C CA . ARG B 1 255 ? 7.34 49.594 0.265 1 95.94 255 ARG B CA 1
ATOM 5896 C C . ARG B 1 255 ? 7.027 48.188 0.757 1 95.94 255 ARG B C 1
ATOM 5898 O O . ARG B 1 255 ? 6.562 47.344 -0.014 1 95.94 255 ARG B O 1
ATOM 5905 N N . ILE B 1 256 ? 7.309 47.969 1.982 1 97.31 256 ILE B N 1
ATOM 5906 C CA . ILE B 1 256 ? 7.145 46.656 2.561 1 97.31 256 ILE B CA 1
ATOM 5907 C C . ILE B 1 256 ? 5.66 46.281 2.625 1 97.31 256 ILE B C 1
ATOM 5909 O O . ILE B 1 256 ? 5.266 45.188 2.26 1 97.31 256 ILE B O 1
ATOM 5913 N N . ASP B 1 257 ? 4.855 47.188 3.045 1 96.75 257 ASP B N 1
ATOM 5914 C CA . ASP B 1 257 ? 3.422 46.938 3.139 1 96.75 257 ASP B CA 1
ATOM 5915 C C . ASP B 1 257 ? 2.816 46.688 1.76 1 96.75 257 ASP B C 1
ATOM 5917 O O . ASP B 1 257 ? 1.875 45.906 1.622 1 96.75 257 ASP B O 1
ATOM 5921 N N . ALA B 1 258 ? 3.305 47.375 0.788 1 97.5 258 ALA B N 1
ATOM 5922 C CA . ALA B 1 258 ? 2.801 47.188 -0.569 1 97.5 258 ALA B CA 1
ATOM 5923 C C . ALA B 1 258 ? 3.018 45.75 -1.029 1 97.5 258 ALA B C 1
ATOM 5925 O O . ALA B 1 258 ? 2.148 45.156 -1.678 1 97.5 258 ALA B O 1
ATOM 5926 N N . TYR B 1 259 ? 4.16 45.25 -0.762 1 97.94 259 TYR B N 1
ATOM 5927 C CA . TYR B 1 259 ? 4.465 43.875 -1.121 1 97.94 259 TYR B CA 1
ATOM 5928 C C . TYR B 1 259 ? 3.496 42.906 -0.449 1 97.94 259 TYR B C 1
ATOM 5930 O O . TYR B 1 259 ? 2.924 42.031 -1.105 1 97.94 259 TYR B O 1
ATOM 5938 N N . PHE B 1 260 ? 3.311 43.094 0.818 1 98.19 260 PHE B N 1
ATOM 5939 C CA . PHE B 1 260 ? 2.531 42.125 1.575 1 98.19 260 PHE B CA 1
ATOM 5940 C C . PHE B 1 260 ? 1.038 42.344 1.372 1 98.19 260 PHE B C 1
ATOM 5942 O O . PHE B 1 260 ? 0.232 41.438 1.573 1 98.19 260 PHE B O 1
ATOM 5949 N N . LEU B 1 261 ? 0.619 43.5 1 1 98.12 261 LEU B N 1
ATOM 5950 C CA . LEU B 1 261 ? -0.766 43.719 0.59 1 98.12 261 LEU B CA 1
ATOM 5951 C C . LEU B 1 261 ? -1.083 42.906 -0.674 1 98.12 261 LEU B C 1
ATOM 5953 O O . LEU B 1 261 ? -2.143 42.281 -0.771 1 98.12 261 LEU B O 1
ATOM 5957 N N . GLU B 1 262 ? -0.177 43 -1.624 1 98.25 262 GLU B N 1
ATOM 5958 C CA . GLU B 1 262 ? -0.351 42.219 -2.846 1 98.25 262 GLU B CA 1
ATOM 5959 C C . GLU B 1 262 ? -0.432 40.75 -2.543 1 98.25 262 GLU B C 1
ATOM 5961 O O . GLU B 1 262 ? -1.304 40.031 -3.064 1 98.25 262 GLU B O 1
ATOM 5966 N N . ALA B 1 263 ? 0.466 40.281 -1.714 1 98 263 ALA B N 1
ATOM 5967 C CA . ALA B 1 263 ? 0.464 38.875 -1.315 1 98 263 ALA B CA 1
ATOM 5968 C C . ALA B 1 263 ? -0.85 38.5 -0.636 1 98 263 ALA B C 1
ATOM 5970 O O . ALA B 1 263 ? -1.405 37.438 -0.895 1 98 263 ALA B O 1
ATOM 5971 N N . ALA B 1 264 ? -1.304 39.375 0.216 1 98.12 264 ALA B N 1
ATOM 5972 C CA . ALA B 1 264 ? -2.533 39.125 0.968 1 98.12 264 ALA B CA 1
ATOM 5973 C C . ALA B 1 264 ? -3.74 39.062 0.037 1 98.12 264 ALA B C 1
ATOM 5975 O O . ALA B 1 264 ? -4.625 38.219 0.218 1 98.12 264 ALA B O 1
ATOM 5976 N N . GLU B 1 265 ? -3.803 39.938 -0.867 1 98.19 265 GLU B N 1
ATOM 5977 C CA . GLU B 1 265 ? -4.922 39.969 -1.804 1 98.19 265 GLU B CA 1
ATOM 5978 C C . GLU B 1 265 ? -4.996 38.656 -2.617 1 98.19 265 GLU B C 1
ATOM 5980 O O . GLU B 1 265 ? -6.074 38.094 -2.791 1 98.19 265 GLU B O 1
ATOM 5985 N N . ARG B 1 266 ? -3.91 38.25 -3.076 1 97.62 266 ARG B N 1
ATOM 5986 C CA . ARG B 1 266 ? -3.863 37.031 -3.854 1 97.62 266 ARG B CA 1
ATOM 5987 C C . ARG B 1 266 ? -4.203 35.812 -2.988 1 97.62 266 ARG B C 1
ATOM 5989 O O . ARG B 1 266 ? -4.945 34.938 -3.414 1 97.62 266 ARG B O 1
ATOM 5996 N N . LEU B 1 267 ? -3.592 35.812 -1.8 1 97 267 LEU B N 1
ATOM 5997 C CA . LEU B 1 267 ? -3.844 34.719 -0.87 1 97 267 LEU B CA 1
ATOM 5998 C C . LEU B 1 267 ? -5.336 34.594 -0.569 1 97 267 LEU B C 1
ATOM 6000 O O . LEU B 1 267 ? -5.91 33.5 -0.698 1 97 267 LEU B O 1
ATOM 6004 N N . CYS B 1 268 ? -5.938 35.719 -0.174 1 97.94 268 CYS B N 1
ATOM 6005 C CA . CYS B 1 268 ? -7.344 35.719 0.214 1 97.94 268 CYS B CA 1
ATOM 6006 C C . CYS B 1 268 ? -8.234 35.375 -0.974 1 97.94 268 CYS B C 1
ATOM 6008 O O . CYS B 1 268 ? -9.219 34.656 -0.829 1 97.94 268 CYS B O 1
ATOM 6010 N N . ARG B 1 269 ? -7.93 35.875 -2.111 1 97.12 269 ARG B N 1
ATOM 6011 C CA . ARG B 1 269 ? -8.688 35.562 -3.326 1 97.12 269 ARG B CA 1
ATOM 6012 C C . ARG B 1 269 ? -8.648 34.094 -3.658 1 97.12 269 ARG B C 1
ATOM 6014 O O . ARG B 1 269 ? -9.688 33.469 -3.912 1 97.12 269 ARG B O 1
ATOM 6021 N N . ASP B 1 270 ? -7.445 33.562 -3.709 1 95.38 270 ASP B N 1
ATOM 6022 C CA . ASP B 1 270 ? -7.273 32.188 -4.094 1 95.38 270 ASP B CA 1
ATOM 6023 C C . ASP B 1 270 ? -7.922 31.25 -3.074 1 95.38 270 ASP B C 1
ATOM 6025 O O . ASP B 1 270 ? -8.484 30.219 -3.441 1 95.38 270 ASP B O 1
ATOM 6029 N N . LEU B 1 271 ? -7.801 31.547 -1.791 1 95.69 271 LEU B N 1
ATOM 6030 C CA . LEU B 1 271 ? -8.477 30.766 -0.76 1 95.69 271 LEU B CA 1
ATOM 6031 C C . LEU B 1 271 ? -9.984 30.766 -0.98 1 95.69 271 LEU B C 1
ATOM 6033 O O . LEU B 1 271 ? -10.633 29.719 -0.862 1 95.69 271 LEU B O 1
ATOM 6037 N N . ASN B 1 272 ? -10.516 31.922 -1.27 1 95.75 272 ASN B N 1
ATOM 6038 C CA . ASN B 1 272 ? -11.938 32.031 -1.56 1 95.75 272 ASN B CA 1
ATOM 6039 C C . ASN B 1 272 ? -12.336 31.156 -2.744 1 95.75 272 ASN B C 1
ATOM 6041 O O . ASN B 1 272 ? -13.383 30.5 -2.709 1 95.75 272 ASN B O 1
ATOM 6045 N N . GLU B 1 273 ? -11.57 31.156 -3.734 1 93.19 273 GLU B N 1
ATOM 6046 C CA . GLU B 1 273 ? -11.844 30.406 -4.945 1 93.19 273 GLU B CA 1
ATOM 6047 C C . GLU B 1 273 ? -11.844 28.906 -4.668 1 93.19 273 GLU B C 1
ATOM 6049 O O . GLU B 1 273 ? -12.602 28.141 -5.289 1 93.19 273 GLU B O 1
ATOM 6054 N N . VAL B 1 274 ? -11.008 28.5 -3.809 1 91.44 274 VAL B N 1
ATOM 6055 C CA . VAL B 1 274 ? -10.875 27.078 -3.562 1 91.44 274 VAL B CA 1
ATOM 6056 C C . VAL B 1 274 ? -11.969 26.609 -2.6 1 91.44 274 VAL B C 1
ATOM 6058 O O . VAL B 1 274 ? -12.188 25.406 -2.432 1 91.44 274 VAL B O 1
ATOM 6061 N N . GLY B 1 275 ? -12.648 27.547 -1.936 1 89.75 275 GLY B N 1
ATOM 6062 C CA . GLY B 1 275 ? -13.781 27.156 -1.109 1 89.75 275 GLY B CA 1
ATOM 6063 C C . GLY B 1 275 ? -13.602 27.5 0.355 1 89.75 275 GLY B C 1
ATOM 6064 O O . GLY B 1 275 ? -14.281 26.953 1.22 1 89.75 275 GLY B O 1
ATOM 6065 N N . ILE B 1 276 ? -12.68 28.266 0.701 1 93.62 276 ILE B N 1
ATOM 6066 C CA . ILE B 1 276 ? -12.555 28.891 2.012 1 93.62 276 ILE B CA 1
ATOM 6067 C C . ILE B 1 276 ? -12.93 30.359 1.911 1 93.62 276 ILE B C 1
ATOM 6069 O O . ILE B 1 276 ? -12.07 31.219 1.664 1 93.62 276 ILE B O 1
ATOM 6073 N N . PRO B 1 277 ? -14.117 30.625 2.152 1 95.06 277 PRO B N 1
ATOM 6074 C CA . PRO B 1 277 ? -14.672 31.938 1.81 1 95.06 277 PRO B CA 1
ATOM 6075 C C . PRO B 1 277 ? -14.109 33.062 2.678 1 95.06 277 PRO B C 1
ATOM 6077 O O . PRO B 1 277 ? -13.562 32.812 3.75 1 95.06 277 PRO B O 1
ATOM 6080 N N . TYR B 1 278 ? -14.297 34.188 2.229 1 96.38 278 TYR B N 1
ATOM 6081 C CA . TYR B 1 278 ? -13.883 35.406 2.949 1 96.38 278 TYR B CA 1
ATOM 6082 C C . TYR B 1 278 ? -14.531 35.469 4.324 1 96.38 278 TYR B C 1
ATOM 6084 O O . TYR B 1 278 ? -15.664 35 4.504 1 96.38 278 TYR B O 1
ATOM 6092 N N . CYS B 1 279 ? -13.789 35.938 5.223 1 93.5 279 CYS B N 1
ATOM 6093 C CA . CYS B 1 279 ? -14.336 36.188 6.559 1 93.5 279 CYS B CA 1
ATOM 6094 C C . CYS B 1 279 ? -15.242 37.406 6.582 1 93.5 279 CYS B C 1
ATOM 6096 O O . CYS B 1 279 ? -14.836 38.5 6.188 1 93.5 279 CYS B O 1
ATOM 6098 N N . ASN B 1 280 ? -16.391 37.25 7.137 1 88 280 ASN B N 1
ATOM 6099 C CA . ASN B 1 280 ? -17.344 38.375 7.219 1 88 280 ASN B CA 1
ATOM 6100 C C . ASN B 1 280 ? -16.844 39.469 8.141 1 88 280 ASN B C 1
ATOM 6102 O O . ASN B 1 280 ? -17.156 40.656 7.93 1 88 280 ASN B O 1
ATOM 6106 N N . GLY B 1 281 ? -16.094 39.094 9.109 1 87.5 281 GLY B N 1
ATOM 6107 C CA . GLY B 1 281 ? -15.539 40.062 10.055 1 87.5 281 GLY B CA 1
ATOM 6108 C C . GLY B 1 281 ? -14.266 40.719 9.555 1 87.5 281 GLY B C 1
ATOM 6109 O O . GLY B 1 281 ? -13.656 41.531 10.266 1 87.5 281 GLY B O 1
ATOM 6110 N N . TYR B 1 282 ? -13.898 40.375 8.406 1 92 282 TYR B N 1
ATOM 6111 C CA . TYR B 1 282 ? -12.758 40.969 7.711 1 92 282 TYR B CA 1
ATOM 6112 C C . TYR B 1 282 ? -11.469 40.719 8.492 1 92 282 TYR B C 1
ATOM 6114 O O . TYR B 1 282 ? -10.625 41.625 8.594 1 92 282 TYR B O 1
ATOM 6122 N N . CYS B 1 283 ? -11.367 39.688 9.141 1 94.25 283 CYS B N 1
ATOM 6123 C CA . CYS B 1 283 ? -10.164 39.25 9.828 1 94.25 283 CYS B CA 1
ATOM 6124 C C . CYS B 1 283 ? -9.219 38.531 8.875 1 94.25 283 CYS B C 1
ATOM 6126 O O . CYS B 1 283 ? -8.945 37.344 9.047 1 94.25 283 CYS B O 1
ATOM 6128 N N . MET B 1 284 ? -8.703 39.281 7.922 1 97.06 284 MET B N 1
ATOM 6129 C CA . MET B 1 284 ? -7.836 38.75 6.871 1 97.06 284 MET B CA 1
ATOM 6130 C C . MET B 1 284 ? -6.629 39.656 6.652 1 97.06 284 MET B C 1
ATOM 6132 O O . MET B 1 284 ? -6.668 40.844 6.984 1 97.06 284 MET B O 1
ATOM 6136 N N . ALA B 1 285 ? -5.688 39.125 6.023 1 96.81 285 ALA B N 1
ATOM 6137 C CA . ALA B 1 285 ? -4.406 39.812 5.836 1 96.81 285 ALA B CA 1
ATOM 6138 C C . ALA B 1 285 ? -4.559 41.031 4.945 1 96.81 285 ALA B C 1
ATOM 6140 O O . ALA B 1 285 ? -3.695 41.906 4.938 1 96.81 285 ALA B O 1
ATOM 6141 N N . VAL B 1 286 ? -5.629 41.031 4.168 1 96.88 286 VAL B N 1
ATOM 6142 C CA . VAL B 1 286 ? -5.871 42.188 3.316 1 96.88 286 VAL B CA 1
ATOM 6143 C C . VAL B 1 286 ? -6.125 43.438 4.18 1 96.88 286 VAL B C 1
ATOM 6145 O O . VAL B 1 286 ? -5.906 44.562 3.742 1 96.88 286 VAL B O 1
ATOM 6148 N N . ASN B 1 287 ? -6.695 43.25 5.355 1 96.06 287 ASN B N 1
ATOM 6149 C CA . ASN B 1 287 ? -6.855 44.281 6.375 1 96.06 287 ASN B CA 1
ATOM 6150 C C . ASN B 1 287 ? -5.535 44.594 7.074 1 96.06 287 ASN B C 1
ATOM 6152 O O . ASN B 1 287 ? -4.914 43.688 7.66 1 96.06 287 ASN B O 1
ATOM 6156 N N . PRO B 1 288 ? -5.102 45.844 7.023 1 95.19 288 PRO B N 1
ATOM 6157 C CA . PRO B 1 288 ? -3.801 46.188 7.613 1 95.19 288 PRO B CA 1
ATOM 6158 C C . PRO B 1 288 ? -3.717 45.844 9.094 1 95.19 288 PRO B C 1
ATOM 6160 O O . PRO B 1 288 ? -2.619 45.656 9.625 1 95.19 288 PRO B O 1
ATOM 6163 N N . LEU B 1 289 ? -4.812 45.656 9.75 1 94.19 289 LEU B N 1
ATOM 6164 C CA . LEU B 1 289 ? -4.844 45.281 11.164 1 94.19 289 LEU B CA 1
ATOM 6165 C C . LEU B 1 289 ? -4.195 43.906 11.375 1 94.19 289 LEU B C 1
ATOM 6167 O O . LEU B 1 289 ? -3.713 43.625 12.469 1 94.19 289 LEU B O 1
ATOM 6171 N N . TRP B 1 290 ? -4.164 43.156 10.328 1 96.56 290 TRP B N 1
ATOM 6172 C CA . TRP B 1 290 ? -3.705 41.781 10.453 1 96.56 290 TRP B CA 1
ATOM 6173 C C . TRP B 1 290 ? -2.389 41.562 9.719 1 96.56 290 TRP B C 1
ATOM 6175 O O . TRP B 1 290 ? -1.984 40.438 9.461 1 96.56 290 TRP B O 1
ATOM 6185 N N . ARG B 1 291 ? -1.758 42.562 9.305 1 96.5 291 ARG B N 1
ATOM 6186 C CA . ARG B 1 291 ? -0.466 42.594 8.625 1 96.5 291 ARG B CA 1
ATOM 6187 C C . ARG B 1 291 ? 0.503 43.531 9.32 1 96.5 291 ARG B C 1
ATOM 6189 O O . ARG B 1 291 ? 0.562 44.719 8.984 1 96.5 291 ARG B O 1
ATOM 6196 N N . LYS B 1 292 ? 1.297 43.031 10.25 1 96.88 292 LYS B N 1
ATOM 6197 C CA . LYS B 1 292 ? 2.113 43.875 11.102 1 96.88 292 LYS B CA 1
ATOM 6198 C C . LYS B 1 292 ? 3.475 43.25 11.375 1 96.88 292 LYS B C 1
ATOM 6200 O O . LYS B 1 292 ? 3.617 42.031 11.328 1 96.88 292 LYS B O 1
ATOM 6205 N N . SER B 1 293 ? 4.441 44.125 11.617 1 97.62 293 SER B N 1
ATOM 6206 C CA . SER B 1 293 ? 5.719 43.625 12.125 1 97.62 293 SER B CA 1
ATOM 6207 C C . SER B 1 293 ? 5.586 43.094 13.547 1 97.62 293 SER B C 1
ATOM 6209 O O . SER B 1 293 ? 4.574 43.344 14.211 1 97.62 293 SER B O 1
ATOM 6211 N N . LEU B 1 294 ? 6.578 42.375 13.977 1 97.31 294 LEU B N 1
ATOM 6212 C CA . LEU B 1 294 ? 6.566 41.812 15.32 1 97.31 294 LEU B CA 1
ATOM 6213 C C . LEU B 1 294 ? 6.344 42.906 16.375 1 97.31 294 LEU B C 1
ATOM 6215 O O . LEU B 1 294 ? 5.5 42.75 17.25 1 97.31 294 LEU B O 1
ATOM 6219 N N . SER B 1 295 ? 7.07 44 16.281 1 96.44 295 SER B N 1
ATOM 6220 C CA . SER B 1 295 ? 6.953 45.094 17.234 1 96.44 295 SER B CA 1
ATOM 6221 C C . SER B 1 295 ? 5.582 45.781 17.141 1 96.44 295 SER B C 1
ATOM 6223 O O . SER B 1 295 ? 5.012 46.156 18.172 1 96.44 295 SER B O 1
ATOM 6225 N N . GLN B 1 296 ? 5.102 45.938 15.969 1 95.69 296 GLN B N 1
ATOM 6226 C CA . GLN B 1 296 ? 3.777 46.5 15.781 1 95.69 296 GLN B CA 1
ATOM 6227 C C . GLN B 1 296 ? 2.693 45.625 16.406 1 95.69 296 GLN B C 1
ATOM 6229 O O . GLN B 1 296 ? 1.722 46.156 16.969 1 95.69 296 GLN B O 1
ATOM 6234 N N . TRP B 1 297 ? 2.779 44.375 16.266 1 95.81 297 TRP B N 1
ATOM 6235 C CA . TRP B 1 297 ? 1.845 43.438 16.891 1 95.81 297 TRP B CA 1
ATOM 6236 C C . TRP B 1 297 ? 1.863 43.594 18.406 1 95.81 297 TRP B C 1
ATOM 6238 O O . TRP B 1 297 ? 0.809 43.625 19.047 1 95.81 297 TRP B O 1
ATOM 6248 N N . ILE B 1 298 ? 3.023 43.594 18.938 1 93.69 298 ILE B N 1
ATOM 6249 C CA . ILE B 1 298 ? 3.176 43.719 20.391 1 93.69 298 ILE B CA 1
ATOM 6250 C C . ILE B 1 298 ? 2.523 45.031 20.859 1 93.69 298 ILE B C 1
ATOM 6252 O O . ILE B 1 298 ? 1.804 45.031 21.875 1 93.69 298 ILE B O 1
ATOM 6256 N N . GLU B 1 299 ? 2.766 46.062 20.141 1 92.81 299 GLU B N 1
ATOM 6257 C CA . GLU B 1 299 ? 2.148 47.344 20.484 1 92.81 299 GLU B CA 1
ATOM 6258 C C . GLU B 1 299 ? 0.629 47.281 20.375 1 92.81 299 GLU B C 1
ATOM 6260 O O . GLU B 1 299 ? -0.087 47.844 21.188 1 92.81 299 GLU B O 1
ATOM 6265 N N . GLN B 1 300 ? 0.178 46.656 19.375 1 91.25 300 GLN B N 1
ATOM 6266 C CA . GLN B 1 300 ? -1.261 46.5 19.172 1 91.25 300 GLN B CA 1
ATOM 6267 C C . GLN B 1 300 ? -1.899 45.75 20.344 1 91.25 300 GLN B C 1
ATOM 6269 O O . GLN B 1 300 ? -2.977 46.125 20.812 1 91.25 300 GLN B O 1
ATOM 6274 N N . ILE B 1 301 ? -1.342 44.781 20.781 1 87.69 301 ILE B N 1
ATOM 6275 C CA . ILE B 1 301 ? -1.871 43.969 21.891 1 87.69 301 ILE B CA 1
ATOM 6276 C C . ILE B 1 301 ? -1.865 44.812 23.172 1 87.69 301 ILE B C 1
ATOM 6278 O O . ILE B 1 301 ? -2.797 44.75 23.984 1 87.69 301 ILE B O 1
ATOM 6282 N N . ARG B 1 302 ? -0.821 45.594 23.344 1 86.69 302 ARG B N 1
ATOM 6283 C CA . ARG B 1 302 ? -0.775 46.5 24.469 1 86.69 302 ARG B CA 1
ATOM 6284 C C . ARG B 1 302 ? -1.939 47.469 24.422 1 86.69 302 ARG B C 1
ATOM 6286 O O . ARG B 1 302 ? -2.539 47.781 25.453 1 86.69 302 ARG B O 1
ATOM 6293 N N . LEU B 1 303 ? -2.17 47.938 23.234 1 86.06 303 LEU B N 1
ATOM 6294 C CA . LEU B 1 303 ? -3.256 48.875 23.062 1 86.06 303 LEU B CA 1
ATOM 6295 C C . LEU B 1 303 ? -4.605 48.25 23.344 1 86.06 303 LEU B C 1
ATOM 6297 O O . LEU B 1 303 ? -5.473 48.844 23.969 1 86.06 303 LEU B O 1
ATOM 6301 N N . TRP B 1 304 ? -4.812 47 22.859 1 83.5 304 TRP B N 1
ATOM 6302 C CA . TRP B 1 304 ? -6.047 46.281 23.141 1 83.5 304 TRP B CA 1
ATOM 6303 C C . TRP B 1 304 ? -6.227 46.062 24.641 1 83.5 304 TRP B C 1
ATOM 6305 O O . TRP B 1 304 ? -7.352 46.094 25.156 1 83.5 304 TRP B O 1
ATOM 6315 N N . GLY B 1 305 ? -5.207 45.906 25.328 1 78.62 305 GLY B N 1
ATOM 6316 C CA . GLY B 1 305 ? -5.246 45.719 26.766 1 78.62 305 GLY B CA 1
ATOM 6317 C C . GLY B 1 305 ? -5.582 46.969 27.547 1 78.62 305 GLY B C 1
ATOM 6318 O O . GLY B 1 305 ? -6.156 46.906 28.625 1 78.62 305 GLY B O 1
ATOM 6319 N N . LYS B 1 306 ? -5.141 48.125 27.031 1 77.75 306 LYS B N 1
ATOM 6320 C CA . LYS B 1 306 ? -5.316 49.375 27.734 1 77.75 306 LYS B CA 1
ATOM 6321 C C . LYS B 1 306 ? -6.695 49.969 27.453 1 77.75 306 LYS B C 1
ATOM 6323 O O . LYS B 1 306 ? -7.34 50.5 28.359 1 77.75 306 LYS B O 1
ATOM 6328 N N . LYS B 1 307 ? -7.008 50.062 26.203 1 67.69 307 LYS B N 1
ATOM 6329 C CA . LYS B 1 307 ? -8.258 50.688 25.781 1 67.69 307 LYS B CA 1
ATOM 6330 C C . LYS B 1 307 ? -9.234 49.656 25.234 1 67.69 307 LYS B C 1
ATOM 6332 O O . LYS B 1 307 ? -9.305 49.469 24.016 1 67.69 307 LYS B O 1
ATOM 6337 N N . SER B 1 308 ? -10 49.031 26.141 1 63.38 308 SER B N 1
ATOM 6338 C CA . SER B 1 308 ? -10.758 47.875 25.688 1 63.38 308 SER B CA 1
ATOM 6339 C C . SER B 1 308 ? -12.18 48.25 25.312 1 63.38 308 SER B C 1
ATOM 6341 O O . SER B 1 308 ? -12.906 48.844 26.109 1 63.38 308 SER B O 1
ATOM 6343 N N . ASN B 1 309 ? -12.336 48.406 23.953 1 71.62 309 ASN B N 1
ATOM 6344 C CA . ASN B 1 309 ? -13.727 48.406 23.5 1 71.62 309 ASN B CA 1
ATOM 6345 C C . ASN B 1 309 ? -14.141 47.062 22.938 1 71.62 309 ASN B C 1
ATOM 6347 O O . ASN B 1 309 ? -13.305 46.156 22.812 1 71.62 309 ASN B O 1
ATOM 6351 N N . PHE B 1 310 ? -15.391 46.938 22.766 1 69.25 310 PHE B N 1
ATOM 6352 C CA . PHE B 1 310 ? -15.984 45.656 22.406 1 69.25 310 PHE B CA 1
ATOM 6353 C C . PHE B 1 310 ? -15.359 45.094 21.141 1 69.25 310 PHE B C 1
ATOM 6355 O O . PHE B 1 310 ? -15.102 43.875 21.031 1 69.25 310 PHE B O 1
ATOM 6362 N N . VAL B 1 311 ? -15.109 45.938 20.234 1 72.12 311 VAL B N 1
ATOM 6363 C CA . VAL B 1 311 ? -14.547 45.5 18.953 1 72.12 311 VAL B CA 1
ATOM 6364 C C . VAL B 1 311 ? -13.125 45 19.156 1 72.12 311 VAL B C 1
ATOM 6366 O O . VAL B 1 311 ? -12.742 43.969 18.609 1 72.12 311 VAL B O 1
ATOM 6369 N N . ALA B 1 312 ? -12.344 45.75 19.984 1 76.62 312 ALA B N 1
ATOM 6370 C CA . ALA B 1 312 ? -10.961 45.375 20.266 1 76.62 312 ALA B CA 1
ATOM 6371 C C . ALA B 1 312 ? -10.883 44 20.938 1 76.62 312 ALA B C 1
ATOM 6373 O O . ALA B 1 312 ? -9.992 43.219 20.641 1 76.62 312 ALA B O 1
ATOM 6374 N N . ILE B 1 313 ? -11.82 43.781 21.75 1 76.06 313 ILE B N 1
ATOM 6375 C CA . ILE B 1 313 ? -11.852 42.531 22.5 1 76.06 313 ILE B CA 1
ATOM 6376 C C . ILE B 1 313 ? -12.164 41.375 21.562 1 76.06 313 ILE B C 1
ATOM 6378 O O . ILE B 1 313 ? -11.523 40.312 21.625 1 76.06 313 ILE B O 1
ATOM 6382 N N . ARG B 1 314 ? -13.102 41.531 20.703 1 76.25 314 ARG B N 1
ATOM 6383 C CA . ARG B 1 314 ? -13.453 40.5 19.734 1 76.25 314 ARG B CA 1
ATOM 6384 C C . ARG B 1 314 ? -12.266 40.188 18.828 1 76.25 314 ARG B C 1
ATOM 6386 O O . ARG B 1 314 ? -12.016 39 18.531 1 76.25 314 ARG B O 1
ATOM 6393 N N . LEU B 1 315 ? -11.633 41.219 18.406 1 79.56 315 LEU B N 1
ATOM 6394 C CA . LEU B 1 315 ? -10.477 41.031 17.531 1 79.56 315 LEU B CA 1
ATOM 6395 C C . LEU B 1 315 ? -9.352 40.312 18.266 1 79.56 315 LEU B C 1
ATOM 6397 O O . LEU B 1 315 ? -8.68 39.438 17.703 1 79.56 315 LEU B O 1
ATOM 6401 N N . ALA B 1 316 ? -9.242 40.656 19.5 1 82.06 316 ALA B N 1
ATOM 6402 C CA . ALA B 1 316 ? -8.219 40.031 20.312 1 82.06 316 ALA B CA 1
ATOM 6403 C C . ALA B 1 316 ? -8.508 38.531 20.5 1 82.06 316 ALA B C 1
ATOM 6405 O O . ALA B 1 316 ? -7.59 37.719 20.484 1 82.06 316 ALA B O 1
ATOM 6406 N N . ASP B 1 317 ? -9.75 38.25 20.594 1 83.38 317 ASP B N 1
ATOM 6407 C CA . ASP B 1 317 ? -10.172 36.875 20.766 1 83.38 317 ASP B CA 1
ATOM 6408 C C . ASP B 1 317 ? -9.75 36 19.578 1 83.38 317 ASP B C 1
ATOM 6410 O O . ASP B 1 317 ? -9.281 34.875 19.75 1 83.38 317 ASP B O 1
ATOM 6414 N N . ILE B 1 318 ? -9.953 36.5 18.469 1 85.75 318 ILE B N 1
ATOM 6415 C CA . ILE B 1 318 ? -9.617 35.812 17.234 1 85.75 318 ILE B CA 1
ATOM 6416 C C . ILE B 1 318 ? -8.102 35.688 17.094 1 85.75 318 ILE B C 1
ATOM 6418 O O . ILE B 1 318 ? -7.59 34.625 16.703 1 85.75 318 ILE B O 1
ATOM 6422 N N . PHE B 1 319 ? -7.422 36.656 17.453 1 89.88 319 PHE B N 1
ATOM 6423 C CA . PHE B 1 319 ? -5.977 36.75 17.266 1 89.88 319 PHE B CA 1
ATOM 6424 C C . PHE B 1 319 ? -5.25 35.781 18.203 1 89.88 319 PHE B C 1
ATOM 6426 O O . PHE B 1 319 ? -4.238 35.188 17.812 1 89.88 319 PHE B O 1
ATOM 6433 N N . PHE B 1 320 ? -5.727 35.625 19.438 1 91.38 320 PHE B N 1
ATOM 6434 C CA . PHE B 1 320 ? -4.996 34.875 20.453 1 91.38 320 PHE B CA 1
ATOM 6435 C C . PHE B 1 320 ? -4.859 33.438 20.031 1 91.38 320 PHE B C 1
ATOM 6437 O O . PHE B 1 320 ? -4.004 32.688 20.562 1 91.38 320 PHE B O 1
ATOM 6444 N N . ASP B 1 321 ? -5.691 33.094 19.188 1 94.88 321 ASP B N 1
ATOM 6445 C CA . ASP B 1 321 ? -5.578 31.75 18.641 1 94.88 321 ASP B CA 1
ATOM 6446 C C . ASP B 1 321 ? -4.984 31.781 17.234 1 94.88 321 ASP B C 1
ATOM 6448 O O . ASP B 1 321 ? -5.703 32 16.25 1 94.88 321 ASP B O 1
ATOM 6452 N N . PHE B 1 322 ? -3.664 31.625 17.109 1 95.88 322 PHE B N 1
ATOM 6453 C CA . PHE B 1 322 ? -3.055 31.609 15.789 1 95.88 322 PHE B CA 1
ATOM 6454 C C . PHE B 1 322 ? -1.973 30.547 15.695 1 95.88 322 PHE B C 1
ATOM 6456 O O . PHE B 1 322 ? -1.468 30.078 16.719 1 95.88 322 PHE B O 1
ATOM 6463 N N . GLN B 1 323 ? -1.723 30.078 14.508 1 94.25 323 GLN B N 1
ATOM 6464 C CA . GLN B 1 323 ? -0.588 29.203 14.227 1 94.25 323 GLN B CA 1
ATOM 6465 C C . GLN B 1 323 ? 0.049 29.547 12.883 1 94.25 323 GLN B C 1
ATOM 6467 O O . GLN B 1 323 ? -0.628 30.031 11.977 1 94.25 323 GLN B O 1
ATOM 6472 N N . PRO B 1 324 ? 1.348 29.344 12.82 1 93.56 324 PRO B N 1
ATOM 6473 C CA . PRO B 1 324 ? 2.021 29.641 11.547 1 93.56 324 PRO B CA 1
ATOM 6474 C C . PRO B 1 324 ? 1.697 28.609 10.469 1 93.56 324 PRO B C 1
ATOM 6476 O O . PRO B 1 324 ? 1.52 27.422 10.766 1 93.56 324 PRO B O 1
ATOM 6479 N N . VAL B 1 325 ? 1.659 29.016 9.203 1 90.31 325 VAL B N 1
ATOM 6480 C CA . VAL B 1 325 ? 1.377 28.109 8.094 1 90.31 325 VAL B CA 1
ATOM 6481 C C . VAL B 1 325 ? 2.564 28.094 7.133 1 90.31 325 VAL B C 1
ATOM 6483 O O . VAL B 1 325 ? 3.016 27.016 6.723 1 90.31 325 VAL B O 1
ATOM 6486 N N . VAL B 1 326 ? 3.084 29.266 6.707 1 89.5 326 VAL B N 1
ATOM 6487 C CA . VAL B 1 326 ? 4.219 29.328 5.789 1 89.5 326 VAL B CA 1
ATOM 6488 C C . VAL B 1 326 ? 5.117 30.5 6.156 1 89.5 326 VAL B C 1
ATOM 6490 O O . VAL B 1 326 ? 4.629 31.594 6.477 1 89.5 326 VAL B O 1
ATOM 6493 N N . GLY B 1 327 ? 6.395 30.188 6.148 1 90.19 327 GLY B N 1
ATOM 6494 C CA . GLY B 1 327 ? 7.352 31.25 6.422 1 90.19 327 GLY B CA 1
ATOM 6495 C C . GLY B 1 327 ? 8.195 30.984 7.656 1 90.19 327 GLY B C 1
ATOM 6496 O O . GLY B 1 327 ? 8.43 29.828 8.016 1 90.19 327 GLY B O 1
ATOM 6497 N N . ASP B 1 328 ? 8.664 32.062 8.25 1 91.25 328 ASP B N 1
ATOM 6498 C CA . ASP B 1 328 ? 9.555 32 9.406 1 91.25 328 ASP B CA 1
ATOM 6499 C C . ASP B 1 328 ? 8.766 31.781 10.688 1 91.25 328 ASP B C 1
ATOM 6501 O O . ASP B 1 328 ? 8.367 32.75 11.359 1 91.25 328 ASP B O 1
ATOM 6505 N N . ALA B 1 329 ? 8.703 30.641 11.141 1 89.06 329 ALA B N 1
ATOM 6506 C CA . ALA B 1 329 ? 7.875 30.234 12.273 1 89.06 329 ALA B CA 1
ATOM 6507 C C . ALA B 1 329 ? 8.398 30.859 13.578 1 89.06 329 ALA B C 1
ATOM 6509 O O . ALA B 1 329 ? 7.66 30.953 14.562 1 89.06 329 ALA B O 1
ATOM 6510 N N . GLU B 1 330 ? 9.641 31.203 13.562 1 90 330 GLU B N 1
ATOM 6511 C CA . GLU B 1 330 ? 10.203 31.812 14.766 1 90 330 GLU B CA 1
ATOM 6512 C C . GLU B 1 330 ? 9.5 33.125 15.102 1 90 330 GLU B C 1
ATOM 6514 O O . GLU B 1 330 ? 9.359 33.469 16.281 1 90 330 GLU B O 1
ATOM 6519 N N . LEU B 1 331 ? 9.047 33.844 14.102 1 95.5 331 LEU B N 1
ATOM 6520 C CA . LEU B 1 331 ? 8.289 35.094 14.32 1 95.5 331 LEU B CA 1
ATOM 6521 C C . LEU B 1 331 ? 7.012 34.812 15.102 1 95.5 331 LEU B C 1
ATOM 6523 O O . LEU B 1 331 ? 6.68 35.531 16.031 1 95.5 331 LEU B O 1
ATOM 6527 N N . ALA B 1 332 ? 6.312 33.781 14.727 1 95.12 332 ALA B N 1
ATOM 6528 C CA . ALA B 1 332 ? 5.066 33.406 15.391 1 95.12 332 ALA B CA 1
ATOM 6529 C C . ALA B 1 332 ? 5.324 32.969 16.828 1 95.12 332 ALA B C 1
ATOM 6531 O O . ALA B 1 332 ? 4.562 33.281 17.734 1 95.12 332 ALA B O 1
ATOM 6532 N N . ARG B 1 333 ? 6.344 32.188 17.016 1 92.06 333 ARG B N 1
ATOM 6533 C CA . ARG B 1 333 ? 6.691 31.703 18.344 1 92.06 333 ARG B CA 1
ATOM 6534 C C . ARG B 1 333 ? 7.023 32.844 19.281 1 92.06 333 ARG B C 1
ATOM 6536 O O . ARG B 1 333 ? 6.574 32.875 20.422 1 92.06 333 ARG B O 1
ATOM 6543 N N . THR B 1 334 ? 7.816 33.719 18.766 1 94.62 334 THR B N 1
ATOM 6544 C CA . THR B 1 334 ? 8.203 34.875 19.547 1 94.62 334 THR B CA 1
ATOM 6545 C C . THR B 1 334 ? 6.973 35.719 19.922 1 94.62 334 THR B C 1
ATOM 6547 O O . THR B 1 334 ? 6.832 36.156 21.062 1 94.62 334 THR B O 1
ATOM 6550 N N . LEU B 1 335 ? 6.152 35.938 18.984 1 96.06 335 LEU B N 1
ATOM 6551 C CA . LEU B 1 335 ? 4.949 36.719 19.25 1 96.06 335 LEU B CA 1
ATOM 6552 C C . LEU B 1 335 ? 4.07 36.031 20.281 1 96.06 335 LEU B C 1
ATOM 6554 O O . LEU B 1 335 ? 3.521 36.688 21.172 1 96.06 335 LEU B O 1
ATOM 6558 N N . ARG B 1 336 ? 3.889 34.75 20.156 1 94.81 336 ARG B N 1
ATOM 6559 C CA . ARG B 1 336 ? 3.098 33.969 21.109 1 94.81 336 ARG B CA 1
ATOM 6560 C C . ARG B 1 336 ? 3.641 34.156 22.531 1 94.81 336 ARG B C 1
ATOM 6562 O O . ARG B 1 336 ? 2.873 34.344 23.469 1 94.81 336 ARG B O 1
ATOM 6569 N N . HIS B 1 337 ? 4.883 34.031 22.688 1 92.81 337 HIS B N 1
ATOM 6570 C CA . HIS B 1 337 ? 5.531 34.156 23.984 1 92.81 337 HIS B CA 1
ATOM 6571 C C . HIS B 1 337 ? 5.297 35.562 24.562 1 92.81 337 HIS B C 1
ATOM 6573 O O . HIS B 1 337 ? 4.953 35.688 25.734 1 92.81 337 HIS B O 1
ATOM 6579 N N . GLU B 1 338 ? 5.445 36.531 23.75 1 91.44 338 GLU B N 1
ATOM 6580 C CA . GLU B 1 338 ? 5.289 37.906 24.203 1 91.44 338 GLU B CA 1
ATOM 6581 C C . GLU B 1 338 ? 3.84 38.188 24.562 1 91.44 338 GLU B C 1
ATOM 6583 O O . GLU B 1 338 ? 3.568 38.875 25.547 1 91.44 338 GLU B O 1
ATOM 6588 N N . VAL B 1 339 ? 2.953 37.75 23.766 1 88.56 339 VAL B N 1
ATOM 6589 C CA . VAL B 1 339 ? 1.532 37.969 23.984 1 88.56 339 VAL B CA 1
ATOM 6590 C C . VAL B 1 339 ? 1.101 37.312 25.297 1 88.56 339 VAL B C 1
ATOM 6592 O O . VAL B 1 339 ? 0.361 37.906 26.078 1 88.56 339 VAL B O 1
ATOM 6595 N N . THR B 1 340 ? 1.515 36.125 25.469 1 90.62 340 THR B N 1
ATOM 6596 C CA . THR B 1 340 ? 1.171 35.375 26.672 1 90.62 340 THR B CA 1
ATOM 6597 C C . THR B 1 340 ? 1.683 36.094 27.922 1 90.62 340 THR B C 1
ATOM 6599 O O . THR B 1 340 ? 0.97 36.188 28.922 1 90.62 340 THR B O 1
ATOM 6602 N N . ARG B 1 341 ? 2.846 36.562 27.859 1 89.19 341 ARG B N 1
ATOM 6603 C CA . ARG B 1 341 ? 3.441 37.312 28.969 1 89.19 341 ARG B CA 1
ATOM 6604 C C . ARG B 1 341 ? 2.662 38.594 29.266 1 89.19 341 ARG B C 1
ATOM 6606 O O . ARG B 1 341 ? 2.363 38.875 30.422 1 89.19 341 ARG B O 1
ATOM 6613 N N . LEU B 1 342 ? 2.291 39.312 28.266 1 87.62 342 LEU B N 1
ATOM 6614 C CA . LEU B 1 342 ? 1.608 40.594 28.406 1 87.62 342 LEU B CA 1
ATOM 6615 C C . LEU B 1 342 ? 0.211 40.406 28.984 1 87.62 342 LEU B C 1
ATOM 6617 O O . LEU B 1 342 ? -0.231 41.188 29.812 1 87.62 342 LEU B O 1
ATOM 6621 N N . VAL B 1 343 ? -0.43 39.375 28.547 1 87.56 343 VAL B N 1
ATOM 6622 C CA . VAL B 1 343 ? -1.834 39.188 28.906 1 87.56 343 VAL B CA 1
ATOM 6623 C C . VAL B 1 343 ? -1.942 38.562 30.281 1 87.56 343 VAL B C 1
ATOM 6625 O O . VAL B 1 343 ? -2.861 38.875 31.047 1 87.56 343 VAL B O 1
ATOM 6628 N N . ARG B 1 344 ? -1.075 37.625 30.578 1 86.38 344 ARG B N 1
ATOM 6629 C CA . ARG B 1 344 ? -1.067 36.969 31.891 1 86.38 344 ARG B CA 1
ATOM 6630 C C . ARG B 1 344 ? -1.084 37.969 33 1 86.38 344 ARG B C 1
ATOM 6632 O O . ARG B 1 344 ? -1.728 37.75 34.031 1 86.38 344 ARG B O 1
ATOM 6639 N N . ASN B 1 345 ? -0.616 39.031 32.875 1 74.81 345 ASN B N 1
ATOM 6640 C CA . ASN B 1 345 ? -0.423 40.062 33.906 1 74.81 345 ASN B CA 1
ATOM 6641 C C . ASN B 1 345 ? -1.481 41.156 33.812 1 74.81 345 ASN B C 1
ATOM 6643 O O . ASN B 1 345 ? -1.404 42.156 34.5 1 74.81 345 ASN B O 1
ATOM 6647 N N . ASN B 1 346 ? -2.488 40.938 33.031 1 80 346 ASN B N 1
ATOM 6648 C CA . ASN B 1 346 ? -3.434 42 32.781 1 80 346 ASN B CA 1
ATOM 6649 C C . ASN B 1 346 ? -4.855 41.594 33.156 1 80 346 ASN B C 1
ATOM 6651 O O . ASN B 1 346 ? -5.699 41.406 32.281 1 80 346 ASN B O 1
ATOM 6655 N N . HIS B 1 347 ? -5.176 41.719 34.375 1 77.81 347 HIS B N 1
ATOM 6656 C CA . HIS B 1 347 ? -6.461 41.281 34.875 1 77.81 347 HIS B CA 1
ATOM 6657 C C . HIS B 1 347 ? -7.602 42.156 34.344 1 77.81 347 HIS B C 1
ATOM 6659 O O . HIS B 1 347 ? -8.703 41.656 34.125 1 77.81 347 HIS B O 1
ATOM 6665 N N . ALA B 1 348 ? -7.238 43.312 34.125 1 77.38 348 ALA B N 1
ATOM 6666 C CA . ALA B 1 348 ? -8.266 44.219 33.625 1 77.38 348 ALA B CA 1
ATOM 6667 C C . ALA B 1 348 ? -8.672 43.844 32.188 1 77.38 348 ALA B C 1
ATOM 6669 O O . ALA B 1 348 ? -9.852 43.844 31.859 1 77.38 348 ALA B O 1
ATOM 6670 N N . PHE B 1 349 ? -7.805 43.562 31.422 1 79.44 349 PHE B N 1
ATOM 6671 C CA . PHE B 1 349 ? -8.047 43.156 30.047 1 79.44 349 PHE B CA 1
ATOM 6672 C C . PHE B 1 349 ? -8.836 41.875 30 1 79.44 349 PHE B C 1
ATOM 6674 O O . PHE B 1 349 ? -9.789 41.75 29.219 1 79.44 349 PHE B O 1
ATOM 6681 N N . LEU B 1 350 ? -8.516 40.938 30.812 1 80.38 350 LEU B N 1
ATOM 6682 C CA . LEU B 1 350 ? -9.172 39.625 30.844 1 80.38 350 LEU B CA 1
ATOM 6683 C C . LEU B 1 350 ? -10.617 39.75 31.312 1 80.38 350 LEU B C 1
ATOM 6685 O O . LEU B 1 350 ? -11.5 39.062 30.812 1 80.38 350 LEU B O 1
ATOM 6689 N N . ARG B 1 351 ? -10.797 40.625 32.156 1 77.81 351 ARG B N 1
ATOM 6690 C CA . ARG B 1 351 ? -12.156 40.906 32.625 1 77.81 351 ARG B CA 1
ATOM 6691 C C . ARG B 1 351 ? -13.016 41.469 31.484 1 77.81 351 ARG B C 1
ATOM 6693 O O . ARG B 1 351 ? -14.195 41.125 31.375 1 77.81 351 ARG B O 1
ATOM 6700 N N . GLN B 1 352 ? -12.453 42.281 30.75 1 76.75 352 GLN B N 1
ATOM 6701 C CA . GLN B 1 352 ? -13.172 42.875 29.625 1 76.75 352 GLN B CA 1
ATOM 6702 C C . GLN B 1 352 ? -13.484 41.812 28.562 1 76.75 352 GLN B C 1
ATOM 6704 O O . GLN B 1 352 ? -14.562 41.844 27.953 1 76.75 352 GLN B O 1
ATOM 6709 N N . MET B 1 353 ? -12.586 41 28.344 1 77.38 353 MET B N 1
ATOM 6710 C CA . MET B 1 353 ? -12.789 39.906 27.391 1 77.38 353 MET B CA 1
ATOM 6711 C C . MET B 1 353 ? -13.953 39.031 27.812 1 77.38 353 MET B C 1
ATOM 6713 O O . MET B 1 353 ? -14.695 38.531 26.969 1 77.38 353 MET B O 1
ATOM 6717 N N . PHE B 1 354 ? -14.055 38.844 29.031 1 73.56 354 PHE B N 1
ATOM 6718 C CA . PHE B 1 354 ? -15.141 38.031 29.578 1 73.56 354 PHE B CA 1
ATOM 6719 C C . PHE B 1 354 ? -16.484 38.719 29.359 1 73.56 354 PHE B C 1
ATOM 6721 O O . PHE B 1 354 ? -17.469 38.094 28.984 1 73.56 354 PHE B O 1
ATOM 6728 N N . GLN B 1 355 ? -16.562 39.938 29.609 1 66.44 355 GLN B N 1
ATOM 6729 C CA . GLN B 1 355 ? -17.797 40.688 29.531 1 66.44 355 GLN B CA 1
ATOM 6730 C C . GLN B 1 355 ? -18.375 40.688 28.109 1 66.44 355 GLN B C 1
ATOM 6732 O O . GLN B 1 355 ? -19.594 40.688 27.938 1 66.44 355 GLN B O 1
ATOM 6737 N N . ASP B 1 356 ? -17.594 40.594 27.188 1 60.34 356 ASP B N 1
ATOM 6738 C CA . ASP B 1 356 ? -18.016 40.531 25.781 1 60.34 356 ASP B CA 1
ATOM 6739 C C . ASP B 1 356 ? -18.703 39.219 25.453 1 60.34 356 ASP B C 1
ATOM 6741 O O . ASP B 1 356 ? -19.531 39.156 24.547 1 60.34 356 ASP B O 1
ATOM 6745 N N . LYS B 1 357 ? -18.484 38.219 26.156 1 60.84 357 LYS B N 1
ATOM 6746 C CA . LYS B 1 357 ? -18.984 36.906 25.844 1 60.84 357 LYS B CA 1
ATOM 6747 C C . LYS B 1 357 ? -20.312 36.625 26.547 1 60.84 357 LYS B C 1
ATOM 6749 O O . LYS B 1 357 ? -21 35.656 26.25 1 60.84 357 LYS B O 1
ATOM 6754 N N . THR B 1 358 ? -20.672 37.469 27.422 1 55.72 358 THR B N 1
ATOM 6755 C CA . THR B 1 358 ? -21.859 37.25 28.234 1 55.72 358 THR B CA 1
ATOM 6756 C C . THR B 1 358 ? -23.125 37.281 27.359 1 55.72 358 THR B C 1
ATOM 6758 O O . THR B 1 358 ? -24.188 36.844 27.797 1 55.72 358 THR B O 1
ATOM 6761 N N . GLU B 1 359 ? -22.938 37.625 26.156 1 55.03 359 GLU B N 1
ATOM 6762 C CA . GLU B 1 359 ? -24.109 37.656 25.281 1 55.03 359 GLU B CA 1
ATOM 6763 C C . GLU B 1 359 ? -24.406 36.25 24.734 1 55.03 359 GLU B C 1
ATOM 6765 O O . GLU B 1 359 ? -25.531 36 24.281 1 55.03 359 GLU B O 1
ATOM 6770 N N . HIS B 1 360 ? -23.469 35.406 24.797 1 60.84 360 HIS B N 1
ATOM 6771 C CA . HIS B 1 360 ? -23.703 34.062 24.281 1 60.84 360 HIS B CA 1
ATOM 6772 C C . HIS B 1 360 ? -24.016 33.062 25.406 1 60.84 360 HIS B C 1
ATOM 6774 O O . HIS B 1 360 ? -23.094 32.594 26.078 1 60.84 360 HIS B O 1
ATOM 6780 N N . ASN B 1 361 ? -25.344 32.906 25.656 1 64.38 361 ASN B N 1
ATOM 6781 C CA . ASN B 1 361 ? -25.781 31.969 26.672 1 64.38 361 ASN B CA 1
ATOM 6782 C C . ASN B 1 361 ? -25.906 30.562 26.109 1 64.38 361 ASN B C 1
ATOM 6784 O O . ASN B 1 361 ? -26.078 30.375 24.891 1 64.38 361 ASN B O 1
ATOM 6788 N N . VAL B 1 362 ? -25.609 29.594 26.953 1 74.31 362 VAL B N 1
ATOM 6789 C CA . VAL B 1 362 ? -25.844 28.203 26.562 1 74.31 362 VAL B CA 1
ATOM 6790 C C . VAL B 1 362 ? -27.328 28 26.266 1 74.31 362 VAL B C 1
ATOM 6792 O O . VAL B 1 362 ? -28.188 28.625 26.875 1 74.31 362 VAL B O 1
ATOM 6795 N N . ALA B 1 363 ? -27.562 27.281 25.266 1 70.06 363 ALA B N 1
ATOM 6796 C CA . ALA B 1 363 ? -28.922 27.062 24.781 1 70.06 363 ALA B CA 1
ATOM 6797 C C . ALA B 1 363 ? -29.641 26.031 25.641 1 70.06 363 ALA B C 1
ATOM 6799 O O . ALA B 1 363 ? -30.25 25.094 25.109 1 70.06 363 ALA B O 1
ATOM 6800 N N . LEU B 1 364 ? -29.469 26.156 26.875 1 73.44 364 LEU B N 1
ATOM 6801 C CA . LEU B 1 364 ? -30.172 25.25 27.766 1 73.44 364 LEU B CA 1
ATOM 6802 C C . LEU B 1 364 ? -31.156 26.016 28.656 1 73.44 364 LEU B C 1
ATOM 6804 O O . LEU B 1 364 ? -30.781 27 29.297 1 73.44 364 LEU B O 1
ATOM 6808 N N . GLY B 1 365 ? -32.406 25.688 28.438 1 66.69 365 GLY B N 1
ATOM 6809 C CA . GLY B 1 365 ? -33.438 26.266 29.297 1 66.69 365 GLY B CA 1
ATOM 6810 C C . GLY B 1 365 ? -33.625 25.5 30.594 1 66.69 365 GLY B C 1
ATOM 6811 O O . GLY B 1 365 ? -32.781 24.703 30.984 1 66.69 365 GLY B O 1
ATOM 6812 N N . PHE B 1 366 ? -34.844 25.844 31.141 1 61.97 366 PHE B N 1
ATOM 6813 C CA . PHE B 1 366 ? -35.219 25.172 32.375 1 61.97 366 PHE B CA 1
ATOM 6814 C C . PHE B 1 366 ? -35.5 23.703 32.125 1 61.97 366 PHE B C 1
ATOM 6816 O O . PHE B 1 366 ? -36.062 23.328 31.094 1 61.97 366 PHE B O 1
ATOM 6823 N N . PHE B 1 367 ? -35 22.828 32.969 1 55.62 367 PHE B N 1
ATOM 6824 C CA . PHE B 1 367 ? -35.188 21.391 33.031 1 55.62 367 PHE B CA 1
ATOM 6825 C C . PHE B 1 367 ? -34.5 20.672 31.891 1 55.62 367 PHE B C 1
ATOM 6827 O O . PHE B 1 367 ? -35 19.656 31.406 1 55.62 367 PHE B O 1
ATOM 6834 N N . GLY B 1 368 ? -33.594 21.281 31.266 1 66.81 368 GLY B N 1
ATOM 6835 C CA . GLY B 1 368 ? -32.812 20.562 30.281 1 66.81 368 GLY B CA 1
ATOM 6836 C C . GLY B 1 368 ? -33.344 20.688 28.859 1 66.81 368 GLY B C 1
ATOM 6837 O O . GLY B 1 368 ? -33 19.906 27.984 1 66.81 368 GLY B O 1
ATOM 6838 N N . ARG B 1 369 ? -34.312 21.562 28.734 1 74.56 369 ARG B N 1
ATOM 6839 C CA . ARG B 1 369 ? -34.875 21.781 27.406 1 74.56 369 ARG B CA 1
ATOM 6840 C C . ARG B 1 369 ? -33.969 22.688 26.562 1 74.56 369 ARG B C 1
ATOM 6842 O O . ARG B 1 369 ? -33.438 23.688 27.062 1 74.56 369 ARG B O 1
ATOM 6849 N N . PHE B 1 370 ? -33.844 22.344 25.312 1 80.12 370 PHE B N 1
ATOM 6850 C CA . PHE B 1 370 ? -33 23.125 24.406 1 80.12 370 PHE B CA 1
ATOM 6851 C C . PHE B 1 370 ? -33.688 24.422 24.016 1 80.12 370 PHE B C 1
ATOM 6853 O O . PHE B 1 370 ? -34.906 24.438 23.781 1 80.12 370 PHE B O 1
ATOM 6860 N N . ILE B 1 371 ? -32.969 25.469 24.062 1 77.69 371 ILE B N 1
ATOM 6861 C CA . ILE B 1 371 ? -33.469 26.719 23.5 1 77.69 371 ILE B CA 1
ATOM 6862 C C . ILE B 1 371 ? -33.094 26.781 22.016 1 77.69 371 ILE B C 1
ATOM 6864 O O . ILE B 1 371 ? -31.938 26.953 21.656 1 77.69 371 ILE B O 1
ATOM 6868 N N . THR B 1 372 ? -34.156 26.734 21.188 1 80.88 372 THR B N 1
ATOM 6869 C CA . THR B 1 372 ? -33.938 26.594 19.75 1 80.88 372 THR B CA 1
ATOM 6870 C C . THR B 1 372 ? -34.156 27.938 19.047 1 80.88 372 THR B C 1
ATOM 6872 O O . THR B 1 372 ? -34.625 28.891 19.656 1 80.88 372 THR B O 1
ATOM 6875 N N . GLU B 1 373 ? -33.656 28.047 17.844 1 81.06 373 GLU B N 1
ATOM 6876 C CA . GLU B 1 373 ? -33.812 29.219 16.984 1 81.06 373 GLU B CA 1
ATOM 6877 C C . GLU B 1 373 ? -35.281 29.484 16.672 1 81.06 373 GLU B C 1
ATOM 6879 O O . GLU B 1 373 ? -36.031 28.578 16.328 1 81.06 373 GLU B O 1
ATOM 6884 N N . LYS B 1 374 ? -35.688 30.734 16.812 1 80.5 374 LYS B N 1
ATOM 6885 C CA . LYS B 1 374 ? -37.094 31.094 16.609 1 80.5 374 LYS B CA 1
ATOM 6886 C C . LYS B 1 374 ? -37.25 32.125 15.484 1 80.5 374 LYS B C 1
ATOM 6888 O O . LYS B 1 374 ? -38.281 32.156 14.828 1 80.5 374 LYS B O 1
ATOM 6893 N N . GLU B 1 375 ? -36.25 32.812 15.234 1 81.44 375 GLU B N 1
ATOM 6894 C CA . GLU B 1 375 ? -36.375 33.969 14.359 1 81.44 375 GLU B CA 1
ATOM 6895 C C . GLU B 1 375 ? -36.094 33.594 12.906 1 81.44 375 GLU B C 1
ATOM 6897 O O . GLU B 1 375 ? -36.844 34 12.008 1 81.44 375 GLU B O 1
ATOM 6902 N N . ASN B 1 376 ? -35.125 32.938 12.656 1 85.31 376 ASN B N 1
ATOM 6903 C CA . ASN B 1 376 ? -34.781 32.531 11.297 1 85.31 376 ASN B CA 1
ATOM 6904 C C . ASN B 1 376 ? -35.625 31.359 10.82 1 85.31 376 ASN B C 1
ATOM 6906 O O . ASN B 1 376 ? -35.531 30.234 11.328 1 85.31 376 ASN B O 1
ATOM 6910 N N . PRO B 1 377 ? -36.406 31.562 9.836 1 85 377 PRO B N 1
ATOM 6911 C CA . PRO B 1 377 ? -37.344 30.531 9.406 1 85 377 PRO B CA 1
ATOM 6912 C C . PRO B 1 377 ? -36.656 29.297 8.852 1 85 377 PRO B C 1
ATOM 6914 O O . PRO B 1 377 ? -37.188 28.188 8.969 1 85 377 PRO B O 1
ATOM 6917 N N . ASP B 1 378 ? -35.562 29.469 8.352 1 87.06 378 ASP B N 1
ATOM 6918 C CA . ASP B 1 378 ? -34.844 28.359 7.711 1 87.06 378 ASP B CA 1
ATOM 6919 C C . ASP B 1 378 ? -34.312 27.375 8.75 1 87.06 378 ASP B C 1
ATOM 6921 O O . ASP B 1 378 ? -34.062 26.219 8.445 1 87.06 378 ASP B O 1
ATOM 6925 N N . TYR B 1 379 ? -34.219 27.812 10.008 1 90.12 379 TYR B N 1
ATOM 6926 C CA . TYR B 1 379 ? -33.625 26.969 11.031 1 90.12 379 TYR B CA 1
ATOM 6927 C C . TYR B 1 379 ? -34.5 26.891 12.266 1 90.12 379 TYR B C 1
ATOM 6929 O O . TYR B 1 379 ? -34.031 26.609 13.367 1 90.12 379 TYR B O 1
ATOM 6937 N N . ARG B 1 380 ? -35.719 27.156 12.055 1 88.94 380 ARG B N 1
ATOM 6938 C CA . ARG B 1 380 ? -36.656 27.109 13.172 1 88.94 380 ARG B CA 1
ATOM 6939 C C . ARG B 1 380 ? -36.656 25.75 13.859 1 88.94 380 ARG B C 1
ATOM 6941 O O . ARG B 1 380 ? -36.688 24.719 13.188 1 88.94 380 ARG B O 1
ATOM 6948 N N . GLY B 1 381 ? -36.5 25.859 15.164 1 89.19 381 GLY B N 1
ATOM 6949 C CA . GLY B 1 381 ? -36.531 24.625 15.945 1 89.19 381 GLY B CA 1
ATOM 6950 C C . GLY B 1 381 ? -35.156 23.984 16.047 1 89.19 381 GLY B C 1
ATOM 6951 O O . GLY B 1 381 ? -34.969 23 16.781 1 89.19 381 GLY B O 1
ATOM 6952 N N . GLN B 1 382 ? -34.219 24.516 15.422 1 92.75 382 GLN B N 1
ATOM 6953 C CA . GLN B 1 382 ? -32.906 23.938 15.43 1 92.75 382 GLN B CA 1
ATOM 6954 C C . GLN B 1 382 ? -31.984 24.672 16.422 1 92.75 382 GLN B C 1
ATOM 6956 O O . GLN B 1 382 ? -32.344 25.734 16.938 1 92.75 382 GLN B O 1
ATOM 6961 N N . LEU B 1 383 ? -30.906 23.969 16.766 1 91.69 383 LEU B N 1
ATOM 6962 C CA . LEU B 1 383 ? -29.938 24.484 17.719 1 91.69 383 LEU B CA 1
ATOM 6963 C C . LEU B 1 383 ? -28.625 24.828 17.016 1 91.69 383 LEU B C 1
ATOM 6965 O O . LEU B 1 383 ? -28.047 24 16.312 1 91.69 383 LEU B O 1
ATOM 6969 N N . ASN B 1 384 ? -28.219 26.125 17.141 1 93.31 384 ASN B N 1
ATOM 6970 C CA . ASN B 1 384 ? -26.891 26.5 16.656 1 93.31 384 ASN B CA 1
ATOM 6971 C C . ASN B 1 384 ? -25.812 26.172 17.688 1 93.31 384 ASN B C 1
ATOM 6973 O O . ASN B 1 384 ? -25.578 26.953 18.594 1 93.31 384 ASN B O 1
ATOM 6977 N N . LEU B 1 385 ? -25.078 25.172 17.469 1 93.25 385 LEU B N 1
ATOM 6978 C CA . LEU B 1 385 ? -24.172 24.641 18.484 1 93.25 385 LEU B CA 1
ATOM 6979 C C . LEU B 1 385 ? -22.875 25.438 18.531 1 93.25 385 LEU B C 1
ATOM 6981 O O . LEU B 1 385 ? -22.125 25.359 19.5 1 93.25 385 LEU B O 1
ATOM 6985 N N . LYS B 1 386 ? -22.594 26.172 17.469 1 92.62 386 LYS B N 1
ATOM 6986 C CA . LYS B 1 386 ? -21.453 27.062 17.531 1 92.62 386 LYS B CA 1
ATOM 6987 C C . LYS B 1 386 ? -21.641 28.125 18.609 1 92.62 386 LYS B C 1
ATOM 6989 O O . LYS B 1 386 ? -20.766 28.312 19.469 1 92.62 386 LYS B O 1
ATOM 6994 N N . TYR B 1 387 ? -22.75 28.75 18.578 1 88.38 387 TYR B N 1
ATOM 6995 C CA . TYR B 1 387 ? -23.016 29.859 19.5 1 88.38 387 TYR B CA 1
ATOM 6996 C C . TYR B 1 387 ? -23.484 29.359 20.859 1 88.38 387 TYR B C 1
ATOM 6998 O O . TYR B 1 387 ? -23.156 29.938 21.891 1 88.38 387 TYR B O 1
ATOM 7006 N N . ALA B 1 388 ? -24.141 28.219 20.812 1 87.25 388 ALA B N 1
ATOM 7007 C CA . ALA B 1 388 ? -24.766 27.719 22.031 1 87.25 388 ALA B CA 1
ATOM 7008 C C . ALA B 1 388 ? -23.781 26.891 22.844 1 87.25 388 ALA B C 1
ATOM 7010 O O . ALA B 1 388 ? -23.984 26.641 24.031 1 87.25 388 ALA B O 1
ATOM 7011 N N . GLY B 1 389 ? -22.781 26.5 22.234 1 90.88 389 GLY B N 1
ATOM 7012 C CA . GLY B 1 389 ? -21.906 25.562 22.938 1 90.88 389 GLY B CA 1
ATOM 7013 C C . GLY B 1 389 ? -20.438 25.828 22.703 1 90.88 389 GLY B C 1
ATOM 7014 O O . GLY B 1 389 ? -19.703 26.125 23.656 1 90.88 389 GLY B O 1
ATOM 7015 N N . LEU B 1 390 ? -20.047 25.859 21.469 1 93.19 390 LEU B N 1
ATOM 7016 C CA . LEU B 1 390 ? -18.625 25.875 21.109 1 93.19 390 LEU B CA 1
ATOM 7017 C C . LEU B 1 390 ? -17.969 27.172 21.547 1 93.19 390 LEU B C 1
ATOM 7019 O O . LEU B 1 390 ? -16.906 27.156 22.188 1 93.19 390 LEU B O 1
ATOM 7023 N N . ILE B 1 391 ? -18.516 28.312 21.172 1 90.94 391 ILE B N 1
ATOM 7024 C CA . ILE B 1 391 ? -17.906 29.609 21.422 1 90.94 391 ILE B CA 1
ATOM 7025 C C . ILE B 1 391 ? -17.797 29.828 22.938 1 90.94 391 ILE B C 1
ATOM 7027 O O . ILE B 1 391 ? -16.734 30.203 23.438 1 90.94 391 ILE B O 1
ATOM 7031 N N . PRO B 1 392 ? -18.875 29.531 23.734 1 90.75 392 PRO B N 1
ATOM 7032 C CA . PRO B 1 392 ? -18.75 29.688 25.188 1 90.75 392 PRO B CA 1
ATOM 7033 C C . PRO B 1 392 ? -17.672 28.766 25.797 1 90.75 392 PRO B C 1
ATOM 7035 O O . PRO B 1 392 ? -16.938 29.188 26.688 1 90.75 392 PRO B O 1
ATOM 7038 N N . LEU B 1 393 ? -17.625 27.594 25.344 1 94.44 393 LEU B N 1
ATOM 7039 C CA . LEU B 1 393 ? -16.656 26.641 25.859 1 94.44 393 LEU B CA 1
ATOM 7040 C C . LEU B 1 393 ? -15.234 27.094 25.547 1 94.44 393 LEU B C 1
ATOM 7042 O O . LEU B 1 393 ? -14.406 27.219 26.453 1 94.44 393 LEU B O 1
ATOM 7046 N N . VAL B 1 394 ? -14.945 27.344 24.312 1 94.75 394 VAL B N 1
ATOM 7047 C CA . VAL B 1 394 ? -13.617 27.719 23.844 1 94.75 394 VAL B CA 1
ATOM 7048 C C . VAL B 1 394 ? -13.211 29.047 24.469 1 94.75 394 VAL B C 1
ATOM 7050 O O . VAL B 1 394 ? -12.062 29.219 24.891 1 94.75 394 VAL B O 1
ATOM 7053 N N . GLY B 1 395 ? -14.164 29.938 24.484 1 91.31 395 GLY B N 1
ATOM 7054 C CA . GLY B 1 395 ? -13.898 31.25 25.078 1 91.31 395 GLY B CA 1
ATOM 7055 C C . GLY B 1 395 ? -13.523 31.172 26.547 1 91.31 395 GLY B C 1
ATOM 7056 O O . GLY B 1 395 ? -12.578 31.844 26.984 1 91.31 395 GLY B O 1
ATOM 7057 N N . ALA B 1 396 ? -14.273 30.391 27.312 1 91.44 396 ALA B N 1
ATOM 7058 C CA . ALA B 1 396 ? -14.008 30.25 28.75 1 91.44 396 ALA B CA 1
ATOM 7059 C C . ALA B 1 396 ? -12.633 29.641 28.984 1 91.44 396 ALA B C 1
ATOM 7061 O O . ALA B 1 396 ? -11.867 30.141 29.812 1 91.44 396 ALA B O 1
ATOM 7062 N N . ILE B 1 397 ? -12.375 28.609 28.281 1 95.19 397 ILE B N 1
ATOM 7063 C CA . ILE B 1 397 ? -11.109 27.906 28.469 1 95.19 397 ILE B CA 1
ATOM 7064 C C . ILE B 1 397 ? -9.945 28.797 28.047 1 95.19 397 ILE B C 1
ATOM 7066 O O . ILE B 1 397 ? -8.898 28.812 28.703 1 95.19 397 ILE B O 1
ATOM 7070 N N . ARG B 1 398 ? -10.102 29.516 26.953 1 93.38 398 ARG B N 1
ATOM 7071 C CA . ARG B 1 398 ? -9.07 30.438 26.5 1 93.38 398 ARG B CA 1
ATOM 7072 C C . ARG B 1 398 ? -8.773 31.5 27.547 1 93.38 398 ARG B C 1
ATOM 7074 O O . ARG B 1 398 ? -7.605 31.812 27.812 1 93.38 398 ARG B O 1
ATOM 7081 N N . LEU B 1 399 ? -9.812 32.031 28.109 1 90.25 399 LEU B N 1
ATOM 7082 C CA . LEU B 1 399 ? -9.648 33.094 29.125 1 90.25 399 LEU B CA 1
ATOM 7083 C C . LEU B 1 399 ? -8.836 32.562 30.312 1 90.25 399 LEU B C 1
ATOM 7085 O O . LEU B 1 399 ? -7.934 33.25 30.797 1 90.25 399 LEU B O 1
ATOM 7089 N N . ILE B 1 400 ? -9.203 31.406 30.797 1 92.88 400 ILE B N 1
ATOM 7090 C CA . ILE B 1 400 ? -8.469 30.828 31.906 1 92.88 400 ILE B CA 1
ATOM 7091 C C . ILE B 1 400 ? -7.023 30.547 31.5 1 92.88 400 ILE B C 1
ATOM 7093 O O . ILE B 1 400 ? -6.094 30.797 32.281 1 92.88 400 ILE B O 1
ATOM 7097 N N . ALA B 1 401 ? -6.859 30.078 30.312 1 94.31 401 ALA B N 1
ATOM 7098 C CA . ALA B 1 401 ? -5.527 29.781 29.797 1 94.31 401 ALA B CA 1
ATOM 7099 C C . ALA B 1 401 ? -4.66 31.031 29.719 1 94.31 401 ALA B C 1
ATOM 7101 O O . ALA B 1 401 ? -3.488 31 30.109 1 94.31 401 ALA B O 1
ATOM 7102 N N . LEU B 1 402 ? -5.234 32.094 29.188 1 91.12 402 LEU B N 1
ATOM 7103 C CA . LEU B 1 402 ? -4.512 33.344 29.078 1 91.12 402 LEU B CA 1
ATOM 7104 C C . LEU B 1 402 ? -4.125 33.875 30.469 1 91.12 402 LEU B C 1
ATOM 7106 O O . LEU B 1 402 ? -3.004 34.344 30.672 1 91.12 402 LEU B O 1
ATOM 7110 N N . ARG B 1 403 ? -5.035 33.812 31.359 1 90.44 403 ARG B N 1
ATOM 7111 C CA . ARG B 1 403 ? -4.777 34.219 32.719 1 90.44 403 ARG B CA 1
ATOM 7112 C C . ARG B 1 403 ? -3.609 33.469 33.344 1 90.44 403 ARG B C 1
ATOM 7114 O O . ARG B 1 403 ? -2.801 34.031 34.062 1 90.44 403 ARG B O 1
ATOM 7121 N N . GLU B 1 404 ? -3.557 32.188 33.062 1 93.25 404 GLU B N 1
ATOM 7122 C CA . GLU B 1 404 ? -2.566 31.297 33.688 1 93.25 404 GLU B CA 1
ATOM 7123 C C . GLU B 1 404 ? -1.278 31.266 32.844 1 93.25 404 GLU B C 1
ATOM 7125 O O . GLU B 1 404 ? -0.302 30.625 33.25 1 93.25 404 GLU B O 1
ATOM 7130 N N . GLY B 1 405 ? -1.296 31.891 31.703 1 93.44 405 GLY B N 1
ATOM 7131 C CA . GLY B 1 405 ? -0.103 31.953 30.875 1 93.44 405 GLY B CA 1
ATOM 7132 C C . GLY B 1 405 ? 0.121 30.688 30.062 1 93.44 405 GLY B C 1
ATOM 7133 O O . GLY B 1 405 ? 1.263 30.328 29.781 1 93.44 405 GLY B O 1
ATOM 7134 N N . VAL B 1 406 ? -0.897 30 29.797 1 94.38 406 VAL B N 1
ATOM 7135 C CA . VAL B 1 406 ? -0.818 28.797 28.984 1 94.38 406 VAL B CA 1
ATOM 7136 C C . VAL B 1 406 ? -0.687 29.172 27.516 1 94.38 406 VAL B C 1
ATOM 7138 O O . VAL B 1 406 ? -1.521 29.906 26.969 1 94.38 406 VAL B O 1
ATOM 7141 N N . GLU B 1 407 ? 0.311 28.625 26.75 1 93.56 407 GLU B N 1
ATOM 7142 C CA . GLU B 1 407 ? 0.62 29.078 25.391 1 93.56 407 GLU B CA 1
ATOM 7143 C C . GLU B 1 407 ? -0.06 28.188 24.344 1 93.56 407 GLU B C 1
ATOM 7145 O O . GLU B 1 407 ? -0.263 28.609 23.203 1 93.56 407 GLU B O 1
ATOM 7150 N N . VAL B 1 408 ? -0.449 26.938 24.766 1 93.44 408 VAL B N 1
ATOM 7151 C CA . VAL B 1 408 ? -1.033 26.047 23.766 1 93.44 408 VAL B CA 1
ATOM 7152 C C . VAL B 1 408 ? -2.4 26.578 23.344 1 93.44 408 VAL B C 1
ATOM 7154 O O . VAL B 1 408 ? -3.109 27.188 24.141 1 93.44 408 VAL B O 1
ATOM 7157 N N . SER B 1 409 ? -2.787 26.312 22.078 1 93.44 409 SER B N 1
ATOM 7158 C CA . SER B 1 409 ? -3.994 26.938 21.562 1 93.44 409 SER B CA 1
ATOM 7159 C C . SER B 1 409 ? -5.148 25.953 21.469 1 93.44 409 SER B C 1
ATOM 7161 O O . SER B 1 409 ? -6.305 26.312 21.688 1 93.44 409 SER B O 1
ATOM 7163 N N . PRO B 1 410 ? -4.906 24.641 21.156 1 96.12 410 PRO B N 1
ATOM 7164 C CA . PRO B 1 410 ? -6.039 23.719 21.047 1 96.12 410 PRO B CA 1
ATOM 7165 C C . PRO B 1 410 ? -6.797 23.562 22.359 1 96.12 410 PRO B C 1
ATOM 7167 O O . PRO B 1 410 ? -6.184 23.484 23.422 1 96.12 410 PRO B O 1
ATOM 7170 N N . THR B 1 411 ? -8.055 23.531 22.281 1 98 411 THR B N 1
ATOM 7171 C CA . THR B 1 411 ? -8.93 23.578 23.453 1 98 411 THR B CA 1
ATOM 7172 C C . THR B 1 411 ? -8.648 22.391 24.375 1 98 411 THR B C 1
ATOM 7174 O O . THR B 1 411 ? -8.484 22.578 25.578 1 98 411 THR B O 1
ATOM 7177 N N . LEU B 1 412 ? -8.586 21.203 23.828 1 97.94 412 LEU B N 1
ATOM 7178 C CA . LEU B 1 412 ? -8.344 20.031 24.672 1 97.94 412 LEU B CA 1
ATOM 7179 C C . LEU B 1 412 ? -6.953 20.078 25.281 1 97.94 412 LEU B C 1
ATOM 7181 O O . LEU B 1 412 ? -6.754 19.625 26.422 1 97.94 412 LEU B O 1
ATOM 7185 N N . ALA B 1 413 ? -5.984 20.594 24.594 1 96.62 413 ALA B N 1
ATOM 7186 C CA . ALA B 1 413 ? -4.645 20.75 25.141 1 96.62 413 ALA B CA 1
ATOM 7187 C C . ALA B 1 413 ? -4.641 21.766 26.281 1 96.62 413 ALA B C 1
ATOM 7189 O O . ALA B 1 413 ? -3.939 21.578 27.281 1 96.62 413 ALA B O 1
ATOM 7190 N N . ARG B 1 414 ? -5.379 22.844 26.125 1 97.81 414 ARG B N 1
ATOM 7191 C CA . ARG B 1 414 ? -5.52 23.828 27.188 1 97.81 414 ARG B CA 1
ATOM 7192 C C . ARG B 1 414 ? -6.129 23.203 28.438 1 97.81 414 ARG B C 1
ATOM 7194 O O . ARG B 1 414 ? -5.641 23.422 29.547 1 97.81 414 ARG B O 1
ATOM 7201 N N . ILE B 1 415 ? -7.203 22.422 28.203 1 98.31 415 ILE B N 1
ATOM 7202 C CA . ILE B 1 415 ? -7.879 21.781 29.328 1 98.31 415 ILE B CA 1
ATOM 7203 C C . ILE B 1 415 ? -6.898 20.859 30.062 1 98.31 415 ILE B C 1
ATOM 7205 O O . ILE B 1 415 ? -6.828 20.891 31.281 1 98.31 415 ILE B O 1
ATOM 7209 N N . ARG B 1 416 ? -6.18 20.125 29.344 1 97.62 416 ARG B N 1
ATOM 7210 C CA . ARG B 1 416 ? -5.199 19.219 29.922 1 97.62 416 ARG B CA 1
ATOM 7211 C C . ARG B 1 416 ? -4.148 19.984 30.719 1 97.62 416 ARG B C 1
ATOM 7213 O O . ARG B 1 416 ? -3.816 19.609 31.844 1 97.62 416 ARG B O 1
ATOM 7220 N N . THR B 1 417 ? -3.592 21.047 30.125 1 97.56 417 THR B N 1
ATOM 7221 C CA . THR B 1 417 ? -2.555 21.844 30.766 1 97.56 417 THR B CA 1
ATOM 7222 C C . THR B 1 417 ? -3.086 22.5 32.031 1 97.56 417 THR B C 1
ATOM 7224 O O . THR B 1 417 ? -2.408 22.516 33.062 1 97.56 417 THR B O 1
ATOM 7227 N N . LEU B 1 418 ? -4.281 23 31.953 1 97.56 418 LEU B N 1
ATOM 7228 C CA . LEU B 1 418 ? -4.895 23.672 33.094 1 97.56 418 LEU B CA 1
ATOM 7229 C C . LEU B 1 418 ? -5.148 22.688 34.219 1 97.56 418 LEU B C 1
ATOM 7231 O O . LEU B 1 418 ? -5.059 23.047 35.406 1 97.56 418 LEU B O 1
ATOM 7235 N N . TYR B 1 419 ? -5.461 21.453 33.844 1 97.88 419 TYR B N 1
ATOM 7236 C CA . TYR B 1 419 ? -5.594 20.406 34.844 1 97.88 419 TYR B CA 1
ATOM 7237 C C . TYR B 1 419 ? -4.246 20.078 35.5 1 97.88 419 TYR B C 1
ATOM 7239 O O . TYR B 1 419 ? -4.137 19.969 36.719 1 97.88 419 TYR B O 1
ATOM 7247 N N . GLU B 1 420 ? -3.268 19.906 34.719 1 97.38 420 GLU B N 1
ATOM 7248 C CA . GLU B 1 420 ? -1.927 19.594 35.188 1 97.38 420 GLU B CA 1
ATOM 7249 C C . GLU B 1 420 ? -1.394 20.688 36.094 1 97.38 420 GLU B C 1
ATOM 7251 O O . GLU B 1 420 ? -0.645 20.422 37.031 1 97.38 420 GLU B O 1
ATOM 7256 N N . ASP B 1 421 ? -1.791 21.906 35.875 1 96.25 421 ASP B N 1
ATOM 7257 C CA . ASP B 1 421 ? -1.381 23.062 36.656 1 96.25 421 ASP B CA 1
ATOM 7258 C C . ASP B 1 421 ? -2.289 23.25 37.875 1 96.25 421 ASP B C 1
ATOM 7260 O O . ASP B 1 421 ? -2.207 24.266 38.594 1 96.25 421 ASP B O 1
ATOM 7264 N N . SER B 1 422 ? -3.236 22.312 38.062 1 96.44 422 SER B N 1
ATOM 7265 C CA . SER B 1 422 ? -4.133 22.266 39.219 1 96.44 422 SER B CA 1
ATOM 7266 C C . SER B 1 422 ? -5.109 23.438 39.219 1 96.44 422 SER B C 1
ATOM 7268 O O . SER B 1 422 ? -5.57 23.859 40.281 1 96.44 422 SER B O 1
ATOM 7270 N N . VAL B 1 423 ? -5.371 23.984 38.062 1 95.75 423 VAL B N 1
ATOM 7271 C CA . VAL B 1 423 ? -6.344 25.062 37.906 1 95.75 423 VAL B CA 1
ATOM 7272 C C . VAL B 1 423 ? -7.742 24.484 37.719 1 95.75 423 VAL B C 1
ATOM 7274 O O . VAL B 1 423 ? -8.727 25.031 38.219 1 95.75 423 VAL B O 1
ATOM 7277 N N . LEU B 1 424 ? -7.82 23.406 37 1 97 424 LEU B N 1
ATOM 7278 C CA . LEU B 1 424 ? -9.062 22.656 36.844 1 97 424 LEU B CA 1
ATOM 7279 C C . LEU B 1 424 ? -9.055 21.391 37.688 1 97 424 LEU B C 1
ATOM 7281 O O . LEU B 1 424 ? -8.016 20.734 37.812 1 97 424 LEU B O 1
ATOM 7285 N N . SER B 1 425 ? -10.203 21.031 38.25 1 96.94 425 SER B N 1
ATOM 7286 C CA . SER B 1 425 ? -10.352 19.75 38.938 1 96.94 425 SER B CA 1
ATOM 7287 C C . SER B 1 425 ? -10.43 18.594 37.969 1 96.94 425 SER B C 1
ATOM 7289 O O . SER B 1 425 ? -10.594 18.812 36.75 1 96.94 425 SER B O 1
ATOM 7291 N N . VAL B 1 426 ? -10.258 17.422 38.469 1 97.06 426 VAL B N 1
ATOM 7292 C CA . VAL B 1 426 ? -10.367 16.234 37.625 1 97.06 426 VAL B CA 1
ATOM 7293 C C . VAL B 1 426 ? -11.758 16.156 37 1 97.06 426 VAL B C 1
ATOM 7295 O O . VAL B 1 426 ? -11.898 15.805 35.844 1 97.06 426 VAL B O 1
ATOM 7298 N N . ARG B 1 427 ? -12.727 16.484 37.812 1 96.56 427 ARG B N 1
ATOM 7299 C CA . ARG B 1 427 ? -14.102 16.453 37.312 1 96.56 427 ARG B CA 1
ATOM 7300 C C . ARG B 1 427 ? -14.305 17.484 36.188 1 96.56 427 ARG B C 1
ATOM 7302 O O . ARG B 1 427 ? -14.938 17.172 35.188 1 96.56 427 ARG B O 1
ATOM 7309 N N . GLU B 1 428 ? -13.805 18.672 36.406 1 97.19 428 GLU B N 1
ATOM 7310 C CA . GLU B 1 428 ? -13.922 19.703 35.375 1 97.19 428 GLU B CA 1
ATOM 7311 C C . GLU B 1 428 ? -13.211 19.281 34.094 1 97.19 428 GLU B C 1
ATOM 7313 O O . GLU B 1 428 ? -13.742 19.469 33 1 97.19 428 GLU B O 1
ATOM 7318 N N . ARG B 1 429 ? -11.984 18.781 34.25 1 98 429 ARG B N 1
ATOM 7319 C CA . ARG B 1 429 ? -11.242 18.312 33.094 1 98 429 ARG B CA 1
ATOM 7320 C C . ARG B 1 429 ? -12.062 17.312 32.281 1 98 429 ARG B C 1
ATOM 7322 O O . ARG B 1 429 ? -12.203 17.453 31.062 1 98 429 ARG B O 1
ATOM 7329 N N . ASP B 1 430 ? -12.602 16.328 32.938 1 97.81 430 ASP B N 1
ATOM 7330 C CA . ASP B 1 430 ? -13.328 15.25 32.281 1 97.81 430 ASP B CA 1
ATOM 7331 C C . ASP B 1 430 ? -14.617 15.766 31.641 1 97.81 430 ASP B C 1
ATOM 7333 O O . ASP B 1 430 ? -14.93 15.422 30.5 1 97.81 430 ASP B O 1
ATOM 7337 N N . ASP B 1 431 ? -15.328 16.578 32.375 1 97.75 431 ASP B N 1
ATOM 7338 C CA . ASP B 1 431 ? -16.609 17.109 31.891 1 97.75 431 ASP B CA 1
ATOM 7339 C C . ASP B 1 431 ? -16.406 18.016 30.672 1 97.75 431 ASP B C 1
ATOM 7341 O O . ASP B 1 431 ? -17.141 17.922 29.688 1 97.75 431 ASP B O 1
ATOM 7345 N N . LEU B 1 432 ? -15.438 18.859 30.75 1 98.25 432 LEU B N 1
ATOM 7346 C CA . LEU B 1 432 ? -15.203 19.828 29.672 1 98.25 432 LEU B CA 1
ATOM 7347 C C . LEU B 1 432 ? -14.648 19.125 28.438 1 98.25 432 LEU B C 1
ATOM 7349 O O . LEU B 1 432 ? -15.008 19.484 27.312 1 98.25 432 LEU B O 1
ATOM 7353 N N . SER B 1 433 ? -13.727 18.156 28.641 1 98.5 433 SER B N 1
ATOM 7354 C CA . SER B 1 433 ? -13.211 17.391 27.516 1 98.5 433 SER B CA 1
ATOM 7355 C C . SER B 1 433 ? -14.32 16.609 26.812 1 98.5 433 SER B C 1
ATOM 7357 O O . SER B 1 433 ? -14.367 16.562 25.594 1 98.5 433 SER B O 1
ATOM 7359 N N . ARG B 1 434 ? -15.172 16.031 27.594 1 97.88 434 ARG B N 1
ATOM 7360 C CA . ARG B 1 434 ? -16.312 15.297 27.047 1 97.88 434 ARG B CA 1
ATOM 7361 C C . ARG B 1 434 ? -17.25 16.25 26.297 1 97.88 434 ARG B C 1
ATOM 7363 O O . ARG B 1 434 ? -17.766 15.898 25.234 1 97.88 434 ARG B O 1
ATOM 7370 N N . ALA B 1 435 ? -17.5 17.375 26.891 1 97.56 435 ALA B N 1
ATOM 7371 C CA . ALA B 1 435 ? -18.375 18.359 26.25 1 97.56 435 ALA B CA 1
ATOM 7372 C C . ALA B 1 435 ? -17.844 18.75 24.875 1 97.56 435 ALA B C 1
ATOM 7374 O O . ALA B 1 435 ? -18.594 18.797 23.906 1 97.56 435 ALA B O 1
ATOM 7375 N N . PHE B 1 436 ? -16.562 19.031 24.781 1 98.06 436 PHE B N 1
ATOM 7376 C CA . PHE B 1 436 ? -15.945 19.375 23.516 1 98.06 436 PHE B CA 1
ATOM 7377 C C . PHE B 1 436 ? -16.109 18.25 22.516 1 98.06 436 PHE B C 1
ATOM 7379 O O . PHE B 1 436 ? -16.438 18.484 21.344 1 98.06 436 PHE B O 1
ATOM 7386 N N . THR B 1 437 ? -15.859 17.047 23 1 98.06 437 THR B N 1
ATOM 7387 C CA . THR B 1 437 ? -15.922 15.867 22.141 1 98.06 437 THR B CA 1
ATOM 7388 C C . THR B 1 437 ? -17.344 15.664 21.609 1 98.06 437 THR B C 1
ATOM 7390 O O . THR B 1 437 ? -17.531 15.398 20.422 1 98.06 437 THR B O 1
ATOM 7393 N N . VAL B 1 438 ? -18.312 15.805 22.453 1 97.44 438 VAL B N 1
ATOM 7394 C CA . VAL B 1 438 ? -19.703 15.578 22.094 1 97.44 438 VAL B CA 1
ATOM 7395 C C . VAL B 1 438 ? -20.156 16.625 21.062 1 97.44 438 VAL B C 1
ATOM 7397 O O . VAL B 1 438 ? -20.781 16.297 20.062 1 97.44 438 VAL B O 1
ATOM 7400 N N . ILE B 1 439 ? -19.812 17.859 21.312 1 97.19 439 ILE B N 1
ATOM 7401 C CA . ILE B 1 439 ? -20.203 18.938 20.422 1 97.19 439 ILE B CA 1
ATOM 7402 C C . ILE B 1 439 ? -19.531 18.766 19.062 1 97.19 439 ILE B C 1
ATOM 7404 O O . ILE B 1 439 ? -20.172 18.891 18.016 1 97.19 439 ILE B O 1
ATOM 7408 N N . THR B 1 440 ? -18.25 18.469 19.094 1 97.88 440 THR B N 1
ATOM 7409 C CA . THR B 1 440 ? -17.5 18.297 17.859 1 97.88 440 THR B CA 1
ATOM 7410 C C . THR B 1 440 ? -18.047 17.125 17.047 1 97.88 440 THR B C 1
ATOM 7412 O O . THR B 1 440 ? -18.188 17.219 15.828 1 97.88 440 THR B O 1
ATOM 7415 N N . ASP B 1 441 ? -18.328 16.031 17.75 1 97.5 441 ASP B N 1
ATOM 7416 C CA . ASP B 1 441 ? -18.891 14.852 17.094 1 97.5 441 ASP B CA 1
ATOM 7417 C C . ASP B 1 441 ? -20.234 15.18 16.438 1 97.5 441 ASP B C 1
ATOM 7419 O O . ASP B 1 441 ? -20.453 14.844 15.281 1 97.5 441 ASP B O 1
ATOM 7423 N N . THR B 1 442 ? -21.078 15.836 17.188 1 96.88 442 THR B N 1
ATOM 7424 C CA . THR B 1 442 ? -22.406 16.188 16.719 1 96.88 442 THR B CA 1
ATOM 7425 C C . THR B 1 442 ? -22.344 17.094 15.492 1 96.88 442 THR B C 1
ATOM 7427 O O . THR B 1 442 ? -23.031 16.859 14.5 1 96.88 442 THR B O 1
ATOM 7430 N N . LEU B 1 443 ? -21.484 18.047 15.57 1 96.88 443 LEU B N 1
ATOM 7431 C CA . LEU B 1 443 ? -21.391 19.047 14.508 1 96.88 443 LEU B CA 1
ATOM 7432 C C . LEU B 1 443 ? -20.797 18.422 13.242 1 96.88 443 LEU B C 1
ATOM 7434 O O . LEU B 1 443 ? -21.328 18.625 12.141 1 96.88 443 LEU B O 1
ATOM 7438 N N . LEU B 1 444 ? -19.719 17.703 13.344 1 97.38 444 LEU B N 1
ATOM 7439 C CA . LEU B 1 444 ? -19.062 17.141 12.172 1 97.38 444 LEU B CA 1
ATOM 7440 C C . LEU B 1 444 ? -19.969 16.141 11.469 1 97.38 444 LEU B C 1
ATOM 7442 O O . LEU B 1 444 ? -20.047 16.109 10.234 1 97.38 444 LEU B O 1
ATOM 7446 N N . ARG B 1 445 ? -20.641 15.289 12.211 1 96.25 445 ARG B N 1
ATOM 7447 C CA . ARG B 1 445 ? -21.547 14.32 11.609 1 96.25 445 ARG B CA 1
ATOM 7448 C C . ARG B 1 445 ? -22.703 15.016 10.883 1 96.25 445 ARG B C 1
ATOM 7450 O O . ARG B 1 445 ? -23.078 14.609 9.789 1 96.25 445 ARG B O 1
ATOM 7457 N N . GLN B 1 446 ? -23.25 16.062 11.539 1 96.06 446 GLN B N 1
ATOM 7458 C CA . GLN B 1 446 ? -24.312 16.828 10.898 1 96.06 446 GLN B CA 1
ATOM 7459 C C . GLN B 1 446 ? -23.828 17.469 9.602 1 96.06 446 GLN B C 1
ATOM 7461 O O . GLN B 1 446 ? -24.531 17.469 8.602 1 96.06 446 GLN B O 1
ATOM 7466 N N . GLN B 1 447 ? -22.641 18.016 9.625 1 96.62 447 GLN B N 1
ATOM 7467 C CA . GLN B 1 447 ? -22.109 18.703 8.453 1 96.62 447 GLN B CA 1
ATOM 7468 C C . GLN B 1 447 ? -21.859 17.719 7.312 1 96.62 447 GLN B C 1
ATOM 7470 O O . GLN B 1 447 ? -22.109 18.031 6.148 1 96.62 447 GLN B O 1
ATOM 7475 N N . ILE B 1 448 ? -21.344 16.562 7.621 1 96.19 448 ILE B N 1
ATOM 7476 C CA . ILE B 1 448 ? -21.141 15.516 6.617 1 96.19 448 ILE B CA 1
ATOM 7477 C C . ILE B 1 448 ? -22.484 15.141 5.996 1 96.19 448 ILE B C 1
ATOM 7479 O O . ILE B 1 448 ? -22.609 15.031 4.773 1 96.19 448 ILE B O 1
ATOM 7483 N N . HIS B 1 449 ? -23.484 14.914 6.871 1 95.44 449 HIS B N 1
ATOM 7484 C CA . HIS B 1 449 ? -24.828 14.57 6.426 1 95.44 449 HIS B CA 1
ATOM 7485 C C . HIS B 1 449 ? -25.391 15.648 5.5 1 95.44 449 HIS B C 1
ATOM 7487 O O . HIS B 1 449 ? -25.922 15.328 4.43 1 95.44 449 HIS B O 1
ATOM 7493 N N . ASP B 1 450 ? -25.266 16.906 5.91 1 95.12 450 ASP B N 1
ATOM 7494 C CA . ASP B 1 450 ? -25.766 18.016 5.117 1 95.12 450 ASP B CA 1
ATOM 7495 C C . ASP B 1 450 ? -25.062 18.094 3.764 1 95.12 450 ASP B C 1
ATOM 7497 O O . ASP B 1 450 ? -25.719 18.297 2.734 1 95.12 450 ASP B O 1
ATOM 7501 N N . TYR B 1 451 ? -23.797 17.953 3.812 1 94.38 451 TYR B N 1
ATOM 7502 C CA . TYR B 1 451 ? -23.031 17.984 2.576 1 94.38 451 TYR B CA 1
ATOM 7503 C C . TYR B 1 451 ? -23.5 16.906 1.609 1 94.38 451 TYR B C 1
ATOM 7505 O O . TYR B 1 451 ? -23.688 17.172 0.42 1 94.38 451 TYR B O 1
ATOM 7513 N N . ASN B 1 452 ? -23.656 15.727 2.098 1 93.62 452 ASN B N 1
ATOM 7514 C CA . ASN B 1 452 ? -24.047 14.586 1.272 1 93.62 452 ASN B CA 1
ATOM 7515 C C . ASN B 1 452 ? -25.438 14.766 0.677 1 93.62 452 ASN B C 1
ATOM 7517 O O . ASN B 1 452 ? -25.734 14.242 -0.399 1 93.62 452 ASN B O 1
ATOM 7521 N N . LEU B 1 453 ? -26.297 15.578 1.306 1 94.56 453 LEU B N 1
ATOM 7522 C CA . LEU B 1 453 ? -27.656 15.828 0.841 1 94.56 453 LEU B CA 1
ATOM 7523 C C . LEU B 1 453 ? -27.719 17.062 -0.04 1 94.56 453 LEU B C 1
ATOM 7525 O O . LEU B 1 453 ? -28.781 17.438 -0.544 1 94.56 453 LEU B O 1
ATOM 7529 N N . GLY B 1 454 ? -26.594 17.766 -0.158 1 92.69 454 GLY B N 1
ATOM 7530 C CA . GLY B 1 454 ? -26.547 18.984 -0.953 1 92.69 454 GLY B CA 1
ATOM 7531 C C . GLY B 1 454 ? -27.141 20.188 -0.245 1 92.69 454 GLY B C 1
ATOM 7532 O O . GLY B 1 454 ? -27.578 21.141 -0.893 1 92.69 454 GLY B O 1
ATOM 7533 N N . GLN B 1 455 ? -27.281 20.109 1.012 1 92 455 GLN B N 1
ATOM 7534 C CA . GLN B 1 455 ? -27.781 21.219 1.826 1 92 455 GLN B CA 1
ATOM 7535 C C . GLN B 1 455 ? -26.656 22.125 2.301 1 92 455 GLN B C 1
ATOM 7537 O O . GLN B 1 455 ? -25.484 21.703 2.318 1 92 455 GLN B O 1
ATOM 7542 N N . PRO B 1 456 ? -27.016 23.328 2.621 1 91 456 PRO B N 1
ATOM 7543 C CA . PRO B 1 456 ? -25.969 24.188 3.193 1 91 456 PRO B CA 1
ATOM 7544 C C . PRO B 1 456 ? -25.375 23.625 4.473 1 91 456 PRO B C 1
ATOM 7546 O O . PRO B 1 456 ? -26.094 23.125 5.332 1 91 456 PRO B O 1
ATOM 7549 N N . VAL B 1 457 ? -24.109 23.672 4.523 1 93.5 457 VAL B N 1
ATOM 7550 C CA . VAL B 1 457 ? -23.391 23.203 5.703 1 93.5 457 VAL B CA 1
ATOM 7551 C C . VAL B 1 457 ? -23.281 24.328 6.727 1 93.5 457 VAL B C 1
ATOM 7553 O O . VAL B 1 457 ? -22.703 25.375 6.438 1 93.5 457 VAL B O 1
ATOM 7556 N N . THR B 1 458 ? -23.828 24.125 7.867 1 93.75 458 THR B N 1
ATOM 7557 C CA . THR B 1 458 ? -23.906 25.141 8.914 1 93.75 458 THR B CA 1
ATOM 7558 C C . THR B 1 458 ? -23.562 24.531 10.273 1 93.75 458 THR B C 1
ATOM 7560 O O . THR B 1 458 ? -22.922 23.484 10.352 1 93.75 458 THR B O 1
ATOM 7563 N N . TYR B 1 459 ? -23.906 25.266 11.312 1 94.5 459 TYR B N 1
ATOM 7564 C CA . TYR B 1 459 ? -23.656 24.797 12.672 1 94.5 459 TYR B CA 1
ATOM 7565 C C . TYR B 1 459 ? -24.969 24.453 13.375 1 94.5 459 TYR B C 1
ATOM 7567 O O . TYR B 1 459 ? -25 24.297 14.602 1 94.5 459 TYR B O 1
ATOM 7575 N N . PHE B 1 460 ? -26 24.406 12.539 1 94.62 460 PHE B N 1
ATOM 7576 C CA . PHE B 1 460 ? -27.312 24.078 13.086 1 94.62 460 PHE B CA 1
ATOM 7577 C C . PHE B 1 460 ? -27.516 22.578 13.141 1 94.62 460 PHE B C 1
ATOM 7579 O O . PHE B 1 460 ? -27.109 21.844 12.234 1 94.62 460 PHE B O 1
ATOM 7586 N N . VAL B 1 461 ? -28.125 22.125 14.211 1 94.81 461 VAL B N 1
ATOM 7587 C CA . VAL B 1 461 ? -28.484 20.719 14.383 1 94.81 461 VAL B CA 1
ATOM 7588 C C . VAL B 1 461 ? -29.953 20.625 14.82 1 94.81 461 VAL B C 1
ATOM 7590 O O . VAL B 1 461 ? -30.469 21.5 15.508 1 94.81 461 VAL B O 1
ATOM 7593 N N . ASP B 1 462 ? -30.594 19.562 14.453 1 92.88 462 ASP B N 1
ATOM 7594 C CA . ASP B 1 462 ? -31.969 19.312 14.828 1 92.88 462 ASP B CA 1
ATOM 7595 C C . ASP B 1 462 ? -32.062 18.406 16.047 1 92.88 462 ASP B C 1
ATOM 7597 O O . ASP B 1 462 ? -31.828 17.203 15.945 1 92.88 462 ASP B O 1
ATOM 7601 N N . PRO B 1 463 ? -32.469 18.953 17.172 1 90.81 463 PRO B N 1
ATOM 7602 C CA . PRO B 1 463 ? -32.531 18.141 18.391 1 90.81 463 PRO B CA 1
ATOM 7603 C C . PRO B 1 463 ? -33.531 16.984 18.266 1 90.81 463 PRO B C 1
ATOM 7605 O O . PRO B 1 463 ? -33.375 15.961 18.953 1 90.81 463 PRO B O 1
ATOM 7608 N N . GLU B 1 464 ? -34.5 17.062 17.438 1 90.44 464 GLU B N 1
ATOM 7609 C CA . GLU B 1 464 ? -35.5 16.031 17.281 1 90.44 464 GLU B CA 1
ATOM 7610 C C . GLU B 1 464 ? -34.938 14.805 16.562 1 90.44 464 GLU B C 1
ATOM 7612 O O . GLU B 1 464 ? -35.5 13.711 16.641 1 90.44 464 GLU B O 1
ATOM 7617 N N . ALA B 1 465 ? -33.938 15.031 15.875 1 91.88 465 ALA B N 1
ATOM 7618 C CA . ALA B 1 465 ? -33.312 13.945 15.125 1 91.88 465 ALA B CA 1
ATOM 7619 C C . ALA B 1 465 ? -32.406 13.102 16.016 1 91.88 465 ALA B C 1
ATOM 7621 O O . ALA B 1 465 ? -31.984 12.008 15.633 1 91.88 465 ALA B O 1
ATOM 7622 N N . PHE B 1 466 ? -32.188 13.531 17.266 1 92.38 466 PHE B N 1
ATOM 7623 C CA . PHE B 1 466 ? -31.25 12.844 18.156 1 92.38 466 PHE B CA 1
ATOM 7624 C C . PHE B 1 466 ? -31.906 11.633 18.797 1 92.38 466 PHE B C 1
ATOM 7626 O O . PHE B 1 466 ? -33.094 11.664 19.125 1 92.38 466 PHE B O 1
ATOM 7633 N N . SER B 1 467 ? -31.125 10.602 18.953 1 93.69 467 SER B N 1
ATOM 7634 C CA . SER B 1 467 ? -31.531 9.531 19.844 1 93.69 467 SER B CA 1
ATOM 7635 C C . SER B 1 467 ? -31.594 10.008 21.297 1 93.69 467 SER B C 1
ATOM 7637 O O . SER B 1 467 ? -31.094 11.086 21.625 1 93.69 467 SER B O 1
ATOM 7639 N N . LYS B 1 468 ? -32.156 9.188 22.156 1 92.88 468 LYS B N 1
ATOM 7640 C CA . LYS B 1 468 ? -32.25 9.516 23.578 1 92.88 468 LYS B CA 1
ATOM 7641 C C . LYS B 1 468 ? -30.859 9.688 24.188 1 92.88 468 LYS B C 1
ATOM 7643 O O . LYS B 1 468 ? -30.641 10.594 24.984 1 92.88 468 LYS B O 1
ATOM 7648 N N . ARG B 1 469 ? -30.031 8.867 23.75 1 93.38 469 ARG B N 1
ATOM 7649 C CA . ARG B 1 469 ? -28.688 8.906 24.281 1 93.38 469 ARG B CA 1
ATOM 7650 C C . ARG B 1 469 ? -27.938 10.156 23.828 1 93.38 469 ARG B C 1
ATOM 7652 O O . ARG B 1 469 ? -27.281 10.82 24.609 1 93.38 469 ARG B O 1
ATOM 7659 N N . GLN B 1 470 ? -28.078 10.477 22.594 1 93.31 470 GLN B N 1
ATOM 7660 C CA . GLN B 1 470 ? -27.438 11.656 22.031 1 93.31 470 GLN B CA 1
ATOM 7661 C C . GLN B 1 470 ? -27.922 12.93 22.719 1 93.31 470 GLN B C 1
ATOM 7663 O O . GLN B 1 470 ? -27.141 13.836 23 1 93.31 470 GLN B O 1
ATOM 7668 N N . ARG B 1 471 ? -29.203 12.977 22.922 1 92.5 471 ARG B N 1
ATOM 7669 C CA . ARG B 1 471 ? -29.797 14.133 23.594 1 92.5 471 ARG B CA 1
ATOM 7670 C C . ARG B 1 471 ? -29.266 14.281 25.016 1 92.5 471 ARG B C 1
ATOM 7672 O O . ARG B 1 471 ? -28.922 15.391 25.438 1 92.5 471 ARG B O 1
ATOM 7679 N N . ALA B 1 472 ? -29.188 13.195 25.672 1 93.31 472 ALA B N 1
ATOM 7680 C CA . ALA B 1 472 ? -28.703 13.211 27.047 1 93.31 472 ALA B CA 1
ATOM 7681 C C . ALA B 1 472 ? -27.25 13.68 27.094 1 93.31 472 ALA B C 1
ATOM 7683 O O . ALA B 1 472 ? -26.859 14.461 27.969 1 93.31 472 ALA B O 1
ATOM 7684 N N . ASP B 1 473 ? -26.453 13.18 26.219 1 94.62 473 ASP B N 1
ATOM 7685 C CA . ASP B 1 473 ? -25.047 13.555 26.156 1 94.62 473 ASP B CA 1
ATOM 7686 C C . ASP B 1 473 ? -24.875 15.047 25.875 1 94.62 473 ASP B C 1
ATOM 7688 O O . ASP B 1 473 ? -24.016 15.703 26.469 1 94.62 473 ASP B O 1
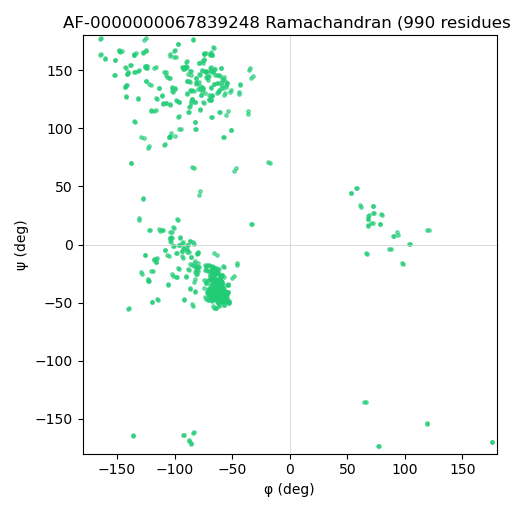ATOM 7692 N N . LEU B 1 474 ? -25.688 15.555 24.969 1 94.38 474 LEU B N 1
ATOM 7693 C CA . LEU B 1 474 ? -25.594 16.969 24.609 1 94.38 474 LEU B CA 1
ATOM 7694 C C . LEU B 1 474 ? -26.031 17.859 25.766 1 94.38 474 LEU B C 1
ATOM 7696 O O . LEU B 1 474 ? -25.453 18.906 26 1 94.38 474 LEU B O 1
ATOM 7700 N N . ILE B 1 475 ? -27.047 17.391 26.469 1 93.44 475 ILE B N 1
ATOM 7701 C CA . ILE B 1 475 ? -27.516 18.141 27.625 1 93.44 475 ILE B CA 1
ATOM 7702 C C . ILE B 1 475 ? -26.422 18.203 28.688 1 93.44 475 ILE B C 1
ATOM 7704 O O . ILE B 1 475 ? -26.141 19.266 29.234 1 93.44 475 ILE B O 1
ATOM 7708 N N . GLU B 1 476 ? -25.844 17.094 28.922 1 94.19 476 GLU B N 1
ATOM 7709 C CA . GLU B 1 476 ? -24.75 17.062 29.891 1 94.19 476 GLU B CA 1
ATOM 7710 C C . GLU B 1 476 ? -23.594 17.938 29.469 1 94.19 476 GLU B C 1
ATOM 7712 O O . GLU B 1 476 ? -22.953 18.578 30.297 1 94.19 476 GLU B O 1
ATOM 7717 N N . ALA B 1 477 ? -23.328 17.953 28.203 1 95.38 477 ALA B N 1
ATOM 7718 C CA . ALA B 1 477 ? -22.266 18.797 27.672 1 95.38 477 ALA B CA 1
ATOM 7719 C C . ALA B 1 477 ? -22.562 20.281 27.891 1 95.38 477 ALA B C 1
ATOM 7721 O O . ALA B 1 477 ? -21.703 21.031 28.359 1 95.38 477 ALA B O 1
ATOM 7722 N N . LEU B 1 478 ? -23.75 20.688 27.594 1 93.62 478 LEU B N 1
ATOM 7723 C CA . LEU B 1 478 ? -24.141 22.094 27.734 1 93.62 478 LEU B CA 1
ATOM 7724 C C . LEU B 1 478 ? -24.172 22.516 29.188 1 93.62 478 LEU B C 1
ATOM 7726 O O . LEU B 1 478 ? -23.875 23.656 29.516 1 93.62 478 LEU B O 1
ATOM 7730 N N . LYS B 1 479 ? -24.484 21.547 30.062 1 93.44 479 LYS B N 1
ATOM 7731 C CA . LYS B 1 479 ? -24.438 21.828 31.5 1 93.44 479 LYS B CA 1
ATOM 7732 C C . LYS B 1 479 ? -23 22.094 31.969 1 93.44 479 LYS B C 1
ATOM 7734 O O . LYS B 1 479 ? -22.766 23 32.781 1 93.44 479 LYS B O 1
ATOM 7739 N N . ALA B 1 480 ? -22.172 21.25 31.516 1 94.94 480 ALA B N 1
ATOM 7740 C CA . ALA B 1 480 ? -20.766 21.438 31.859 1 94.94 480 ALA B CA 1
ATOM 7741 C C . ALA B 1 480 ? -20.25 22.797 31.391 1 94.94 480 ALA B C 1
ATOM 7743 O O . ALA B 1 480 ? -19.484 23.453 32.094 1 94.94 480 ALA B O 1
ATOM 7744 N N . ILE B 1 481 ? -20.656 23.219 30.219 1 94.25 481 ILE B N 1
ATOM 7745 C CA . ILE B 1 481 ? -20.25 24.5 29.625 1 94.25 481 ILE B CA 1
ATOM 7746 C C . ILE B 1 481 ? -20.844 25.641 30.453 1 94.25 481 ILE B C 1
ATOM 7748 O O . ILE B 1 481 ? -20.156 26.625 30.719 1 94.25 481 ILE B O 1
ATOM 7752 N N . ASP B 1 482 ? -22.031 25.484 30.797 1 90.81 482 ASP B N 1
ATOM 7753 C CA . ASP B 1 482 ? -22.672 26.5 31.625 1 90.81 482 ASP B CA 1
ATOM 7754 C C . ASP B 1 482 ? -21.969 26.656 32.969 1 90.81 482 ASP B C 1
ATOM 7756 O O . ASP B 1 482 ? -21.812 27.766 33.469 1 90.81 482 ASP B O 1
ATOM 7760 N N . ALA B 1 483 ? -21.594 25.547 33.5 1 92.25 483 ALA B N 1
ATOM 7761 C CA . ALA B 1 483 ? -20.922 25.562 34.812 1 92.25 483 ALA B CA 1
ATOM 7762 C C . ALA B 1 483 ? -19.594 26.297 34.719 1 92.25 483 ALA B C 1
ATOM 7764 O O . ALA B 1 483 ? -19.266 27.094 35.594 1 92.25 483 ALA B O 1
ATOM 7765 N N . ILE B 1 484 ? -18.844 26.016 33.719 1 93.06 484 ILE B N 1
ATOM 7766 C CA . ILE B 1 484 ? -17.547 26.672 33.594 1 93.06 484 ILE B CA 1
ATOM 7767 C C . ILE B 1 484 ? -17.719 28.156 33.281 1 93.06 484 ILE B C 1
ATOM 7769 O O . ILE B 1 484 ? -16.938 28.984 33.719 1 93.06 484 ILE B O 1
ATOM 7773 N N . ARG B 1 485 ? -18.656 28.438 32.5 1 88.94 485 ARG B N 1
ATOM 7774 C CA . ARG B 1 485 ? -18.953 29.844 32.219 1 88.94 485 ARG B CA 1
ATOM 7775 C C . ARG B 1 485 ? -19.266 30.609 33.5 1 88.94 485 ARG B C 1
ATOM 7777 O O . ARG B 1 485 ? -18.781 31.734 33.688 1 88.94 485 ARG B O 1
ATOM 7784 N N . LYS B 1 486 ? -20.031 30.031 34.312 1 86.44 486 LYS B N 1
ATOM 7785 C CA . LYS B 1 486 ? -20.375 30.656 35.594 1 86.44 486 LYS B CA 1
ATOM 7786 C C . LYS B 1 486 ? -19.141 30.828 36.5 1 86.44 486 LYS B C 1
ATOM 7788 O O . LYS B 1 486 ? -18.984 31.859 37.156 1 86.44 486 LYS B O 1
ATOM 7793 N N . ARG B 1 487 ? -18.438 29.828 36.438 1 88.81 487 ARG B N 1
ATOM 7794 C CA . ARG B 1 487 ? -17.203 29.922 37.219 1 88.81 487 ARG B CA 1
ATOM 7795 C C . ARG B 1 487 ? -16.328 31.062 36.75 1 88.81 487 ARG B C 1
ATOM 7797 O O . ARG B 1 487 ? -15.812 31.844 37.531 1 88.81 487 ARG B O 1
ATOM 7804 N N . VAL B 1 488 ? -16.156 31.156 35.469 1 87.06 488 VAL B N 1
ATOM 7805 C CA . VAL B 1 488 ? -15.328 32.188 34.875 1 87.06 488 VAL B CA 1
ATOM 7806 C C . VAL B 1 488 ? -15.938 33.562 35.156 1 87.06 488 VAL B C 1
ATOM 7808 O O . VAL B 1 488 ? -15.211 34.531 35.438 1 87.06 488 VAL B O 1
ATOM 7811 N N . HIS B 1 489 ? -17.203 33.594 35.062 1 81 489 HIS B N 1
ATOM 7812 C CA . HIS B 1 489 ? -17.891 34.844 35.375 1 81 489 HIS B CA 1
ATOM 7813 C C . HIS B 1 489 ? -17.594 35.281 36.812 1 81 489 HIS B C 1
ATOM 7815 O O . HIS B 1 489 ? -17.297 36.438 37.062 1 81 489 HIS B O 1
ATOM 7821 N N . MET B 1 490 ? -17.641 34.406 37.719 1 80.5 490 MET B N 1
ATOM 7822 C CA . MET B 1 490 ? -17.375 34.688 39.125 1 80.5 490 MET B CA 1
ATOM 7823 C C . MET B 1 490 ? -15.922 35.125 39.312 1 80.5 490 MET B C 1
ATOM 7825 O O . MET B 1 490 ? -15.648 36.062 40.062 1 80.5 490 MET B O 1
ATOM 7829 N N . GLU B 1 491 ? -15.117 34.438 38.719 1 82.56 491 GLU B N 1
ATOM 7830 C CA . GLU B 1 491 ? -13.688 34.656 38.906 1 82.56 491 GLU B CA 1
ATOM 7831 C C . GLU B 1 491 ? -13.258 36 38.312 1 82.56 491 GLU B C 1
ATOM 7833 O O . GLU B 1 491 ? -12.336 36.656 38.844 1 82.56 491 GLU B O 1
ATOM 7838 N N . PHE B 1 492 ? -13.93 36.406 37.25 1 78.19 492 PHE B N 1
ATOM 7839 C CA . PHE B 1 492 ? -13.43 37.594 36.531 1 78.19 492 PHE B CA 1
ATOM 7840 C C . PHE B 1 492 ? -14.266 38.812 36.875 1 78.19 492 PHE B C 1
ATOM 7842 O O . PHE B 1 492 ? -13.812 39.938 36.688 1 78.19 492 PHE B O 1
ATOM 7849 N N . THR B 1 493 ? -15.43 38.656 37.25 1 71.56 493 THR B N 1
ATOM 7850 C CA . THR B 1 493 ? -16.25 39.844 37.562 1 71.56 493 THR B CA 1
ATOM 7851 C C . THR B 1 493 ? -16.422 39.969 39.062 1 71.56 493 THR B C 1
ATOM 7853 O O . THR B 1 493 ? -16.781 41.031 39.562 1 71.56 493 THR B O 1
ATOM 7856 N N . GLY B 1 494 ? -16.062 39.062 39.938 1 62.66 494 GLY B N 1
ATOM 7857 C CA . GLY B 1 494 ? -16.328 39.062 41.375 1 62.66 494 GLY B CA 1
ATOM 7858 C C . GLY B 1 494 ? -17.812 38.906 41.688 1 62.66 494 GLY B C 1
ATOM 7859 O O . GLY B 1 494 ? -18.203 38.969 42.875 1 62.66 494 GLY B O 1
ATOM 7860 N N . GLN B 1 495 ? -18.656 38.969 40.656 1 55.88 495 GLN B N 1
ATOM 7861 C CA . GLN B 1 495 ? -20.094 38.938 40.875 1 55.88 495 GLN B CA 1
ATOM 7862 C C . GLN B 1 495 ? -20.656 37.531 40.719 1 55.88 495 GLN B C 1
ATOM 7864 O O . GLN B 1 495 ? -20.172 36.75 39.906 1 55.88 495 GLN B O 1
ATOM 7869 N N . VAL B 1 496 ? -21.375 37 41.875 1 46.88 496 VAL B N 1
ATOM 7870 C CA . VAL B 1 496 ? -22.047 35.719 41.844 1 46.88 496 VAL B CA 1
ATOM 7871 C C . VAL B 1 496 ? -23.25 35.781 40.906 1 46.88 496 VAL B C 1
ATOM 7873 O O . VAL B 1 496 ? -23.938 36.781 40.844 1 46.88 496 VAL B O 1
ATOM 7876 N N . PHE B 1 497 ? -23.438 34.844 39.875 1 45.06 497 PHE B N 1
ATOM 7877 C CA . PHE B 1 497 ? -24.625 34.781 39.031 1 45.06 497 PHE B CA 1
ATOM 7878 C C . PHE B 1 497 ? -25.875 34.688 39.875 1 45.06 497 PHE B C 1
ATOM 7880 O O . PHE B 1 497 ? -25.906 34 40.906 1 45.06 497 PHE B O 1
#

Radius of gyration: 36.44 Å; Cα contacts (8 Å, |Δi|>4): 1600; chains: 2; bounding box: 78×107×79 Å

Foldseek 3Di:
DPDPPPPPPPCDLCNQQVAFQLVQFAWPVLAAEDEFQDFQLVVVVVCVVSVHQKYFYAYPQQATFFIGGPVLCVPPNVVHDDRRDTCVVRTDDDAAAAERGDGRVVVLVVCVVVVHQKHFYAYPVRHTTGMDGNVSSVCSSCVVVVVLVCLLAPDLDLVSLLSNLVSLLVVLVVCVVVVNFLQVSLLVLLVSLLNNLQSQLVVLQVVCCVVPLNHQPFFKFKKFWDCSLQSRDFSQAAGAIAMETADDDPVCCVSNVVSQLSSQVSSQVSCCSSRRNHDPLNNGHNPVVRYYYLVVLLVLLVVCLPDPDLNSLVSVRGHLRMATRDTDRVSVVVSLQSSLVSQLPRLSSLLSNLVSLVVQEAQADPPLDGNFDPPDPVQHQWDQCVRNAVCLLLSLLVSVCSNVSNRRRHSLVSLVVCVVVVNDDPVLNVLSNLLVSLLSVQLNVVQSVCVVVVHDRHRIDHLVVDDPVSSVSNSSSSVSSNVSSQVSNCVSVVDHD/DPPPPPPPPPCDLCNQQVDFQLVQFAWPVLAAEDEFQDFQLVVVVVCVVSVHQKYFYAYPQQATFFIGGPVLCVPPNVVHDDRRDTCVVRTDDDAAAAERGDGRVVVLVVCVVVVHQKHFYAYPVNHTTGMDGNVSSVCSSCVVVVVLVCLLAPDLDLVSLLSNLVSLLVVLVVCVVVVPFLQVSLLVLLVSLLNNLQSQLVVLQVVCCVVPLNHQPFFKFKKFWDCSLQSRDFSAAAGAIAMETADDDPVCCVSNVVSQLSSQVSSQVSCCSSRRNHDPLNNGHNPVVRYYYLVVLLVLLVVCLPDPDLNSLVSVRGHLRMATRDTDRVSVVVSLQSSLVVQLPRLPSLLSNLVSLVVQEAQADPPLDGNFDPPDPVQPQWDQCVSNAVCLLLSLLVSVCSNVSNRRRHSLVSLVVCVVVVNDDPVLNVLSNLLVSLLSVQLNVVQSVCVVVVHDRHRIDHLVVDDPVSSVSNSSSSVSSNVSSQVSNCVSVVDHD

Secondary structure (DSSP, 8-state):
------------TTHHHH-BGGGTSEEGGGS-EEETT-BHHHHHHHHHHTT-SEEEEE-TTS-EEEEEEHHHIIIIITTTS-TT-BGGGTSB-SPPEEETTSBHHHHHHHHHHTT-SEEEEE-TT--EEEEEEHHHHHHHHTHHHHHHHHHHHT--SHHHHHHHHHHHHHHHHHHHHTT--HHHHHHHHHHHHHHHHHHHHHHHHHHHHHTT--S-SS-EEEEEETHHHHT---SS----EEEEE----GGGHHHHHHHHHHHHHHHHHHHHHHT-PPPTT--STTSGGGEEEHHHHHHHHHHHHHS--HHHHHHHHHHHSEEEEEE-HHHHHHHHHHHHHHHHT-HHHHHHHHHHHTT---SB-GGG-B----S-GGGTT-EEHIIIIIHHHHHHHHHHHHHHT----SHHHHHHHHHHTTSS-HHHHHHHHHHHHHHHHHHHHHHHHHHHTTPPP-SEE-GGGS-HHHHHHHHHHHHHHHHHHHHHHHHHH----/------------TTHHHH-BGGGTSEEGGGS-EEETT-BHHHHHHHHHHTT-SEEEEE-TTS-EEEEEEHHHIIIIITTTS-TT-BGGGTSB-SPPEEETTSBHHHHHHHHHHTT-SEEEEE-TT--EEEEEEHHHHHHHHTHHHHHHHHHHHT--SHHHHHHHHHHHHHHHHHHHHTT--HHHHHHHHHHHHHHHHHHHHHHHHHHHIIIII-S-SS-EEEEEETHHHHT---SS----EEEEE----GGGHHHHHHHHHHHHHHHHHHHHHHT-PPPTT--STTSGGGEEEHHHHHHHHHHHHHS--HHHHHHHHHHTSEEEEEE-HHHHHHHHHHHHHHHHT-HHHHHHHHHHHTT---SB-GGG-B----S-GGGTT-EEHIIIIIHHHHHHHHHHHHHHT----SHHHHHHHHHHTTSS-HHHHHHHHHHHHHHHHHHHHHHHHHHHTTPPP-SEE-GGGS-HHHHHHHHHHHHHHHHHHHHHHHHHH----

Solvent-accessible surface area (backbone atoms only — not comparable to full-atom values): 52347 Å² total; per-residue (Å²): 134,75,76,72,82,65,76,89,62,78,63,54,97,57,43,43,66,74,32,39,30,59,82,66,37,44,48,42,92,77,48,53,71,44,54,74,64,42,29,40,45,56,50,43,50,50,32,49,76,64,71,47,74,43,41,32,28,24,51,99,75,42,27,66,58,23,38,39,40,35,64,45,36,37,60,61,34,49,94,67,51,61,54,73,39,39,41,73,79,71,37,45,65,84,61,69,70,41,50,39,83,36,42,35,44,57,52,53,50,51,25,62,75,68,72,39,61,66,40,42,22,18,49,97,86,46,26,59,47,26,35,41,45,44,58,61,53,40,46,57,64,23,36,60,59,50,50,54,46,40,47,65,62,60,50,88,42,62,74,44,38,38,47,24,57,61,47,48,51,54,48,49,52,51,40,49,74,68,65,50,57,40,61,58,52,26,35,48,49,20,50,55,52,44,48,51,50,28,52,47,46,51,51,48,52,51,50,36,32,75,71,65,70,43,69,76,89,54,59,39,20,38,31,30,21,36,47,56,17,29,36,55,24,64,95,73,48,60,41,33,33,26,37,44,27,46,74,75,61,75,89,47,42,68,64,53,49,52,54,49,40,54,50,22,47,50,39,53,50,52,38,31,71,36,60,33,36,74,32,91,82,56,45,29,29,64,36,66,93,30,44,35,28,52,63,55,45,54,51,48,52,52,45,40,49,71,62,70,44,72,68,44,38,54,54,47,60,35,56,74,19,50,35,71,59,43,69,43,56,66,58,52,53,52,49,51,53,51,49,35,58,58,45,34,74,31,66,67,36,54,31,52,49,49,61,69,48,69,77,50,56,52,40,59,47,81,94,70,37,73,51,48,42,76,78,53,77,91,45,52,64,18,33,48,44,47,56,28,38,48,49,48,41,51,50,45,52,48,53,54,29,37,53,71,46,51,80,66,53,30,62,66,58,37,45,50,51,35,30,75,69,67,74,36,50,73,66,53,40,52,43,49,48,49,24,52,38,52,51,46,36,53,47,54,54,48,30,50,53,25,48,76,72,71,44,82,67,64,54,63,43,56,68,83,75,46,51,72,67,54,47,51,52,51,48,52,22,44,48,42,42,47,50,50,44,50,49,49,42,30,72,54,66,72,48,81,133,134,76,76,71,82,66,76,87,62,79,62,52,97,57,43,44,65,73,34,39,30,59,81,65,37,43,49,41,91,77,47,52,68,43,53,75,63,42,28,40,45,58,52,42,50,50,32,50,76,65,71,47,72,43,42,34,28,24,50,97,77,41,27,64,58,23,39,39,40,33,63,45,37,35,61,61,33,47,95,67,51,60,55,72,40,39,39,74,78,72,39,44,63,84,62,69,70,40,51,37,82,36,40,34,43,57,52,53,49,52,26,62,73,66,71,38,60,66,38,41,22,18,49,97,86,47,26,58,48,26,34,40,46,45,58,61,52,40,48,58,62,22,36,60,59,50,49,54,45,39,48,65,62,59,50,87,43,62,73,45,39,38,47,23,57,59,47,47,51,54,49,51,52,52,41,50,74,69,65,50,57,41,63,59,52,26,34,49,49,20,51,54,52,45,48,52,50,29,53,46,47,51,48,48,52,51,49,36,33,73,72,66,71,44,70,77,89,54,58,38,21,38,31,30,22,36,48,56,17,29,36,55,25,66,96,74,48,60,44,33,33,27,37,44,27,46,76,74,61,76,90,47,42,67,65,52,48,50,54,50,41,53,50,22,46,51,39,53,50,51,38,33,71,36,60,32,36,76,33,91,82,56,47,29,29,64,36,66,92,29,45,36,29,53,65,52,46,54,51,48,51,51,46,40,47,70,60,70,45,72,67,47,40,56,52,46,58,35,56,74,18,50,36,70,59,45,69,45,55,65,58,52,52,52,49,51,54,50,50,35,58,59,46,33,74,29,66,67,36,54,32,52,50,50,62,67,48,69,77,49,55,52,40,60,46,80,92,70,38,72,51,48,42,76,80,52,78,92,45,52,65,18,34,49,44,47,58,30,38,48,50,50,42,51,50,46,52,48,52,53,29,38,54,72,46,52,83,67,53,30,63,66,59,37,44,50,51,36,31,75,69,67,73,37,50,72,65,53,38,53,42,49,50,47,22,52,38,52,51,46,36,53,47,52,53,48,32,51,52,26,49,76,72,71,43,83,68,65,54,63,44,56,68,83,76,46,51,75,64,54,48,50,53,51,46,52,23,44,48,41,42,47,50,49,43,50,50,50,42,29,73,53,65,73,46,80,133

Sequence (994 aa):
MSVPPQGEQTTSRTAVFSMLVRDFMRPRKEVLAIRAGTRCADMVGQLTAENASCAVVVDANARPIGVITLQDIARRITFQVDASTPVDVVMTTPVMTIGRHDYLYHAIAQMRRHDLRHMLVVNRQGELVGMIDLHDALAVAAGRLMRQIDRLTHDTTIEGMKEVKAAQVELAEQLFAENLPAPEVQQLISHINNDVYRRIAAAVLKDMTAEGWGEPPVSSVAIVMGSGGRGENYLFPDQDNGFILGNYADAEHGRIDAYFLEAAERLCRDLNEVGIPYCNGYCMAVNPLWRKSLSQWIEQIRLWGKKSNFVAIRLADIFFDFQPVVGDAELARTLRHEVTRLVRNNHAFLRQMFQDKTEHNVALGFFGRFITEKENPDYRGQLNLKYAGLIPLVGAIRLIALREGVEVSPTLARIRTLYEDSVLSVRERDDLSRAFTVITDTLLRQQIHDYNLGQPVTYFVDPEAFSKRQRADLIEALKAIDAIRKRVHMEFTGQVFMSVPPQGEQTTSRTAVFSMLVRDFMRPRKEVLAIRAGTRCADMVGQLTAENASCAVVVDANARPIGVITLQDIARRITFQVDASTPVDVVMTTPVMTIGRHDYLYHAIAQMRRHDLRHMLVVNRQGELVGMIDLHDALAVAAGRLMRQIDRLTHDTTIEGMKEVKAAQVELAEQLFAENLPAPEVQQLISHINNDVYRRIAAAVLKDMTAEGWGEPPVSSVAIVMGSGGRGENYLFPDQDNGFILGNYADAEHGRIDAYFLEAAERLCRDLNEVGIPYCNGYCMAVNPLWRKSLSQWIEQIRLWGKKSNFVAIRLADIFFDFQPVVGDAELARTLRHEVTRLVRNNHAFLRQMFQDKTEHNVALGFFGRFITEKENPDYRGQLNLKYAGLIPLVGAIRLIALREGVEVSPTLARIRTLYEDSVLSVRERDDLSRAFTVITDTLLRQQIHDYNLGQPVTYFVDPEAFSKRQRADLIEALKAIDAIRKRVHMEFTGQVF

pLDDT: mean 89.12, std 12.01, range [22.66, 98.5]

Nearest PDB structures (foldseek):
  7cfi-assembly1_A-2  TM=8.649E-01  e=1.757E-06  Thermus parvatiensis
  7cfh-assembly1_A  TM=8.051E-01  e=6.607E-07  Thermus parvatiensis
  7cfk-assembly1_A  TM=8.172E-01  e=1.211E-06  Thermus parvatiensis
  3lfr-assembly1_A  TM=8.606E-01  e=2.021E-06  Pseudomonas syringae pv. tomato str. DC3000
  6h1w-assembly1_A  TM=7.350E-01  e=3.778E-07  Methanocaldococcus jannaschii DSM 2661

Organism: NCBI:txid111831

InterPro domains:
  IPR000644 CBS domain [PF00571] (21-77)
  IPR000644 CBS domain [PF00571] (90-140)
  IPR000644 CBS domain [PS51371] (25-84)
  IPR000644 CBS domain [PS51371] (91-151)
  IPR000644 CBS domain [SM00116] (30-78)
  IPR000644 CBS domain [SM00116] (94-142)
  IPR005105 Protein-PII uridylyltransferase, N-terminal [PF03445] (170-307)
  IPR018821 Domain of unknown function DUF294, putative nucleotidyltransferase substrate-binding [PF10335] (348-492)
  IPR046342 CBS domain superfamily [G3DSA:3.10.580.10] (17-151)
  IPR046342 CBS domain superfamily [SSF54631] (19-152)
  IPR051257 Diverse Function CBS-Domain-Containing Protein [PTHR43080] (15-140)